Protein AF-0000000083277668 (afdb_homodimer)

Secondary structure (DSSP, 8-state):
-----------------------EEEEEEE-TTS-SEEEEEEEEEEEEESTT--EEEEEEEE--SS-TTTSPEEEEE-STTTB-HHHIIIIISSSEEE------SSPPPEEE-TT-GGGT-EEEEE--STTSTT-EESSGGGG-EEHHHHHHHHHHHHHHHHHH-GGGTTS-EEEEEETTHHHHHHHHHHHSSS-EEEEES---BGGGGGGGHHHHHHHTTSS-HHHHHHHHHHHTT--SS--TT-HHHHHHHHHHHHHHTT--TT-TTS-------SS-S-TT---TT------------S-S---TTSTTHHHHHHHHHHT-HHHHHHTTPPTTS-SS--SB---TTEE----B-HHHHHHHHHTT-EEEEEEETT-SSS-HHHHHHHHHHT-PPEEEEEEEEEETTEEEEEEEEETTSEEEEEETT--SSGGGSHHHHHHHHHHHHTT---/-----------------------EEEEEEE-TTS-SEEEEEEEEEEEEESTT--EEEEEEEE--SS-TTTSPEEEEE-STTTB-HHHIIIIISSSEEE------SSPPPEEE-TT-GGGT-EEEEE--STTSTT-EESSGGGG-EEHHHHHHHHHHHHHHHHHH-GGGTTS-EEEEEETTHHHHHHHHHHHSSS-EEEEES---BGGGGGGGHHHHHHHTTSS-HHHHHHHHHHHTT--SS--TT-HHHHHHHHHHHHHHTT--TT-TTS-------SS---TT---TT------------S-S---TTSTTHHHHHHHHHHT-HHHHHHTTPPTTS-SS--SB---TTEE----B-HHHHHHHHHTT-EEEEEEETT-SSS-HHHHHHHHHHT-PPEEEEEEEEEETTEEEEEEEEETTSEEEEEETT--SSGGGSHHHHHHHHHHHHTT---

Foldseek 3Di:
DDDPPPPPPPPPPPPPPPVPVPKDKDWFQDFPQEPGGDPWTKMWTWDFDDPSSQKTKIKIKTAAPPDSLAFAEEEEQEDQVQFFLVCCCAQFAHFKHFDQDPDDPDATHIDTDPLHLSNRYIYMRIRDDAPHFLIHGNDPVSRFEALVRRLRRVLVRVVSVCVVVVSNVPYAYEYEYEEACLLRRLVNVVVPPGHAYEYELYDFAAPLLLLCLLVLCVVVVLDDPVLSVQLCVQQVSDLQQGDPVSVSNVVSNVVVCVSCVQAPQQFRVFGRWAFPDPDDDDPPPPPPPPRPPRVNPPPPPPGNCTDSRHPCNRQVSVQSNSQDPVNCVSSVRDPPRDDRGHRGDNCPSYDHPRRGNLVSVLVLLVVLHAYEYEYACRHSSRHVVNVVVSVVVSVFAWPADWDFDDDPNHGQWIWTAGPSNYIYTYGYSAGSSNSSVSNSVSVVSNQVSVVHDD/DDDPPPPPPPPPPPPPPPVPVPKDKDWFQDFPQEPGGDPWTKMWTWDFDDPSSQKTKIKIKTAAPPDSLAFAEEEEQEDQNQFFLVCCCAQFAHFKHFDQDPDDPDATHIDTDPLHLSNRYIYMRIRDDAPHFLIHGNDPVSRQEALVRRLRRSLVRVVSVCVVVVSNVPYAYEYEYEEACLLRRLVNVVVPPGHAYEYELYDFAAPLLLLCLLVLCVVVVLDDPVLSVQLCVQQVSDLQQGDPVSVSNVVSSVVVCVSCVQAPQQFRVFGRWAFPDPDDDPDPCPPPPPNPPRVNPPPPPNGNQTDSRHPCNRQVSVQSNSQDPVNCVSSVRDPPRDDRGHRGDRCPSYDHPRRGNLVSVLVLLVVLHAYEYEYACRHSSRHVVNVVVSVVVSVFAWPADWDFDDDPNHGQWIWTAGPSNYIYTYGYSAGSSNSSVSNSVSVVSNQVSVVHDD

Sequence (908 aa):
MPTPVFCLYILLVSVFQIISAAASHWTVEFLPGFPGRLPFELETGYVGVGDLEEVQLFYYFVKSEGNPKTDPLLFWLTGGPGCSALTALAFEVGPINFKIKEYDGSLPEVILNPYSWTKKSSILFVDLPVGTGFSYGTTPQSIKTGDFSQVHHSVQFLKKWLIRHPEFLSNPFYVGGDSYSGIVIPVIAQEILEGGYILGNPVTVGTTYQNFAIPFAHRMTLIPDELFESLTSSCKGEYVNIDPSNVDCLRHYNTYQKCISKIHKANILLPKCSFHSPKRQEDAIFDGRSLYNTPKVLLDPEPSIPSLDCPAYKFLLSSYWANNDQVRKALHIRKGSIGEWTRCSDGQNYNYDIENAFPYHVNLSSKGYRSLIYSGDHDMVVSHLDTQAWIKSLNYSIVEDWRPWFIADQVAGYTRSYANNMTFATIKGGGHTAEYTLKECSVIFSRWIARESLMPTPVFCLYILLVSVFQIISAAASHWTVEFLPGFPGRLPFELETGYVGVGDLEEVQLFYYFVKSEGNPKTDPLLFWLTGGPGCSALTALAFEVGPINFKIKEYDGSLPEVILNPYSWTKKSSILFVDLPVGTGFSYGTTPQSIKTGDFSQVHHSVQFLKKWLIRHPEFLSNPFYVGGDSYSGIVIPVIAQEILEGGYILGNPVTVGTTYQNFAIPFAHRMTLIPDELFESLTSSCKGEYVNIDPSNVDCLRHYNTYQKCISKIHKANILLPKCSFHSPKRQEDAIFDGRSLYNTPKVLLDPEPSIPSLDCPAYKFLLSSYWANNDQVRKALHIRKGSIGEWTRCSDGQNYNYDIENAFPYHVNLSSKGYRSLIYSGDHDMVVSHLDTQAWIKSLNYSIVEDWRPWFIADQVAGYTRSYANNMTFATIKGGGHTAEYTLKECSVIFSRWIARESL

Radius of gyration: 33.74 Å; Cα contacts (8 Å, |Δi|>4): 1820; chains: 2; bounding box: 62×159×128 Å

Organism: Cucumis melo var. makuwa (NCBI:txid1194695)

pLDDT: mean 88.48, std 20.05, range [25.38, 98.88]

Solvent-accessible surface area (backbone atoms only — not comparable to full-atom values): 48002 Å² total; per-residue (Å²): 133,84,78,78,78,79,75,76,76,77,74,74,73,72,72,72,68,72,71,67,77,64,68,49,71,42,79,38,54,51,50,77,43,34,88,60,68,55,95,59,55,36,34,27,33,40,40,60,24,67,98,78,39,37,28,37,34,25,36,44,34,35,51,20,69,56,50,54,71,65,29,33,38,34,42,39,36,38,26,54,66,20,18,13,23,62,51,35,36,37,54,33,45,26,55,32,30,67,61,89,64,81,84,76,85,61,76,48,39,44,40,76,33,94,40,21,46,32,57,62,15,19,38,40,29,36,14,42,40,59,59,4,40,81,10,25,42,78,43,84,73,45,41,57,45,29,41,62,51,39,35,51,41,49,53,47,41,51,52,56,51,39,70,75,40,58,76,54,70,8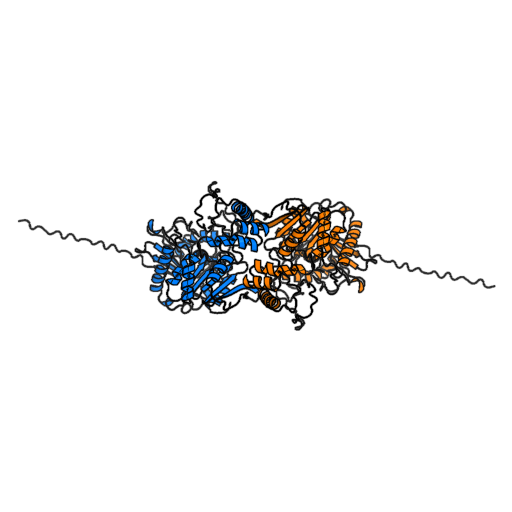0,22,50,34,33,41,31,30,23,28,45,28,31,41,39,47,43,55,41,50,68,72,46,89,76,49,30,39,37,32,30,19,42,37,39,43,58,66,62,38,52,36,36,32,57,62,46,32,43,42,70,61,57,44,55,72,67,57,50,50,49,35,43,70,54,34,64,68,45,71,75,79,61,59,85,82,42,57,65,25,50,52,45,49,52,54,50,48,62,40,49,66,52,54,21,43,48,28,60,89,46,79,50,71,65,52,51,58,84,72,88,86,67,85,72,64,74,58,89,66,71,75,81,73,64,72,64,66,77,66,75,67,83,52,14,84,45,52,85,86,27,85,66,31,60,57,54,44,49,42,58,37,62,59,30,68,66,38,32,56,51,58,62,53,64,83,84,62,64,79,83,54,48,62,54,46,88,50,86,49,51,42,85,74,64,58,57,27,56,68,40,50,54,52,40,34,76,72,54,33,39,33,43,39,33,19,8,67,35,12,44,56,43,22,41,65,37,51,50,50,58,56,56,68,67,67,60,55,74,72,37,71,79,34,59,25,65,56,95,81,24,65,46,26,36,34,36,29,32,69,38,46,35,34,40,33,39,32,62,84,14,17,32,63,29,37,65,42,33,60,63,45,28,51,52,47,53,28,50,76,70,74,38,80,102,132,85,77,79,79,78,76,77,75,77,73,74,72,73,70,72,69,72,68,66,77,64,68,49,72,44,77,36,54,52,48,77,42,36,87,61,69,56,95,59,55,35,32,27,34,41,41,60,23,66,98,79,39,37,28,37,35,25,36,44,34,34,51,20,71,57,51,54,72,65,30,32,38,33,42,38,36,38,25,52,64,19,18,12,24,62,51,36,36,35,57,31,44,27,54,33,31,66,61,91,63,83,84,78,83,61,75,48,39,43,40,76,34,94,38,20,48,33,58,63,16,19,38,40,28,35,14,42,39,59,58,4,42,80,9,26,42,78,42,85,73,46,39,58,44,28,40,63,51,39,34,52,41,48,55,48,41,51,53,56,50,39,69,75,39,60,78,54,70,81,22,50,35,33,42,31,32,24,29,46,28,30,40,38,47,44,55,40,51,69,72,45,89,76,49,31,39,37,32,30,20,42,37,40,45,59,66,63,39,52,35,37,34,57,62,49,32,43,42,69,60,57,42,55,72,66,55,50,51,50,34,44,69,54,35,65,67,43,69,75,78,58,60,86,82,42,57,66,25,50,52,44,48,51,55,49,47,62,40,48,66,52,52,21,43,48,28,60,88,46,78,48,72,65,50,51,57,86,70,86,85,68,82,71,59,75,60,88,66,75,71,78,73,63,74,65,62,75,64,76,68,85,46,19,83,47,53,84,86,29,84,65,32,60,58,54,45,49,41,58,37,63,58,30,67,66,38,32,56,52,57,63,54,64,84,82,63,64,78,84,56,48,62,53,46,86,49,83,49,51,41,85,74,64,55,58,27,56,68,40,50,52,52,39,33,75,71,54,33,38,32,43,39,34,19,8,67,35,13,46,56,42,22,42,65,36,50,51,49,58,56,58,68,68,67,60,54,74,72,37,70,80,34,58,28,65,56,94,80,24,67,44,26,35,32,36,29,32,70,38,46,36,35,39,34,40,31,63,85,14,18,32,63,30,38,64,42,34,61,64,46,27,51,51,46,52,27,50,77,70,73,38,79,102

Structure (mmCIF, N/CA/C/O backbone):
data_AF-0000000083277668-model_v1
#
loop_
_entity.id
_entity.type
_entity.pdbx_description
1 polymer 'Serine carboxypeptidase-like 13'
#
loop_
_atom_site.group_PDB
_atom_site.id
_atom_site.type_symbol
_atom_site.label_atom_id
_atom_site.label_alt_id
_atom_site.label_comp_id
_atom_site.label_asym_id
_atom_site.label_entity_id
_atom_site.label_seq_id
_atom_site.pdbx_PDB_ins_code
_atom_site.Cartn_x
_atom_site.Cartn_y
_atom_site.Cartn_z
_atom_site.occupancy
_atom_site.B_iso_or_equiv
_atom_site.auth_seq_id
_atom_site.auth_comp_id
_atom_site.auth_asym_id
_atom_site.auth_atom_id
_atom_site.pdbx_PDB_model_num
ATOM 1 N N . MET A 1 1 ? 13.109 81.562 63.125 1 30.92 1 MET A N 1
ATOM 2 C CA . MET A 1 1 ? 12.055 81 62.312 1 30.92 1 MET A CA 1
ATOM 3 C C . MET A 1 1 ? 12.641 80.25 61.094 1 30.92 1 MET A C 1
ATOM 5 O O . MET A 1 1 ? 13.234 80.875 60.219 1 30.92 1 MET A O 1
ATOM 9 N N . PRO A 1 2 ? 13.203 79.062 61.281 1 35.94 2 PRO A N 1
ATOM 10 C CA . PRO A 1 2 ? 14 78.25 60.312 1 35.94 2 PRO A CA 1
ATOM 11 C C . PRO A 1 2 ? 13.211 77.875 59.062 1 35.94 2 PRO A C 1
ATOM 13 O O . PRO A 1 2 ? 11.992 77.75 59.125 1 35.94 2 PRO A O 1
ATOM 16 N N . THR A 1 3 ? 13.586 78.5 57.938 1 38.28 3 THR A N 1
ATOM 17 C CA . THR A 1 3 ? 13.031 78.312 56.594 1 38.28 3 THR A CA 1
ATOM 18 C C . THR A 1 3 ? 13.023 76.875 56.188 1 38.28 3 THR A C 1
ATOM 20 O O . THR A 1 3 ? 14.055 76.188 56.219 1 38.28 3 THR A O 1
ATOM 23 N N . PRO A 1 4 ? 11.867 76.188 56.312 1 37.75 4 PRO A N 1
ATOM 24 C CA . PRO A 1 4 ? 11.727 74.75 55.969 1 37.75 4 PRO A CA 1
ATOM 25 C C . PRO A 1 4 ? 12.062 74.438 54.5 1 37.75 4 PRO A C 1
ATOM 27 O O . PRO A 1 4 ? 11.562 75.125 53.594 1 37.75 4 PRO A O 1
ATOM 30 N N . VAL A 1 5 ? 13.344 74.25 54.156 1 38.53 5 VAL A N 1
ATOM 31 C CA . VAL A 1 5 ? 13.75 73.812 52.812 1 38.53 5 VAL A CA 1
ATOM 32 C C . VAL A 1 5 ? 12.898 72.688 52.312 1 38.53 5 VAL A C 1
ATOM 34 O O . VAL A 1 5 ? 12.781 71.625 53 1 38.53 5 VAL A O 1
ATOM 37 N N . PHE A 1 6 ? 11.859 72.938 51.5 1 34.31 6 PHE A N 1
ATOM 38 C CA . PHE A 1 6 ? 11.008 72.062 50.719 1 34.31 6 PHE A CA 1
ATOM 39 C C . PHE A 1 6 ? 11.844 71.062 49.875 1 34.31 6 PHE A C 1
ATOM 41 O O . PHE A 1 6 ? 12.602 71.5 49 1 34.31 6 PHE A O 1
ATOM 48 N N . CYS A 1 7 ? 12.352 69.938 50.438 1 31.94 7 CYS A N 1
ATOM 49 C CA . CYS A 1 7 ? 13.008 68.875 49.719 1 31.94 7 CYS A CA 1
ATOM 50 C C . CYS A 1 7 ? 12.117 68.375 48.594 1 31.94 7 CYS A C 1
ATOM 52 O O . CYS A 1 7 ? 11.023 67.875 48.844 1 31.94 7 CYS A O 1
ATOM 54 N N . LEU A 1 8 ? 12.164 68.938 47.406 1 31.5 8 LEU A N 1
ATOM 55 C CA . LEU A 1 8 ? 11.594 68.438 46.188 1 31.5 8 LEU A CA 1
ATOM 56 C C . LEU A 1 8 ? 11.938 67 46 1 31.5 8 LEU A C 1
ATOM 58 O O . LEU A 1 8 ? 13.109 66.625 45.844 1 31.5 8 LEU A O 1
ATOM 62 N N . TYR A 1 9 ? 11.203 66.062 46.625 1 30.3 9 TYR A N 1
ATOM 63 C CA . TYR A 1 9 ? 11.258 64.625 46.312 1 30.3 9 TYR A CA 1
ATOM 64 C C . TYR A 1 9 ? 11.133 64.438 44.812 1 30.3 9 TYR A C 1
ATOM 66 O O . TYR A 1 9 ? 10.109 64.75 44.188 1 30.3 9 TYR A O 1
ATOM 74 N N . ILE A 1 10 ? 12.211 64.5 44.031 1 31.78 10 ILE A N 1
ATOM 75 C CA . ILE A 1 10 ? 12.289 64.062 42.625 1 31.78 10 ILE A CA 1
ATOM 76 C C . ILE A 1 10 ? 11.719 62.625 42.531 1 31.78 10 ILE A C 1
ATOM 78 O O . ILE A 1 10 ? 12.258 61.688 43.125 1 31.78 10 ILE A O 1
ATOM 82 N N . LEU A 1 11 ? 10.398 62.5 42.531 1 31.8 11 LEU A N 1
ATOM 83 C CA . LEU A 1 11 ? 9.758 61.25 42.125 1 31.8 11 LEU A CA 1
ATOM 84 C C . LEU A 1 11 ? 10.375 60.75 40.812 1 31.8 11 LEU A C 1
ATOM 86 O O . LEU A 1 11 ? 10.242 61.375 39.781 1 31.8 11 LEU A O 1
ATOM 90 N N . LEU A 1 12 ? 11.562 60.188 40.875 1 31.86 12 LEU A N 1
ATOM 91 C CA . LEU A 1 12 ? 12.07 59.406 39.75 1 31.86 12 LEU A CA 1
ATOM 92 C C . LEU A 1 12 ? 11.016 58.438 39.25 1 31.86 12 LEU A C 1
ATOM 94 O O . LEU A 1 12 ? 10.648 57.5 39.938 1 31.86 12 LEU A O 1
ATOM 98 N N . VAL A 1 13 ? 10 58.875 38.5 1 34.06 13 VAL A N 1
ATOM 99 C CA . VAL A 1 13 ? 9.172 58 37.688 1 34.06 13 VAL A CA 1
ATOM 100 C C . VAL A 1 13 ? 10.047 57.031 36.938 1 34.06 13 VAL A C 1
ATOM 102 O O . VAL A 1 13 ? 10.852 57.406 36.062 1 34.06 13 VAL A O 1
ATOM 105 N N . SER A 1 14 ? 10.555 56.031 37.562 1 31.98 14 SER A N 1
ATOM 106 C CA . SER A 1 14 ? 11.07 54.906 36.812 1 31.98 14 SER A CA 1
ATOM 107 C C . SER A 1 14 ? 10.141 54.531 35.656 1 31.98 14 SER A C 1
ATOM 109 O O . SER A 1 14 ? 9 54.094 35.906 1 31.98 14 SER A O 1
ATOM 111 N N . VAL A 1 15 ? 10.148 55.25 34.594 1 35.31 15 VAL A N 1
ATOM 112 C CA . VAL A 1 15 ? 9.586 54.75 33.375 1 35.31 15 VAL A CA 1
ATOM 113 C C . VAL A 1 15 ? 9.938 53.25 33.188 1 35.31 15 VAL A C 1
ATOM 115 O O . VAL A 1 15 ? 11.109 52.906 33.031 1 35.31 15 VAL A O 1
ATOM 118 N N . PHE A 1 16 ? 9.25 52.469 33.906 1 34.5 16 PHE A N 1
ATOM 119 C CA . PHE A 1 16 ? 9.234 51.062 33.438 1 34.5 16 PHE A CA 1
ATOM 120 C C . PHE A 1 16 ? 9.141 51.031 31.922 1 34.5 16 PHE A C 1
ATOM 122 O O . PHE A 1 16 ? 8.133 51.438 31.344 1 34.5 16 PHE A O 1
ATOM 129 N N . GLN A 1 17 ? 10.195 51.281 31.266 1 31.67 17 GLN A N 1
ATOM 130 C CA . GLN A 1 17 ? 10.25 50.875 29.859 1 31.67 17 GLN A CA 1
ATOM 131 C C . GLN A 1 17 ? 9.594 49.5 29.672 1 31.67 17 GLN A C 1
ATOM 133 O O . GLN A 1 17 ? 10.109 48.5 30.125 1 31.67 17 GLN A O 1
ATOM 138 N N . ILE A 1 18 ? 8.336 49.469 29.766 1 36.62 18 ILE A N 1
ATOM 139 C CA . ILE A 1 18 ? 7.73 48.312 29.125 1 36.62 18 ILE A CA 1
ATOM 140 C C . ILE A 1 18 ? 8.453 48 27.812 1 36.62 18 ILE A C 1
ATOM 142 O O . ILE A 1 18 ? 8.367 48.781 26.859 1 36.62 18 ILE A O 1
ATOM 146 N N . ILE A 1 19 ? 9.695 47.594 27.859 1 36.78 19 ILE A N 1
ATOM 147 C CA . ILE A 1 19 ? 10.258 46.969 26.672 1 36.78 19 ILE A CA 1
ATOM 148 C C . ILE A 1 19 ? 9.18 46.125 25.969 1 36.78 19 ILE A C 1
ATOM 150 O O . ILE A 1 19 ? 8.797 45.062 26.469 1 36.78 19 ILE A O 1
ATOM 154 N N . SER A 1 20 ? 8.156 46.781 25.531 1 40.09 20 SER A N 1
ATOM 155 C CA . SER A 1 20 ? 7.387 46.031 24.531 1 40.09 20 SER A CA 1
ATOM 156 C C . SER A 1 20 ? 8.289 45.156 23.656 1 40.09 20 SER A C 1
ATOM 158 O O . SER A 1 20 ? 9.164 45.656 22.953 1 40.09 20 SER A O 1
ATOM 160 N N . ALA A 1 21 ? 8.742 44.094 24.109 1 48.69 21 ALA A N 1
ATOM 161 C CA . ALA A 1 21 ? 9.438 43.156 23.234 1 48.69 21 ALA A CA 1
ATOM 162 C C . ALA A 1 21 ? 8.867 43.156 21.828 1 48.69 21 ALA A C 1
ATOM 164 O O . ALA A 1 21 ? 7.809 42.594 21.578 1 48.69 21 ALA A O 1
ATOM 165 N N . ALA A 1 22 ? 9.031 44.219 21.109 1 52.28 22 ALA A N 1
ATOM 166 C CA . ALA A 1 22 ? 8.688 44.406 19.703 1 52.28 22 ALA A CA 1
ATOM 167 C C . ALA A 1 22 ? 8.93 43.125 18.891 1 52.28 22 ALA A C 1
ATOM 169 O O . ALA A 1 22 ? 9.859 42.375 19.172 1 52.28 22 ALA A O 1
ATOM 170 N N . ALA A 1 23 ? 7.902 42.688 18.125 1 66.75 23 ALA A N 1
ATOM 171 C CA . ALA A 1 23 ? 8.031 41.688 17.062 1 66.75 23 ALA A CA 1
ATOM 172 C C . ALA A 1 23 ? 9.352 41.844 16.312 1 66.75 23 ALA A C 1
ATOM 174 O O . ALA A 1 23 ? 9.727 42.969 15.953 1 66.75 23 ALA A O 1
ATOM 175 N N . SER A 1 24 ? 10.352 40.906 16.562 1 80.81 24 SER A N 1
ATOM 176 C CA . SER A 1 24 ? 11.625 40.875 15.844 1 80.81 24 SER A CA 1
ATOM 177 C C . SER A 1 24 ? 11.641 39.781 14.781 1 80.81 24 SER A C 1
ATOM 179 O O . SER A 1 24 ? 11.031 38.719 14.969 1 80.81 24 SER A O 1
ATOM 181 N N . HIS A 1 25 ? 11.844 40.125 13.609 1 89.69 25 HIS A N 1
ATOM 182 C CA . HIS A 1 25 ? 12.039 39.125 12.562 1 89.69 25 HIS A CA 1
ATOM 183 C C . HIS A 1 25 ? 13.414 39.25 11.93 1 89.69 25 HIS A C 1
ATOM 185 O O . HIS A 1 25 ? 14.031 40.312 11.977 1 89.69 25 HIS A O 1
ATOM 191 N N . TRP A 1 26 ? 13.906 38.125 11.57 1 92.81 26 TRP A N 1
ATOM 192 C CA . TRP A 1 26 ? 15.242 38.031 11 1 92.81 26 TRP A CA 1
ATOM 193 C C . TRP A 1 26 ? 15.234 37.219 9.703 1 92.81 26 TRP A C 1
ATOM 195 O O . TRP A 1 26 ? 14.523 36.219 9.602 1 92.81 26 TRP A O 1
ATOM 205 N N . THR A 1 27 ? 16.016 37.688 8.789 1 96.25 27 THR A N 1
ATOM 206 C CA . THR A 1 27 ? 16.281 36.875 7.598 1 96.25 27 THR A CA 1
ATOM 207 C C . THR A 1 27 ? 17.344 35.812 7.883 1 96.25 27 THR A C 1
ATOM 209 O O . THR A 1 27 ? 18.391 36.125 8.461 1 96.25 27 THR A O 1
ATOM 212 N N . VAL A 1 28 ? 17.047 34.656 7.539 1 97.81 28 VAL A N 1
ATOM 213 C CA . VAL A 1 28 ? 17.984 33.531 7.711 1 97.81 28 VAL A CA 1
ATOM 214 C C . VAL A 1 28 ? 18.594 33.156 6.363 1 97.81 28 VAL A C 1
ATOM 216 O O . VAL A 1 28 ? 17.922 32.531 5.531 1 97.81 28 VAL A O 1
ATOM 219 N N . GLU A 1 29 ? 19.844 33.406 6.184 1 97.25 29 GLU A N 1
ATOM 220 C CA . GLU A 1 29 ? 20.5 33.156 4.902 1 97.25 29 GLU A CA 1
ATOM 221 C C . GLU A 1 29 ? 21.219 31.812 4.906 1 97.25 29 GLU A C 1
ATOM 223 O O . GLU A 1 29 ? 21.375 31.188 3.857 1 97.25 29 GLU A O 1
ATOM 228 N N . PHE A 1 30 ? 21.672 31.469 6.129 1 97.25 30 PHE A N 1
ATOM 229 C CA . PHE A 1 30 ? 22.422 30.219 6.293 1 97.25 30 PHE A CA 1
ATOM 230 C C . PHE A 1 30 ? 21.797 29.359 7.387 1 97.25 30 PHE A C 1
ATOM 232 O O . PHE A 1 30 ? 21.484 29.844 8.477 1 97.25 30 PHE A O 1
ATOM 239 N N . LEU A 1 31 ? 21.562 28.156 7.031 1 97.12 31 LEU A N 1
ATOM 240 C CA . LEU A 1 31 ? 21.016 27.188 7.98 1 97.12 31 LEU A CA 1
ATOM 241 C C . LEU A 1 31 ? 22.047 26.109 8.281 1 97.12 31 LEU A C 1
ATOM 243 O O . LEU A 1 31 ? 22.516 25.422 7.375 1 97.12 31 LEU A O 1
ATOM 247 N N . PRO A 1 32 ? 22.438 25.984 9.555 1 97.94 32 PRO A N 1
ATOM 248 C CA . PRO A 1 32 ? 23.359 24.906 9.875 1 97.94 32 PRO A CA 1
ATOM 249 C C . PRO A 1 32 ? 22.891 23.547 9.367 1 97.94 32 PRO A C 1
ATOM 251 O O . PRO A 1 32 ? 21.703 23.219 9.492 1 97.94 32 PRO A O 1
ATOM 254 N N . GLY A 1 33 ? 23.781 22.766 8.805 1 97.56 33 GLY A N 1
ATOM 255 C CA . GLY A 1 33 ? 23.438 21.5 8.195 1 97.56 33 GLY A CA 1
ATOM 256 C C . GLY A 1 33 ? 23.234 21.578 6.695 1 97.56 33 GLY A C 1
ATOM 257 O O . GLY A 1 33 ? 23.234 20.562 6.004 1 97.56 33 GLY A O 1
ATOM 258 N N . PHE A 1 34 ? 22.969 22.734 6.191 1 97.81 34 PHE A N 1
ATOM 259 C CA . PHE A 1 34 ? 22.844 22.969 4.758 1 97.81 34 PHE A CA 1
ATOM 260 C C . PHE A 1 34 ? 24.094 23.625 4.203 1 97.81 34 PHE A C 1
ATOM 262 O O . PHE A 1 34 ? 24.594 24.609 4.766 1 97.81 34 PHE A O 1
ATOM 269 N N . PRO A 1 35 ? 24.562 23.109 3.094 1 95.69 35 PRO A N 1
ATOM 270 C CA . PRO A 1 35 ? 25.781 23.719 2.539 1 95.69 35 PRO A CA 1
ATOM 271 C C . PRO A 1 35 ? 25.484 25.047 1.829 1 95.69 35 PRO A C 1
ATOM 273 O O . PRO A 1 35 ? 24.703 25.078 0.877 1 95.69 35 PRO A O 1
ATOM 276 N N . GLY A 1 36 ? 26.078 26.125 2.326 1 96.19 36 GLY A N 1
ATOM 277 C CA . GLY A 1 36 ? 26.016 27.406 1.636 1 96.19 36 GLY A CA 1
ATOM 278 C C . GLY A 1 36 ? 24.75 28.188 1.936 1 96.19 36 GLY A C 1
ATOM 279 O O . GLY A 1 36 ? 24.141 28.016 2.99 1 96.19 36 GLY A O 1
ATOM 280 N N . ARG A 1 37 ? 24.484 29.156 1.046 1 97.5 37 ARG A N 1
ATOM 281 C CA . ARG A 1 37 ? 23.328 30.031 1.185 1 97.5 37 ARG A CA 1
ATOM 282 C C . ARG A 1 37 ? 22.047 29.328 0.781 1 97.5 37 ARG A C 1
ATOM 284 O O . ARG A 1 37 ? 22.031 28.562 -0.189 1 97.5 37 ARG A O 1
ATOM 291 N N . LEU A 1 38 ? 20.969 29.562 1.512 1 98 38 LEU A N 1
ATOM 292 C CA . LEU A 1 38 ? 19.688 28.984 1.157 1 98 38 LEU A CA 1
ATOM 293 C C . LEU A 1 38 ? 19.203 29.5 -0.198 1 98 38 LEU A C 1
ATOM 295 O O . LEU A 1 38 ? 19.359 30.688 -0.502 1 98 38 LEU A O 1
ATOM 299 N N . PRO A 1 39 ? 18.656 28.641 -0.999 1 97.56 39 PRO A N 1
ATOM 300 C CA . PRO A 1 39 ? 18.156 29.062 -2.309 1 97.56 39 PRO A CA 1
ATOM 301 C C . PRO A 1 39 ? 16.75 29.656 -2.244 1 97.56 39 PRO A C 1
ATOM 303 O O . PRO A 1 39 ? 16.094 29.812 -3.279 1 97.56 39 PRO A O 1
ATOM 306 N N . PHE A 1 40 ? 16.219 29.859 -1.097 1 97.81 40 PHE A N 1
ATOM 307 C CA . PHE A 1 40 ? 14.93 30.5 -0.843 1 97.81 40 PHE A CA 1
ATOM 308 C C . PHE A 1 40 ? 15.031 31.484 0.308 1 97.81 40 PHE A C 1
ATOM 310 O O . PHE A 1 40 ? 16.031 31.516 1.03 1 97.81 40 PHE A O 1
ATOM 317 N N . GLU A 1 41 ? 14.008 32.344 0.418 1 98 41 GLU A N 1
ATOM 318 C CA . GLU A 1 41 ? 14.016 33.344 1.471 1 98 41 GLU A CA 1
ATOM 319 C C . GLU A 1 41 ? 13.297 32.875 2.721 1 98 41 GLU A C 1
ATOM 321 O O . GLU A 1 41 ? 12.102 32.562 2.674 1 98 41 GLU A O 1
ATOM 326 N N . LEU A 1 42 ? 14.062 32.781 3.777 1 98.56 42 LEU A N 1
ATOM 327 C CA . LEU A 1 42 ? 13.539 32.312 5.062 1 98.56 42 LEU A CA 1
ATOM 328 C C . LEU A 1 42 ? 13.617 33.438 6.105 1 98.56 42 LEU A C 1
ATOM 330 O O . LEU A 1 42 ? 14.672 34.062 6.277 1 98.56 42 LEU A O 1
ATOM 334 N N . GLU A 1 43 ? 12.508 33.688 6.664 1 98.56 43 GLU A N 1
ATOM 335 C CA . GLU A 1 43 ? 12.406 34.625 7.789 1 98.56 43 GLU A CA 1
ATOM 336 C C . GLU A 1 43 ? 11.922 33.906 9.047 1 98.56 43 GLU A C 1
ATOM 338 O O . GLU A 1 43 ? 11.047 33.031 8.984 1 98.56 43 GLU A O 1
ATOM 343 N N . THR A 1 44 ? 12.578 34.188 10.164 1 98.69 44 THR A N 1
ATOM 344 C CA . THR A 1 44 ? 12.078 33.719 11.453 1 98.69 44 THR A CA 1
ATOM 345 C C . THR A 1 44 ? 11.766 34.906 12.367 1 98.69 44 THR A C 1
ATOM 347 O O . THR A 1 44 ? 12.203 36.031 12.102 1 98.69 44 THR A O 1
ATOM 350 N N . GLY A 1 45 ? 10.961 34.594 13.367 1 98.19 45 GLY A N 1
ATOM 351 C CA . GLY A 1 45 ? 10.648 35.656 14.297 1 98.19 45 GLY A CA 1
ATOM 352 C C . GLY A 1 45 ? 9.719 35.219 15.414 1 98.19 45 GLY A C 1
ATOM 353 O O . GLY A 1 45 ? 9.336 34.062 15.484 1 98.19 45 GLY A O 1
ATOM 354 N N . TYR A 1 46 ? 9.547 36.125 16.344 1 98.12 46 TYR A N 1
ATOM 355 C CA . TYR A 1 46 ? 8.578 35.969 17.422 1 98.12 46 TYR A CA 1
ATOM 356 C C . TYR A 1 46 ? 7.488 37.031 17.328 1 98.12 46 TYR A C 1
ATOM 358 O O . TYR A 1 46 ? 7.766 38.188 17 1 98.12 46 TYR A O 1
ATOM 366 N N . VAL A 1 47 ? 6.312 36.656 17.562 1 98 47 VAL A N 1
ATOM 367 C CA . VAL A 1 47 ? 5.184 37.562 17.688 1 98 47 VAL A CA 1
ATOM 368 C C . VAL A 1 47 ? 4.492 37.344 19.031 1 98 47 VAL A C 1
ATOM 370 O O . VAL A 1 47 ? 4.09 36.219 19.344 1 98 47 VAL A O 1
ATOM 373 N N . GLY A 1 48 ? 4.375 38.406 19.797 1 97.38 48 GLY A N 1
ATOM 374 C CA . GLY A 1 48 ? 3.67 38.312 21.062 1 97.38 48 GLY A CA 1
ATOM 375 C C . GLY A 1 48 ? 2.162 38.344 20.922 1 97.38 48 GLY A C 1
ATOM 376 O O . GLY A 1 48 ? 1.628 39.188 20.172 1 97.38 48 GLY A O 1
ATOM 377 N N . VAL A 1 49 ? 1.527 37.438 21.562 1 97.12 49 VAL A N 1
ATOM 378 C CA . VAL A 1 49 ? 0.068 37.406 21.531 1 97.12 49 VAL A CA 1
ATOM 379 C C . VAL A 1 49 ? -0.472 37.25 22.953 1 97.12 49 VAL A C 1
ATOM 381 O O . VAL A 1 49 ? 0.291 37.031 23.891 1 97.12 49 VAL A O 1
ATOM 384 N N . GLY A 1 50 ? -1.757 37.406 23.109 1 94.38 50 GLY A N 1
ATOM 385 C CA . GLY A 1 50 ? -2.369 37.5 24.438 1 94.38 50 GLY A CA 1
ATOM 386 C C . GLY A 1 50 ? -2.562 38.938 24.875 1 94.38 50 GLY A C 1
ATOM 387 O O . GLY A 1 50 ? -2.043 39.875 24.25 1 94.38 50 GLY A O 1
ATOM 388 N N . ASP A 1 51 ? -3.285 39.125 25.953 1 91.06 51 ASP A N 1
ATOM 389 C CA . ASP A 1 51 ? -3.625 40.469 26.406 1 91.06 51 ASP A CA 1
ATOM 390 C C . ASP A 1 51 ? -2.369 41.25 26.766 1 91.06 51 ASP A C 1
ATOM 392 O O . ASP A 1 51 ? -2.287 42.469 26.5 1 91.06 51 ASP A O 1
ATOM 396 N N . LEU A 1 52 ? -1.419 40.594 27.297 1 92.81 52 LEU A N 1
ATOM 397 C CA . LEU A 1 52 ? -0.186 41.25 27.719 1 92.81 52 LEU A CA 1
ATOM 398 C C . LEU A 1 52 ? 1.009 40.719 26.938 1 92.81 52 LEU A C 1
ATOM 400 O O . LEU A 1 52 ? 2.154 40.844 27.359 1 92.81 52 LEU A O 1
ATOM 404 N N . GLU A 1 53 ? 0.687 40 25.828 1 94.94 53 GLU A N 1
ATOM 405 C CA . GLU A 1 53 ? 1.717 39.375 25 1 94.94 53 GLU A CA 1
ATOM 406 C C . GLU A 1 53 ? 2.529 38.375 25.812 1 94.94 53 GLU A C 1
ATOM 408 O O . GLU A 1 53 ? 3.754 38.312 25.672 1 94.94 53 GLU A O 1
ATOM 413 N N . GLU A 1 54 ? 1.814 37.688 26.719 1 95.25 54 GLU A N 1
ATOM 414 C CA . GLU A 1 54 ? 2.447 36.719 27.594 1 95.25 54 GLU A CA 1
ATOM 415 C C . GLU A 1 54 ? 2.803 35.438 26.844 1 95.25 54 GLU A C 1
ATOM 417 O O . GLU A 1 54 ? 3.467 34.562 27.391 1 95.25 54 GLU A O 1
ATOM 422 N N . VAL A 1 55 ? 2.303 35.312 25.703 1 96.88 55 VAL A N 1
ATOM 423 C CA . VAL A 1 55 ? 2.645 34.219 24.828 1 96.88 55 VAL A CA 1
ATOM 424 C C . VAL A 1 55 ? 3.494 34.719 23.672 1 96.88 55 VAL A C 1
ATOM 426 O O . VAL A 1 55 ? 3.125 35.688 22.984 1 96.88 55 VAL A O 1
ATOM 429 N N . GLN A 1 56 ? 4.656 34.156 23.484 1 97.56 56 GLN A N 1
ATOM 430 C CA . GLN A 1 56 ? 5.559 34.469 22.375 1 97.56 56 GLN A CA 1
ATOM 431 C C . GLN A 1 56 ? 5.582 33.344 21.344 1 97.56 56 GLN A C 1
ATOM 433 O O . GLN A 1 56 ? 6.168 32.281 21.594 1 97.56 56 GLN A O 1
ATOM 438 N N . LEU A 1 57 ? 4.965 33.562 20.203 1 98.06 57 LEU A N 1
ATOM 439 C CA . LEU A 1 57 ? 4.867 32.562 19.156 1 98.06 57 LEU A CA 1
ATOM 440 C C . LEU A 1 57 ? 6.035 32.656 18.188 1 98.06 57 LEU A C 1
ATOM 442 O O . LEU A 1 57 ? 6.305 33.75 17.656 1 98.06 57 LEU A O 1
ATOM 446 N N . PHE A 1 58 ? 6.734 31.578 18 1 98.31 58 PHE A N 1
ATOM 447 C CA . PHE A 1 58 ? 7.812 31.5 17.016 1 98.31 58 PHE A CA 1
ATOM 448 C C . PHE A 1 58 ? 7.277 31.078 15.656 1 98.31 58 PHE A C 1
ATOM 450 O O . PHE A 1 58 ? 6.367 30.25 15.578 1 98.31 58 PHE A O 1
ATOM 457 N N . TYR A 1 59 ? 7.848 31.672 14.586 1 98.62 59 TYR A N 1
ATOM 458 C CA . TYR A 1 59 ? 7.363 31.312 13.258 1 98.62 59 TYR A CA 1
ATOM 459 C C . TYR A 1 59 ? 8.516 31.203 12.266 1 98.62 59 TYR A C 1
ATOM 461 O O . TYR A 1 59 ? 9.602 31.734 12.516 1 98.62 59 TYR A O 1
ATOM 469 N N . TYR A 1 60 ? 8.312 30.359 11.273 1 98.69 60 TYR A N 1
ATOM 470 C CA . TYR A 1 60 ? 9.07 30.359 10.031 1 98.69 60 TYR A CA 1
ATOM 471 C C . TYR A 1 60 ? 8.25 30.938 8.883 1 98.69 60 TYR A C 1
ATOM 473 O O . TYR A 1 60 ? 7.074 30.594 8.727 1 98.69 60 TYR A O 1
ATOM 481 N N . PHE A 1 61 ? 8.82 31.859 8.164 1 98.81 61 PHE A N 1
ATOM 482 C CA . PHE A 1 61 ? 8.18 32.375 6.965 1 98.81 61 PHE A CA 1
ATOM 483 C C . PHE A 1 61 ? 9.055 32.156 5.738 1 98.81 61 PHE A C 1
ATOM 485 O O . PHE A 1 61 ? 10.219 32.562 5.723 1 98.81 61 PHE A O 1
ATOM 492 N N . VAL A 1 62 ? 8.453 31.469 4.785 1 98.88 62 VAL A N 1
ATOM 493 C CA . VAL A 1 62 ? 9.156 31.219 3.533 1 98.88 62 VAL A CA 1
ATOM 494 C C . VAL A 1 62 ? 8.414 31.891 2.377 1 98.88 62 VAL A C 1
ATOM 496 O O . VAL A 1 62 ? 7.234 31.625 2.154 1 98.88 62 VAL A O 1
ATOM 499 N N . LYS A 1 63 ? 9.125 32.75 1.648 1 98.44 63 LYS A N 1
ATOM 500 C CA . LYS A 1 63 ? 8.539 33.406 0.486 1 98.44 63 LYS A CA 1
ATOM 501 C C . LYS A 1 63 ? 8.391 32.438 -0.679 1 98.44 63 LYS A C 1
ATOM 503 O O . LYS A 1 63 ? 9.195 31.516 -0.837 1 98.44 63 LYS A O 1
ATOM 508 N N . SER A 1 64 ? 7.352 32.719 -1.451 1 98.62 64 SER A N 1
ATOM 509 C CA . SER A 1 64 ? 7.145 31.938 -2.66 1 98.62 64 SER A CA 1
ATOM 510 C C . SER A 1 64 ? 8.375 31.969 -3.561 1 98.62 64 SER A C 1
ATOM 512 O O . SER A 1 64 ? 9.008 33.031 -3.721 1 98.62 64 SER A O 1
ATOM 514 N N . GLU A 1 65 ? 8.656 30.797 -4.098 1 97.31 65 GLU A N 1
ATOM 515 C CA . GLU A 1 65 ? 9.734 30.719 -5.086 1 97.31 65 GLU A CA 1
ATOM 516 C C . GLU A 1 65 ? 9.266 31.219 -6.449 1 97.31 65 GLU A C 1
ATOM 518 O O . GLU A 1 65 ? 10.078 31.422 -7.348 1 97.31 65 GLU A O 1
ATOM 523 N N . GLY A 1 66 ? 7.984 31.359 -6.566 1 96.69 66 GLY A N 1
ATOM 524 C CA . GLY A 1 66 ? 7.422 32 -7.742 1 96.69 66 GLY A CA 1
ATOM 525 C C . GLY A 1 66 ? 7.395 33.531 -7.641 1 96.69 66 GLY A C 1
ATOM 526 O O . GLY A 1 66 ? 8.438 34.156 -7.52 1 96.69 66 GLY A O 1
ATOM 527 N N . ASN A 1 67 ? 6.207 34.094 -7.57 1 97.25 67 ASN A N 1
ATOM 528 C CA . ASN A 1 67 ? 6.051 35.531 -7.398 1 97.25 67 ASN A CA 1
ATOM 529 C C . ASN A 1 67 ? 5.414 35.875 -6.051 1 97.25 67 ASN A C 1
ATOM 531 O O . ASN A 1 67 ? 4.191 35.938 -5.938 1 97.25 67 ASN A O 1
ATOM 535 N N . PRO A 1 68 ? 6.195 36.219 -5.086 1 97.06 68 PRO A N 1
ATOM 536 C CA . PRO A 1 68 ? 5.676 36.438 -3.734 1 97.06 68 PRO A CA 1
ATOM 537 C C . PRO A 1 68 ? 4.684 37.594 -3.674 1 97.06 68 PRO A C 1
ATOM 539 O O . PRO A 1 68 ? 3.908 37.688 -2.719 1 97.06 68 PRO A O 1
ATOM 542 N N . LYS A 1 69 ? 4.664 38.438 -4.668 1 96.94 69 LYS A N 1
ATOM 543 C CA . LYS A 1 69 ? 3.77 39.594 -4.672 1 96.94 69 LYS A CA 1
ATOM 544 C C . LYS A 1 69 ? 2.342 39.188 -5.02 1 96.94 69 LYS A C 1
ATOM 546 O O . LYS A 1 69 ? 1.383 39.844 -4.613 1 96.94 69 LYS A O 1
ATOM 551 N N . THR A 1 70 ? 2.285 38.094 -5.766 1 97.06 70 THR A N 1
ATOM 552 C CA . THR A 1 70 ? 0.955 37.75 -6.254 1 97.06 70 THR A CA 1
ATOM 553 C C . THR A 1 70 ? 0.557 36.344 -5.789 1 97.06 70 THR A C 1
ATOM 555 O O . THR A 1 70 ? -0.631 36.031 -5.707 1 97.06 70 THR A O 1
ATOM 558 N N . ASP A 1 71 ? 1.57 35.5 -5.48 1 98 71 ASP A N 1
ATOM 559 C CA . ASP A 1 71 ? 1.265 34.156 -5.027 1 98 71 ASP A CA 1
ATOM 560 C C . ASP A 1 71 ? 0.521 34.188 -3.695 1 98 71 ASP A C 1
ATOM 562 O O . ASP A 1 71 ? 0.688 35.094 -2.9 1 98 71 ASP A O 1
ATOM 566 N N . PRO A 1 72 ? -0.25 33.156 -3.492 1 97.44 72 PRO A N 1
ATOM 567 C CA . PRO A 1 72 ? -1.02 33.125 -2.248 1 97.44 72 PRO A CA 1
ATOM 568 C C . PRO A 1 72 ? -0.132 33.094 -1.006 1 97.44 72 PRO A C 1
ATOM 570 O O . PRO A 1 72 ? 1.006 32.625 -1.068 1 97.44 72 PRO A O 1
ATOM 573 N N . LEU A 1 73 ? -0.647 33.625 0.057 1 97.88 73 LEU A N 1
ATOM 574 C CA . LEU A 1 73 ? -0.097 33.469 1.397 1 97.88 73 LEU A CA 1
ATOM 575 C C . LEU A 1 73 ? -0.816 32.344 2.145 1 97.88 73 LEU A C 1
ATOM 577 O O . LEU A 1 73 ? -2.035 32.406 2.32 1 97.88 73 LEU A O 1
ATOM 581 N N . LEU A 1 74 ? -0.123 31.344 2.49 1 98.06 74 LEU A N 1
ATOM 582 C CA . LEU A 1 74 ? -0.673 30.188 3.197 1 98.06 74 LEU A CA 1
ATOM 583 C C . LEU A 1 74 ? -0.234 30.188 4.66 1 98.06 74 LEU A C 1
ATOM 585 O O . LEU A 1 74 ? 0.963 30.203 4.949 1 98.06 74 LEU A O 1
ATOM 589 N N . PHE A 1 75 ? -1.166 30.297 5.531 1 97.81 75 PHE A N 1
ATOM 590 C CA . PHE A 1 75 ? -0.95 30.125 6.965 1 97.81 75 PHE A CA 1
ATOM 591 C C . PHE A 1 75 ? -1.139 28.656 7.363 1 97.81 75 PHE A C 1
ATOM 593 O O . PHE A 1 75 ? -2.26 28.156 7.363 1 97.81 75 PHE A O 1
ATOM 600 N N . TRP A 1 76 ? -0.04 27.969 7.734 1 97.94 76 TRP A N 1
ATOM 601 C CA . TRP A 1 76 ? -0.085 26.531 7.938 1 97.94 76 TRP A CA 1
ATOM 602 C C . TRP A 1 76 ? 0.029 26.188 9.422 1 97.94 76 TRP A C 1
ATOM 604 O O . TRP A 1 76 ? 0.968 26.625 10.094 1 97.94 76 TRP A O 1
ATOM 614 N N . LEU A 1 77 ? -0.892 25.406 9.875 1 96.31 77 LEU A N 1
ATOM 615 C CA . LEU A 1 77 ? -0.873 24.891 11.242 1 96.31 77 LEU A CA 1
ATOM 616 C C . LEU A 1 77 ? -0.695 23.375 11.25 1 96.31 77 LEU A C 1
ATOM 618 O O . LEU A 1 77 ? -1.54 22.641 10.727 1 96.31 77 LEU A O 1
ATOM 622 N N . THR A 1 78 ? 0.362 22.953 11.891 1 92.88 78 THR A N 1
ATOM 623 C CA . THR A 1 78 ? 0.671 21.531 11.984 1 92.88 78 THR A CA 1
ATOM 624 C C . THR A 1 78 ? -0.257 20.844 12.984 1 92.88 78 THR A C 1
ATOM 626 O O . THR A 1 78 ? -0.582 21.406 14.031 1 92.88 78 THR A O 1
ATOM 629 N N . GLY A 1 79 ? -0.578 19.672 12.672 1 90.5 79 GLY A N 1
ATOM 630 C CA . GLY A 1 79 ? -1.447 18.922 13.555 1 90.5 79 GLY A CA 1
ATOM 631 C C . GLY A 1 79 ? -0.797 18.578 14.883 1 90.5 79 GLY A C 1
ATOM 632 O O . GLY A 1 79 ? 0.272 19.094 15.211 1 90.5 79 GLY A O 1
ATOM 633 N N . GLY A 1 80 ? -1.49 17.812 15.602 1 86.19 80 GLY A N 1
ATOM 634 C CA . GLY A 1 80 ? -1.121 17.406 16.953 1 86.19 80 GLY A CA 1
ATOM 635 C C . GLY A 1 80 ? -2.316 17.234 17.875 1 86.19 80 GLY A C 1
ATOM 636 O O . GLY A 1 80 ? -3.008 16.219 17.797 1 86.19 80 GLY A O 1
ATOM 637 N N . PRO A 1 81 ? -2.68 18.047 18.609 1 87.38 81 PRO A N 1
ATOM 638 C CA . PRO A 1 81 ? -2.123 19.406 18.625 1 87.38 81 PRO A CA 1
ATOM 639 C C . PRO A 1 81 ? -0.758 19.484 19.312 1 87.38 81 PRO A C 1
ATOM 641 O O . PRO A 1 81 ? -0.373 18.547 20.031 1 87.38 81 PRO A O 1
ATOM 644 N N . GLY A 1 82 ? -0.064 20.5 18.922 1 90.62 82 GLY A N 1
ATOM 645 C CA . GLY A 1 82 ? 1.161 20.812 19.625 1 90.62 82 GLY A CA 1
ATOM 646 C C . GLY A 1 8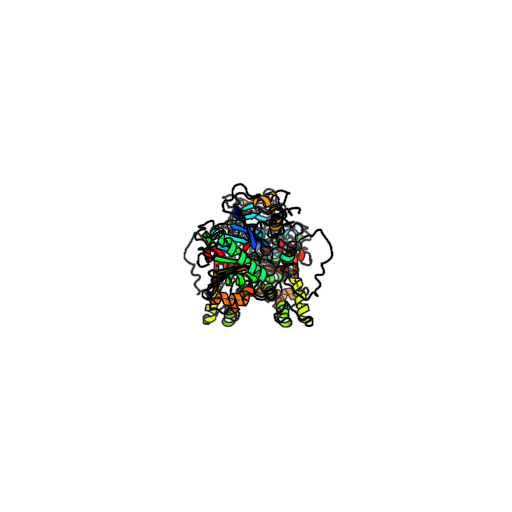2 ? 2.404 20.266 18.969 1 90.62 82 GLY A C 1
ATOM 647 O O . GLY A 1 82 ? 3.432 20.062 19.625 1 90.62 82 GLY A O 1
ATOM 648 N N . CYS A 1 83 ? 2.236 19.891 17.719 1 94.56 83 CYS A N 1
ATOM 649 C CA . CYS A 1 83 ? 3.455 19.547 17 1 94.56 83 CYS A CA 1
ATOM 650 C C . CYS A 1 83 ? 4.062 20.781 16.344 1 94.56 83 CYS A C 1
ATOM 652 O O . CYS A 1 83 ? 3.342 21.625 15.812 1 94.56 83 CYS A O 1
ATOM 654 N N . SER A 1 84 ? 5.332 20.812 16.375 1 97.12 84 SER A N 1
ATOM 655 C CA . SER A 1 84 ? 6.098 21.969 15.938 1 97.12 84 SER A CA 1
ATOM 656 C C . SER A 1 84 ? 5.91 22.234 14.445 1 97.12 84 SER A C 1
ATOM 658 O O . SER A 1 84 ? 5.797 21.297 13.656 1 97.12 84 SER A O 1
ATOM 660 N N . ALA A 1 85 ? 6.016 23.484 14.117 1 97.94 85 ALA A N 1
ATOM 661 C CA . ALA A 1 85 ? 5.996 23.938 12.727 1 97.94 85 ALA A CA 1
ATOM 662 C C . ALA A 1 85 ? 7.188 23.375 11.953 1 97.94 85 ALA A C 1
ATOM 664 O O . ALA A 1 85 ? 7.145 23.266 10.727 1 97.94 85 ALA A O 1
ATOM 665 N N . LEU A 1 86 ? 8.219 23.016 12.664 1 98.19 86 LEU A N 1
ATOM 666 C CA . LEU A 1 86 ? 9.367 22.391 12.008 1 98.19 86 LEU A CA 1
ATOM 667 C C . LEU A 1 86 ? 8.953 21.094 11.32 1 98.19 86 LEU A C 1
ATOM 669 O O . LEU A 1 86 ? 9.516 20.719 10.289 1 98.19 86 LEU A O 1
ATOM 673 N N . THR A 1 87 ? 7.945 20.438 11.852 1 97.44 87 THR A N 1
ATOM 674 C CA . THR A 1 87 ? 7.449 19.219 11.227 1 97.44 87 THR A CA 1
ATOM 675 C C . THR A 1 87 ? 6.922 19.5 9.828 1 97.44 87 THR A C 1
ATOM 677 O O . THR A 1 87 ? 7.234 18.766 8.883 1 97.44 87 THR A O 1
ATOM 680 N N . ALA A 1 88 ? 6.156 20.531 9.727 1 98.25 88 ALA A N 1
ATOM 681 C CA . ALA A 1 88 ? 5.613 20.891 8.422 1 98.25 88 ALA A CA 1
ATOM 682 C C . ALA A 1 88 ? 6.707 21.422 7.504 1 98.25 88 ALA A C 1
ATOM 684 O O . ALA A 1 88 ? 6.711 21.141 6.305 1 98.25 88 ALA A O 1
ATOM 685 N N . LEU A 1 89 ? 7.598 22.203 8.062 1 98.69 89 LEU A N 1
ATOM 686 C CA . LEU A 1 89 ? 8.68 22.812 7.301 1 98.69 89 LEU A CA 1
ATOM 687 C C . LEU A 1 89 ? 9.602 21.734 6.715 1 98.69 89 LEU A C 1
ATOM 689 O O . LEU A 1 89 ? 10.055 21.859 5.574 1 98.69 89 LEU A O 1
ATOM 693 N N . ALA A 1 90 ? 9.789 20.688 7.473 1 98.19 90 ALA A N 1
ATOM 694 C CA . ALA A 1 90 ? 10.828 19.719 7.105 1 98.19 90 ALA A CA 1
ATOM 695 C C . ALA A 1 90 ? 10.227 18.453 6.504 1 98.19 90 ALA A C 1
ATOM 697 O O . ALA A 1 90 ? 10.852 17.797 5.668 1 98.19 90 ALA A O 1
ATOM 698 N N . PHE A 1 91 ? 9.031 18.062 6.891 1 97.38 91 PHE A N 1
ATOM 699 C CA . PHE A 1 91 ? 8.586 16.719 6.535 1 97.38 91 PHE A CA 1
ATOM 700 C C . PHE A 1 91 ? 7.301 16.766 5.723 1 97.38 91 PHE A C 1
ATOM 702 O O . PHE A 1 91 ? 6.875 15.75 5.16 1 97.38 91 PHE A O 1
ATOM 709 N N . GLU A 1 92 ? 6.68 17.875 5.641 1 97.94 92 GLU A N 1
ATOM 710 C CA . GLU A 1 92 ? 5.379 17.953 4.984 1 97.94 92 GLU A CA 1
ATOM 711 C C . GLU A 1 92 ? 5.43 18.875 3.764 1 97.94 92 GLU A C 1
ATOM 713 O O . GLU A 1 92 ? 5.797 18.438 2.672 1 97.94 92 GLU A O 1
ATOM 718 N N . VAL A 1 93 ? 5.266 20.203 3.939 1 98.69 93 VAL A N 1
ATOM 719 C CA . VAL A 1 93 ? 4.984 21.031 2.773 1 98.69 93 VAL A CA 1
ATOM 720 C C . VAL A 1 93 ? 6.109 22.047 2.576 1 98.69 93 VAL A C 1
ATOM 722 O O . VAL A 1 93 ? 6.137 22.766 1.578 1 98.69 93 VAL A O 1
ATOM 725 N N . GLY A 1 94 ? 7.105 22.094 3.461 1 98.75 94 GLY A N 1
ATOM 726 C CA . GLY A 1 94 ? 8.172 23.078 3.416 1 98.75 94 GLY A CA 1
ATOM 727 C C . GLY A 1 94 ? 9.305 22.688 2.486 1 98.75 94 GLY A C 1
ATOM 728 O O . GLY A 1 94 ? 9.266 21.625 1.863 1 98.75 94 GLY A O 1
ATOM 729 N N . PRO A 1 95 ? 10.297 23.562 2.387 1 98.69 95 PRO A N 1
ATOM 730 C CA . PRO A 1 95 ? 11.305 23.406 1.334 1 98.69 95 PRO A CA 1
ATOM 731 C C . PRO A 1 95 ? 12.523 22.609 1.795 1 98.69 95 PRO A C 1
ATOM 733 O O . PRO A 1 95 ? 13.445 22.375 1.009 1 98.69 95 PRO A O 1
ATOM 736 N N . ILE A 1 96 ? 12.531 22.156 3.062 1 98.56 96 ILE A N 1
ATOM 737 C CA . ILE A 1 96 ? 13.719 21.438 3.512 1 98.56 96 ILE A CA 1
ATOM 738 C C . ILE A 1 96 ? 13.32 20.047 3.994 1 98.56 96 ILE A C 1
ATOM 740 O O . ILE A 1 96 ? 12.141 19.75 4.164 1 98.56 96 ILE A O 1
ATOM 744 N N . ASN A 1 97 ? 14.281 19.219 4.168 1 98.25 97 ASN A N 1
ATOM 745 C CA . ASN A 1 97 ? 14.219 17.875 4.75 1 98.25 97 ASN A CA 1
ATOM 746 C C . ASN A 1 97 ? 15.555 17.469 5.363 1 98.25 97 ASN A C 1
ATOM 748 O O . ASN A 1 97 ? 16.484 18.266 5.406 1 98.25 97 ASN A O 1
ATOM 752 N N . PHE A 1 98 ? 15.617 16.359 5.969 1 97.44 98 PHE A N 1
ATOM 753 C CA . PHE A 1 98 ? 16.875 15.844 6.508 1 97.44 98 PHE A CA 1
ATOM 754 C C . PHE A 1 98 ? 17.328 14.617 5.719 1 97.44 98 PHE A C 1
ATOM 756 O O . PHE A 1 98 ? 16.516 13.773 5.344 1 97.44 98 PHE A O 1
ATOM 763 N N . LYS A 1 99 ? 18.625 14.609 5.461 1 96.81 99 LYS A N 1
ATOM 764 C CA . LYS A 1 99 ? 19.188 13.398 4.879 1 96.81 99 LYS A CA 1
ATOM 765 C C . LYS A 1 99 ? 19.172 12.242 5.879 1 96.81 99 LYS A C 1
ATOM 767 O O . LYS A 1 99 ? 19.688 12.367 6.988 1 96.81 99 LYS A O 1
ATOM 772 N N . ILE A 1 100 ? 18.578 11.109 5.512 1 94.75 100 ILE A N 1
ATOM 773 C CA . ILE A 1 100 ? 18.469 9.977 6.418 1 94.75 100 ILE A CA 1
ATOM 774 C C . ILE A 1 100 ? 19.797 9.211 6.457 1 94.75 100 ILE A C 1
ATOM 776 O O . ILE A 1 100 ? 20.172 8.547 5.488 1 94.75 100 ILE A O 1
ATOM 780 N N . LYS A 1 101 ? 20.453 9.305 7.492 1 93.69 101 LYS A N 1
ATOM 781 C CA . LYS A 1 101 ? 21.688 8.578 7.805 1 93.69 101 LYS A CA 1
ATOM 782 C C . LYS A 1 101 ? 21.797 8.312 9.305 1 93.69 101 LYS A C 1
ATOM 784 O O . LYS A 1 101 ? 21.203 9.023 10.117 1 93.69 101 LYS A O 1
ATOM 789 N N . GLU A 1 102 ? 22.484 7.324 9.602 1 91.56 102 GLU A N 1
ATOM 790 C CA . GLU A 1 102 ? 22.703 7.031 11.016 1 91.56 102 GLU A CA 1
ATOM 791 C C . GLU A 1 102 ? 23.344 8.211 11.727 1 91.56 102 GLU A C 1
ATOM 793 O O . GLU A 1 102 ? 24.328 8.773 11.242 1 91.56 102 GLU A O 1
ATOM 798 N N . TYR A 1 103 ? 22.719 8.578 12.781 1 91.44 103 TYR A N 1
ATOM 799 C CA . TYR A 1 103 ? 23.266 9.703 13.539 1 91.44 103 TYR A CA 1
ATOM 800 C C . TYR A 1 103 ? 24.641 9.367 14.102 1 91.44 103 TYR A C 1
ATOM 802 O O . TYR A 1 103 ? 24.812 8.344 14.766 1 91.44 103 TYR A O 1
ATOM 810 N N . ASP A 1 104 ? 25.609 10.195 13.859 1 92.31 104 ASP A N 1
ATOM 811 C CA . ASP A 1 104 ? 26.984 9.945 14.281 1 92.31 104 ASP A CA 1
ATOM 812 C C . ASP A 1 104 ? 27.469 11.023 15.25 1 92.31 104 ASP A C 1
ATOM 814 O O . ASP A 1 104 ? 28.656 11.148 15.492 1 92.31 104 ASP A O 1
ATOM 818 N N . GLY A 1 105 ? 26.625 11.797 15.688 1 92.75 105 GLY A N 1
ATOM 819 C CA . GLY A 1 105 ? 27 12.859 16.609 1 92.75 105 GLY A CA 1
ATOM 820 C C . GLY A 1 105 ? 27.156 14.203 15.93 1 92.75 105 GLY A C 1
ATOM 821 O O . GLY A 1 105 ? 27.156 15.242 16.594 1 92.75 105 GLY A O 1
ATOM 822 N N . SER A 1 106 ? 27.203 14.141 14.625 1 94.44 106 SER A N 1
ATOM 823 C CA . SER A 1 106 ? 27.312 15.391 13.867 1 94.44 106 SER A CA 1
ATOM 824 C C . SER A 1 106 ? 25.953 15.992 13.578 1 94.44 106 SER A C 1
ATOM 826 O O . SER A 1 106 ? 24.922 15.328 13.758 1 94.44 106 SER A O 1
ATOM 828 N N . LEU A 1 107 ? 25.969 17.203 13.227 1 96.69 107 LEU A N 1
ATOM 829 C CA . LEU A 1 107 ? 24.734 17.906 12.883 1 96.69 107 LEU A CA 1
ATOM 830 C C . LEU A 1 107 ? 24.047 17.25 11.695 1 96.69 107 LEU A C 1
ATOM 832 O O . LEU A 1 107 ? 24.688 17 10.664 1 96.69 107 LEU A O 1
ATOM 836 N N . PRO A 1 108 ? 22.766 16.938 11.859 1 97.56 108 PRO A N 1
ATOM 837 C CA . PRO A 1 108 ? 22.047 16.328 10.742 1 97.56 108 PRO A CA 1
ATOM 838 C C . PRO A 1 108 ? 22.078 17.188 9.484 1 97.56 108 PRO A C 1
ATOM 840 O O . PRO A 1 108 ? 21.969 18.422 9.562 1 97.56 108 PRO A O 1
ATOM 843 N N . GLU A 1 109 ? 22.266 16.578 8.367 1 98 109 GLU A N 1
ATOM 844 C CA . GLU A 1 109 ? 22.344 17.266 7.078 1 98 109 GLU A CA 1
ATOM 845 C C . GLU A 1 109 ? 20.953 17.672 6.59 1 98 109 GLU A C 1
ATOM 847 O O . GLU A 1 109 ? 20.031 16.859 6.586 1 98 109 GLU A O 1
ATOM 852 N N . VAL A 1 110 ? 20.859 18.922 6.242 1 98.38 110 VAL A N 1
ATOM 853 C CA . VAL A 1 110 ? 19.625 19.469 5.691 1 98.38 110 VAL A CA 1
ATOM 854 C C . VAL A 1 110 ? 19.672 19.422 4.164 1 98.38 110 VAL A C 1
ATOM 856 O O . VAL A 1 110 ? 20.672 19.812 3.562 1 98.38 110 VAL A O 1
ATOM 859 N N . ILE A 1 111 ? 18.625 18.875 3.557 1 98.38 111 ILE A N 1
ATOM 860 C CA . ILE A 1 111 ? 18.531 18.812 2.102 1 98.38 111 ILE A CA 1
ATOM 861 C C . ILE A 1 111 ? 17.281 19.547 1.639 1 98.38 111 ILE A C 1
ATOM 863 O O . ILE A 1 111 ? 16.406 19.875 2.449 1 98.38 111 ILE A O 1
ATOM 867 N N . LEU A 1 112 ? 17.203 19.828 0.339 1 98.25 112 LEU A N 1
ATOM 868 C CA . LEU A 1 112 ? 16.047 20.531 -0.209 1 98.25 112 LEU A CA 1
ATOM 869 C C . LEU A 1 112 ? 14.914 19.562 -0.543 1 98.25 112 LEU A C 1
ATOM 871 O O . LEU A 1 112 ? 15.172 18.422 -0.906 1 98.25 112 LEU A O 1
ATOM 875 N N . ASN A 1 113 ? 13.75 19.969 -0.361 1 98.25 113 ASN A N 1
ATOM 876 C CA . ASN A 1 113 ? 12.539 19.281 -0.832 1 98.25 113 ASN A CA 1
ATOM 877 C C . ASN A 1 113 ? 12.07 19.844 -2.168 1 98.25 113 ASN A C 1
ATOM 879 O O . ASN A 1 113 ? 11.531 20.953 -2.223 1 98.25 113 ASN A O 1
ATOM 883 N N . PRO A 1 114 ? 12.219 19.125 -3.189 1 97.94 114 PRO A N 1
ATOM 884 C CA . PRO A 1 114 ? 11.828 19.656 -4.496 1 97.94 114 PRO A CA 1
ATOM 885 C C . PRO A 1 114 ? 10.312 19.75 -4.664 1 97.94 114 PRO A C 1
ATOM 887 O O . PRO A 1 114 ? 9.828 20.391 -5.605 1 97.94 114 PRO A O 1
ATOM 890 N N . TYR A 1 115 ? 9.57 19.203 -3.748 1 98.38 115 TYR A N 1
ATOM 891 C CA . TYR A 1 115 ? 8.109 19.172 -3.861 1 98.38 115 TYR A CA 1
ATOM 892 C C . TYR A 1 115 ? 7.469 20.109 -2.848 1 98.38 115 TYR A C 1
ATOM 894 O O . TYR A 1 115 ? 6.355 19.859 -2.379 1 98.38 115 TYR A O 1
ATOM 902 N N . SER A 1 116 ? 8.117 21.141 -2.508 1 98.62 116 SER A N 1
ATOM 903 C CA . SER A 1 116 ? 7.633 22.109 -1.53 1 98.62 116 SER A CA 1
ATOM 904 C C . SER A 1 116 ? 6.438 22.891 -2.07 1 98.62 116 SER A C 1
ATOM 906 O O . SER A 1 116 ? 6.375 23.203 -3.264 1 98.62 116 SER A O 1
ATOM 908 N N . TRP A 1 117 ? 5.551 23.219 -1.21 1 98.88 117 TRP A N 1
ATOM 909 C CA . TRP A 1 117 ? 4.41 24.047 -1.591 1 98.88 117 TRP A CA 1
ATOM 910 C C . TRP A 1 117 ? 4.824 25.516 -1.767 1 98.88 117 TRP A C 1
ATOM 912 O O . TRP A 1 117 ? 4.086 26.312 -2.348 1 98.88 117 TRP A O 1
ATOM 922 N N . THR A 1 118 ? 6.102 25.844 -1.412 1 98.69 118 THR A N 1
ATOM 923 C CA . THR A 1 118 ? 6.617 27.203 -1.577 1 98.69 118 THR A CA 1
ATOM 924 C C . THR A 1 118 ? 6.887 27.5 -3.049 1 98.69 118 THR A C 1
ATOM 926 O O . THR A 1 118 ? 7.152 28.641 -3.416 1 98.69 118 THR A O 1
ATOM 929 N N . LYS A 1 119 ? 6.77 26.516 -3.824 1 98 119 LYS A N 1
ATOM 930 C CA . LYS A 1 119 ? 6.871 26.734 -5.266 1 98 119 LYS A CA 1
ATOM 931 C C . LYS A 1 119 ? 5.703 27.562 -5.777 1 98 119 LYS A C 1
ATOM 933 O O . LYS A 1 119 ? 5.812 28.234 -6.809 1 98 119 LYS A O 1
ATOM 938 N N . LYS A 1 120 ? 4.602 27.562 -5.004 1 97.88 120 LYS A N 1
ATOM 939 C CA . LYS A 1 120 ? 3.393 28.219 -5.504 1 97.88 120 LYS A CA 1
ATOM 940 C C . LYS A 1 120 ? 2.777 29.125 -4.441 1 97.88 120 LYS A C 1
ATOM 942 O O . LYS A 1 120 ? 1.71 29.703 -4.652 1 97.88 120 LYS A O 1
ATOM 947 N N . SER A 1 121 ? 3.43 29.266 -3.357 1 98.62 121 SER A N 1
ATOM 948 C CA . SER A 1 121 ? 2.861 30.078 -2.285 1 98.62 121 SER A CA 1
ATOM 949 C C . SER A 1 121 ? 3.936 30.531 -1.306 1 98.62 121 SER A C 1
ATOM 951 O O . SER A 1 121 ? 4.996 29.922 -1.207 1 98.62 121 SER A O 1
ATOM 953 N N . SER A 1 122 ? 3.721 31.688 -0.723 1 98.81 122 SER A N 1
ATOM 954 C CA . SER A 1 122 ? 4.418 32 0.52 1 98.81 122 SER A CA 1
ATOM 955 C C . SER A 1 122 ? 3.754 31.328 1.714 1 98.81 122 SER A C 1
ATOM 957 O O . SER A 1 122 ? 2.525 31.266 1.793 1 98.81 122 SER A O 1
ATOM 959 N N . ILE A 1 123 ? 4.57 30.812 2.613 1 98.88 123 ILE A N 1
ATOM 960 C CA . ILE A 1 123 ? 3.959 30.016 3.678 1 98.88 123 ILE A CA 1
ATOM 961 C C . ILE A 1 123 ? 4.453 30.516 5.035 1 98.88 123 ILE A C 1
ATOM 963 O O . ILE A 1 123 ? 5.656 30.703 5.23 1 98.88 123 ILE A O 1
ATOM 967 N N . LEU A 1 124 ? 3.543 30.75 5.902 1 98.56 124 LEU A N 1
ATOM 968 C CA . LEU A 1 124 ? 3.783 31.031 7.312 1 98.56 124 LEU A CA 1
ATOM 969 C C . LEU A 1 124 ? 3.572 29.781 8.164 1 98.56 124 LEU A C 1
ATOM 971 O O . LEU A 1 124 ? 2.451 29.281 8.266 1 98.56 124 LEU A O 1
ATOM 975 N N . PHE A 1 125 ? 4.707 29.25 8.727 1 98.62 125 PHE A N 1
ATOM 976 C CA . PHE A 1 125 ? 4.656 28.141 9.672 1 98.62 125 PHE A CA 1
ATOM 977 C C . PHE A 1 125 ? 4.762 28.641 11.102 1 98.62 125 PHE A C 1
ATOM 979 O O . PHE A 1 125 ? 5.742 29.281 11.469 1 98.62 125 PHE A O 1
ATOM 986 N N . VAL A 1 126 ? 3.834 28.266 11.93 1 98.25 126 VAL A N 1
ATOM 987 C CA . VAL A 1 126 ? 3.85 28.844 13.273 1 98.25 126 VAL A CA 1
ATOM 988 C C . VAL A 1 126 ? 3.816 27.719 14.312 1 98.25 126 VAL A C 1
ATOM 990 O O . VAL A 1 126 ? 3.031 26.781 14.195 1 98.25 126 VAL A O 1
ATOM 993 N N . ASP A 1 127 ? 4.715 27.797 15.258 1 97.44 127 ASP A N 1
ATOM 994 C CA . ASP A 1 127 ? 4.66 26.922 16.422 1 97.44 127 ASP A CA 1
ATOM 995 C C . ASP A 1 127 ? 3.482 27.281 17.328 1 97.44 127 ASP A C 1
ATOM 997 O O . ASP A 1 127 ? 3.621 28.094 18.25 1 97.44 127 ASP A O 1
ATOM 1001 N N . LEU A 1 128 ? 2.445 26.703 17.062 1 95.06 128 LEU A N 1
ATOM 1002 C CA . LEU A 1 128 ? 1.187 26.906 17.781 1 95.06 128 LEU A CA 1
ATOM 1003 C C . LEU A 1 128 ? 0.645 25.578 18.297 1 95.06 128 LEU A C 1
ATOM 1005 O O . LEU A 1 128 ? 0.741 24.547 17.625 1 95.06 128 LEU A O 1
ATOM 1009 N N . PRO A 1 129 ? 0.045 25.531 19.562 1 95.12 129 PRO A N 1
ATOM 1010 C CA . PRO A 1 129 ? -0.157 26.609 20.547 1 95.12 129 PRO A CA 1
ATOM 1011 C C . PRO A 1 129 ? 1.086 26.875 21.391 1 95.12 129 PRO A C 1
ATOM 1013 O O . PRO A 1 129 ? 2.18 26.406 21.047 1 95.12 129 PRO A O 1
ATOM 1016 N N . VAL A 1 130 ? 0.959 27.734 22.375 1 95 130 VAL A N 1
ATOM 1017 C CA . VAL A 1 130 ? 2.057 28.016 23.297 1 95 130 VAL A CA 1
ATOM 1018 C C . VAL A 1 130 ? 2.641 26.703 23.812 1 95 130 VAL A C 1
ATOM 1020 O O . VAL A 1 130 ? 1.902 25.75 24.094 1 95 130 VAL A O 1
ATOM 1023 N N . GLY A 1 131 ? 3.943 26.672 23.891 1 93.12 131 GLY A N 1
ATOM 1024 C CA . GLY A 1 131 ? 4.621 25.469 24.359 1 93.12 131 GLY A CA 1
ATOM 1025 C C . GLY A 1 131 ? 5.043 24.547 23.234 1 93.12 131 GLY A C 1
ATOM 1026 O O . GLY A 1 131 ? 5.738 23.562 23.469 1 93.12 131 GLY A O 1
ATOM 1027 N N . THR A 1 132 ? 4.703 24.859 22.031 1 94.88 132 THR A N 1
ATOM 1028 C CA . THR A 1 132 ? 5.051 24.078 20.844 1 94.88 132 THR A CA 1
ATOM 1029 C C . THR A 1 132 ? 6.344 24.594 20.219 1 94.88 132 THR A C 1
ATOM 1031 O O . THR A 1 132 ? 6.5 25.797 20.016 1 94.88 132 THR A O 1
ATOM 1034 N N . GLY A 1 133 ? 7.234 23.625 19.906 1 96.56 133 GLY A N 1
ATOM 1035 C CA . GLY A 1 133 ? 8.477 24.031 19.266 1 96.56 133 GLY A CA 1
ATOM 1036 C C . GLY A 1 133 ? 9.242 25.078 20.062 1 96.56 133 GLY A C 1
ATOM 1037 O O . GLY A 1 133 ? 9.547 24.875 21.234 1 96.56 133 GLY A O 1
ATOM 1038 N N . PHE A 1 134 ? 9.422 26.25 19.406 1 97.81 134 PHE A N 1
ATOM 1039 C CA . PHE A 1 134 ? 10.219 27.297 20.031 1 97.81 134 PHE A CA 1
ATOM 1040 C C . PHE A 1 134 ? 9.32 28.391 20.625 1 97.81 134 PHE A C 1
ATOM 1042 O O . PHE A 1 134 ? 9.812 29.422 21.078 1 97.81 134 PHE A O 1
ATOM 1049 N N . SER A 1 135 ? 8.039 28.219 20.562 1 96.88 135 SER A N 1
ATOM 1050 C CA . SER A 1 135 ? 7.117 29.141 21.203 1 96.88 135 SER A CA 1
ATOM 1051 C C . SER A 1 135 ? 7.113 28.938 22.719 1 96.88 135 SER A C 1
ATOM 1053 O O . SER A 1 135 ? 7.32 27.828 23.203 1 96.88 135 SER A O 1
ATOM 1055 N N . TYR A 1 136 ? 6.836 30.031 23.453 1 96.12 136 TYR A N 1
ATOM 1056 C CA . TYR A 1 136 ? 6.898 29.906 24.906 1 96.12 136 TYR A CA 1
ATOM 1057 C C . TYR A 1 136 ? 5.992 30.938 25.578 1 96.12 136 TYR A C 1
ATOM 1059 O O . TYR A 1 136 ? 5.547 31.891 24.938 1 96.12 136 TYR A O 1
ATOM 1067 N N . GLY A 1 137 ? 5.664 30.641 26.797 1 95.12 137 GLY A N 1
ATOM 1068 C CA . GLY A 1 137 ? 4.957 31.578 27.641 1 95.12 137 GLY A CA 1
ATOM 1069 C C . GLY A 1 137 ? 5.867 32.312 28.609 1 95.12 137 GLY A C 1
ATOM 1070 O O . GLY A 1 137 ? 6.816 31.734 29.141 1 95.12 137 GLY A O 1
ATOM 1071 N N . THR A 1 138 ? 5.516 33.531 28.859 1 93.81 138 THR A N 1
ATOM 1072 C CA . THR A 1 138 ? 6.363 34.312 29.734 1 93.81 138 THR A CA 1
ATOM 1073 C C . THR A 1 138 ? 5.977 34.125 31.203 1 93.81 138 THR A C 1
ATOM 1075 O O . THR A 1 138 ? 6.707 34.531 32.094 1 93.81 138 THR A O 1
ATOM 1078 N N . THR A 1 139 ? 4.816 33.469 31.422 1 91 139 THR A N 1
ATOM 1079 C CA . THR A 1 139 ? 4.375 33.125 32.75 1 91 139 THR A CA 1
ATOM 1080 C C . THR A 1 139 ? 3.906 31.672 32.812 1 91 139 THR A C 1
ATOM 1082 O O . THR A 1 139 ? 3.539 31.109 31.781 1 91 139 THR A O 1
ATOM 1085 N N . PRO A 1 140 ? 3.902 31.109 34.031 1 87 140 PRO A N 1
ATOM 1086 C CA . PRO A 1 140 ? 3.426 29.734 34.156 1 87 140 PRO A CA 1
ATOM 1087 C C . PRO A 1 140 ? 1.967 29.578 33.719 1 87 140 PRO A C 1
ATOM 1089 O O . PRO A 1 140 ? 1.578 28.516 33.219 1 87 140 PRO A O 1
ATOM 1092 N N . GLN A 1 141 ? 1.189 30.562 33.906 1 87.12 141 GLN A N 1
ATOM 1093 C CA . GLN A 1 141 ? -0.231 30.5 33.562 1 87.12 141 GLN A CA 1
ATOM 1094 C C . GLN A 1 141 ? -0.451 30.578 32.062 1 87.12 141 GLN A C 1
ATOM 1096 O O . GLN A 1 141 ? -1.453 30.062 31.547 1 87.12 141 GLN A O 1
ATOM 1101 N N . SER A 1 142 ? 0.517 31.109 31.391 1 89.06 142 SER A N 1
ATOM 1102 C CA . SER A 1 142 ? 0.34 31.359 29.969 1 89.06 142 SER A CA 1
ATOM 1103 C C . SER A 1 142 ? 0.561 30.094 29.156 1 89.06 142 SER A C 1
ATOM 1105 O O . SER A 1 142 ? 0.302 30.062 27.953 1 89.06 142 SER A O 1
ATOM 1107 N N . ILE A 1 143 ? 0.884 29.047 29.875 1 87.69 143 ILE A N 1
ATOM 1108 C CA . ILE A 1 143 ? 1.178 27.812 29.141 1 87.69 143 ILE A CA 1
ATOM 1109 C C . ILE A 1 143 ? -0.098 26.984 28.984 1 87.69 143 ILE A C 1
ATOM 1111 O O . ILE A 1 143 ? -0.149 26.062 28.172 1 87.69 143 ILE A O 1
ATOM 1115 N N . LYS A 1 144 ? -1.075 27.234 29.828 1 89.19 144 LYS A N 1
ATOM 1116 C CA . LYS A 1 144 ? -2.365 26.578 29.656 1 89.19 144 LYS A CA 1
ATOM 1117 C C . LYS A 1 144 ? -3.078 27.078 28.406 1 89.19 144 LYS A C 1
ATOM 1119 O O . LYS A 1 144 ? -3.195 28.281 28.203 1 89.19 144 LYS A O 1
ATOM 1124 N N . THR A 1 145 ? -3.445 26.188 27.547 1 93 145 THR A N 1
ATOM 1125 C CA . THR A 1 145 ? -4.02 26.562 26.25 1 93 145 THR A CA 1
ATOM 1126 C C . THR A 1 145 ? -5.121 25.578 25.859 1 93 145 THR A C 1
ATOM 1128 O O . THR A 1 145 ? -5.539 24.75 26.656 1 93 145 THR A O 1
ATOM 1131 N N . GLY A 1 146 ? -5.754 25.766 24.734 1 95.56 146 GLY A N 1
ATOM 1132 C CA . GLY A 1 146 ? -6.832 24.969 24.188 1 95.56 146 GLY A CA 1
ATOM 1133 C C . GLY A 1 146 ? -7.223 25.375 22.781 1 95.56 146 GLY A C 1
ATOM 1134 O O . GLY A 1 146 ? -6.539 26.172 22.141 1 95.56 146 GLY A O 1
ATOM 1135 N N . ASP A 1 147 ? -8.297 24.766 22.344 1 96.12 147 ASP A N 1
ATOM 1136 C CA . ASP A 1 147 ? -8.711 25 20.953 1 96.12 147 ASP A CA 1
ATOM 1137 C C . ASP A 1 147 ? -9.055 26.469 20.734 1 96.12 147 ASP A C 1
ATOM 1139 O O . ASP A 1 147 ? -8.562 27.094 19.781 1 96.12 147 ASP A O 1
ATOM 1143 N N . PHE A 1 148 ? -9.852 27.031 21.578 1 96.62 148 PHE A N 1
ATOM 1144 C CA . PHE A 1 148 ? -10.266 28.422 21.375 1 96.62 148 PHE A CA 1
ATOM 1145 C C . PHE A 1 148 ? -9.094 29.375 21.578 1 96.62 148 PHE A C 1
ATOM 1147 O O . PHE A 1 148 ? -8.992 30.391 20.906 1 96.62 148 PHE A O 1
ATOM 1154 N N . SER A 1 149 ? -8.289 29.031 22.531 1 95.56 149 SER A N 1
ATOM 1155 C CA . SER A 1 149 ? -7.09 29.844 22.719 1 95.56 149 SER A CA 1
ATOM 1156 C C . SER A 1 149 ? -6.203 29.812 21.484 1 95.56 149 SER A C 1
ATOM 1158 O O . SER A 1 149 ? -5.664 30.844 21.078 1 95.56 149 SER A O 1
ATOM 1160 N N . GLN A 1 150 ? -6.012 28.656 20.984 1 95.69 150 GLN A N 1
ATOM 1161 C CA . GLN A 1 150 ? -5.23 28.516 19.766 1 95.69 150 GLN A CA 1
ATOM 1162 C C . GLN A 1 150 ? -5.824 29.344 18.625 1 95.69 150 GLN A C 1
ATOM 1164 O O . GLN A 1 150 ? -5.094 29.984 17.875 1 95.69 150 GLN A O 1
ATOM 1169 N N . VAL A 1 151 ? -7.145 29.312 18.469 1 97.12 151 VAL A N 1
ATOM 1170 C CA . VAL A 1 151 ? -7.832 30.109 17.453 1 97.12 151 VAL A CA 1
ATOM 1171 C C . VAL A 1 151 ? -7.562 31.594 17.688 1 97.12 151 VAL A C 1
ATOM 1173 O O . VAL A 1 151 ? -7.141 32.312 16.766 1 97.12 151 VAL A O 1
ATOM 1176 N N . HIS A 1 152 ? -7.73 32.031 18.891 1 96.81 152 HIS A N 1
ATOM 1177 C CA . HIS A 1 152 ? -7.555 33.438 19.234 1 96.81 152 HIS A CA 1
ATOM 1178 C C . HIS A 1 152 ? -6.121 33.875 18.984 1 96.81 152 HIS A C 1
ATOM 1180 O O . HIS A 1 152 ? -5.895 34.938 18.391 1 96.81 152 HIS A O 1
ATOM 1186 N N . HIS A 1 153 ? -5.234 33.094 19.438 1 97.19 153 HIS A N 1
ATOM 1187 C CA . HIS A 1 153 ? -3.826 33.438 19.266 1 97.19 153 HIS A CA 1
ATOM 1188 C C . HIS A 1 153 ? -3.426 33.438 17.797 1 97.19 153 HIS A C 1
ATOM 1190 O O . HIS A 1 153 ? -2.58 34.219 17.375 1 97.19 153 HIS A O 1
ATOM 1196 N N . SER A 1 154 ? -4.008 32.531 17.016 1 96.94 154 SER A N 1
ATOM 1197 C CA . SER A 1 154 ? -3.74 32.5 15.586 1 96.94 154 SER A CA 1
ATOM 1198 C C . SER A 1 154 ? -4.172 33.781 14.906 1 96.94 154 SER A C 1
ATOM 1200 O O . SER A 1 154 ? -3.426 34.375 14.102 1 96.94 154 SER A O 1
ATOM 1202 N N . VAL A 1 155 ? -5.316 34.219 15.219 1 96.56 155 VAL A N 1
ATOM 1203 C CA . VAL A 1 155 ? -5.867 35.438 14.602 1 96.56 155 VAL A CA 1
ATOM 1204 C C . VAL A 1 155 ? -5.043 36.656 15.016 1 96.56 155 VAL A C 1
ATOM 1206 O O . VAL A 1 155 ? -4.703 37.469 14.18 1 96.56 155 VAL A O 1
ATOM 1209 N N . GLN A 1 156 ? -4.676 36.719 16.297 1 97.12 156 GLN A N 1
ATOM 1210 C CA . GLN A 1 156 ? -3.83 37.812 16.766 1 97.12 156 GLN A CA 1
ATOM 1211 C C . GLN A 1 156 ? -2.479 37.781 16.062 1 97.12 156 GLN A C 1
ATOM 1213 O O . GLN A 1 156 ? -1.996 38.844 15.633 1 97.12 156 GLN A O 1
ATOM 1218 N N . PHE A 1 157 ? -1.933 36.688 16.031 1 97.44 157 PHE A N 1
ATOM 1219 C CA . PHE A 1 157 ? -0.642 36.531 15.367 1 97.44 157 PHE A CA 1
ATOM 1220 C C . PHE A 1 157 ? -0.702 37.062 13.938 1 97.44 157 PHE A C 1
ATOM 1222 O O . PHE A 1 157 ? 0.153 37.844 13.523 1 97.44 157 PHE A O 1
ATOM 1229 N N . LEU A 1 158 ? -1.696 36.562 13.195 1 96.31 158 LEU A N 1
ATOM 1230 C CA . LEU A 1 158 ? -1.823 36.906 11.789 1 96.31 158 LEU A CA 1
ATOM 1231 C C . LEU A 1 158 ? -1.976 38.406 11.617 1 96.31 158 LEU A C 1
ATOM 1233 O O . LEU A 1 158 ? -1.344 39.031 10.742 1 96.31 158 LEU A O 1
ATOM 1237 N N . LYS A 1 159 ? -2.781 39.031 12.422 1 95 159 LYS A N 1
ATOM 1238 C CA . LYS A 1 159 ? -2.988 40.469 12.352 1 95 159 LYS A CA 1
ATOM 1239 C C . LYS A 1 159 ? -1.687 41.219 12.602 1 95 159 LYS A C 1
ATOM 1241 O O . LYS A 1 159 ? -1.312 42.094 11.812 1 95 159 LYS A O 1
ATOM 1246 N N . LYS A 1 160 ? -1.026 40.844 13.641 1 97 160 LYS A N 1
ATOM 1247 C CA . LYS A 1 160 ? 0.212 41.5 14.008 1 97 160 LYS A CA 1
ATOM 1248 C C . LYS A 1 160 ? 1.297 41.281 12.961 1 97 160 LYS A C 1
ATOM 1250 O O . LYS A 1 160 ? 2.059 42.188 12.633 1 97 160 LYS A O 1
ATOM 1255 N N . TRP A 1 161 ? 1.354 40.062 12.469 1 97.44 161 TRP A N 1
ATOM 1256 C CA . TRP A 1 161 ? 2.346 39.781 11.438 1 97.44 161 TRP A CA 1
ATOM 1257 C C . TRP A 1 161 ? 2.078 40.562 10.164 1 97.44 161 TRP A C 1
ATOM 1259 O O . TRP A 1 161 ? 3.006 41.094 9.555 1 97.44 161 TRP A O 1
ATOM 1269 N N . LEU A 1 162 ? 0.822 40.688 9.766 1 95.81 162 LEU A N 1
ATOM 1270 C CA . LEU A 1 162 ? 0.458 41.406 8.539 1 95.81 162 LEU A CA 1
ATOM 1271 C C . LEU A 1 162 ? 0.713 42.906 8.688 1 95.81 162 LEU A C 1
ATOM 1273 O O . LEU A 1 162 ? 1.044 43.594 7.707 1 95.81 162 LEU A O 1
ATOM 1277 N N . ILE A 1 163 ? 0.57 43.406 9.898 1 96.06 163 ILE A N 1
ATOM 1278 C CA . ILE A 1 163 ? 0.882 44.812 10.148 1 96.06 163 ILE A CA 1
ATOM 1279 C C . ILE A 1 163 ? 2.354 45.062 9.844 1 96.06 163 ILE A C 1
ATOM 1281 O O . ILE A 1 163 ? 2.699 46.125 9.281 1 96.06 163 ILE A O 1
ATOM 1285 N N . ARG A 1 164 ? 3.127 44.094 10.109 1 96.06 164 ARG A N 1
ATOM 1286 C CA . ARG A 1 164 ? 4.562 44.25 9.906 1 96.06 164 ARG A CA 1
ATOM 1287 C C . ARG A 1 164 ? 4.965 43.812 8.5 1 96.06 164 ARG A C 1
ATOM 1289 O O . ARG A 1 164 ? 6.09 44.062 8.062 1 96.06 164 ARG A O 1
ATOM 1296 N N . HIS A 1 165 ? 4.102 43.188 7.816 1 97.06 165 HIS A N 1
ATOM 1297 C CA . HIS A 1 165 ? 4.312 42.719 6.449 1 97.06 165 HIS A CA 1
ATOM 1298 C C . HIS A 1 165 ? 3.164 43.125 5.539 1 97.06 165 HIS A C 1
ATOM 1300 O O . HIS A 1 165 ? 2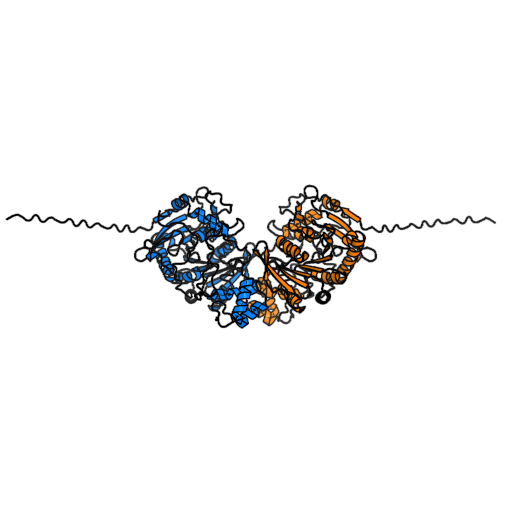.527 42.312 4.898 1 97.06 165 HIS A O 1
ATOM 1306 N N . PRO A 1 166 ? 2.967 44.438 5.375 1 96.19 166 PRO A N 1
ATOM 1307 C CA . PRO A 1 166 ? 1.802 44.938 4.637 1 96.19 166 PRO A CA 1
ATOM 1308 C C . PRO A 1 166 ? 1.836 44.531 3.16 1 96.19 166 PRO A C 1
ATOM 1310 O O . PRO A 1 166 ? 0.8 44.562 2.49 1 96.19 166 PRO A O 1
ATOM 1313 N N . GLU A 1 167 ? 2.998 44.188 2.619 1 96.25 167 GLU A N 1
ATOM 1314 C CA . GLU A 1 167 ? 3.131 43.812 1.22 1 96.25 167 GLU A CA 1
ATOM 1315 C C . GLU A 1 167 ? 2.338 42.531 0.928 1 96.25 167 GLU A C 1
ATOM 1317 O O . GLU A 1 167 ? 2.059 42.219 -0.232 1 96.25 167 GLU A O 1
ATOM 1322 N N . PHE A 1 168 ? 1.921 41.781 1.926 1 96.75 168 PHE A N 1
ATOM 1323 C CA . PHE A 1 168 ? 1.223 40.531 1.718 1 96.75 168 PHE A CA 1
ATOM 1324 C C . PHE A 1 168 ? -0.276 40.688 1.936 1 96.75 168 PHE A C 1
ATOM 1326 O O . PHE A 1 168 ? -1.037 39.719 1.817 1 96.75 168 PHE A O 1
ATOM 1333 N N . LEU A 1 169 ? -0.78 41.875 2.174 1 94.44 169 LEU A N 1
ATOM 1334 C CA . LEU A 1 169 ? -2.184 42.125 2.48 1 94.44 169 LEU A CA 1
ATOM 1335 C C . LEU A 1 169 ? -3.064 41.844 1.27 1 94.44 169 LEU A C 1
ATOM 1337 O O . LEU A 1 169 ? -4.223 41.438 1.419 1 94.44 169 LEU A O 1
ATOM 1341 N N . SER A 1 170 ? -2.508 42.031 0.097 1 94.12 170 SER A N 1
ATOM 1342 C CA . SER A 1 170 ? -3.311 41.906 -1.115 1 94.12 170 SER A CA 1
ATOM 1343 C C . SER A 1 170 ? -3.25 40.5 -1.675 1 94.12 170 SER A C 1
ATOM 1345 O O . SER A 1 170 ? -3.998 40.156 -2.594 1 94.12 170 SER A O 1
ATOM 1347 N N . ASN A 1 171 ? -2.326 39.625 -1.16 1 95.94 171 ASN A N 1
ATOM 1348 C CA . ASN A 1 171 ? -2.215 38.25 -1.641 1 95.94 171 ASN A CA 1
ATOM 1349 C C . ASN A 1 171 ? -3.455 37.438 -1.293 1 95.94 171 ASN A C 1
ATOM 1351 O O . ASN A 1 171 ? -4.035 37.594 -0.218 1 95.94 171 ASN A O 1
ATOM 1355 N N . PRO A 1 172 ? -3.914 36.562 -2.24 1 95.25 172 PRO A N 1
ATOM 1356 C CA . PRO A 1 172 ? -4.91 35.594 -1.779 1 95.25 172 PRO A CA 1
ATOM 1357 C C . PRO A 1 172 ? -4.469 34.844 -0.521 1 95.25 172 PRO A C 1
ATOM 1359 O O . PRO A 1 172 ? -3.293 34.5 -0.385 1 95.25 172 PRO A O 1
ATOM 1362 N N . PHE A 1 173 ? -5.363 34.656 0.353 1 96.31 173 PHE A N 1
ATOM 1363 C CA . PHE A 1 173 ? -4.996 34.125 1.654 1 96.31 173 PHE A CA 1
ATOM 1364 C C . PHE A 1 173 ? -5.68 32.781 1.89 1 96.31 173 PHE A C 1
ATOM 1366 O O . PHE A 1 173 ? -6.863 32.625 1.582 1 96.31 173 PHE A O 1
ATOM 1373 N N . TYR A 1 174 ? -4.957 31.828 2.344 1 97.25 174 TYR A N 1
ATOM 1374 C CA . TYR A 1 174 ? -5.469 30.5 2.721 1 97.25 174 TYR A CA 1
ATOM 1375 C C . TYR A 1 174 ? -4.945 30.094 4.09 1 97.25 174 TYR A C 1
ATOM 1377 O O . TYR A 1 174 ? -3.83 30.453 4.473 1 97.25 174 TYR A O 1
ATOM 1385 N N . VAL A 1 175 ? -5.719 29.391 4.832 1 97.69 175 VAL A N 1
ATOM 1386 C CA . VAL A 1 175 ? -5.285 28.719 6.051 1 97.69 175 VAL A CA 1
ATOM 1387 C C . VAL A 1 175 ? -5.32 27.203 5.855 1 97.69 175 VAL A C 1
ATOM 1389 O O . VAL A 1 175 ? -6.289 26.672 5.312 1 97.69 175 VAL A O 1
ATOM 1392 N N . GLY A 1 176 ? -4.27 26.531 6.215 1 97.56 176 GLY A N 1
ATOM 1393 C CA . GLY A 1 176 ? -4.203 25.094 5.996 1 97.56 176 GLY A CA 1
ATOM 1394 C C . GLY A 1 176 ? -3.582 24.344 7.16 1 97.56 176 GLY A C 1
ATOM 1395 O O . GLY A 1 176 ? -3.002 24.953 8.062 1 97.56 176 GLY A O 1
ATOM 1396 N N . GLY A 1 177 ? -3.711 23.094 7.16 1 98.12 177 GLY A N 1
ATOM 1397 C CA . GLY A 1 177 ? -3.164 22.203 8.164 1 98.12 177 GLY A CA 1
ATOM 1398 C C . GLY A 1 177 ? -3.645 20.766 8.008 1 98.12 177 GLY A C 1
ATOM 1399 O O . GLY A 1 177 ? -4.262 20.422 6.996 1 98.12 177 GLY A O 1
ATOM 1400 N N . ASP A 1 178 ? -3.262 19.953 8.961 1 97.5 178 ASP A N 1
ATOM 1401 C CA . ASP A 1 178 ? -3.615 18.531 8.867 1 97.5 178 ASP A CA 1
ATOM 1402 C C . ASP A 1 178 ? -4.008 17.984 10.234 1 97.5 178 ASP A C 1
ATOM 1404 O O . ASP A 1 178 ? -3.861 18.656 11.25 1 97.5 178 ASP A O 1
ATOM 1408 N N . SER A 1 179 ? -4.594 16.859 10.219 1 96.5 179 SER A N 1
ATOM 1409 C CA . SER A 1 179 ? -4.895 16.094 11.43 1 96.5 179 SER A CA 1
ATOM 1410 C C . SER A 1 179 ? -5.758 16.906 12.391 1 96.5 179 SER A C 1
ATOM 1412 O O . SER A 1 179 ? -6.801 17.438 12.008 1 96.5 179 SER A O 1
ATOM 1414 N N . TYR A 1 180 ? -5.336 17.141 13.57 1 95.62 180 TYR A N 1
ATOM 1415 C CA . TYR A 1 180 ? -6.16 17.781 14.594 1 95.62 180 TYR A CA 1
ATOM 1416 C C . TYR A 1 180 ? -6.422 19.25 14.242 1 95.62 180 TYR A C 1
ATOM 1418 O O . TYR A 1 180 ? -7.379 19.844 14.742 1 95.62 180 TYR A O 1
ATOM 1426 N N . SER A 1 181 ? -5.598 19.812 13.391 1 96.38 181 SER A N 1
ATOM 1427 C CA . SER A 1 181 ? -5.84 21.188 13 1 96.38 181 SER A CA 1
ATOM 1428 C C . SER A 1 181 ? -7.168 21.344 12.266 1 96.38 181 SER A C 1
ATOM 1430 O O . SER A 1 181 ? -7.656 22.453 12.062 1 96.38 181 SER A O 1
ATOM 1432 N N . GLY A 1 182 ? -7.754 20.219 11.898 1 97.62 182 GLY A N 1
ATOM 1433 C CA . GLY A 1 182 ? -9.094 20.219 11.328 1 97.62 182 GLY A CA 1
ATOM 1434 C C . GLY A 1 182 ? -10.141 20.766 12.281 1 97.62 182 GLY A C 1
ATOM 1435 O O . GLY A 1 182 ? -11.234 21.141 11.859 1 97.62 182 GLY A O 1
ATOM 1436 N N . ILE A 1 183 ? -9.836 20.797 13.523 1 97.31 183 ILE A N 1
ATOM 1437 C CA . ILE A 1 183 ? -10.742 21.328 14.531 1 97.31 183 ILE A CA 1
ATOM 1438 C C . ILE A 1 183 ? -10.664 22.859 14.555 1 97.31 183 ILE A C 1
ATOM 1440 O O . ILE A 1 183 ? -11.688 23.531 14.539 1 97.31 183 ILE A O 1
ATOM 1444 N N . VAL A 1 184 ? -9.5 23.438 14.469 1 97.25 184 VAL A N 1
ATOM 1445 C CA . VAL A 1 184 ? -9.336 24.859 14.758 1 97.25 184 VAL A CA 1
ATOM 1446 C C . VAL A 1 184 ? -9.352 25.656 13.453 1 97.25 184 VAL A C 1
ATOM 1448 O O . VAL A 1 184 ? -9.773 26.812 13.422 1 97.25 184 VAL A O 1
ATOM 1451 N N . ILE A 1 185 ? -8.922 25.078 12.359 1 97.44 185 ILE A N 1
ATOM 1452 C CA . ILE A 1 185 ? -8.703 25.812 11.117 1 97.44 185 ILE A CA 1
ATOM 1453 C C . ILE A 1 185 ? -10.039 26.328 10.586 1 97.44 185 ILE A C 1
ATOM 1455 O O . ILE A 1 185 ? -10.133 27.484 10.164 1 97.44 185 ILE A O 1
ATOM 1459 N N . PRO A 1 186 ? -11.117 25.547 10.594 1 97.5 186 PRO A N 1
ATOM 1460 C CA . PRO A 1 186 ? -12.375 26.125 10.133 1 97.5 186 PRO A CA 1
ATOM 1461 C C . PRO A 1 186 ? -12.812 27.328 10.969 1 97.5 186 PRO A C 1
ATOM 1463 O O . PRO A 1 186 ? -13.406 28.266 10.438 1 97.5 186 PRO A O 1
ATOM 1466 N N . VAL A 1 187 ? -12.5 27.297 12.211 1 97.19 187 VAL A N 1
ATOM 1467 C CA . VAL A 1 187 ? -12.836 28.422 13.102 1 97.19 187 VAL A CA 1
ATOM 1468 C C . VAL A 1 187 ? -11.984 29.641 12.742 1 97.19 187 VAL A C 1
ATOM 1470 O O . VAL A 1 187 ? -12.5 30.75 12.672 1 97.19 187 VAL A O 1
ATOM 1473 N N . ILE A 1 188 ? -10.734 29.391 12.508 1 97.31 188 ILE A N 1
ATOM 1474 C CA . ILE A 1 188 ? -9.828 30.469 12.117 1 97.31 188 ILE A CA 1
ATOM 1475 C C . ILE A 1 188 ? -10.266 31.062 10.781 1 97.31 188 ILE A C 1
ATOM 1477 O O . ILE A 1 188 ? -10.328 32.281 10.625 1 97.31 188 ILE A O 1
ATOM 1481 N N . ALA A 1 189 ? -10.555 30.172 9.844 1 96.31 189 ALA A N 1
ATOM 1482 C CA . ALA A 1 189 ? -10.977 30.625 8.516 1 96.31 189 ALA A CA 1
ATOM 1483 C C . ALA A 1 189 ? -12.211 31.516 8.609 1 96.31 189 ALA A C 1
ATOM 1485 O O . ALA A 1 189 ? -12.32 32.5 7.879 1 96.31 189 ALA A O 1
ATOM 1486 N N . GLN A 1 190 ? -13.094 31.203 9.453 1 93.5 190 GLN A N 1
ATOM 1487 C CA . GLN A 1 190 ? -14.312 31.984 9.633 1 93.5 190 GLN A CA 1
ATOM 1488 C C . GLN A 1 190 ? -14 33.375 10.148 1 93.5 190 GLN A C 1
ATOM 1490 O O . GLN A 1 190 ? -14.719 34.344 9.836 1 93.5 190 GLN A O 1
ATOM 1495 N N . GLU A 1 191 ? -12.961 33.469 10.891 1 91.19 191 GLU A N 1
ATOM 1496 C CA . GLU A 1 191 ? -12.617 34.75 11.508 1 91.19 191 GLU A CA 1
ATOM 1497 C C . GLU A 1 191 ? -11.844 35.656 10.539 1 91.19 191 GLU A C 1
ATOM 1499 O O . GLU A 1 191 ? -11.711 36.844 10.766 1 91.19 191 GLU A O 1
ATOM 1504 N N . ILE A 1 192 ? -11.359 35 9.531 1 82.31 192 ILE A N 1
ATOM 1505 C CA . ILE A 1 192 ? -10.562 35.781 8.594 1 82.31 192 ILE A CA 1
ATOM 1506 C C . ILE A 1 192 ? -11.367 36.031 7.32 1 82.31 192 ILE A C 1
ATOM 1508 O O . ILE A 1 192 ? -12.211 35.219 6.934 1 82.31 192 ILE A O 1
ATOM 1512 N N . LEU A 1 193 ? -11.695 37.219 6.844 1 62.16 193 LEU A N 1
ATOM 1513 C CA . LEU A 1 193 ? -12.664 37.688 5.859 1 62.16 193 LEU A CA 1
ATOM 1514 C C . LEU A 1 193 ? -12.516 36.906 4.547 1 62.16 193 LEU A C 1
ATOM 1516 O O . LEU A 1 193 ? -13.508 36.5 3.953 1 62.16 193 LEU A O 1
ATOM 1520 N N . GLU A 1 194 ? -11.438 37.031 3.68 1 71.81 194 GLU A N 1
ATOM 1521 C CA . GLU A 1 194 ? -11.414 36.594 2.291 1 71.81 194 GLU A CA 1
ATOM 1522 C C . GLU A 1 194 ? -10.328 35.531 2.064 1 71.81 194 GLU A C 1
ATOM 1524 O O . GLU A 1 194 ? -9.211 35.688 2.568 1 71.81 194 GLU A O 1
ATOM 1529 N N . GLY A 1 195 ? -10.789 34.188 1.955 1 81.81 195 GLY A N 1
ATOM 1530 C CA . GLY A 1 195 ? -9.812 33.188 1.536 1 81.81 195 GLY A CA 1
ATOM 1531 C C . GLY A 1 195 ? -10.359 31.797 1.496 1 81.81 195 GLY A C 1
ATOM 1532 O O . GLY A 1 195 ? -11.523 31.578 1.147 1 81.81 195 GLY A O 1
ATOM 1533 N N . GLY A 1 196 ? -9.609 30.891 1.491 1 94.75 196 GLY A N 1
ATOM 1534 C CA . GLY A 1 196 ? -9.953 29.469 1.488 1 94.75 196 GLY A CA 1
ATOM 1535 C C . GLY A 1 196 ? -9.188 28.672 2.521 1 94.75 196 GLY A C 1
ATOM 1536 O O . GLY A 1 196 ? -8.445 29.234 3.328 1 94.75 196 GLY A O 1
ATOM 1537 N N . TYR A 1 197 ? -9.484 27.422 2.617 1 97.88 197 TYR A N 1
ATOM 1538 C CA . TYR A 1 197 ? -8.781 26.594 3.598 1 97.88 197 TYR A CA 1
ATOM 1539 C C . TYR A 1 197 ? -8.461 25.219 3.033 1 97.88 197 TYR A C 1
ATOM 1541 O O . TYR A 1 197 ? -9.109 24.766 2.082 1 97.88 197 TYR A O 1
ATOM 1549 N N . ILE A 1 198 ? -7.426 24.625 3.549 1 98.44 198 ILE A N 1
ATOM 1550 C CA . ILE A 1 198 ? -6.875 23.359 3.105 1 98.44 198 ILE A CA 1
ATOM 1551 C C . ILE A 1 198 ? -6.691 22.422 4.305 1 98.44 198 ILE A C 1
ATOM 1553 O O . ILE A 1 198 ? -6.094 22.812 5.312 1 98.44 198 ILE A O 1
ATOM 1557 N N . LEU A 1 199 ? -7.203 21.203 4.184 1 98.75 199 LEU A N 1
ATOM 1558 C CA . LEU A 1 199 ? -7.098 20.281 5.312 1 98.75 199 LEU A CA 1
ATOM 1559 C C . LEU A 1 199 ? -6.688 18.891 4.844 1 98.75 199 LEU A C 1
ATOM 1561 O O . LEU A 1 199 ? -7.32 18.312 3.955 1 98.75 199 LEU A O 1
ATOM 1565 N N . GLY A 1 200 ? -5.625 18.328 5.441 1 98.69 200 GLY A N 1
ATOM 1566 C CA . GLY A 1 200 ? -5.219 16.953 5.227 1 98.69 200 GLY A CA 1
ATOM 1567 C C . GLY A 1 200 ? -5.645 16.016 6.348 1 98.69 200 GLY A C 1
ATOM 1568 O O . GLY A 1 200 ? -5.25 16.203 7.5 1 98.69 200 GLY A O 1
ATOM 1569 N N . ASN A 1 201 ? -6.395 15.016 6.008 1 98.31 201 ASN A N 1
ATOM 1570 C CA . ASN A 1 201 ? -6.891 14.047 6.98 1 98.31 201 ASN A CA 1
ATOM 1571 C C . ASN A 1 201 ? -7.375 14.734 8.258 1 98.31 201 ASN A C 1
ATOM 1573 O O . ASN A 1 201 ? -6.934 14.398 9.352 1 98.31 201 ASN A O 1
ATOM 1577 N N . PRO A 1 202 ? -8.32 15.602 8.148 1 98.31 202 PRO A N 1
ATOM 1578 C CA . PRO A 1 202 ? -8.688 16.469 9.266 1 98.31 202 PRO A CA 1
ATOM 1579 C C . PRO A 1 202 ? -9.578 15.766 10.289 1 98.31 202 PRO A C 1
ATOM 1581 O O . PRO A 1 202 ? -10.5 15.039 9.914 1 98.31 202 PRO A O 1
ATOM 1584 N N . VAL A 1 203 ? -9.273 15.977 11.531 1 97.81 203 VAL A N 1
ATOM 1585 C CA . VAL A 1 203 ? -10.266 15.711 12.57 1 97.81 203 VAL A CA 1
ATOM 1586 C C . VAL A 1 203 ? -11.383 16.75 12.5 1 97.81 203 VAL A C 1
ATOM 1588 O O . VAL A 1 203 ? -11.109 17.953 12.406 1 97.81 203 VAL A O 1
ATOM 1591 N N . THR A 1 204 ? -12.586 16.297 12.531 1 97.31 204 THR A N 1
ATOM 1592 C CA . THR A 1 204 ? -13.695 17.234 12.344 1 97.31 204 THR A CA 1
ATOM 1593 C C . THR A 1 204 ? -14.664 17.156 13.516 1 97.31 204 THR A C 1
ATOM 1595 O O . THR A 1 204 ? -15.125 18.188 14.016 1 97.31 204 THR A O 1
ATOM 1598 N N . VAL A 1 205 ? -15.016 15.93 13.906 1 91.5 205 VAL A N 1
ATOM 1599 C CA . VAL A 1 205 ? -15.992 15.773 14.984 1 91.5 205 VAL A CA 1
ATOM 1600 C C . VAL A 1 205 ? -15.367 14.992 16.141 1 91.5 205 VAL A C 1
ATOM 1602 O O . VAL A 1 205 ? -15.336 13.758 16.109 1 91.5 205 VAL A O 1
ATOM 1605 N N . GLY A 1 206 ? -14.969 15.68 17.094 1 81.75 206 GLY A N 1
ATOM 1606 C CA . GLY A 1 206 ? -14.406 15.094 18.297 1 81.75 206 GLY A CA 1
ATOM 1607 C C . GLY A 1 206 ? -13.844 13.703 18.078 1 81.75 206 GLY A C 1
ATOM 1608 O O . GLY A 1 206 ? -13.039 13.484 17.172 1 81.75 206 GLY A O 1
ATOM 1609 N N . THR A 1 207 ? -14.289 12.734 18.938 1 83.06 207 THR A N 1
ATOM 1610 C CA . THR A 1 207 ? -13.688 11.406 18.922 1 83.06 207 THR A CA 1
ATOM 1611 C C . THR A 1 207 ? -14.484 10.445 18.047 1 83.06 207 THR A C 1
ATOM 1613 O O . THR A 1 207 ? -14.062 9.312 17.812 1 83.06 207 THR A O 1
ATOM 1616 N N . THR A 1 208 ? -15.5 10.922 17.344 1 88.94 208 THR A N 1
ATOM 1617 C CA . THR A 1 208 ? -16.375 10.031 16.578 1 88.94 208 THR A CA 1
ATOM 1618 C C . THR A 1 208 ? -15.688 9.555 15.305 1 88.94 208 THR A C 1
ATOM 1620 O O . THR A 1 208 ? -16.109 8.57 14.695 1 88.94 208 THR A O 1
ATOM 1623 N N . TYR A 1 209 ? -14.641 10.297 14.891 1 93.25 209 TYR A N 1
ATOM 1624 C CA . TYR A 1 209 ? -13.898 9.844 13.727 1 93.25 209 TYR A CA 1
ATOM 1625 C C . TYR A 1 209 ? -13.32 8.453 13.953 1 93.25 209 TYR A C 1
ATOM 1627 O O . TYR A 1 209 ? -13.133 7.691 13.008 1 93.25 209 TYR A O 1
ATOM 1635 N N . GLN A 1 210 ? -13.141 8.047 15.188 1 94.56 210 GLN A N 1
ATOM 1636 C CA . GLN A 1 210 ? -12.547 6.762 15.547 1 94.56 210 GLN A CA 1
ATOM 1637 C C . GLN A 1 210 ? -13.484 5.605 15.219 1 94.56 210 GLN A C 1
ATOM 1639 O O . GLN A 1 210 ? -13.055 4.461 15.094 1 94.56 210 GLN A O 1
ATOM 1644 N N . ASN A 1 211 ? -14.797 5.926 15.141 1 96.81 211 ASN A N 1
ATOM 1645 C CA . ASN A 1 211 ? -15.773 4.895 14.797 1 96.81 211 ASN A CA 1
ATOM 1646 C C . ASN A 1 211 ? -15.539 4.355 13.391 1 96.81 211 ASN A C 1
ATOM 1648 O O . ASN A 1 211 ? -16.016 3.27 13.047 1 96.81 211 ASN A O 1
ATOM 1652 N N . PHE A 1 212 ? -14.797 5.09 12.602 1 97.56 212 PHE A N 1
ATOM 1653 C CA . PHE A 1 212 ? -14.602 4.703 11.203 1 97.56 212 PHE A CA 1
ATOM 1654 C C . PHE A 1 212 ? -13.383 3.805 11.062 1 97.56 212 PHE A C 1
ATOM 1656 O O . PHE A 1 212 ? -13.117 3.277 9.977 1 97.56 212 PHE A O 1
ATOM 1663 N N . ALA A 1 213 ? -12.602 3.584 12.141 1 97.81 213 ALA A N 1
ATOM 1664 C CA . ALA A 1 213 ? -11.422 2.715 12.102 1 97.81 213 ALA A CA 1
ATOM 1665 C C . ALA A 1 213 ? -11.82 1.275 11.781 1 97.81 213 ALA A C 1
ATOM 1667 O O . ALA A 1 213 ? -11.109 0.576 11.055 1 97.81 213 ALA A O 1
ATOM 1668 N N . ILE A 1 214 ? -12.961 0.828 12.336 1 98.44 214 ILE A N 1
ATOM 1669 C CA . ILE A 1 214 ? -13.367 -0.563 12.172 1 98.44 214 ILE A CA 1
ATOM 1670 C C . ILE A 1 214 ? -13.859 -0.787 10.742 1 98.44 214 ILE A C 1
ATOM 1672 O O . ILE A 1 214 ? -13.422 -1.729 10.07 1 98.44 214 ILE A O 1
ATOM 1676 N N . PRO A 1 215 ? -14.789 0.083 10.203 1 98.25 215 PRO A N 1
ATOM 1677 C CA . PRO A 1 215 ? -15.109 -0.074 8.781 1 98.25 215 PRO A CA 1
ATOM 1678 C C . PRO A 1 215 ? -13.867 -0.016 7.887 1 98.25 215 PRO A C 1
ATOM 1680 O O . PRO A 1 215 ? -13.773 -0.766 6.914 1 98.25 215 PRO A O 1
ATOM 1683 N N . PHE A 1 216 ? -12.961 0.847 8.188 1 98.62 216 PHE A N 1
ATOM 1684 C CA . PHE A 1 216 ? -11.719 0.935 7.43 1 98.62 216 PHE A CA 1
ATOM 1685 C C . PHE A 1 216 ? -10.938 -0.371 7.52 1 98.62 216 PHE A C 1
ATOM 1687 O O . PHE A 1 216 ? -10.445 -0.877 6.508 1 98.62 216 PHE A O 1
ATOM 1694 N N . ALA A 1 217 ? -10.781 -0.904 8.703 1 98.75 217 ALA A N 1
ATOM 1695 C CA . ALA A 1 217 ? -10.07 -2.16 8.914 1 98.75 217 ALA A CA 1
ATOM 1696 C C . ALA A 1 217 ? -10.695 -3.291 8.102 1 98.75 217 ALA A C 1
ATOM 1698 O O . ALA A 1 217 ? -9.984 -4.152 7.578 1 98.75 217 ALA A O 1
ATOM 1699 N N . HIS A 1 218 ? -12 -3.285 8.07 1 98.5 218 HIS A N 1
ATOM 1700 C CA . HIS A 1 218 ? -12.688 -4.285 7.258 1 98.5 218 HIS A CA 1
ATOM 1701 C C . HIS A 1 218 ? -12.359 -4.121 5.781 1 98.5 218 HIS A C 1
ATOM 1703 O O . HIS A 1 218 ? -12.062 -5.102 5.094 1 98.5 218 HIS A O 1
ATOM 1709 N N . ARG A 1 219 ? -12.414 -2.863 5.289 1 97.81 219 ARG A N 1
ATOM 1710 C CA . ARG A 1 219 ? -12.117 -2.586 3.887 1 97.81 219 ARG A CA 1
ATOM 1711 C C . ARG A 1 219 ? -10.711 -3.031 3.527 1 97.81 219 ARG A C 1
ATOM 1713 O O . ARG A 1 219 ? -10.477 -3.568 2.441 1 97.81 219 ARG A O 1
ATOM 1720 N N . MET A 1 220 ? -9.789 -2.883 4.469 1 97.81 220 MET A N 1
ATOM 1721 C CA . MET A 1 220 ? -8.383 -3.197 4.211 1 97.81 220 MET A CA 1
ATOM 1722 C C . MET A 1 220 ? -8.078 -4.648 4.566 1 97.81 220 MET A C 1
ATOM 1724 O O . MET A 1 220 ? -6.914 -5.062 4.559 1 97.81 220 MET A O 1
ATOM 1728 N N . THR A 1 221 ? -9.055 -5.422 4.965 1 96.56 221 THR A N 1
ATOM 1729 C CA . THR A 1 221 ? -8.977 -6.855 5.238 1 96.56 221 THR A CA 1
ATOM 1730 C C . THR A 1 221 ? -8.102 -7.129 6.457 1 96.56 221 THR A C 1
ATOM 1732 O O . THR A 1 221 ? -7.383 -8.133 6.5 1 96.56 221 THR A O 1
ATOM 1735 N N . LEU A 1 222 ? -8.055 -6.184 7.379 1 98.44 222 LEU A N 1
ATOM 1736 C CA . LEU A 1 222 ? -7.367 -6.402 8.648 1 98.44 222 LEU A CA 1
ATOM 1737 C C . LEU A 1 222 ? -8.211 -7.27 9.578 1 98.44 222 LEU A C 1
ATOM 1739 O O . LEU A 1 222 ? -7.68 -7.895 10.5 1 98.44 222 LEU A O 1
ATOM 1743 N N . ILE A 1 223 ? -9.508 -7.281 9.375 1 98.62 223 ILE A N 1
ATOM 1744 C CA . ILE A 1 223 ? -10.43 -8.148 10.102 1 98.62 223 ILE A CA 1
ATOM 1745 C C . ILE A 1 223 ? -11.312 -8.914 9.109 1 98.62 223 ILE A C 1
ATOM 1747 O O . ILE A 1 223 ? -11.562 -8.438 8 1 98.62 223 ILE A O 1
ATOM 1751 N N . PRO A 1 224 ? -11.727 -10.062 9.469 1 97.88 224 PRO A N 1
ATOM 1752 C CA . PRO A 1 224 ? -12.57 -10.852 8.57 1 97.88 224 PRO A CA 1
ATOM 1753 C C . PRO A 1 224 ? -14.008 -10.344 8.516 1 97.88 224 PRO A C 1
ATOM 1755 O O . PRO A 1 224 ? -14.445 -9.609 9.406 1 97.88 224 PRO A O 1
ATOM 1758 N N . ASP A 1 225 ? -14.766 -10.719 7.496 1 97 225 ASP A N 1
ATOM 1759 C CA . ASP A 1 225 ? -16.156 -10.297 7.301 1 97 225 ASP A CA 1
ATOM 1760 C C . ASP A 1 225 ? -17.016 -10.656 8.516 1 97 225 ASP A C 1
ATOM 1762 O O . ASP A 1 225 ? -17.844 -9.859 8.945 1 97 225 ASP A O 1
ATOM 1766 N N . GLU A 1 226 ? -16.75 -11.82 9.094 1 97.12 226 GLU A N 1
ATOM 1767 C CA . GLU A 1 226 ? -17.578 -12.305 10.203 1 97.12 226 GLU A CA 1
ATOM 1768 C C . GLU A 1 226 ? -17.422 -11.414 11.43 1 97.12 226 GLU A C 1
ATOM 1770 O O . GLU A 1 226 ? -18.406 -11.102 12.102 1 97.12 226 GLU A O 1
ATOM 1775 N N . LEU A 1 227 ? -16.188 -11.078 11.688 1 98.25 227 LEU A N 1
ATOM 1776 C CA . LEU A 1 227 ? -15.945 -10.203 12.828 1 98.25 227 LEU A CA 1
ATOM 1777 C C . LEU A 1 227 ? -16.562 -8.828 12.602 1 98.25 227 LEU A C 1
ATOM 1779 O O . LEU A 1 227 ? -17.156 -8.25 13.516 1 98.25 227 LEU A O 1
ATOM 1783 N N . PHE A 1 228 ? -16.438 -8.305 11.43 1 98.56 228 PHE A N 1
ATOM 1784 C CA . PHE A 1 228 ? -17.031 -7.012 11.109 1 98.56 228 PHE A CA 1
ATOM 1785 C C . PHE A 1 228 ? -18.547 -7.043 11.312 1 98.56 228 PHE A C 1
ATOM 1787 O O . PHE A 1 228 ? -19.125 -6.113 11.875 1 98.56 228 PHE A O 1
ATOM 1794 N N . GLU A 1 229 ? -19.172 -8.07 10.828 1 98.31 229 GLU A N 1
ATOM 1795 C CA . GLU A 1 229 ? -20.625 -8.234 10.984 1 98.31 229 GLU A CA 1
ATOM 1796 C C . GLU A 1 229 ? -21.016 -8.297 12.453 1 98.31 229 GLU A C 1
ATOM 1798 O O . GLU A 1 229 ? -21.984 -7.66 12.867 1 98.31 229 GLU A O 1
ATOM 1803 N N . SER A 1 230 ? -20.25 -9.039 13.195 1 98.5 230 SER A N 1
ATOM 1804 C CA . SER A 1 230 ? -20.516 -9.156 14.625 1 98.5 230 SER A CA 1
ATOM 1805 C C . SER A 1 230 ? -20.359 -7.812 15.328 1 98.5 230 SER A C 1
ATOM 1807 O O . SER A 1 230 ? -21.172 -7.461 16.188 1 98.5 230 SER A O 1
ATOM 1809 N N . LEU A 1 231 ? -19.312 -7.109 14.953 1 98.69 231 LEU A N 1
ATOM 1810 C CA . LEU A 1 231 ? -19.078 -5.781 15.516 1 98.69 231 LEU A CA 1
ATOM 1811 C C . LEU A 1 231 ? -20.219 -4.832 15.148 1 98.69 231 LEU A C 1
ATOM 1813 O O . LEU A 1 231 ? -20.734 -4.121 16.016 1 98.69 231 LEU A O 1
ATOM 1817 N N . THR A 1 232 ? -20.594 -4.852 13.914 1 98.25 232 THR A N 1
ATOM 1818 C CA . THR A 1 232 ? -21.656 -3.971 13.43 1 98.25 232 THR A CA 1
ATOM 1819 C C . THR A 1 232 ? -22.969 -4.262 14.141 1 98.25 232 THR A C 1
ATOM 1821 O O . THR A 1 232 ? -23.656 -3.338 14.578 1 98.25 232 THR A O 1
ATOM 1824 N N . SER A 1 233 ? -23.297 -5.52 14.312 1 98.38 233 SER A N 1
ATOM 1825 C CA . SER A 1 233 ? -24.562 -5.914 14.906 1 98.38 233 SER A CA 1
ATOM 1826 C C . SER A 1 233 ? -24.578 -5.66 16.406 1 98.38 233 SER A C 1
ATOM 1828 O O . SER A 1 233 ? -25.594 -5.234 16.969 1 98.38 233 SER A O 1
ATOM 1830 N N . SER A 1 234 ? -23.453 -5.902 17.047 1 98.38 234 SER A N 1
ATOM 1831 C CA . SER A 1 234 ? -23.422 -5.832 18.5 1 98.38 234 SER A CA 1
ATOM 1832 C C . SER A 1 234 ? -23.156 -4.406 18.984 1 98.38 234 SER A C 1
ATOM 1834 O O . SER A 1 234 ? -23.719 -3.969 19.984 1 98.38 234 SER A O 1
ATOM 1836 N N . CYS A 1 235 ? -22.312 -3.691 18.281 1 98 235 CYS A N 1
ATOM 1837 C CA . CYS A 1 235 ? -21.922 -2.367 18.734 1 98 235 CYS A CA 1
ATOM 1838 C C . CYS A 1 235 ? -22.719 -1.277 18.047 1 98 235 CYS A C 1
ATOM 1840 O O . CYS A 1 235 ? -22.703 -0.119 18.453 1 98 235 CYS A O 1
ATOM 1842 N N . LYS A 1 236 ? -23.359 -1.597 16.922 1 96.81 236 LYS A N 1
ATOM 1843 C CA . LYS A 1 236 ? -24.266 -0.722 16.188 1 96.81 236 LYS A CA 1
ATOM 1844 C C . LYS A 1 236 ? -23.562 0.543 15.719 1 96.81 236 LYS A C 1
ATOM 1846 O O . LYS A 1 236 ? -24.094 1.646 15.836 1 96.81 236 LYS A O 1
ATOM 1851 N N . GLY A 1 237 ? -22.344 0.422 15.383 1 95.06 237 GLY A N 1
ATOM 1852 C CA . GLY A 1 237 ? -21.625 1.519 14.766 1 95.06 237 GLY A CA 1
ATOM 1853 C C . GLY A 1 237 ? -20.938 2.426 15.766 1 95.06 237 GLY A C 1
ATOM 1854 O O . GLY A 1 237 ? -20.219 3.359 15.391 1 95.06 237 GLY A O 1
ATOM 1855 N N . GLU A 1 238 ? -21.156 2.221 17.047 1 95.62 238 GLU A N 1
ATOM 1856 C CA . GLU A 1 238 ? -20.5 2.996 18.094 1 95.62 238 GLU A CA 1
ATOM 1857 C C . GLU A 1 238 ? -19.375 2.203 18.75 1 95.62 238 GLU A C 1
ATOM 1859 O O . GLU A 1 238 ? -19.641 1.299 19.547 1 95.62 238 GLU A O 1
ATOM 1864 N N . TYR A 1 239 ? -18.188 2.551 18.484 1 96.12 239 TYR A N 1
ATOM 1865 C CA . TYR A 1 239 ? -17.047 1.763 18.922 1 96.12 239 TYR A CA 1
ATOM 1866 C C . TYR A 1 239 ? -16.172 2.553 19.891 1 96.12 239 TYR A C 1
ATOM 1868 O O . TYR A 1 239 ? -15.203 2.027 20.438 1 96.12 239 TYR A O 1
ATOM 1876 N N . VAL A 1 240 ? -16.516 3.838 20.094 1 92.75 240 VAL A N 1
ATOM 1877 C CA . VAL A 1 240 ? -15.711 4.715 20.953 1 92.75 240 VAL A CA 1
ATOM 1878 C C . VAL A 1 240 ? -16.234 4.668 22.375 1 92.75 240 VAL A C 1
ATOM 1880 O O . VAL A 1 240 ? -15.477 4.43 23.328 1 92.75 240 VAL A O 1
ATOM 1883 N N . ASN A 1 241 ? -17.531 4.855 22.516 1 91.75 241 ASN A N 1
ATOM 1884 C CA . ASN A 1 241 ? -18.188 4.785 23.812 1 91.75 241 ASN A CA 1
ATOM 1885 C C . ASN A 1 241 ? -19.062 3.537 23.938 1 91.75 241 ASN A C 1
ATOM 1887 O O . ASN A 1 241 ? -20.281 3.629 23.969 1 91.75 241 ASN A O 1
ATOM 1891 N N . ILE A 1 242 ? -18.359 2.498 24.141 1 94.5 242 ILE A N 1
ATOM 1892 C CA . ILE A 1 242 ? -19.078 1.232 24.234 1 94.5 242 ILE A CA 1
ATOM 1893 C C . ILE A 1 242 ? -19.672 1.088 25.625 1 94.5 242 ILE A C 1
ATOM 1895 O O . ILE A 1 242 ? -18.984 1.276 26.625 1 94.5 242 ILE A O 1
ATOM 1899 N N . ASP A 1 243 ? -20.953 0.789 25.719 1 95.38 243 ASP A N 1
ATOM 1900 C CA . ASP A 1 243 ? -21.625 0.483 26.984 1 95.38 243 ASP A CA 1
ATOM 1901 C C . ASP A 1 243 ? -20.953 -0.695 27.688 1 95.38 243 ASP A C 1
ATOM 1903 O O . ASP A 1 243 ? -20.891 -1.796 27.125 1 95.38 243 ASP A O 1
ATOM 1907 N N . PRO A 1 244 ? -20.469 -0.482 28.859 1 95.31 244 PRO A N 1
ATOM 1908 C CA . PRO A 1 244 ? -19.781 -1.558 29.562 1 95.31 244 PRO A CA 1
ATOM 1909 C C . PRO A 1 244 ? -20.672 -2.773 29.812 1 95.31 244 PRO A C 1
ATOM 1911 O O . PRO A 1 244 ? -20.172 -3.871 30.062 1 95.31 244 PRO A O 1
ATOM 1914 N N . SER A 1 245 ? -21.922 -2.566 29.75 1 97.06 245 SER A N 1
ATOM 1915 C CA . SER A 1 245 ? -22.844 -3.678 29.969 1 97.06 245 SER A CA 1
ATOM 1916 C C . SER A 1 245 ? -23.062 -4.48 28.688 1 97.06 245 SER A C 1
ATOM 1918 O O . SER A 1 245 ? -23.609 -5.586 28.719 1 97.06 245 SER A O 1
ATOM 1920 N N . ASN A 1 246 ? -22.672 -3.951 27.547 1 97.69 246 ASN A N 1
ATOM 1921 C CA . ASN A 1 246 ? -22.781 -4.656 26.281 1 97.69 246 ASN A CA 1
ATOM 1922 C C . ASN A 1 246 ? -21.641 -5.652 26.078 1 97.69 246 ASN A C 1
ATOM 1924 O O . ASN A 1 246 ? -20.719 -5.391 25.312 1 97.69 246 ASN A O 1
ATOM 1928 N N . VAL A 1 247 ? -21.75 -6.777 26.641 1 97.75 247 VAL A N 1
ATOM 1929 C CA . VAL A 1 247 ? -20.688 -7.777 26.719 1 97.75 247 VAL A CA 1
ATOM 1930 C C . VAL A 1 247 ? -20.328 -8.266 25.328 1 97.75 247 VAL A C 1
ATOM 1932 O O . VAL A 1 247 ? -19.156 -8.492 25.031 1 97.75 247 VAL A O 1
ATOM 1935 N N . ASP A 1 248 ? -21.312 -8.422 24.453 1 98 248 ASP A N 1
ATOM 1936 C CA . ASP A 1 248 ? -21.062 -8.906 23.109 1 98 248 ASP A CA 1
ATOM 1937 C C . ASP A 1 248 ? -20.188 -7.93 22.328 1 98 248 ASP A C 1
ATOM 1939 O O . ASP A 1 248 ? -19.203 -8.328 21.703 1 98 248 ASP A O 1
ATOM 1943 N N . CYS A 1 249 ? -20.562 -6.695 22.375 1 98.31 249 CYS A N 1
ATOM 1944 C CA . CYS A 1 249 ? -19.766 -5.676 21.703 1 98.31 249 CYS A CA 1
ATOM 1945 C C . CYS A 1 249 ? -18.359 -5.629 22.25 1 98.31 249 CYS A C 1
ATOM 1947 O O . CYS A 1 249 ? -17.391 -5.578 21.484 1 98.31 249 CYS A O 1
ATOM 1949 N N . LEU A 1 250 ? -18.203 -5.723 23.484 1 98.25 250 LEU A N 1
ATOM 1950 C CA . LEU A 1 250 ? -16.891 -5.652 24.125 1 98.25 250 LEU A CA 1
ATOM 1951 C C . LEU A 1 250 ? -16.031 -6.836 23.703 1 98.25 250 LEU A C 1
ATOM 1953 O O . LEU A 1 250 ? -14.828 -6.676 23.438 1 98.25 250 LEU A O 1
ATOM 1957 N N . ARG A 1 251 ? -16.609 -7.973 23.641 1 98.12 251 ARG A N 1
ATOM 1958 C CA . ARG A 1 251 ? -15.891 -9.172 23.234 1 98.12 251 ARG A CA 1
ATOM 1959 C C . ARG A 1 251 ? -15.375 -9.047 21.797 1 98.12 251 ARG A C 1
ATOM 1961 O O . ARG A 1 251 ? -14.203 -9.312 21.531 1 98.12 251 ARG A O 1
ATOM 1968 N N . HIS A 1 252 ? -16.297 -8.664 20.891 1 98.5 252 HIS A N 1
ATOM 1969 C CA . HIS A 1 252 ? -15.906 -8.5 19.5 1 98.5 252 HIS A CA 1
ATOM 1970 C C . HIS A 1 252 ? -14.891 -7.375 19.328 1 98.5 252 HIS A C 1
ATOM 1972 O O . HIS A 1 252 ? -13.977 -7.473 18.516 1 98.5 252 HIS A O 1
ATOM 1978 N N . TYR A 1 253 ? -15.07 -6.328 20.125 1 98.38 253 TYR A N 1
ATOM 1979 C CA . TYR A 1 253 ? -14.141 -5.207 20.078 1 98.38 253 TYR A CA 1
ATOM 1980 C C . TYR A 1 253 ? -12.75 -5.637 20.531 1 98.38 253 TYR A C 1
ATOM 1982 O O . TYR A 1 253 ? -11.742 -5.219 19.938 1 98.38 253 TYR A O 1
ATOM 1990 N N . ASN A 1 254 ? -12.688 -6.457 21.531 1 97.88 254 ASN A N 1
ATOM 1991 C CA . ASN A 1 254 ? -11.406 -6.977 21.984 1 97.88 254 ASN A CA 1
ATOM 1992 C C . ASN A 1 254 ? -10.719 -7.816 20.906 1 97.88 254 ASN A C 1
ATOM 1994 O O . ASN A 1 254 ? -9.5 -7.742 20.75 1 97.88 254 ASN A O 1
ATOM 1998 N N . THR A 1 255 ? -11.492 -8.625 20.219 1 98.12 255 THR A N 1
ATOM 1999 C CA . THR A 1 255 ? -10.953 -9.414 19.109 1 98.12 255 THR A CA 1
ATOM 2000 C C . THR A 1 255 ? -10.406 -8.508 18.016 1 98.12 255 THR A C 1
ATOM 2002 O O . THR A 1 255 ? -9.328 -8.758 17.469 1 98.12 255 THR A O 1
ATOM 2005 N N . TYR A 1 256 ? -11.188 -7.453 17.766 1 98.19 256 TYR A N 1
ATOM 2006 C CA . TYR A 1 256 ? -10.742 -6.441 16.812 1 98.19 256 TYR A CA 1
ATOM 2007 C C . TYR A 1 256 ? -9.406 -5.836 17.25 1 98.19 256 TYR A C 1
ATOM 2009 O O . TYR A 1 256 ? -8.484 -5.715 16.453 1 98.19 256 TYR A O 1
ATOM 2017 N N . GLN A 1 257 ? -9.273 -5.488 18.453 1 97.75 257 GLN A N 1
ATOM 2018 C CA . GLN A 1 257 ? -8.055 -4.871 18.984 1 97.75 257 GLN A CA 1
ATOM 2019 C C . GLN A 1 257 ? -6.855 -5.793 18.812 1 97.75 257 GLN A C 1
ATOM 2021 O O . GLN A 1 257 ? -5.75 -5.34 18.516 1 97.75 257 GLN A O 1
ATOM 2026 N N . LYS A 1 258 ? -7.059 -7.02 18.969 1 96.81 258 LYS A N 1
ATOM 2027 C CA . LYS A 1 258 ? -5.984 -7.992 18.781 1 96.81 258 LYS A CA 1
ATOM 2028 C C . LYS A 1 258 ? -5.523 -8.031 17.328 1 96.81 258 LYS A C 1
ATOM 2030 O O . LYS A 1 258 ? -4.328 -8.133 17.062 1 96.81 258 LYS A O 1
ATOM 2035 N N . CYS A 1 259 ? -6.469 -7.918 16.391 1 97.88 259 CYS A N 1
ATOM 2036 C CA . CYS A 1 259 ? -6.168 -7.965 14.969 1 97.88 259 CYS A CA 1
ATOM 2037 C C . CYS A 1 259 ? -5.301 -6.785 14.555 1 97.88 259 CYS A C 1
ATOM 2039 O O . CYS A 1 259 ? -4.453 -6.914 13.672 1 97.88 259 CYS A O 1
ATOM 2041 N N . ILE A 1 260 ? -5.449 -5.648 15.273 1 97.5 260 ILE A N 1
ATOM 2042 C CA . ILE A 1 260 ? -4.777 -4.449 14.781 1 97.5 260 ILE A CA 1
ATOM 2043 C C . ILE A 1 260 ? -3.666 -4.047 15.742 1 97.5 260 ILE A C 1
ATOM 2045 O O . ILE A 1 260 ? -3.104 -2.957 15.633 1 97.5 260 ILE A O 1
ATOM 2049 N N . SER A 1 261 ? -3.33 -4.828 16.734 1 92.31 261 SER A N 1
ATOM 2050 C CA . SER A 1 261 ? -2.461 -4.465 17.859 1 92.31 261 SER A CA 1
ATOM 2051 C C . SER A 1 261 ? -1.079 -4.043 17.359 1 92.31 261 SER A C 1
ATOM 2053 O O . SER A 1 261 ? -0.438 -3.178 17.953 1 92.31 261 SER A O 1
ATOM 2055 N N . LYS A 1 262 ? -0.57 -4.535 16.266 1 93.19 262 LYS A N 1
ATOM 2056 C CA . LYS A 1 262 ? 0.781 -4.207 15.812 1 93.19 262 LYS A CA 1
ATOM 2057 C C . LYS A 1 262 ? 0.758 -3.523 14.453 1 93.19 262 LYS A C 1
ATOM 2059 O O . LYS A 1 262 ? 1.776 -3.477 13.758 1 93.19 262 LYS A O 1
ATOM 2064 N N . ILE A 1 263 ? -0.413 -2.988 14.125 1 96.25 263 ILE A N 1
ATOM 2065 C CA . ILE A 1 263 ? -0.553 -2.229 12.883 1 96.25 263 ILE A CA 1
ATOM 2066 C C . ILE A 1 263 ? -0.104 -0.787 13.109 1 96.25 263 ILE A C 1
ATOM 2068 O O . ILE A 1 263 ? -0.431 -0.182 14.133 1 96.25 263 ILE A O 1
ATOM 2072 N N . HIS A 1 264 ? 0.725 -0.225 12.211 1 94.38 264 HIS A N 1
ATOM 2073 C CA . HIS A 1 264 ? 0.981 1.211 12.188 1 94.38 264 HIS A CA 1
ATOM 2074 C C . HIS A 1 264 ? -0.237 1.98 11.688 1 94.38 264 HIS A C 1
ATOM 2076 O O . HIS A 1 264 ? -0.388 2.197 10.484 1 94.38 264 HIS A O 1
ATOM 2082 N N . LYS A 1 265 ? -1.001 2.432 12.586 1 95.88 265 LYS A N 1
ATOM 2083 C CA . LYS A 1 265 ? -2.318 2.977 12.266 1 95.88 265 LYS A CA 1
ATOM 2084 C C . LYS A 1 265 ? -2.201 4.211 11.375 1 95.88 265 LYS A C 1
ATOM 2086 O O . LYS A 1 265 ? -3.09 4.484 10.562 1 95.88 265 LYS A O 1
ATOM 2091 N N . ALA A 1 266 ? -1.121 4.977 11.477 1 95.25 266 ALA A N 1
ATOM 2092 C CA . ALA A 1 266 ? -0.947 6.203 10.703 1 95.25 266 ALA A CA 1
ATOM 2093 C C . ALA A 1 266 ? -0.731 5.895 9.227 1 95.25 266 ALA A C 1
ATOM 2095 O O . ALA A 1 266 ? -0.95 6.754 8.367 1 95.25 266 ALA A O 1
ATOM 2096 N N . ASN A 1 267 ? -0.276 4.766 8.898 1 96.75 267 ASN A N 1
ATOM 2097 C CA . ASN A 1 267 ? -0.168 4.184 7.562 1 96.75 267 ASN A CA 1
ATOM 2098 C C . ASN A 1 267 ? -0.025 2.666 7.617 1 96.75 267 ASN A C 1
ATOM 2100 O O . ASN A 1 267 ? 1.063 2.15 7.879 1 96.75 267 ASN A O 1
ATOM 2104 N N . ILE A 1 268 ? -1.003 1.965 7.289 1 97.25 268 ILE A N 1
ATOM 2105 C CA . ILE A 1 268 ? -1.079 0.544 7.609 1 97.25 268 ILE A CA 1
ATOM 2106 C C . ILE A 1 268 ? -0.098 -0.236 6.738 1 97.25 268 ILE A C 1
ATOM 2108 O O . ILE A 1 268 ? 0.162 -1.415 6.988 1 97.25 268 ILE A O 1
ATOM 2112 N N . LEU A 1 269 ? 0.467 0.386 5.691 1 95.69 269 LEU A N 1
ATOM 2113 C CA . LEU A 1 269 ? 1.411 -0.285 4.805 1 95.69 269 LEU A CA 1
ATOM 2114 C C . LEU A 1 269 ? 2.82 -0.255 5.391 1 95.69 269 LEU A C 1
ATOM 2116 O O . LEU A 1 269 ? 3.693 -1.008 4.953 1 95.69 269 LEU A O 1
ATOM 2120 N N . LEU A 1 270 ? 3.084 0.64 6.352 1 93.31 270 LEU A N 1
ATOM 2121 C CA . LEU A 1 270 ? 4.43 0.862 6.875 1 93.31 270 LEU A CA 1
ATOM 2122 C C . LEU A 1 270 ? 4.648 0.07 8.156 1 93.31 270 LEU A C 1
ATOM 2124 O O . LEU A 1 270 ? 3.691 -0.295 8.844 1 93.31 270 LEU A O 1
ATOM 2128 N N . PRO A 1 271 ? 5.93 -0.223 8.484 1 90.38 271 PRO A N 1
ATOM 2129 C CA . PRO A 1 271 ? 6.215 -0.932 9.734 1 90.38 271 PRO A CA 1
ATOM 2130 C C . PRO A 1 271 ? 5.887 -0.101 10.969 1 90.38 271 PRO A C 1
ATOM 2132 O O . PRO A 1 271 ? 5.98 1.128 10.938 1 90.38 271 PRO A O 1
ATOM 2135 N N . LYS A 1 272 ? 5.496 -0.829 11.961 1 89.69 272 LYS A N 1
ATOM 2136 C CA . LYS A 1 272 ? 5.316 -0.195 13.266 1 89.69 272 LYS A CA 1
ATOM 2137 C C . LYS A 1 272 ? 6.648 -0.065 14 1 89.69 272 LYS A C 1
ATOM 2139 O O . LYS A 1 272 ? 7.254 -1.069 14.375 1 89.69 272 LYS A O 1
ATOM 2144 N N . CYS A 1 273 ? 7.141 1.135 14.109 1 82.5 273 CYS A N 1
ATOM 2145 C CA . CYS A 1 273 ? 8.445 1.389 14.711 1 82.5 273 CYS A CA 1
ATOM 2146 C C . CYS A 1 273 ? 8.406 1.158 16.219 1 82.5 273 CYS A C 1
ATOM 2148 O O . CYS A 1 273 ? 7.395 1.436 16.859 1 82.5 273 CYS A O 1
ATOM 2150 N N . SER A 1 274 ? 9.367 0.247 16.797 1 65.44 274 SER A N 1
ATOM 2151 C CA . SER A 1 274 ? 9.516 0.053 18.234 1 65.44 274 SER A CA 1
ATOM 2152 C C . SER A 1 274 ? 10.25 1.228 18.875 1 65.44 274 SER A C 1
ATOM 2154 O O . SER A 1 274 ? 11.125 1.831 18.25 1 65.44 274 SER A O 1
ATOM 2156 N N . PHE A 1 275 ? 9.617 1.822 19.828 1 50.5 275 PHE A N 1
ATOM 2157 C CA . PHE A 1 275 ? 10.312 2.889 20.531 1 50.5 275 PHE A CA 1
ATOM 2158 C C . PHE A 1 275 ? 10.812 2.4 21.891 1 50.5 275 PHE A C 1
ATOM 2160 O O . PHE A 1 275 ? 10.078 1.741 22.625 1 50.5 275 PHE A O 1
ATOM 2167 N N . HIS A 1 276 ? 12.086 1.762 22.094 1 41.91 276 HIS A N 1
ATOM 2168 C CA . HIS A 1 276 ? 12.664 1.398 23.375 1 41.91 276 HIS A CA 1
ATOM 2169 C C . HIS A 1 276 ? 12.773 2.613 24.297 1 41.91 276 HIS A C 1
ATOM 2171 O O . HIS A 1 276 ? 13.352 3.633 23.906 1 41.91 276 HIS A O 1
ATOM 2177 N N . SER A 1 277 ? 11.891 2.982 25.031 1 37.41 277 SER A N 1
ATOM 2178 C CA . SER A 1 277 ? 12.172 3.949 26.078 1 37.41 277 SER A CA 1
ATOM 2179 C C . SER A 1 277 ? 13.242 3.426 27.047 1 37.41 277 SER A C 1
ATOM 2181 O O . SER A 1 277 ? 13.172 2.279 27.484 1 37.41 277 SER A O 1
ATOM 2183 N N . PRO A 1 278 ? 14.5 3.926 27.156 1 30.88 278 PRO A N 1
ATOM 2184 C CA . PRO A 1 278 ? 15.242 3.492 28.344 1 30.88 278 PRO A CA 1
ATOM 2185 C C . PRO A 1 278 ? 14.367 3.434 29.609 1 30.88 278 PRO A C 1
ATOM 2187 O O . PRO A 1 278 ? 14.758 2.828 30.609 1 30.88 278 PRO A O 1
ATOM 2190 N N . LYS A 1 279 ? 14 4.688 30.125 1 33.91 279 LYS A N 1
ATOM 2191 C CA . LYS A 1 279 ? 13.414 4.676 31.453 1 33.91 279 LYS A CA 1
ATOM 2192 C C . LYS A 1 279 ? 12.367 3.574 31.594 1 33.91 279 LYS A C 1
ATOM 2194 O O . LYS A 1 279 ? 11.867 3.061 30.578 1 33.91 279 LYS A O 1
ATOM 2199 N N . ARG A 1 280 ? 11.516 3.766 32.844 1 31.47 280 ARG A N 1
ATOM 2200 C CA . ARG A 1 280 ? 10.727 2.926 33.75 1 31.47 280 ARG A CA 1
ATOM 2201 C C . ARG A 1 280 ? 9.711 2.096 32.969 1 31.47 280 ARG A C 1
ATOM 2203 O O . ARG A 1 280 ? 9.305 2.469 31.859 1 31.47 280 ARG A O 1
ATOM 2210 N N . GLN A 1 281 ? 9.391 0.796 33.562 1 28.36 281 GLN A N 1
ATOM 2211 C CA . GLN A 1 281 ? 8.57 -0.41 33.562 1 28.36 281 GLN A CA 1
ATOM 2212 C C . GLN A 1 281 ? 7.164 -0.117 33.062 1 28.36 281 GLN A C 1
ATOM 2214 O O . GLN A 1 281 ? 6.582 -0.924 32.312 1 28.36 281 GLN A O 1
ATOM 2219 N N . GLU A 1 282 ? 6.387 0.501 34.094 1 27.19 282 GLU A N 1
ATOM 2220 C CA . GLU A 1 282 ? 5.059 0.116 34.562 1 27.19 282 GLU A CA 1
ATOM 2221 C C . GLU A 1 282 ? 3.988 0.419 33.531 1 27.19 282 GLU A C 1
ATOM 2223 O O . GLU A 1 282 ? 2.889 -0.135 33.594 1 27.19 282 GLU A O 1
ATOM 2228 N N . ASP A 1 283 ? 3.846 1.681 33.062 1 25.62 283 ASP A N 1
ATOM 2229 C CA . ASP A 1 283 ? 2.434 1.932 32.781 1 25.62 283 ASP A CA 1
ATOM 2230 C C . ASP A 1 283 ? 1.988 1.239 31.5 1 25.62 283 ASP A C 1
ATOM 2232 O O . ASP A 1 283 ? 2.107 1.806 30.422 1 25.62 283 ASP A O 1
ATOM 2236 N N . ALA A 1 284 ? 2.426 0.023 31.297 1 29.73 284 ALA A N 1
ATOM 2237 C CA . ALA A 1 284 ? 1.74 -0.897 30.391 1 29.73 284 ALA A CA 1
ATOM 2238 C C . ALA A 1 284 ? 0.23 -0.677 30.422 1 29.73 284 ALA A C 1
ATOM 2240 O O . ALA A 1 284 ? -0.513 -1.306 29.656 1 29.73 284 ALA A O 1
ATOM 2241 N N . ILE A 1 285 ? -0.21 -0.554 31.781 1 26.44 285 ILE A N 1
ATOM 2242 C CA . ILE A 1 285 ? -1.627 -0.732 32.062 1 26.44 285 ILE A CA 1
ATOM 2243 C C . ILE A 1 285 ? -2.436 0.394 31.438 1 26.44 285 ILE A C 1
ATOM 2245 O O . ILE A 1 285 ? -2.492 1.506 31.969 1 26.44 285 ILE A O 1
ATOM 2249 N N . PHE A 1 286 ? -2.111 0.892 30.406 1 27.14 286 PHE A N 1
ATOM 2250 C CA . PHE A 1 286 ? -3.346 1.555 30 1 27.14 286 PHE A CA 1
ATOM 2251 C C . PHE A 1 286 ? -4.555 0.67 30.281 1 27.14 286 PHE A C 1
ATOM 2253 O O . PHE A 1 286 ? -4.727 -0.373 29.656 1 27.14 286 PHE A O 1
ATOM 2260 N N . ASP A 1 287 ? -4.891 0.542 31.516 1 27.61 287 ASP A N 1
ATOM 2261 C CA . ASP A 1 287 ? -6.145 0.042 32.062 1 27.61 287 ASP A CA 1
ATOM 2262 C C . ASP A 1 287 ? -7.336 0.488 31.219 1 27.61 287 ASP A C 1
ATOM 2264 O O . ASP A 1 287 ? -7.359 1.612 30.719 1 27.61 287 ASP A O 1
ATOM 2268 N N . GLY A 1 288 ? -8.078 -0.348 30.609 1 28.44 288 GLY A N 1
ATOM 2269 C CA . GLY A 1 288 ? -9.445 -0.344 30.109 1 28.44 288 GLY A CA 1
ATOM 2270 C C . GLY A 1 288 ? -10.32 0.695 30.781 1 28.44 288 GLY A C 1
ATOM 2271 O O . GLY A 1 288 ? -11.5 0.833 30.453 1 28.44 288 GLY A O 1
ATOM 2272 N N . ARG A 1 289 ? -10.039 1.062 32.125 1 28.02 289 ARG A N 1
ATOM 2273 C CA . ARG A 1 289 ? -11.07 1.786 32.875 1 28.02 289 ARG A CA 1
ATOM 2274 C C . ARG A 1 289 ? -11.039 3.273 32.531 1 28.02 289 ARG A C 1
ATOM 2276 O O . ARG A 1 289 ? -11.758 4.066 33.156 1 28.02 289 ARG A O 1
ATOM 2283 N N . SER A 1 290 ? -9.875 3.857 32.344 1 28.69 290 SER A N 1
ATOM 2284 C CA . SER A 1 290 ? -10.227 5.273 32.375 1 28.69 290 SER A CA 1
ATOM 2285 C C . SER A 1 290 ? -11.172 5.629 31.219 1 28.69 290 SER A C 1
ATOM 2287 O O . SER A 1 290 ? -10.883 5.332 30.062 1 28.69 290 SER A O 1
ATOM 2289 N N . LEU A 1 291 ? -12.383 5.816 31.484 1 29.17 291 LEU A N 1
ATOM 2290 C CA . LEU A 1 291 ? -13.57 6.258 30.75 1 29.17 291 LEU A CA 1
ATOM 2291 C C . LEU A 1 291 ? -13.234 7.402 29.812 1 29.17 291 LEU A C 1
ATOM 2293 O O . LEU A 1 291 ? -13.969 7.652 28.844 1 29.17 291 LEU A O 1
ATOM 2297 N N . TYR A 1 292 ? -12.586 8.5 30.406 1 29.44 292 TYR A N 1
ATOM 2298 C CA . TYR A 1 292 ? -12.586 9.68 29.547 1 29.44 292 TYR A CA 1
ATOM 2299 C C . TYR A 1 292 ? -11.586 9.516 28.406 1 29.44 292 TYR A C 1
ATOM 2301 O O . TYR A 1 292 ? -10.383 9.352 28.641 1 29.44 292 TYR A O 1
ATOM 2309 N N . ASN A 1 293 ? -11.914 8.805 27.344 1 33.41 293 ASN A N 1
ATOM 2310 C CA . ASN A 1 293 ? -11.391 8.57 26 1 33.41 293 ASN A CA 1
ATOM 2311 C C . ASN A 1 293 ? -10.781 9.836 25.422 1 33.41 293 ASN A C 1
ATOM 2313 O O . ASN A 1 293 ? -11.469 10.617 24.75 1 33.41 293 ASN A O 1
ATOM 2317 N N . THR A 1 294 ? -10.094 10.594 26.219 1 32.69 294 THR A N 1
ATOM 2318 C CA . THR A 1 294 ? -9.43 11.664 25.469 1 32.69 294 THR A CA 1
ATOM 2319 C C . THR A 1 294 ? -8.703 11.102 24.25 1 32.69 294 THR A C 1
ATOM 2321 O O . THR A 1 294 ? -8.008 10.086 24.359 1 32.69 294 THR A O 1
ATOM 2324 N N . PRO A 1 295 ? -9.195 11.492 23.141 1 36.81 295 PRO A N 1
ATOM 2325 C CA . PRO A 1 295 ? -8.539 11.047 21.906 1 36.81 295 PRO A CA 1
ATOM 2326 C C . PRO A 1 295 ? -7.02 11.188 21.953 1 36.81 295 PRO A C 1
ATOM 2328 O O . PRO A 1 295 ? -6.5 12.305 22.016 1 36.81 295 PRO A O 1
ATOM 2331 N N . LYS A 1 296 ? -6.359 10.664 22.844 1 36.72 296 LYS A N 1
ATOM 2332 C CA . LYS A 1 296 ? -4.914 10.805 22.703 1 36.72 296 LYS A CA 1
ATOM 2333 C C . LYS A 1 296 ? -4.477 10.516 21.266 1 36.72 296 LYS A C 1
ATOM 2335 O O . LYS A 1 296 ? -4.625 9.391 20.781 1 36.72 296 LYS A O 1
ATOM 2340 N N . VAL A 1 297 ? -4.652 11.43 20.422 1 35.16 297 VAL A N 1
ATOM 2341 C CA . VAL A 1 297 ? -3.848 11.281 19.203 1 35.16 297 VAL A CA 1
ATOM 2342 C C . VAL A 1 297 ? -2.482 10.703 19.562 1 35.16 297 VAL A C 1
ATOM 2344 O O . VAL A 1 297 ? -1.775 11.234 20.422 1 35.16 297 VAL A O 1
ATOM 2347 N N . LEU A 1 298 ? -2.379 9.523 19.609 1 35.84 298 LEU A N 1
ATOM 2348 C CA . LEU A 1 298 ? -1.222 8.68 19.906 1 35.84 298 LEU A CA 1
ATOM 2349 C C . LEU A 1 298 ? 0.063 9.336 19.391 1 35.84 298 LEU A C 1
ATOM 2351 O O . LEU A 1 298 ? 0.387 9.25 18.219 1 35.84 298 LEU A O 1
ATOM 2355 N N . LEU A 1 299 ? 0.32 10.484 20.016 1 34.09 299 LEU A N 1
ATOM 2356 C CA . LEU A 1 299 ? 1.658 10.984 19.734 1 34.09 299 LEU A CA 1
ATOM 2357 C C . LEU A 1 299 ? 2.717 9.953 20.094 1 34.09 299 LEU A C 1
ATOM 2359 O O . LEU A 1 299 ? 2.617 9.289 21.125 1 34.09 299 LEU A O 1
ATOM 2363 N N . ASP A 1 300 ? 3.33 9.453 19.234 1 35.91 300 ASP A N 1
ATOM 2364 C CA . ASP A 1 300 ? 4.441 8.516 19.375 1 35.91 300 ASP A CA 1
ATOM 2365 C C . ASP A 1 300 ? 5.406 8.977 20.453 1 35.91 300 ASP A C 1
ATOM 2367 O O . ASP A 1 300 ? 5.871 10.117 20.438 1 35.91 300 ASP A O 1
ATOM 2371 N N . PRO A 1 301 ? 5.324 8.477 21.641 1 37.44 301 PRO A N 1
ATOM 2372 C CA . PRO A 1 301 ? 6.344 8.859 22.625 1 37.44 301 PRO A CA 1
ATOM 2373 C C . PRO A 1 301 ? 7.742 8.93 22.016 1 37.44 301 PRO A C 1
ATOM 2375 O O . PRO A 1 301 ? 7.988 8.367 20.953 1 37.44 301 PRO A O 1
ATOM 2378 N N . GLU A 1 302 ? 8.617 9.844 22.609 1 39.09 302 GLU A N 1
ATOM 2379 C CA . GLU A 1 302 ? 10.008 9.961 22.188 1 39.09 302 GLU A CA 1
ATOM 2380 C C . GLU A 1 302 ? 10.68 8.594 22.094 1 39.09 302 GLU A C 1
ATOM 2382 O O . GLU A 1 302 ? 10.703 7.844 23.062 1 39.09 302 GLU A O 1
ATOM 2387 N N . PRO A 1 303 ? 10.859 7.977 21.078 1 41.72 303 PRO A N 1
ATOM 2388 C CA . PRO A 1 303 ? 11.328 6.637 20.703 1 41.72 303 PRO A CA 1
ATOM 2389 C C . PRO A 1 303 ? 12.68 6.293 21.328 1 41.72 303 PRO A C 1
ATOM 2391 O O . PRO A 1 303 ? 13.461 7.188 21.641 1 41.72 303 PRO A O 1
ATOM 2394 N N . SER A 1 304 ? 12.758 5.145 22 1 54.09 304 SER A N 1
ATOM 2395 C CA . SER A 1 304 ? 13.945 4.355 21.672 1 54.09 304 SER A CA 1
ATOM 2396 C C . SER A 1 304 ? 14.414 4.629 20.234 1 54.09 304 SER A C 1
ATOM 2398 O O . SER A 1 304 ? 13.625 5.07 19.406 1 54.09 304 SER A O 1
ATOM 2400 N N . ILE A 1 305 ? 15.727 4.73 20.094 1 66.94 305 ILE A N 1
ATOM 2401 C CA . ILE A 1 305 ? 16.328 5.074 18.812 1 66.94 305 ILE A CA 1
ATOM 2402 C C . ILE A 1 305 ? 15.75 4.18 17.719 1 66.94 305 ILE A C 1
ATOM 2404 O O . ILE A 1 305 ? 15.961 2.965 17.719 1 66.94 305 ILE A O 1
ATOM 2408 N N . PRO A 1 306 ? 14.742 4.766 17.094 1 75.81 306 PRO A N 1
ATOM 2409 C CA . PRO A 1 306 ? 14.266 3.979 15.961 1 75.81 306 PRO A CA 1
ATOM 2410 C C . PRO A 1 306 ? 15.406 3.504 15.055 1 75.81 306 PRO A C 1
ATOM 2412 O O . PRO A 1 306 ? 16.469 4.137 15.008 1 75.81 306 PRO A O 1
ATOM 2415 N N . SER A 1 307 ? 15.141 2.314 14.508 1 80.06 307 SER A N 1
ATOM 2416 C CA . SER A 1 307 ? 16.109 1.838 13.523 1 80.06 307 SER A CA 1
ATOM 2417 C C . SER A 1 307 ? 16.109 2.721 12.281 1 80.06 307 SER A C 1
ATOM 2419 O O . SER A 1 307 ? 15.164 3.473 12.039 1 80.06 307 SER A O 1
ATOM 2421 N N . LEU A 1 308 ? 17.125 2.727 11.547 1 81.69 308 LEU A N 1
ATOM 2422 C CA . LEU A 1 308 ? 17.312 3.549 10.359 1 81.69 308 LEU A CA 1
ATOM 2423 C C . LEU A 1 308 ? 16.203 3.295 9.344 1 81.69 308 LEU A C 1
ATOM 2425 O O . LEU A 1 308 ? 15.805 4.207 8.617 1 81.69 308 LEU A O 1
ATOM 2429 N N . ASP A 1 309 ? 15.625 2.084 9.43 1 81.44 309 ASP A N 1
ATOM 2430 C CA . ASP A 1 309 ? 14.625 1.708 8.438 1 81.44 309 ASP A CA 1
ATOM 2431 C C . ASP A 1 309 ? 13.227 2.154 8.867 1 81.44 309 ASP A C 1
ATOM 2433 O O . ASP A 1 309 ? 12.273 2.07 8.086 1 81.44 309 ASP A O 1
ATOM 2437 N N . CYS A 1 310 ? 13.172 2.68 10.016 1 85.69 310 CYS A N 1
ATOM 2438 C CA . CYS A 1 310 ? 11.898 3.199 10.516 1 85.69 310 CYS A CA 1
ATOM 2439 C C . CYS A 1 310 ? 11.633 4.598 9.977 1 85.69 310 CYS A C 1
ATOM 2441 O O . CYS A 1 310 ? 12.484 5.48 10.078 1 85.69 310 CYS A O 1
ATOM 2443 N N . PRO A 1 311 ? 10.43 4.773 9.469 1 85.94 311 PRO A N 1
ATOM 2444 C CA . PRO A 1 311 ? 10.109 6.102 8.953 1 85.94 311 PRO A CA 1
ATOM 2445 C C . PRO A 1 311 ? 10.18 7.188 10.023 1 85.94 311 PRO A C 1
ATOM 2447 O O . PRO A 1 311 ? 10.375 8.367 9.703 1 85.94 311 PRO A O 1
ATOM 2450 N N . ALA A 1 312 ? 10.141 6.848 11.234 1 87 312 ALA A N 1
ATOM 2451 C CA . ALA A 1 312 ? 10.148 7.816 12.328 1 87 312 ALA A CA 1
ATOM 2452 C C . ALA A 1 312 ? 11.57 8.281 12.641 1 87 312 ALA A C 1
ATOM 2454 O O . ALA A 1 312 ? 11.766 9.203 13.43 1 87 312 ALA A O 1
ATOM 2455 N N . TYR A 1 313 ? 12.602 7.695 11.977 1 90.06 313 TYR A N 1
ATOM 2456 C CA . TYR A 1 313 ? 13.992 8.062 12.242 1 90.06 313 TYR A CA 1
ATOM 2457 C C . TYR A 1 313 ? 14.234 9.531 11.93 1 90.06 313 TYR A C 1
ATOM 2459 O O . TYR A 1 313 ? 15.016 10.195 12.617 1 90.06 313 TYR A O 1
ATOM 2467 N N . LYS A 1 314 ? 13.523 10.008 10.945 1 92.5 314 LYS A N 1
ATOM 2468 C CA . LYS A 1 314 ? 13.695 11.406 10.555 1 92.5 314 LYS A CA 1
ATOM 2469 C C . LYS A 1 314 ? 13.328 12.344 11.695 1 92.5 314 LYS A C 1
ATOM 2471 O O . LYS A 1 314 ? 13.891 13.438 11.82 1 92.5 314 LYS A O 1
ATOM 2476 N N . PHE A 1 315 ? 12.445 11.984 12.531 1 92.56 315 PHE A N 1
ATOM 2477 C CA . PHE A 1 315 ? 12.031 12.82 13.648 1 92.56 315 PHE A CA 1
ATOM 2478 C C . PHE A 1 315 ? 13.133 12.93 14.695 1 92.56 315 PHE A C 1
ATOM 2480 O O . PHE A 1 315 ? 13.289 13.969 15.336 1 92.56 315 PHE A O 1
ATOM 2487 N N . LEU A 1 316 ? 13.867 11.852 14.828 1 91.5 316 LEU A N 1
ATOM 2488 C CA . LEU A 1 316 ? 15.031 11.883 15.711 1 91.5 316 LEU A CA 1
ATOM 2489 C C . LEU A 1 316 ? 16.062 12.891 15.211 1 91.5 316 LEU A C 1
ATOM 2491 O O . LEU A 1 316 ? 16.625 13.656 16 1 91.5 316 LEU A O 1
ATOM 2495 N N . LEU A 1 317 ? 16.266 12.875 13.922 1 94.56 317 LEU A N 1
ATOM 2496 C CA . LEU A 1 317 ? 17.219 13.797 13.328 1 94.56 317 LEU A CA 1
ATOM 2497 C C . LEU A 1 317 ? 16.797 15.242 13.562 1 94.56 317 LEU A C 1
ATOM 2499 O O . LEU A 1 317 ? 17.641 16.094 13.859 1 94.56 317 LEU A O 1
ATOM 2503 N N . SER A 1 318 ? 15.531 15.477 13.461 1 96.06 318 SER A N 1
ATOM 2504 C CA . SER A 1 318 ? 15.047 16.828 13.688 1 96.06 318 SER A CA 1
ATOM 2505 C C . SER A 1 318 ? 15.258 17.266 15.133 1 96.06 318 SER A C 1
ATOM 2507 O O . SER A 1 318 ? 15.531 18.438 15.406 1 96.06 318 SER A O 1
ATOM 2509 N N . SER A 1 319 ? 15.125 16.312 16.031 1 95.38 319 SER A N 1
ATOM 2510 C CA . SER A 1 319 ? 15.352 16.625 17.438 1 95.38 319 SER A CA 1
ATOM 2511 C C . SER A 1 319 ? 16.797 17.016 17.688 1 95.38 319 SER A C 1
ATOM 2513 O O . SER A 1 319 ? 17.078 18 18.391 1 95.38 319 SER A O 1
ATOM 2515 N N . TYR A 1 320 ? 17.719 16.266 17.094 1 96.25 320 TYR A N 1
ATOM 2516 C CA . TYR A 1 320 ? 19.125 16.609 17.219 1 96.25 320 TYR A CA 1
ATOM 2517 C C . TYR A 1 320 ? 19.406 17.969 16.594 1 96.25 320 TYR A C 1
ATOM 2519 O O . TYR A 1 320 ? 20.156 18.781 17.172 1 96.25 320 TYR A O 1
ATOM 2527 N N . TRP A 1 321 ? 18.828 18.172 15.5 1 98 321 TRP A N 1
ATOM 2528 C CA . TRP A 1 321 ? 19.047 19.422 14.758 1 98 321 TRP A CA 1
ATOM 2529 C C . TRP A 1 321 ? 18.484 20.609 15.531 1 98 321 TRP A C 1
ATOM 2531 O O . TRP A 1 321 ? 19.188 21.609 15.742 1 98 321 TRP A O 1
ATOM 2541 N N . ALA A 1 322 ? 17.297 20.531 16.047 1 98.12 322 ALA A N 1
ATOM 2542 C CA . ALA A 1 322 ? 16.594 21.656 16.672 1 98.12 322 ALA A CA 1
ATOM 2543 C C . ALA A 1 322 ? 17.203 21.984 18.031 1 98.12 322 ALA A C 1
ATOM 2545 O O . ALA A 1 322 ? 17.047 23.094 18.547 1 98.12 322 ALA A O 1
ATOM 2546 N N . ASN A 1 323 ? 17.859 21.047 18.625 1 97.62 323 ASN A N 1
ATOM 2547 C CA . ASN A 1 323 ? 18.438 21.266 19.938 1 97.62 323 ASN A CA 1
ATOM 2548 C C . ASN A 1 323 ? 19.906 21.688 19.844 1 97.62 323 ASN A C 1
ATOM 2550 O O . ASN A 1 323 ? 20.547 21.938 20.859 1 97.62 323 ASN A O 1
ATOM 2554 N N . ASN A 1 324 ? 20.391 21.766 18.656 1 97.88 324 ASN A N 1
ATOM 2555 C CA . ASN A 1 324 ? 21.766 22.219 18.438 1 97.88 324 ASN A CA 1
ATOM 2556 C C . ASN A 1 324 ? 21.891 23.719 18.656 1 97.88 324 ASN A C 1
ATOM 2558 O O . ASN A 1 324 ? 21.094 24.5 18.141 1 97.88 324 ASN A O 1
ATOM 2562 N N . ASP A 1 325 ? 22.984 24.203 19.266 1 97.06 325 ASP A N 1
ATOM 2563 C CA . ASP A 1 325 ? 23.172 25.594 19.625 1 97.06 325 ASP A CA 1
ATOM 2564 C C . ASP A 1 325 ? 23.375 26.469 18.391 1 97.06 325 ASP A C 1
ATOM 2566 O O . ASP A 1 325 ? 22.875 27.594 18.328 1 97.06 325 ASP A O 1
ATOM 2570 N N . GLN A 1 326 ? 24.094 25.984 17.453 1 97.38 326 GLN A N 1
ATOM 2571 C CA . GLN A 1 326 ? 24.328 26.75 16.234 1 97.38 326 GLN A CA 1
ATOM 2572 C C . GLN A 1 326 ? 23.016 26.969 15.469 1 97.38 326 GLN A C 1
ATOM 2574 O O . GLN A 1 326 ? 22.828 28.031 14.867 1 97.38 326 GLN A O 1
ATOM 2579 N N . VAL A 1 327 ? 22.188 25.938 15.484 1 98.5 327 VAL A N 1
ATOM 2580 C CA . VAL A 1 327 ? 20.906 26.031 14.812 1 98.5 327 VAL A CA 1
ATOM 2581 C C . VAL A 1 327 ? 20.031 27.062 15.508 1 98.5 327 VAL A C 1
ATOM 2583 O O . VAL A 1 327 ? 19.453 27.938 14.852 1 98.5 327 VAL A O 1
ATOM 2586 N N . ARG A 1 328 ? 19.953 26.984 16.812 1 98.38 328 ARG A N 1
ATOM 2587 C CA . ARG A 1 328 ? 19.109 27.922 17.578 1 98.38 328 ARG A CA 1
ATOM 2588 C C . ARG A 1 328 ? 19.594 29.344 17.406 1 98.38 328 ARG A C 1
ATOM 2590 O O . ARG A 1 328 ? 18.781 30.281 17.328 1 98.38 328 ARG A O 1
ATOM 2597 N N . LYS A 1 329 ? 20.875 29.516 17.312 1 97.69 329 LYS A N 1
ATOM 2598 C CA . LYS A 1 329 ? 21.422 30.828 17.047 1 97.69 329 LYS A CA 1
ATOM 2599 C C . LYS A 1 329 ? 21.047 31.312 15.648 1 97.69 329 LYS A C 1
ATOM 2601 O O . LYS A 1 329 ? 20.625 32.469 15.469 1 97.69 329 LYS A O 1
ATOM 2606 N N . ALA A 1 330 ? 21.203 30.453 14.664 1 98 330 ALA A N 1
ATOM 2607 C CA . ALA A 1 330 ? 20.922 30.797 13.281 1 98 330 ALA A CA 1
ATOM 2608 C C . ALA A 1 330 ? 19.438 31.172 13.102 1 98 330 ALA A C 1
ATOM 2610 O O . ALA A 1 330 ? 19.109 32.031 12.305 1 98 330 ALA A O 1
ATOM 2611 N N . LEU A 1 331 ? 18.578 30.531 13.859 1 98.38 331 LEU A N 1
ATOM 2612 C CA . LEU A 1 331 ? 17.141 30.766 13.781 1 98.38 331 LEU A CA 1
ATOM 2613 C C . LEU A 1 331 ? 16.734 31.922 14.672 1 98.38 331 LEU A C 1
ATOM 2615 O O . LEU A 1 331 ? 15.562 32.344 14.664 1 98.38 331 LEU A O 1
ATOM 2619 N N . HIS A 1 332 ? 17.656 32.438 15.477 1 97.69 332 HIS A N 1
ATOM 2620 C CA . HIS A 1 332 ? 17.438 33.531 16.391 1 97.69 332 HIS A CA 1
ATOM 2621 C C . HIS A 1 332 ? 16.438 33.156 17.484 1 97.69 332 HIS A C 1
ATOM 2623 O O . HIS A 1 332 ? 15.539 33.938 17.797 1 97.69 332 HIS A O 1
ATOM 2629 N N . ILE A 1 333 ? 16.641 31.953 17.938 1 98.12 333 ILE A N 1
ATOM 2630 C CA . ILE A 1 333 ? 15.852 31.516 19.078 1 98.12 333 ILE A CA 1
ATOM 2631 C C . ILE A 1 333 ? 16.297 32.281 20.328 1 98.12 333 ILE A C 1
ATOM 2633 O O . ILE A 1 333 ? 17.5 32.438 20.578 1 98.12 333 ILE A O 1
ATOM 2637 N N . ARG A 1 334 ? 15.344 32.75 21.047 1 96 334 ARG A N 1
ATOM 2638 C CA . ARG A 1 334 ? 15.672 33.5 22.266 1 96 334 ARG A CA 1
ATOM 2639 C C . ARG A 1 334 ? 16.281 32.562 23.312 1 96 334 ARG A C 1
ATOM 2641 O O . ARG A 1 334 ? 15.656 31.578 23.703 1 96 334 ARG A O 1
ATOM 2648 N N . LYS A 1 335 ? 17.453 32.938 23.766 1 94.56 335 LYS A N 1
ATOM 2649 C CA . LYS A 1 335 ? 18.172 32.094 24.719 1 94.56 335 LYS A CA 1
ATOM 2650 C C . LYS A 1 335 ? 17.375 31.953 26.016 1 94.56 335 LYS A C 1
ATOM 2652 O O . LYS A 1 335 ? 16.828 32.938 26.531 1 94.56 335 LYS A O 1
ATOM 2657 N N . GLY A 1 336 ? 17.281 30.719 26.516 1 93.94 336 GLY A N 1
ATOM 2658 C CA . GLY A 1 336 ? 16.641 30.438 27.797 1 93.94 336 GLY A CA 1
ATOM 2659 C C . GLY A 1 336 ? 15.133 30.406 27.703 1 93.94 336 GLY A C 1
ATOM 2660 O O . GLY A 1 336 ? 14.453 30.172 28.703 1 93.94 336 GLY A O 1
ATOM 2661 N N . SER A 1 337 ? 14.609 30.625 26.531 1 94.25 337 SER A N 1
ATOM 2662 C CA . SER A 1 337 ? 13.164 30.656 26.375 1 94.25 337 SER A CA 1
ATOM 2663 C C . SER A 1 337 ? 12.555 29.266 26.531 1 94.25 337 SER A C 1
ATOM 2665 O O . SER A 1 337 ? 1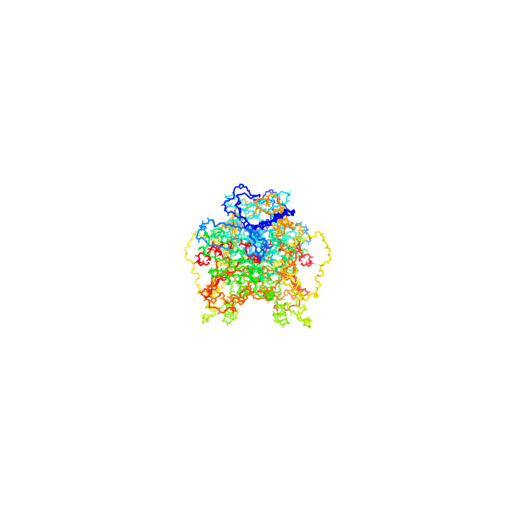1.484 29.109 27.109 1 94.25 337 SER A O 1
ATOM 2667 N N . ILE A 1 338 ? 13.25 28.297 25.984 1 94 338 ILE A N 1
ATOM 2668 C CA . ILE A 1 338 ? 12.766 26.922 26.109 1 94 338 ILE A CA 1
ATOM 2669 C C . ILE A 1 338 ? 13.922 26 26.5 1 94 338 ILE A C 1
ATOM 2671 O O . ILE A 1 338 ? 15.094 26.344 26.297 1 94 338 ILE A O 1
ATOM 2675 N N . GLY A 1 339 ? 13.523 24.875 27.125 1 94.19 339 GLY A N 1
ATOM 2676 C CA . GLY A 1 339 ? 14.508 23.828 27.391 1 94.19 339 GLY A CA 1
ATOM 2677 C C . GLY A 1 339 ? 14.789 22.969 26.172 1 94.19 339 GLY A C 1
ATOM 2678 O O . GLY A 1 339 ? 15.094 23.484 25.094 1 94.19 339 GLY A O 1
ATOM 2679 N N . GLU A 1 340 ? 14.594 21.719 26.391 1 94.81 340 GLU A N 1
ATOM 2680 C CA . GLU A 1 340 ? 14.789 20.797 25.281 1 94.81 340 GLU A CA 1
ATOM 2681 C C . GLU A 1 340 ? 13.633 20.875 24.281 1 94.81 340 GLU A C 1
ATOM 2683 O O . GLU A 1 340 ? 12.469 20.891 24.672 1 94.81 340 GLU A O 1
ATOM 2688 N N . TRP A 1 341 ? 14.039 21.016 23.062 1 96.12 341 TRP A N 1
ATOM 2689 C CA . TRP A 1 341 ? 13.039 21.016 22 1 96.12 341 TRP A CA 1
ATOM 2690 C C . TRP A 1 341 ? 12.461 19.609 21.812 1 96.12 341 TRP A C 1
ATOM 2692 O O . TRP A 1 341 ? 13.195 18.625 21.812 1 96.12 341 TRP A O 1
ATOM 2702 N N . THR A 1 342 ? 11.164 19.531 21.672 1 93.44 342 THR A N 1
ATOM 2703 C CA . THR A 1 342 ? 10.453 18.312 21.312 1 93.44 342 THR A CA 1
ATOM 2704 C C . THR A 1 342 ? 9.539 18.547 20.109 1 93.44 342 THR A C 1
ATOM 2706 O O . THR A 1 342 ? 9.023 19.656 19.922 1 93.44 342 THR A O 1
ATOM 2709 N N . ARG A 1 343 ? 9.43 17.562 19.328 1 93.75 343 ARG A N 1
ATOM 2710 C CA . ARG A 1 343 ? 8.656 17.734 18.094 1 93.75 343 ARG A CA 1
ATOM 2711 C C . ARG A 1 343 ? 7.184 18.016 18.422 1 93.75 343 ARG A C 1
ATOM 2713 O O . ARG A 1 343 ? 6.582 18.922 17.844 1 93.75 343 ARG A O 1
ATOM 2720 N N . CYS A 1 344 ? 6.645 17.188 19.297 1 91.69 344 CYS A N 1
ATOM 2721 C CA . CYS A 1 344 ? 5.25 17.344 19.703 1 91.69 344 CYS A CA 1
ATOM 2722 C C . CYS A 1 344 ? 5.125 17.391 21.219 1 91.69 344 CYS A C 1
ATOM 2724 O O . CYS A 1 344 ? 5.703 16.562 21.922 1 91.69 344 CYS A O 1
ATOM 2726 N N . SER A 1 345 ? 4.336 18.312 21.625 1 85.44 345 SER A N 1
ATOM 2727 C CA . SER A 1 345 ? 4.102 18.453 23.062 1 85.44 345 SER A CA 1
ATOM 2728 C C . SER A 1 345 ? 3.24 17.297 23.578 1 85.44 345 SER A C 1
ATOM 2730 O O . SER A 1 345 ? 2.553 16.625 22.812 1 85.44 345 SER A O 1
ATOM 2732 N N . ASP A 1 346 ? 3.275 17 24.828 1 71 346 ASP A N 1
ATOM 2733 C CA . ASP A 1 346 ? 2.557 15.875 25.422 1 71 346 ASP A CA 1
ATOM 2734 C C . ASP A 1 346 ? 1.085 16.219 25.641 1 71 346 ASP A C 1
ATOM 2736 O O . ASP A 1 346 ? 0.295 15.367 26.047 1 71 346 ASP A O 1
ATOM 2740 N N . GLY A 1 347 ? 0.665 17.297 25.391 1 73.25 347 GLY A N 1
ATOM 2741 C CA . GLY A 1 347 ? -0.74 17.672 25.422 1 73.25 347 GLY A CA 1
ATOM 2742 C C . GLY A 1 347 ? -1.261 17.906 26.828 1 73.25 347 GLY A C 1
ATOM 2743 O O . GLY A 1 347 ? -2.451 18.172 27.031 1 73.25 347 GLY A O 1
ATOM 2744 N N . GLN A 1 348 ? -0.47 17.812 27.844 1 73.62 348 GLN A N 1
ATOM 2745 C CA . GLN A 1 348 ? -0.916 17.875 29.234 1 73.62 348 GLN A CA 1
ATOM 2746 C C . GLN A 1 348 ? -1.583 19.219 29.516 1 73.62 348 GLN A C 1
ATOM 2748 O O . GLN A 1 348 ? -2.525 19.297 30.312 1 73.62 348 GLN A O 1
ATOM 2753 N N . ASN A 1 349 ? -1.275 20.203 28.906 1 81.81 349 ASN A N 1
ATOM 2754 C CA . ASN A 1 349 ? -1.783 21.547 29.172 1 81.81 349 ASN A CA 1
ATOM 2755 C C . ASN A 1 349 ? -2.744 22.016 28.094 1 81.81 349 ASN A C 1
ATOM 2757 O O . ASN A 1 349 ? -2.969 23.219 27.922 1 81.81 349 ASN A O 1
ATOM 2761 N N . TYR A 1 350 ? -3.297 21.094 27.438 1 91.69 350 TYR A N 1
ATOM 2762 C CA . TYR A 1 350 ? -4.152 21.453 26.328 1 91.69 350 TYR A CA 1
ATOM 2763 C C . TYR A 1 350 ? -5.602 21.062 26.594 1 91.69 350 TYR A C 1
ATOM 2765 O O . TYR A 1 350 ? -5.895 19.906 26.859 1 91.69 350 TYR A O 1
ATOM 2773 N N . ASN A 1 351 ? -6.5 22.016 26.562 1 93.81 351 ASN A N 1
ATOM 2774 C CA . ASN A 1 351 ? -7.934 21.781 26.719 1 93.81 351 ASN A CA 1
ATOM 2775 C C . ASN A 1 351 ? -8.617 21.609 25.359 1 93.81 351 ASN A C 1
ATOM 2777 O O . ASN A 1 351 ? -8.617 22.516 24.531 1 93.81 351 ASN A O 1
ATOM 2781 N N . TYR A 1 352 ? -9.195 20.484 25.125 1 93.44 352 TYR A N 1
ATOM 2782 C CA . TYR A 1 352 ? -9.914 20.188 23.891 1 93.44 352 TYR A CA 1
ATOM 2783 C C . TYR A 1 352 ? -11.336 20.75 23.938 1 93.44 352 TYR A C 1
ATOM 2785 O O . TYR A 1 352 ? -12.297 19.984 24.094 1 93.44 352 TYR A O 1
ATOM 2793 N N . ASP A 1 353 ? -11.508 22.016 23.703 1 95.69 353 ASP A N 1
ATOM 2794 C CA . ASP A 1 353 ? -12.75 22.688 24.062 1 95.69 353 ASP A CA 1
ATOM 2795 C C . ASP A 1 353 ? -13.586 23 22.812 1 95.69 353 ASP A C 1
ATOM 2797 O O . ASP A 1 353 ? -14.625 23.656 22.906 1 95.69 353 ASP A O 1
ATOM 2801 N N . ILE A 1 354 ? -13.234 22.609 21.625 1 96 354 ILE A N 1
ATOM 2802 C CA . ILE A 1 354 ? -14.094 22.547 20.453 1 96 354 ILE A CA 1
ATOM 2803 C C . ILE A 1 354 ? -14.445 21.094 20.125 1 96 354 ILE A C 1
ATOM 2805 O O . ILE A 1 354 ? -13.609 20.359 19.609 1 96 354 ILE A O 1
ATOM 2809 N N . GLU A 1 355 ? -15.586 20.75 20.359 1 93.94 355 GLU A N 1
ATOM 2810 C CA . GLU A 1 355 ? -16.016 19.344 20.25 1 93.94 355 GLU A CA 1
ATOM 2811 C C . GLU A 1 355 ? -16.312 18.984 18.797 1 93.94 355 GLU A C 1
ATOM 2813 O O . GLU A 1 355 ? -16.188 17.812 18.406 1 93.94 355 GLU A O 1
ATOM 2818 N N . ASN A 1 356 ? -16.781 19.969 18.047 1 96.56 356 ASN A N 1
ATOM 2819 C CA . ASN A 1 356 ? -17.281 19.703 16.703 1 96.56 356 ASN A CA 1
ATOM 2820 C C . ASN A 1 356 ? -17 20.875 15.766 1 96.56 356 ASN A C 1
ATOM 2822 O O . ASN A 1 356 ? -17.516 21.969 15.969 1 96.56 356 ASN A O 1
ATOM 2826 N N . ALA A 1 357 ? -16.25 20.609 14.75 1 97.81 357 ALA A N 1
ATOM 2827 C CA . ALA A 1 357 ? -15.898 21.656 13.789 1 97.81 357 ALA A CA 1
ATOM 2828 C C . ALA A 1 357 ? -16.891 21.688 12.633 1 97.81 357 ALA A C 1
ATOM 2830 O O . ALA A 1 357 ? -16.875 22.609 11.805 1 97.81 357 ALA A O 1
ATOM 2831 N N . PHE A 1 358 ? -17.844 20.734 12.531 1 98 358 PHE A N 1
ATOM 2832 C CA . PHE A 1 358 ? -18.75 20.562 11.398 1 98 358 PHE A CA 1
ATOM 2833 C C . PHE A 1 358 ? -19.578 21.828 11.172 1 98 358 PHE A C 1
ATOM 2835 O O . PHE A 1 358 ? -19.703 22.297 10.039 1 98 358 PHE A O 1
ATOM 2842 N N . PRO A 1 359 ? -20.109 22.484 12.227 1 97.94 359 PRO A N 1
ATOM 2843 C CA . PRO A 1 359 ? -20.891 23.688 11.992 1 97.94 359 PRO A CA 1
ATOM 2844 C C . PRO A 1 359 ? -20.094 24.797 11.312 1 97.94 359 PRO A C 1
ATOM 2846 O O . PRO A 1 359 ? -20.656 25.594 10.547 1 97.94 359 PRO A O 1
ATOM 2849 N N . TYR A 1 360 ? -18.844 24.875 11.562 1 97.5 360 TYR A N 1
ATOM 2850 C CA . TYR A 1 360 ? -18 25.875 10.93 1 97.5 360 TYR A CA 1
ATOM 2851 C C . TYR A 1 360 ? -17.812 25.578 9.445 1 97.5 360 TYR A C 1
ATOM 2853 O O . TYR A 1 360 ? -17.766 26.5 8.617 1 97.5 360 TYR A O 1
ATOM 2861 N N . HIS A 1 361 ? -17.688 24.312 9.062 1 97.88 361 HIS A N 1
ATOM 2862 C CA . HIS A 1 361 ? -17.672 23.938 7.652 1 97.88 361 HIS A CA 1
ATOM 2863 C C . HIS A 1 361 ? -18.969 24.328 6.957 1 97.88 361 HIS A C 1
ATOM 2865 O O . HIS A 1 361 ? -18.953 24.766 5.801 1 97.88 361 HIS A O 1
ATOM 2871 N N . VAL A 1 362 ? -20.094 24.125 7.676 1 98.06 362 VAL A N 1
ATOM 2872 C CA . VAL A 1 362 ? -21.391 24.516 7.129 1 98.06 362 VAL A CA 1
ATOM 2873 C C . VAL A 1 362 ? -21.391 26.016 6.824 1 98.06 362 VAL A C 1
ATOM 2875 O O . VAL A 1 362 ? -21.781 26.422 5.727 1 98.06 362 VAL A O 1
ATOM 2878 N N . ASN A 1 363 ? -20.938 26.781 7.762 1 96.81 363 ASN A N 1
ATOM 2879 C CA . ASN A 1 363 ? -20.922 28.234 7.602 1 96.81 363 ASN A CA 1
ATOM 2880 C C . ASN A 1 363 ? -20 28.656 6.469 1 96.81 363 ASN A C 1
ATOM 2882 O O . ASN A 1 363 ? -20.359 29.5 5.648 1 96.81 363 ASN A O 1
ATOM 2886 N N . LEU A 1 364 ? -18.828 28.141 6.449 1 97.06 364 LEU A N 1
ATOM 2887 C CA . LEU A 1 364 ? -17.844 28.484 5.418 1 97.06 364 LEU A CA 1
ATOM 2888 C C . LEU A 1 364 ? -18.375 28.094 4.031 1 97.06 364 LEU A C 1
ATOM 2890 O O . LEU A 1 364 ? -18.172 28.844 3.068 1 97.06 364 LEU A O 1
ATOM 2894 N N . SER A 1 365 ? -19.031 26.984 3.955 1 96.56 365 SER A N 1
ATOM 2895 C CA . SER A 1 365 ? -19.609 26.531 2.697 1 96.56 365 SER A CA 1
ATOM 2896 C C . SER A 1 365 ? -20.688 27.5 2.209 1 96.56 365 SER A C 1
ATOM 2898 O O . SER A 1 365 ? -20.75 27.828 1.021 1 96.56 365 SER A O 1
ATOM 2900 N N . SER A 1 366 ? -21.5 27.922 3.1 1 95.81 366 SER A N 1
ATOM 2901 C CA . SER A 1 366 ? -22.578 28.828 2.738 1 95.81 366 SER A CA 1
ATOM 2902 C C . SER A 1 366 ? -22.047 30.172 2.244 1 95.81 366 SER A C 1
ATOM 2904 O O . SER A 1 366 ? -22.688 30.844 1.444 1 95.81 366 SER A O 1
ATOM 2906 N N . LYS A 1 367 ? -20.875 30.531 2.678 1 94.12 367 LYS A N 1
ATOM 2907 C CA . LYS A 1 367 ? -20.266 31.797 2.303 1 94.12 367 LYS A CA 1
ATOM 2908 C C . LYS A 1 367 ? -19.406 31.641 1.046 1 94.12 367 LYS A C 1
ATOM 2910 O O . LYS A 1 367 ? -18.859 32.625 0.541 1 94.12 367 LYS A O 1
ATOM 2915 N N . GLY A 1 368 ? -19.219 30.453 0.617 1 92.62 368 GLY A N 1
ATOM 2916 C CA . GLY A 1 368 ? -18.547 30.219 -0.656 1 92.62 368 GLY A CA 1
ATOM 2917 C C . GLY A 1 368 ? -17.047 30.141 -0.537 1 92.62 368 GLY A C 1
ATOM 2918 O O . GLY A 1 368 ? -16.328 30.359 -1.516 1 92.62 368 GLY A O 1
ATOM 2919 N N . TYR A 1 369 ? -16.531 29.859 0.65 1 95.19 369 TYR A N 1
ATOM 2920 C CA . TYR A 1 369 ? -15.086 29.688 0.821 1 95.19 369 TYR A CA 1
ATOM 2921 C C . TYR A 1 369 ? -14.578 28.5 0.015 1 95.19 369 TYR A C 1
ATOM 2923 O O . TYR A 1 369 ? -15.156 27.406 0.064 1 95.19 369 TYR A O 1
ATOM 2931 N N . ARG A 1 370 ? -13.523 28.703 -0.69 1 95.94 370 ARG A N 1
ATOM 2932 C CA . ARG A 1 370 ? -12.891 27.609 -1.405 1 95.94 370 ARG A CA 1
ATOM 2933 C C . ARG A 1 370 ? -12.125 26.703 -0.446 1 95.94 370 ARG A C 1
ATOM 2935 O O . ARG A 1 370 ? -11.453 27.172 0.469 1 95.94 370 ARG A O 1
ATOM 2942 N N . SER A 1 371 ? -12.258 25.375 -0.681 1 97.88 371 SER A N 1
ATOM 2943 C CA . SER A 1 371 ? -11.562 24.469 0.238 1 97.88 371 SER A CA 1
ATOM 2944 C C . SER A 1 371 ? -11.031 23.25 -0.486 1 97.88 371 SER A C 1
ATOM 2946 O O . SER A 1 371 ? -11.633 22.781 -1.453 1 97.88 371 SER A O 1
ATOM 2948 N N . LEU A 1 372 ? -9.898 22.781 -0.115 1 98.62 372 LEU A N 1
ATOM 2949 C CA . LEU A 1 372 ? -9.273 21.516 -0.502 1 98.62 372 LEU A CA 1
ATOM 2950 C C . LEU A 1 372 ? -9.141 20.594 0.699 1 98.62 372 LEU A C 1
ATOM 2952 O O . LEU A 1 372 ? -8.43 20.906 1.657 1 98.62 372 LEU A O 1
ATOM 2956 N N . ILE A 1 373 ? -9.875 19.516 0.657 1 98.88 373 ILE A N 1
ATOM 2957 C CA . ILE A 1 373 ? -9.773 18.484 1.676 1 98.88 373 ILE A CA 1
ATOM 2958 C C . ILE A 1 373 ? -9.164 17.219 1.068 1 98.88 373 ILE A C 1
ATOM 2960 O O . ILE A 1 373 ? -9.594 16.766 0.003 1 98.88 373 ILE A O 1
ATOM 2964 N N . TYR A 1 374 ? -8.148 16.719 1.688 1 98.81 374 TYR A N 1
ATOM 2965 C CA . TYR A 1 374 ? -7.578 15.492 1.139 1 98.81 374 TYR A CA 1
ATOM 2966 C C . TYR A 1 374 ? -7.242 14.5 2.246 1 98.81 374 TYR A C 1
ATOM 2968 O O . TYR A 1 374 ? -7.102 14.883 3.41 1 98.81 374 TYR A O 1
ATOM 2976 N N . SER A 1 375 ? -7.227 13.234 1.93 1 98.81 375 SER A N 1
ATOM 2977 C CA . SER A 1 375 ? -6.938 12.156 2.869 1 98.81 375 SER A CA 1
ATOM 2978 C C . SER A 1 375 ? -6.059 11.086 2.229 1 98.81 375 SER A C 1
ATOM 2980 O O . SER A 1 375 ? -6.289 10.688 1.087 1 98.81 375 SER A O 1
ATOM 2982 N N . GLY A 1 376 ? -5.008 10.695 2.99 1 98.69 376 GLY A N 1
ATOM 2983 C CA . GLY A 1 376 ? -4.406 9.422 2.619 1 98.69 376 GLY A CA 1
ATOM 2984 C C . GLY A 1 376 ? -5.3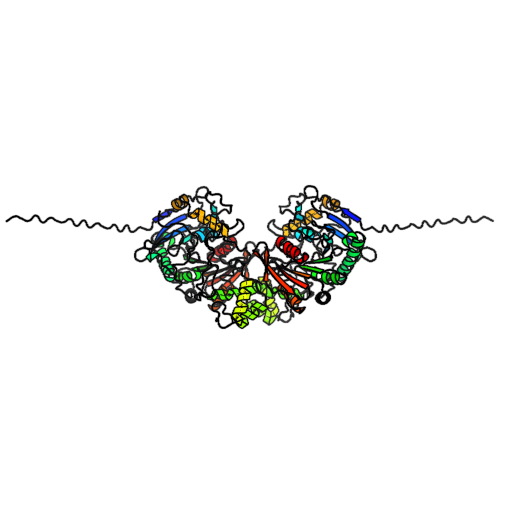63 8.25 2.746 1 98.69 376 GLY A C 1
ATOM 2985 O O . GLY A 1 376 ? -6.117 8.164 3.715 1 98.69 376 GLY A O 1
ATOM 2986 N N . ASP A 1 377 ? -5.348 7.352 1.811 1 98.38 377 ASP A N 1
ATOM 2987 C CA . ASP A 1 377 ? -6.375 6.312 1.782 1 98.38 377 ASP A CA 1
ATOM 2988 C C . ASP A 1 377 ? -5.926 5.078 2.561 1 98.38 377 ASP A C 1
ATOM 2990 O O . ASP A 1 377 ? -6.637 4.074 2.604 1 98.38 377 ASP A O 1
ATOM 2994 N N . HIS A 1 378 ? -4.758 5.086 3.188 1 98.44 378 HIS A N 1
ATOM 2995 C CA . HIS A 1 378 ? -4.312 4.004 4.059 1 98.44 378 HIS A CA 1
ATOM 2996 C C . HIS A 1 378 ? -4.09 4.5 5.484 1 98.44 378 HIS A C 1
ATOM 2998 O O . HIS A 1 378 ? -3.238 3.973 6.203 1 98.44 378 HIS A O 1
ATOM 3004 N N . ASP A 1 379 ? -4.84 5.496 5.887 1 98.25 379 ASP A N 1
ATOM 3005 C CA . ASP A 1 379 ? -4.855 6.078 7.227 1 98.25 379 ASP A CA 1
ATOM 3006 C C . ASP A 1 379 ? -5.938 5.438 8.086 1 98.25 379 ASP A C 1
ATOM 3008 O O . ASP A 1 379 ? -7.129 5.578 7.809 1 98.25 379 ASP A O 1
ATOM 3012 N N . MET A 1 380 ? -5.531 4.883 9.18 1 97.56 380 MET A N 1
ATOM 3013 C CA . MET A 1 380 ? -6.504 4.273 10.078 1 97.56 380 MET A CA 1
ATOM 3014 C C . MET A 1 380 ? -6.809 5.195 11.258 1 97.56 380 MET A C 1
ATOM 3016 O O . MET A 1 380 ? -7.715 4.922 12.047 1 97.56 380 MET A O 1
ATOM 3020 N N . VAL A 1 381 ? -6.117 6.273 11.398 1 96.5 381 VAL A N 1
ATOM 3021 C CA . VAL A 1 381 ? -6.289 7.203 12.508 1 96.5 381 VAL A CA 1
ATOM 3022 C C . VAL A 1 381 ? -7.504 8.094 12.25 1 96.5 381 VAL A C 1
ATOM 3024 O O . VAL A 1 381 ? -8.516 7.992 12.953 1 96.5 381 VAL A O 1
ATOM 3027 N N . VAL A 1 382 ? -7.438 8.883 11.273 1 97.88 382 VAL A N 1
ATOM 3028 C CA . VAL A 1 382 ? -8.562 9.641 10.742 1 97.88 382 VAL A CA 1
ATOM 3029 C C . VAL A 1 382 ? -8.812 9.234 9.289 1 97.88 382 VAL A C 1
ATOM 3031 O O . VAL A 1 382 ? -8.352 9.898 8.359 1 97.88 382 VAL A O 1
ATOM 3034 N N . SER A 1 383 ? -9.602 8.211 9.156 1 97.62 383 SER A N 1
ATOM 3035 C CA . SER A 1 383 ? -9.766 7.555 7.867 1 97.62 383 SER A CA 1
ATOM 3036 C C . SER A 1 383 ? -10.484 8.461 6.875 1 97.62 383 SER A C 1
ATOM 3038 O O . SER A 1 383 ? -11.273 9.32 7.27 1 97.62 383 SER A O 1
ATOM 3040 N N . HIS A 1 384 ? -10.188 8.258 5.609 1 98.31 384 HIS A N 1
ATOM 3041 C CA . HIS A 1 384 ? -10.891 8.977 4.551 1 98.31 384 HIS A CA 1
ATOM 3042 C C . HIS A 1 384 ? -12.391 8.703 4.594 1 98.31 384 HIS A C 1
ATOM 3044 O O . HIS A 1 384 ? -13.188 9.5 4.098 1 98.31 384 HIS A O 1
ATOM 3050 N N . LEU A 1 385 ? -12.797 7.566 5.23 1 98.19 385 LEU A N 1
ATOM 3051 C CA . LEU A 1 385 ? -14.211 7.254 5.379 1 98.19 385 LEU A CA 1
ATOM 3052 C C . LEU A 1 385 ? -14.906 8.289 6.246 1 98.19 385 LEU A C 1
ATOM 3054 O O . LEU A 1 385 ? -16.031 8.711 5.945 1 98.19 385 LEU A O 1
ATOM 3058 N N . ASP A 1 386 ? -14.234 8.664 7.316 1 97.81 386 ASP A N 1
ATOM 3059 C CA . ASP A 1 386 ? -14.773 9.719 8.172 1 97.81 386 ASP A CA 1
ATOM 3060 C C . ASP A 1 386 ? -14.883 11.039 7.414 1 97.81 386 ASP A C 1
ATOM 3062 O O . ASP A 1 386 ? -15.906 11.719 7.492 1 97.81 386 ASP A O 1
ATOM 3066 N N . THR A 1 387 ? -13.828 11.398 6.703 1 98.38 387 THR A N 1
ATOM 3067 C CA . THR A 1 387 ? -13.797 12.641 5.938 1 98.38 387 THR A CA 1
ATOM 3068 C C . THR A 1 387 ? -14.93 12.672 4.914 1 98.38 387 THR A C 1
ATOM 3070 O O . THR A 1 387 ? -15.648 13.664 4.812 1 98.38 387 THR A O 1
ATOM 3073 N N . GLN A 1 388 ? -15.07 11.578 4.223 1 97.81 388 GLN A N 1
ATOM 3074 C CA . GLN A 1 388 ? -16.125 11.516 3.217 1 97.81 388 GLN A CA 1
ATOM 3075 C C . GLN A 1 388 ? -17.5 11.602 3.861 1 97.81 388 GLN A C 1
ATOM 3077 O O . GLN A 1 388 ? -18.438 12.172 3.283 1 97.81 388 GLN A O 1
ATOM 3082 N N . ALA A 1 389 ? -17.656 11.047 5.035 1 97.06 389 ALA A N 1
ATOM 3083 C CA . ALA A 1 389 ? -18.953 11.039 5.719 1 97.06 389 ALA A CA 1
ATOM 3084 C C . ALA A 1 389 ? -19.391 12.453 6.062 1 97.06 389 ALA A C 1
ATOM 3086 O O . ALA A 1 389 ? -20.547 12.828 5.812 1 97.06 389 ALA A O 1
ATOM 3087 N N . TRP A 1 390 ? -18.5 13.266 6.699 1 97.5 390 TRP A N 1
ATOM 3088 C CA . TRP A 1 390 ? -18.953 14.602 7.078 1 97.5 390 TRP A CA 1
ATOM 3089 C C . TRP A 1 390 ? -19.109 15.492 5.852 1 97.5 390 TRP A C 1
ATOM 3091 O O . TRP A 1 390 ? -19.969 16.375 5.816 1 97.5 390 TRP A O 1
ATOM 3101 N N . ILE A 1 391 ? -18.297 15.297 4.77 1 98.25 391 ILE A N 1
ATOM 3102 C CA . ILE A 1 391 ? -18.484 16.062 3.537 1 98.25 391 ILE A CA 1
ATOM 3103 C C . ILE A 1 391 ? -19.859 15.758 2.951 1 98.25 391 ILE A C 1
ATOM 3105 O O . ILE A 1 391 ? -20.562 16.672 2.529 1 98.25 391 ILE A O 1
ATOM 3109 N N . LYS A 1 392 ? -20.188 14.461 2.916 1 97.38 392 LYS A N 1
ATOM 3110 C CA . LYS A 1 392 ? -21.5 14.062 2.426 1 97.38 392 LYS A CA 1
ATOM 3111 C C . LYS A 1 392 ? -22.609 14.734 3.23 1 97.38 392 LYS A C 1
ATOM 3113 O O . LYS A 1 392 ? -23.641 15.133 2.672 1 97.38 392 LYS A O 1
ATOM 3118 N N . SER A 1 393 ? -22.406 14.891 4.496 1 97.25 393 SER A N 1
ATOM 3119 C CA . SER A 1 393 ? -23.422 15.461 5.387 1 97.25 393 SER A CA 1
ATOM 3120 C C . SER A 1 393 ? -23.641 16.938 5.094 1 97.25 393 SER A C 1
ATOM 3122 O O . SER A 1 393 ? -24.641 17.516 5.504 1 97.25 393 SER A O 1
ATOM 3124 N N . LEU A 1 394 ? -22.672 17.609 4.457 1 98.06 394 LEU A N 1
ATOM 3125 C CA . LEU A 1 394 ? -22.875 18.984 4.043 1 98.06 394 LEU A CA 1
ATOM 3126 C C . LEU A 1 394 ? -23.984 19.094 3.004 1 98.06 394 LEU A C 1
ATOM 3128 O O . LEU A 1 394 ? -24.609 20.141 2.857 1 98.06 394 LEU A O 1
ATOM 3132 N N . ASN A 1 395 ? -24.234 18.062 2.246 1 97.81 395 ASN A N 1
ATOM 3133 C CA . ASN A 1 395 ? -25.375 17.875 1.362 1 97.81 395 ASN A CA 1
ATOM 3134 C C . ASN A 1 395 ? -25.344 18.844 0.184 1 97.81 395 ASN A C 1
ATOM 3136 O O . ASN A 1 395 ? -26.344 19.453 -0.147 1 97.81 395 ASN A O 1
ATOM 3140 N N . TYR A 1 396 ? -24.188 19.047 -0.387 1 98.44 396 TYR A N 1
ATOM 3141 C CA . TYR A 1 396 ? -24.062 19.844 -1.606 1 98.44 396 TYR A CA 1
ATOM 3142 C C . TYR A 1 396 ? -24 18.938 -2.836 1 98.44 396 TYR A C 1
ATOM 3144 O O . TYR A 1 396 ? -23.547 17.797 -2.756 1 98.44 396 TYR A O 1
ATOM 3152 N N . SER A 1 397 ? -24.406 19.469 -3.93 1 98 397 SER A N 1
ATOM 3153 C CA . SER A 1 397 ? -24.391 18.719 -5.18 1 98 397 SER A CA 1
ATOM 3154 C C . SER A 1 397 ? -22.969 18.5 -5.672 1 98 397 SER A C 1
ATOM 3156 O O . SER A 1 397 ? -22.094 19.328 -5.438 1 98 397 SER A O 1
ATOM 3158 N N . ILE A 1 398 ? -22.812 17.375 -6.309 1 97.56 398 ILE A N 1
ATOM 3159 C CA . ILE A 1 398 ? -21.531 17.031 -6.93 1 97.56 398 ILE A CA 1
ATOM 3160 C C . ILE A 1 398 ? -21.391 17.781 -8.258 1 97.56 398 ILE A C 1
ATOM 3162 O O . ILE A 1 398 ? -22.297 17.766 -9.086 1 97.56 398 ILE A O 1
ATOM 3166 N N . VAL A 1 399 ? -20.297 18.484 -8.453 1 96.88 399 VAL A N 1
ATOM 3167 C CA . VAL A 1 399 ? -20.078 19.234 -9.688 1 96.88 399 VAL A CA 1
ATOM 3168 C C . VAL A 1 399 ? -19.094 18.469 -10.578 1 96.88 399 VAL A C 1
ATOM 3170 O O . VAL A 1 399 ? -19.188 18.531 -11.805 1 96.88 399 VAL A O 1
ATOM 3173 N N . GLU A 1 400 ? -18.203 17.797 -10.055 1 96.69 400 GLU A N 1
ATOM 3174 C CA . GLU A 1 400 ? -17.328 16.844 -10.727 1 96.69 400 GLU A CA 1
ATOM 3175 C C . GLU A 1 400 ? -17.391 15.469 -10.062 1 96.69 400 GLU A C 1
ATOM 3177 O O . GLU A 1 400 ? -17.094 15.336 -8.875 1 96.69 400 GLU A O 1
ATOM 3182 N N . ASP A 1 401 ? -17.719 14.484 -10.852 1 96.88 401 ASP A N 1
ATOM 3183 C CA . ASP A 1 401 ? -17.891 13.133 -10.32 1 96.88 401 ASP A CA 1
ATOM 3184 C C . ASP A 1 401 ? -16.547 12.531 -9.898 1 96.88 401 ASP A C 1
ATOM 3186 O O . ASP A 1 401 ? -15.492 13.016 -10.305 1 96.88 401 ASP A O 1
ATOM 3190 N N . TRP A 1 402 ? -16.719 11.539 -9.078 1 98.12 402 TRP A N 1
ATOM 3191 C CA . TRP A 1 402 ? -15.57 10.766 -8.617 1 98.12 402 TRP A CA 1
ATOM 3192 C C . TRP A 1 402 ? -14.758 10.258 -9.805 1 98.12 402 TRP A C 1
ATOM 3194 O O . TRP A 1 402 ? -15.297 9.602 -10.703 1 98.12 402 TRP A O 1
ATOM 3204 N N . ARG A 1 403 ? -13.5 10.547 -9.852 1 97.62 403 ARG A N 1
ATOM 3205 C CA . ARG A 1 403 ? -12.602 10.117 -10.922 1 97.62 403 ARG A CA 1
ATOM 3206 C C . ARG A 1 403 ? -11.156 10.062 -10.438 1 97.62 403 ARG A C 1
ATOM 3208 O O . ARG A 1 403 ? -10.805 10.711 -9.453 1 97.62 403 ARG A O 1
ATOM 3215 N N . PRO A 1 404 ? -10.328 9.305 -11.117 1 97.69 404 PRO A N 1
ATOM 3216 C CA . PRO A 1 404 ? -8.914 9.352 -10.766 1 97.69 404 PRO A CA 1
ATOM 3217 C C . PRO A 1 404 ? -8.25 10.672 -11.133 1 97.69 404 PRO A C 1
ATOM 3219 O O . PRO A 1 404 ? -8.68 11.344 -12.078 1 97.69 404 PRO A O 1
ATOM 3222 N N . TRP A 1 405 ? -7.324 11.133 -10.367 1 97.88 405 TRP A N 1
ATOM 3223 C CA . TRP A 1 405 ? -6.391 12.172 -10.781 1 97.88 405 TRP A CA 1
ATOM 3224 C C . TRP A 1 405 ? -4.992 11.594 -10.992 1 97.88 405 TRP A C 1
ATOM 3226 O O . TRP A 1 405 ? -4.676 10.516 -10.484 1 97.88 405 TRP A O 1
ATOM 3236 N N . PHE A 1 406 ? -4.133 12.281 -11.82 1 96.5 406 PHE A N 1
ATOM 3237 C CA . PHE A 1 406 ? -2.973 11.602 -12.391 1 96.5 406 PHE A CA 1
ATOM 3238 C C . PHE A 1 406 ? -1.703 12.414 -12.156 1 96.5 406 PHE A C 1
ATOM 3240 O O . PHE A 1 406 ? -1.751 13.641 -12.07 1 96.5 406 PHE A O 1
ATOM 3247 N N . ILE A 1 407 ? -0.643 11.781 -11.969 1 95.56 407 ILE A N 1
ATOM 3248 C CA . ILE A 1 407 ? 0.706 12.312 -12.133 1 95.56 407 ILE A CA 1
ATOM 3249 C C . ILE A 1 407 ? 1.438 11.539 -13.227 1 95.56 407 ILE A C 1
ATOM 3251 O O . ILE A 1 407 ? 1.701 10.344 -13.07 1 95.56 407 ILE A O 1
ATOM 3255 N N . ALA A 1 408 ? 1.81 12.18 -14.273 1 89.38 408 ALA A N 1
ATOM 3256 C CA . ALA A 1 408 ? 2.48 11.547 -15.406 1 89.38 408 ALA A CA 1
ATOM 3257 C C . ALA A 1 408 ? 1.75 10.281 -15.836 1 89.38 408 ALA A C 1
ATOM 3259 O O . ALA A 1 408 ? 2.357 9.211 -15.93 1 89.38 408 ALA A O 1
ATOM 3260 N N . ASP A 1 409 ? 0.459 10.242 -15.93 1 89.81 409 ASP A N 1
ATOM 3261 C CA . ASP A 1 409 ? -0.417 9.211 -16.484 1 89.81 409 ASP A CA 1
ATOM 3262 C C . ASP A 1 409 ? -0.56 8.039 -15.508 1 89.81 409 ASP A C 1
ATOM 3264 O O . ASP A 1 409 ? -0.984 6.949 -15.891 1 89.81 409 ASP A O 1
ATOM 3268 N N . GLN A 1 410 ? -0.083 8.203 -14.305 1 93.19 410 GLN A N 1
ATOM 3269 C CA . GLN A 1 410 ? -0.299 7.223 -13.25 1 93.19 410 GLN A CA 1
ATOM 3270 C C . GLN A 1 410 ? -1.396 7.676 -12.289 1 93.19 410 GLN A C 1
ATOM 3272 O O . GLN A 1 410 ? -1.437 8.844 -11.891 1 93.19 410 GLN A O 1
ATOM 3277 N N . VAL A 1 411 ? -2.316 6.824 -11.945 1 96.5 411 VAL A N 1
ATOM 3278 C CA . VAL A 1 411 ? -3.342 7.16 -10.961 1 96.5 411 VAL A CA 1
ATOM 3279 C C . VAL A 1 411 ? -2.686 7.477 -9.617 1 96.5 411 VAL A C 1
ATOM 3281 O O . VAL A 1 411 ? -1.986 6.637 -9.055 1 96.5 411 VAL A O 1
ATOM 3284 N N . ALA A 1 412 ? -2.877 8.664 -9.109 1 97.56 412 ALA A N 1
ATOM 3285 C CA . ALA A 1 412 ? -2.275 9.102 -7.848 1 97.56 412 ALA A CA 1
ATOM 3286 C C . ALA A 1 412 ? -3.314 9.148 -6.73 1 97.56 412 ALA A C 1
ATOM 3288 O O . ALA A 1 412 ? -2.967 9.305 -5.559 1 97.56 412 ALA A O 1
ATOM 3289 N N . GLY A 1 413 ? -4.562 9.016 -7.039 1 98.12 413 GLY A N 1
ATOM 3290 C CA . GLY A 1 413 ? -5.707 9.031 -6.141 1 98.12 413 GLY A CA 1
ATOM 3291 C C . GLY A 1 413 ? -7.016 9.32 -6.852 1 98.12 413 GLY A C 1
ATOM 3292 O O . GLY A 1 413 ? -7.129 9.125 -8.062 1 98.12 413 GLY A O 1
ATOM 3293 N N . TYR A 1 414 ? -7.984 9.695 -6.094 1 98.69 414 TYR A N 1
ATOM 3294 C CA . TYR A 1 414 ? -9.289 10.031 -6.652 1 98.69 414 TYR A CA 1
ATOM 3295 C C . TYR A 1 414 ? -9.789 11.367 -6.121 1 98.69 414 TYR A C 1
ATOM 3297 O O . TYR A 1 414 ? -9.312 11.852 -5.086 1 98.69 414 TYR A O 1
ATOM 3305 N N . THR A 1 415 ? -10.703 11.969 -6.863 1 98.62 415 THR A N 1
ATOM 3306 C CA . THR A 1 415 ? -11.156 13.305 -6.492 1 98.62 415 THR A CA 1
ATOM 3307 C C . THR A 1 415 ? -12.617 13.508 -6.875 1 98.62 415 THR A C 1
ATOM 3309 O O . THR A 1 415 ? -13.164 12.75 -7.684 1 98.62 415 THR A O 1
ATOM 3312 N N . ARG A 1 416 ? -13.18 14.398 -6.207 1 98.06 416 ARG A N 1
ATOM 3313 C CA . ARG A 1 416 ? -14.547 14.852 -6.426 1 98.06 416 ARG A CA 1
ATOM 3314 C C . ARG A 1 416 ? -14.727 16.281 -5.949 1 98.06 416 ARG A C 1
ATOM 3316 O O . ARG A 1 416 ? -14.117 16.703 -4.961 1 98.06 416 ARG A O 1
ATOM 3323 N N . SER A 1 417 ? -15.508 17.062 -6.68 1 98.06 417 SER A N 1
ATOM 3324 C CA . SER A 1 417 ? -15.766 18.438 -6.27 1 98.06 417 SER A CA 1
ATOM 3325 C C . SER A 1 417 ? -17.25 18.672 -6.039 1 98.06 417 SER A C 1
ATOM 3327 O O . SER A 1 417 ? -18.094 17.969 -6.598 1 98.06 417 SER A O 1
ATOM 3329 N N . TYR A 1 418 ? -17.562 19.672 -5.273 1 98.25 418 TYR A N 1
ATOM 3330 C CA . TYR A 1 418 ? -18.922 19.953 -4.816 1 98.25 418 TYR A CA 1
ATOM 3331 C C . TYR A 1 418 ? -19.297 21.406 -5.105 1 98.25 418 TYR A C 1
ATOM 3333 O O . TYR A 1 418 ? -18.422 22.25 -5.316 1 98.25 418 TYR A O 1
ATOM 3341 N N . ALA A 1 419 ? -20.516 21.703 -5.062 1 98.31 419 ALA A N 1
ATOM 3342 C CA . ALA A 1 419 ? -21.078 23 -5.449 1 98.31 419 ALA A CA 1
ATOM 3343 C C . ALA A 1 419 ? -20.734 24.078 -4.43 1 98.31 419 ALA A C 1
ATOM 3345 O O . ALA A 1 419 ? -20.891 25.266 -4.695 1 98.31 419 ALA A O 1
ATOM 3346 N N . ASN A 1 420 ? -20.266 23.75 -3.311 1 97.56 420 ASN A N 1
ATOM 3347 C CA . ASN A 1 420 ? -19.859 24.734 -2.311 1 97.56 420 ASN A CA 1
ATOM 3348 C C . ASN A 1 420 ? -18.391 25.109 -2.457 1 97.56 420 ASN A C 1
ATOM 3350 O O . ASN A 1 420 ? -17.75 25.531 -1.49 1 97.56 420 ASN A O 1
ATOM 3354 N N . ASN A 1 421 ? -17.797 24.812 -3.59 1 96.81 421 ASN A N 1
ATOM 3355 C CA . ASN A 1 421 ? -16.422 25.141 -3.916 1 96.81 421 ASN A CA 1
ATOM 3356 C C . ASN A 1 421 ? -15.43 24.297 -3.125 1 96.81 421 ASN A C 1
ATOM 3358 O O . ASN A 1 421 ? -14.312 24.719 -2.848 1 96.81 421 ASN A O 1
ATOM 3362 N N . MET A 1 422 ? -15.859 23.109 -2.707 1 98.25 422 MET A N 1
ATOM 3363 C CA . MET A 1 422 ? -14.992 22.156 -2.012 1 98.25 422 MET A CA 1
ATOM 3364 C C . MET A 1 422 ? -14.508 21.078 -2.961 1 98.25 422 MET A C 1
ATOM 3366 O O . MET A 1 422 ? -15.281 20.562 -3.771 1 98.25 422 MET A O 1
ATOM 3370 N N . THR A 1 423 ? -13.266 20.797 -2.914 1 98.62 423 THR A N 1
ATOM 3371 C CA . THR A 1 423 ? -12.648 19.672 -3.604 1 98.62 423 THR A CA 1
ATOM 3372 C C . THR A 1 423 ? -12.125 18.656 -2.602 1 98.62 423 THR A C 1
ATOM 3374 O O . THR A 1 423 ? -11.469 19.016 -1.625 1 98.62 423 THR A O 1
ATOM 3377 N N . PHE A 1 424 ? -12.516 17.422 -2.766 1 98.69 424 PHE A N 1
ATOM 3378 C CA . PHE A 1 424 ? -11.977 16.312 -1.984 1 98.69 424 PHE A CA 1
ATOM 3379 C C . PHE A 1 424 ? -11.062 15.438 -2.838 1 98.69 424 PHE A C 1
ATOM 3381 O O . PHE A 1 424 ? -11.344 15.203 -4.016 1 98.69 424 PHE A O 1
ATOM 3388 N N . ALA A 1 425 ? -9.977 14.992 -2.271 1 98.81 425 ALA A N 1
ATOM 3389 C CA . ALA A 1 425 ? -9.078 14.086 -2.986 1 98.81 425 ALA A CA 1
ATOM 3390 C C . ALA A 1 425 ? -8.484 13.047 -2.045 1 98.81 425 ALA A C 1
ATOM 3392 O O . ALA A 1 425 ? -8.234 13.328 -0.872 1 98.81 425 ALA A O 1
ATOM 3393 N N . THR A 1 426 ? -8.336 11.867 -2.521 1 98.75 426 THR A N 1
ATOM 3394 C CA . THR A 1 426 ? -7.535 10.875 -1.817 1 98.75 426 THR A CA 1
ATOM 3395 C C . THR A 1 426 ? -6.125 10.805 -2.395 1 98.75 426 THR A C 1
ATOM 3397 O O . THR A 1 426 ? -5.902 11.172 -3.551 1 98.75 426 THR A O 1
ATOM 3400 N N . ILE A 1 427 ? -5.242 10.469 -1.569 1 98.56 427 ILE A N 1
ATOM 3401 C CA . ILE A 1 427 ? -3.869 10.188 -1.97 1 98.56 427 ILE A CA 1
ATOM 3402 C C . ILE A 1 427 ? -3.607 8.688 -1.875 1 98.56 427 ILE A C 1
ATOM 3404 O O . ILE A 1 427 ? -3.605 8.117 -0.78 1 98.56 427 ILE A O 1
ATOM 3408 N N . LYS A 1 428 ? -3.367 8.039 -3.004 1 97.62 428 LYS A N 1
ATOM 3409 C CA . LYS A 1 428 ? -3.166 6.594 -3.064 1 97.62 428 LYS A CA 1
ATOM 3410 C C . LYS A 1 428 ? -1.917 6.18 -2.289 1 97.62 428 LYS A C 1
ATOM 3412 O O . LYS A 1 428 ? -0.828 6.703 -2.531 1 97.62 428 LYS A O 1
ATOM 3417 N N . GLY A 1 429 ? -2.096 5.27 -1.354 1 96.81 429 GLY A N 1
ATOM 3418 C CA . GLY A 1 429 ? -0.987 4.793 -0.542 1 96.81 429 GLY A CA 1
ATOM 3419 C C . GLY A 1 429 ? -0.617 5.746 0.578 1 96.81 429 GLY A C 1
ATOM 3420 O O . GLY A 1 429 ? 0.295 5.469 1.36 1 96.81 429 GLY A O 1
ATOM 3421 N N . GLY A 1 430 ? -1.313 6.848 0.687 1 97.88 430 GLY A N 1
ATOM 3422 C CA . GLY A 1 430 ? -1.001 7.855 1.689 1 97.88 430 GLY A CA 1
ATOM 3423 C C . GLY A 1 430 ? -1.501 7.492 3.074 1 97.88 430 GLY A C 1
ATOM 3424 O O . GLY A 1 430 ? -2.477 6.754 3.213 1 97.88 430 GLY A O 1
ATOM 3425 N N . GLY A 1 431 ? -0.875 8.047 4.109 1 97.5 431 GLY A N 1
ATOM 3426 C CA . GLY A 1 431 ? -1.244 7.805 5.496 1 97.5 431 GLY A CA 1
ATOM 3427 C C . GLY A 1 431 ? -1.931 8.992 6.145 1 97.5 431 GLY A C 1
ATOM 3428 O O . GLY A 1 431 ? -2.637 9.75 5.473 1 97.5 431 GLY A O 1
ATOM 3429 N N . HIS A 1 432 ? -1.785 9.055 7.469 1 97.38 432 HIS A N 1
ATOM 3430 C CA . HIS A 1 432 ? -2.445 10.07 8.281 1 97.38 432 HIS A CA 1
ATOM 3431 C C . HIS A 1 432 ? -1.939 11.469 7.941 1 97.38 432 HIS A C 1
ATOM 3433 O O . HIS A 1 432 ? -2.727 12.414 7.855 1 97.38 432 HIS A O 1
ATOM 3439 N N . THR A 1 433 ? -0.609 11.547 7.879 1 97.38 433 THR A N 1
ATOM 3440 C CA . THR A 1 433 ? -0.016 12.75 7.309 1 97.38 433 THR A CA 1
ATOM 3441 C C . THR A 1 433 ? 0.279 12.555 5.824 1 97.38 433 THR A C 1
ATOM 3443 O O . THR A 1 433 ? 1.411 12.25 5.445 1 97.38 433 THR A O 1
ATOM 3446 N N . ALA A 1 434 ? -0.775 12.781 5.09 1 98.19 434 ALA A N 1
ATOM 3447 C CA . ALA A 1 434 ? -0.692 12.516 3.656 1 98.19 434 ALA A CA 1
ATOM 3448 C C . ALA A 1 434 ? 0.462 13.289 3.021 1 98.19 434 ALA A C 1
ATOM 3450 O O . ALA A 1 434 ? 1.033 12.852 2.021 1 98.19 434 ALA A O 1
ATOM 3451 N N . GLU A 1 435 ? 0.881 14.398 3.65 1 98.06 435 GLU A N 1
ATOM 3452 C CA . GLU A 1 435 ? 1.922 15.289 3.152 1 98.06 435 GLU A CA 1
ATOM 3453 C C . GLU A 1 435 ? 3.277 14.586 3.107 1 98.06 435 GLU A C 1
ATOM 3455 O O . GLU A 1 435 ? 4.211 15.07 2.465 1 98.06 435 GLU A O 1
ATOM 3460 N N . TYR A 1 436 ? 3.379 13.445 3.805 1 96.81 436 TYR A N 1
ATOM 3461 C CA . TYR A 1 436 ? 4.613 12.672 3.699 1 96.81 436 TYR A CA 1
ATOM 3462 C C . TYR A 1 436 ? 4.766 12.07 2.305 1 96.81 436 TYR A C 1
ATOM 3464 O O . TYR A 1 436 ? 5.852 11.633 1.929 1 96.81 436 TYR A O 1
ATOM 3472 N N . THR A 1 437 ? 3.639 11.961 1.595 1 97.31 437 THR A N 1
ATOM 3473 C CA . THR A 1 437 ? 3.705 11.703 0.16 1 97.31 437 THR A CA 1
ATOM 3474 C C . THR A 1 437 ? 3.941 12.992 -0.611 1 97.31 437 THR A C 1
ATOM 3476 O O . THR A 1 437 ? 3.035 13.508 -1.271 1 97.31 437 THR A O 1
ATOM 3479 N N . LEU A 1 438 ? 5.141 13.453 -0.632 1 97.88 438 LEU A N 1
ATOM 3480 C CA . LEU A 1 438 ? 5.543 14.82 -0.96 1 97.88 438 LEU A CA 1
ATOM 3481 C C . LEU A 1 438 ? 5.113 15.188 -2.377 1 97.88 438 LEU A C 1
ATOM 3483 O O . LEU A 1 438 ? 4.469 16.219 -2.586 1 97.88 438 LEU A O 1
ATOM 3487 N N . LYS A 1 439 ? 5.406 14.328 -3.334 1 97.88 439 LYS A N 1
ATOM 3488 C CA . LYS A 1 439 ? 5.125 14.625 -4.734 1 97.88 439 LYS A CA 1
ATOM 3489 C C . LYS A 1 439 ? 3.621 14.75 -4.98 1 97.88 439 LYS A C 1
ATOM 3491 O O . LYS A 1 439 ? 3.16 15.75 -5.535 1 97.88 439 LYS A O 1
ATOM 3496 N N . GLU A 1 440 ? 2.9 13.773 -4.547 1 98.25 440 GLU A N 1
ATOM 3497 C CA . GLU A 1 440 ? 1.459 13.734 -4.77 1 98.25 440 GLU A CA 1
ATOM 3498 C C . GLU A 1 440 ? 0.775 14.945 -4.141 1 98.25 440 GLU A C 1
ATOM 3500 O O . GLU A 1 440 ? -0.039 15.609 -4.789 1 98.25 440 GLU A O 1
ATOM 3505 N N . CYS A 1 441 ? 1.151 15.281 -2.928 1 98.62 441 CYS A N 1
ATOM 3506 C CA . CYS A 1 441 ? 0.505 16.391 -2.24 1 98.62 441 CYS A CA 1
ATOM 3507 C C . CYS A 1 441 ? 0.921 17.734 -2.852 1 98.62 441 CYS A C 1
ATOM 3509 O O . CYS A 1 441 ? 0.128 18.672 -2.896 1 98.62 441 CYS A O 1
ATOM 3511 N N . SER A 1 442 ? 2.162 17.781 -3.336 1 98.62 442 SER A N 1
ATOM 3512 C CA . SER A 1 442 ? 2.605 18.984 -4.031 1 98.62 442 SER A CA 1
ATOM 3513 C C . SER A 1 442 ? 1.793 19.219 -5.297 1 98.62 442 SER A C 1
ATOM 3515 O O . SER A 1 442 ? 1.387 20.344 -5.578 1 98.62 442 SER A O 1
ATOM 3517 N N . VAL A 1 443 ? 1.533 18.172 -6.023 1 98.38 443 VAL A N 1
ATOM 3518 C CA . VAL A 1 443 ? 0.82 18.281 -7.293 1 98.38 443 VAL A CA 1
ATOM 3519 C C . VAL A 1 443 ? -0.634 18.672 -7.039 1 98.38 443 VAL A C 1
ATOM 3521 O O . VAL A 1 443 ? -1.176 19.547 -7.715 1 98.38 443 VAL A O 1
ATOM 3524 N N . ILE A 1 444 ? -1.26 18.047 -6.055 1 98.25 444 ILE A N 1
ATOM 3525 C CA . ILE A 1 444 ? -2.641 18.391 -5.723 1 98.25 444 ILE A CA 1
ATOM 3526 C C . ILE A 1 444 ? -2.734 19.859 -5.324 1 98.25 444 ILE A C 1
ATOM 3528 O O . ILE A 1 444 ? -3.621 20.578 -5.793 1 98.25 444 ILE A O 1
ATOM 3532 N N . PHE A 1 445 ? -1.836 20.312 -4.547 1 98.56 445 PHE A N 1
ATOM 3533 C CA . PHE A 1 445 ? -1.854 21.703 -4.094 1 98.56 445 PHE A CA 1
ATOM 3534 C C . PHE A 1 445 ? -1.632 22.656 -5.262 1 98.56 445 PHE A C 1
ATOM 3536 O O . PHE A 1 445 ? -2.377 23.625 -5.43 1 98.56 445 PHE A O 1
ATOM 3543 N N . SER A 1 446 ? -0.611 22.312 -6.008 1 98.06 446 SER A N 1
ATOM 3544 C CA . SER A 1 446 ? -0.235 23.203 -7.113 1 98.06 446 SER A CA 1
ATOM 3545 C C . SER A 1 446 ? -1.387 23.375 -8.094 1 98.06 446 SER A C 1
ATOM 3547 O O . SER A 1 446 ? -1.688 24.484 -8.516 1 98.06 446 SER A O 1
ATOM 3549 N N . ARG A 1 447 ? -2.033 22.297 -8.438 1 98.06 447 ARG A N 1
ATOM 3550 C CA . ARG A 1 447 ? -3.143 22.375 -9.383 1 98.06 447 ARG A CA 1
ATOM 3551 C C . ARG A 1 447 ? -4.352 23.062 -8.758 1 98.06 447 ARG A C 1
ATOM 3553 O O . ARG A 1 447 ? -4.961 23.938 -9.375 1 98.06 447 ARG A O 1
ATOM 3560 N N . TRP A 1 448 ? -4.645 22.719 -7.543 1 98.06 448 TRP A N 1
ATOM 3561 C CA . TRP A 1 448 ? -5.824 23.266 -6.887 1 98.06 448 TRP A CA 1
ATOM 3562 C C . TRP A 1 448 ? -5.684 24.766 -6.684 1 98.06 448 TRP A C 1
ATOM 3564 O O . TRP A 1 448 ? -6.609 25.531 -6.977 1 98.06 448 TRP A O 1
ATOM 3574 N N . ILE A 1 449 ? -4.484 25.172 -6.203 1 97.31 449 ILE A N 1
ATOM 3575 C CA . ILE A 1 449 ? -4.289 26.578 -5.875 1 97.31 449 ILE A CA 1
ATOM 3576 C C . ILE A 1 449 ? -4.32 27.422 -7.148 1 97.31 449 ILE A C 1
ATOM 3578 O O . ILE A 1 449 ? -4.707 28.578 -7.125 1 97.31 449 ILE A O 1
ATOM 3582 N N . ALA A 1 450 ? -3.943 26.844 -8.281 1 95.62 450 ALA A N 1
ATOM 3583 C CA . ALA A 1 450 ? -3.949 27.516 -9.578 1 95.62 450 ALA A CA 1
ATOM 3584 C C . ALA A 1 450 ? -5.32 27.406 -10.242 1 95.62 450 ALA A C 1
ATOM 3586 O O . ALA A 1 450 ? -5.5 27.844 -11.383 1 95.62 450 ALA A O 1
ATOM 3587 N N . ARG A 1 451 ? -6.297 26.781 -9.641 1 94.75 451 ARG A N 1
ATOM 3588 C CA . ARG A 1 451 ? -7.656 26.609 -10.141 1 94.75 451 ARG A CA 1
ATOM 3589 C C . ARG A 1 451 ? -7.68 25.734 -11.391 1 94.75 451 ARG A C 1
ATOM 3591 O O . ARG A 1 451 ? -8.438 26 -12.32 1 94.75 451 ARG A O 1
ATOM 3598 N N . GLU A 1 452 ? -6.766 24.797 -11.266 1 93.44 452 GLU A N 1
ATOM 3599 C CA . GLU A 1 452 ? -6.738 23.781 -12.312 1 93.44 452 GLU A CA 1
ATOM 3600 C C . GLU A 1 452 ? -7.422 22.5 -11.852 1 93.44 452 GLU A C 1
ATOM 3602 O O . GLU A 1 452 ? -7.504 22.219 -10.648 1 93.44 452 GLU A O 1
ATOM 3607 N N . SER A 1 453 ? -7.949 21.875 -12.859 1 89.62 453 SER A N 1
ATOM 3608 C CA . SER A 1 453 ? -8.492 20.562 -12.539 1 89.62 453 SER A CA 1
ATOM 3609 C C . SER A 1 453 ? -7.414 19.625 -12.008 1 89.62 453 SER A C 1
ATOM 3611 O O . SER A 1 453 ? -6.285 19.625 -12.508 1 89.62 453 SER A O 1
ATOM 3613 N N . LEU A 1 454 ? -7.82 18.969 -11.016 1 90.75 454 LEU A N 1
ATOM 3614 C CA . LEU A 1 454 ? -6.844 17.984 -10.555 1 90.75 454 LEU A CA 1
ATOM 3615 C C . LEU A 1 454 ? -6.578 16.938 -11.625 1 90.75 454 LEU A C 1
ATOM 3617 O O . LEU A 1 454 ? -7.504 16.5 -12.312 1 90.75 454 LEU A O 1
ATOM 3621 N N . MET B 1 1 ? 19.406 -78.5 -66.25 1 31.61 1 MET B N 1
ATOM 3622 C CA . MET B 1 1 ? 18.422 -77.812 -65.438 1 31.61 1 MET B CA 1
ATOM 3623 C C . MET B 1 1 ? 19.094 -76.812 -64.5 1 31.61 1 MET B C 1
ATOM 3625 O O . MET B 1 1 ? 19.953 -77.188 -63.719 1 31.61 1 MET B O 1
ATOM 3629 N N . PRO B 1 2 ? 19.297 -75.562 -64.938 1 35.91 2 PRO B N 1
ATOM 3630 C CA . PRO B 1 2 ? 20.062 -74.5 -64.312 1 35.91 2 PRO B CA 1
ATOM 3631 C C . PRO B 1 2 ? 19.516 -74.125 -62.906 1 35.91 2 PRO B C 1
ATOM 3633 O O . PRO B 1 2 ? 18.312 -74.188 -62.688 1 35.91 2 PRO B O 1
ATOM 3636 N N . THR B 1 3 ? 20.188 -74.5 -61.875 1 39.56 3 THR B N 1
ATOM 3637 C CA . THR B 1 3 ? 19.922 -74.312 -60.469 1 39.56 3 THR B CA 1
ATOM 3638 C C . THR B 1 3 ? 19.766 -72.812 -60.156 1 39.56 3 THR B C 1
ATOM 3640 O O . THR B 1 3 ? 20.656 -72 -60.406 1 39.56 3 THR B O 1
ATOM 3643 N N . PRO B 1 4 ? 18.516 -72.25 -60.219 1 38.22 4 PRO B N 1
ATOM 3644 C CA . PRO B 1 4 ? 18.328 -70.812 -59.969 1 38.22 4 PRO B CA 1
ATOM 3645 C C . PRO B 1 4 ? 18.875 -70.375 -58.625 1 38.22 4 PRO B C 1
ATOM 3647 O O . PRO B 1 4 ? 18.844 -71.125 -57.656 1 38.22 4 PRO B O 1
ATOM 3650 N N . VAL B 1 5 ? 19.984 -69.625 -58.562 1 38.97 5 VAL B N 1
ATOM 3651 C CA . VAL B 1 5 ? 20.641 -68.938 -57.469 1 38.97 5 VAL B CA 1
ATOM 3652 C C . VAL B 1 5 ? 19.625 -68 -56.781 1 38.97 5 VAL B C 1
ATOM 3654 O O . VAL B 1 5 ? 19.016 -67.125 -57.406 1 38.97 5 VAL B O 1
ATOM 3657 N N . PHE B 1 6 ? 18.891 -68.5 -55.75 1 34.72 6 PHE B N 1
ATOM 3658 C CA . PHE B 1 6 ? 18.031 -67.812 -54.844 1 34.72 6 PHE B CA 1
ATOM 3659 C C . PHE B 1 6 ? 18.766 -66.625 -54.219 1 34.72 6 PHE B C 1
ATOM 3661 O O . PHE B 1 6 ? 19.766 -66.812 -53.531 1 34.72 6 PHE B O 1
ATOM 3668 N N . CYS B 1 7 ? 18.828 -65.438 -54.906 1 32.22 7 CYS B N 1
ATOM 3669 C CA . CYS B 1 7 ? 19.328 -64.188 -54.375 1 32.22 7 CYS B CA 1
ATOM 3670 C C . CYS B 1 7 ? 18.625 -63.844 -53.062 1 32.22 7 CYS B C 1
ATOM 3672 O O . CYS B 1 7 ? 17.406 -63.656 -53.031 1 32.22 7 CYS B O 1
ATOM 3674 N N . LEU B 1 8 ? 19.109 -64.312 -51.938 1 31.69 8 LEU B N 1
ATOM 3675 C CA . LEU B 1 8 ? 18.734 -63.906 -50.594 1 31.69 8 LEU B CA 1
ATOM 3676 C C . LEU B 1 8 ? 18.734 -62.375 -50.469 1 31.69 8 LEU B C 1
ATOM 3678 O O . LEU B 1 8 ? 19.781 -61.75 -50.625 1 31.69 8 LEU B O 1
ATOM 3682 N N . TYR B 1 9 ? 17.672 -61.719 -51 1 30.7 9 TYR B N 1
ATOM 3683 C CA . TYR B 1 9 ? 17.469 -60.281 -50.688 1 30.7 9 TYR B CA 1
ATOM 3684 C C . TYR B 1 9 ? 17.641 -60.031 -49.188 1 30.7 9 TYR B C 1
ATOM 3686 O O . TYR B 1 9 ? 16.906 -60.594 -48.375 1 30.7 9 TYR B O 1
ATOM 3694 N N . ILE B 1 10 ? 18.828 -59.75 -48.688 1 32.16 10 ILE B N 1
ATOM 3695 C CA . ILE B 1 10 ? 19.125 -59.188 -47.375 1 32.16 10 ILE B CA 1
ATOM 3696 C C . ILE B 1 10 ? 18.219 -57.969 -47.125 1 32.16 10 ILE B C 1
ATOM 3698 O O . ILE B 1 10 ? 18.297 -56.969 -47.812 1 32.16 10 ILE B O 1
ATOM 3702 N N . LEU B 1 11 ? 16.938 -58.219 -46.844 1 32 11 LEU B N 1
ATOM 3703 C CA . LEU B 1 11 ? 16.109 -57.156 -46.25 1 32 11 LEU B CA 1
ATOM 3704 C C . LEU B 1 11 ? 16.859 -56.438 -45.156 1 32 11 LEU B C 1
ATOM 3706 O O . LEU B 1 11 ? 17.172 -57.031 -44.125 1 32 11 LEU B O 1
ATOM 3710 N N . LEU B 1 12 ? 17.734 -55.531 -45.469 1 32.03 12 LEU B N 1
ATOM 3711 C CA . LEU B 1 12 ? 18.25 -54.562 -44.531 1 32.03 12 LEU B CA 1
ATOM 3712 C C . LEU B 1 12 ? 17.125 -53.938 -43.719 1 32.03 12 LEU B C 1
ATOM 3714 O O . LEU B 1 12 ? 16.297 -53.188 -44.25 1 32.03 12 LEU B O 1
ATOM 3718 N N . VAL B 1 13 ? 16.5 -54.688 -42.812 1 34.41 13 VAL B N 1
ATOM 3719 C CA . VAL B 1 13 ? 15.695 -54.062 -41.75 1 34.41 13 VAL B CA 1
ATOM 3720 C C . VAL B 1 13 ? 16.422 -52.844 -41.188 1 34.41 13 VAL B C 1
ATOM 3722 O O . VAL B 1 13 ? 17.484 -52.969 -40.562 1 34.41 13 VAL B O 1
ATOM 3725 N N . SER B 1 14 ? 16.453 -51.781 -41.906 1 32.09 14 SER B N 1
ATOM 3726 C CA . SER B 1 14 ? 16.812 -50.5 -41.25 1 32.09 14 SER B CA 1
ATOM 3727 C C . SER B 1 14 ? 16.125 -50.406 -39.875 1 32.09 14 SER B C 1
ATOM 3729 O O . SER B 1 14 ? 14.898 -50.344 -39.812 1 32.09 14 SER B O 1
ATOM 3731 N N . VAL B 1 15 ? 16.625 -51.031 -38.906 1 35.28 15 VAL B N 1
ATOM 3732 C CA . VAL B 1 15 ? 16.281 -50.688 -37.531 1 35.28 15 VAL B CA 1
ATOM 3733 C C . VAL B 1 15 ? 16.203 -49.156 -37.406 1 35.28 15 VAL B C 1
ATOM 3735 O O . VAL B 1 15 ? 17.203 -48.469 -37.531 1 35.28 15 VAL B O 1
ATOM 3738 N N . PHE B 1 16 ? 15.148 -48.625 -37.875 1 34.78 16 PHE B N 1
ATOM 3739 C CA . PHE B 1 16 ? 14.844 -47.312 -37.375 1 34.78 16 PHE B CA 1
ATOM 3740 C C . PHE B 1 16 ? 15.164 -47.219 -35.875 1 34.78 16 PHE B C 1
ATOM 3742 O O . PHE B 1 16 ? 14.531 -47.906 -35.062 1 34.78 16 PHE B O 1
ATOM 3749 N N . GLN B 1 17 ? 16.391 -47.125 -35.562 1 31.78 17 GLN B N 1
ATOM 3750 C CA . GLN B 1 17 ? 16.703 -46.625 -34.219 1 31.78 17 GLN B CA 1
ATOM 3751 C C . GLN B 1 17 ? 15.727 -45.531 -33.781 1 31.78 17 GLN B C 1
ATOM 3753 O O . GLN B 1 17 ? 15.758 -44.406 -34.344 1 31.78 17 GLN B O 1
ATOM 3758 N N . ILE B 1 18 ? 14.539 -45.875 -33.594 1 36.22 18 ILE B N 1
ATOM 3759 C CA . ILE B 1 18 ? 13.812 -44.938 -32.75 1 36.22 18 ILE B CA 1
ATOM 3760 C C . ILE B 1 18 ? 14.734 -44.375 -31.672 1 36.22 18 ILE B C 1
ATOM 3762 O O . ILE B 1 18 ? 15.125 -45.125 -30.75 1 36.22 18 ILE B O 1
ATOM 3766 N N . ILE B 1 19 ? 15.734 -43.625 -32.031 1 36.66 19 ILE B N 1
ATOM 3767 C CA . ILE B 1 19 ? 16.375 -42.812 -31.016 1 36.66 19 ILE B CA 1
ATOM 3768 C C . ILE B 1 19 ? 15.328 -42.312 -30.016 1 36.66 19 ILE B C 1
ATOM 3770 O O . ILE B 1 19 ? 14.523 -41.438 -30.344 1 36.66 19 ILE B O 1
ATOM 3774 N N . SER B 1 20 ? 14.703 -43.219 -29.344 1 40.44 20 SER B N 1
ATOM 3775 C CA . SER B 1 20 ? 14.047 -42.719 -28.141 1 40.44 20 SER B CA 1
ATOM 3776 C C . SER B 1 20 ? 14.828 -41.562 -27.531 1 40.44 20 SER B C 1
ATOM 3778 O O . SER B 1 20 ? 15.984 -41.719 -27.125 1 40.44 20 SER B O 1
ATOM 3780 N N . ALA B 1 21 ? 14.766 -40.406 -28.031 1 49.16 21 ALA B N 1
ATOM 3781 C CA . ALA B 1 21 ? 15.344 -39.25 -27.359 1 49.16 21 ALA B CA 1
ATOM 3782 C C . ALA B 1 21 ? 15.227 -39.375 -25.844 1 49.16 21 ALA B C 1
ATOM 3784 O O . ALA B 1 21 ? 14.156 -39.156 -25.281 1 49.16 21 ALA B O 1
ATOM 3785 N N . ALA B 1 22 ? 15.914 -40.281 -25.25 1 52.62 22 ALA B N 1
ATOM 3786 C CA . ALA B 1 22 ? 16.062 -40.5 -23.828 1 52.62 22 ALA B CA 1
ATOM 3787 C C . ALA B 1 22 ? 16.125 -39.188 -23.062 1 52.62 22 ALA B C 1
ATOM 3789 O O . ALA B 1 22 ? 16.641 -38.188 -23.578 1 52.62 22 ALA B O 1
ATOM 3790 N N . ALA B 1 23 ? 15.266 -39.031 -22 1 66.62 23 ALA B N 1
ATOM 3791 C CA . ALA B 1 23 ? 15.391 -38 -20.984 1 66.62 23 ALA B CA 1
ATOM 3792 C C . ALA B 1 23 ? 16.859 -37.719 -20.656 1 66.62 23 ALA B C 1
ATOM 3794 O O . ALA B 1 23 ? 17.656 -38.625 -20.484 1 66.62 23 ALA B O 1
ATOM 3795 N N . SER B 1 24 ? 17.391 -36.5 -21.141 1 80.94 24 SER B N 1
ATOM 3796 C CA . SER B 1 24 ? 18.75 -36.031 -20.828 1 80.94 24 SER B CA 1
ATOM 3797 C C . SER B 1 24 ? 18.719 -34.938 -19.766 1 80.94 24 SER B C 1
ATOM 3799 O O . SER B 1 24 ? 17.781 -34.156 -19.719 1 80.94 24 SER B O 1
ATOM 3801 N N . HIS B 1 25 ? 19.359 -35.156 -18.703 1 89.69 25 HIS B N 1
ATOM 3802 C CA . HIS B 1 25 ? 19.516 -34.125 -17.703 1 89.69 25 HIS B CA 1
ATOM 3803 C C . HIS B 1 25 ? 20.984 -33.781 -17.5 1 89.69 25 HIS B C 1
ATOM 3805 O O . HIS B 1 25 ? 21.859 -34.594 -17.781 1 89.69 25 HIS B O 1
ATOM 3811 N N . TRP B 1 26 ? 21.188 -32.531 -17.25 1 92.81 26 TRP B N 1
ATOM 3812 C CA . TRP B 1 26 ? 22.531 -32 -17.078 1 92.81 26 TRP B CA 1
ATOM 3813 C C . TRP B 1 26 ? 22.641 -31.172 -15.805 1 92.81 26 TRP B C 1
ATOM 3815 O O . TRP B 1 26 ? 21.719 -30.438 -15.453 1 92.81 26 TRP B O 1
ATOM 3825 N N . THR B 1 27 ? 23.75 -31.312 -15.164 1 96.25 27 THR B N 1
ATOM 3826 C CA . THR B 1 27 ? 24.078 -30.406 -14.062 1 96.25 27 THR B CA 1
ATOM 3827 C C . THR B 1 27 ? 24.625 -29.078 -14.586 1 96.25 27 THR B C 1
ATOM 3829 O O . THR B 1 27 ? 25.5 -29.078 -15.461 1 96.25 27 THR B O 1
ATOM 3832 N N . VAL B 1 28 ? 24.078 -28.047 -14.125 1 97.81 28 VAL B N 1
ATOM 3833 C CA . VAL B 1 28 ? 24.547 -26.719 -14.508 1 97.81 28 VAL B CA 1
ATOM 3834 C C . VAL B 1 28 ? 25.359 -26.109 -13.375 1 97.81 28 VAL B C 1
ATOM 3836 O O . VAL B 1 28 ? 24.797 -25.688 -12.359 1 97.81 28 VAL B O 1
ATOM 3839 N N . GLU B 1 29 ? 26.625 -25.938 -13.586 1 97.25 29 GLU B N 1
ATOM 3840 C CA . GLU B 1 29 ? 27.5 -25.438 -12.531 1 97.25 29 GLU B CA 1
ATOM 3841 C C . GLU B 1 29 ? 27.734 -23.938 -12.68 1 97.25 29 GLU B C 1
ATOM 3843 O O . GLU B 1 29 ? 27.984 -23.234 -11.688 1 97.25 29 GLU B O 1
ATOM 3848 N N . PHE B 1 30 ? 27.688 -23.516 -13.961 1 97.19 30 PHE B N 1
ATOM 3849 C CA . PHE B 1 30 ? 27.922 -22.109 -14.273 1 97.19 30 PHE B CA 1
ATOM 3850 C C . PHE B 1 30 ? 26.781 -21.547 -15.102 1 97.19 30 PHE B C 1
ATOM 3852 O O . PHE B 1 30 ? 26.328 -22.156 -16.062 1 97.19 30 PHE B O 1
ATOM 3859 N N . LEU B 1 31 ? 26.297 -20.469 -14.641 1 97.12 31 LEU B N 1
ATOM 3860 C CA . LEU B 1 31 ? 25.234 -19.75 -15.352 1 97.12 31 LEU B CA 1
ATOM 3861 C C . LEU B 1 31 ? 25.734 -18.422 -15.883 1 97.12 31 LEU B C 1
ATOM 3863 O O . LEU B 1 31 ? 26.203 -17.578 -15.117 1 97.12 31 LEU B O 1
ATOM 3867 N N . PRO B 1 32 ? 25.688 -18.25 -17.203 1 97.88 32 PRO B N 1
ATOM 3868 C CA . PRO B 1 32 ? 26.094 -16.938 -17.719 1 97.88 32 PRO B CA 1
ATOM 3869 C C . PRO B 1 32 ? 25.375 -15.781 -17.031 1 97.88 32 PRO B C 1
ATOM 3871 O O . PRO B 1 32 ? 24.156 -15.852 -16.812 1 97.88 32 PRO B O 1
ATOM 3874 N N . GLY B 1 33 ? 26.109 -14.75 -16.719 1 97.56 33 GLY B N 1
ATOM 3875 C CA . GLY B 1 33 ? 25.562 -13.617 -15.977 1 97.56 33 GLY B CA 1
ATOM 3876 C C . GLY B 1 33 ? 25.844 -13.695 -14.492 1 97.56 33 GLY B C 1
ATOM 3877 O O . GLY B 1 33 ? 25.703 -12.695 -13.773 1 97.56 33 GLY B O 1
ATOM 3878 N N . PHE B 1 34 ? 26.094 -14.844 -13.984 1 97.81 34 PHE B N 1
ATOM 3879 C CA . PHE B 1 34 ? 26.469 -15.039 -12.586 1 97.81 34 PHE B CA 1
ATOM 3880 C C . PHE B 1 34 ? 27.969 -15.242 -12.445 1 97.81 34 PHE B C 1
ATOM 3882 O O . PHE B 1 34 ? 28.562 -16.047 -13.172 1 97.81 34 PHE B O 1
ATOM 3889 N N . PRO B 1 35 ? 28.547 -14.539 -11.492 1 95.75 35 PRO B N 1
ATOM 3890 C CA . PRO B 1 35 ? 30 -14.719 -11.344 1 95.75 35 PRO B CA 1
ATOM 3891 C C . PRO B 1 35 ? 30.359 -16.031 -10.641 1 95.75 35 PRO B C 1
ATOM 3893 O O . PRO B 1 35 ? 29.938 -16.25 -9.5 1 95.75 35 PRO B O 1
ATOM 3896 N N . GLY B 1 36 ? 31.078 -16.891 -11.336 1 96.12 36 GLY B N 1
ATOM 3897 C CA . GLY B 1 36 ? 31.625 -18.078 -10.719 1 96.12 36 GLY B CA 1
ATOM 3898 C C . GLY B 1 36 ? 30.641 -19.234 -10.68 1 96.12 36 GLY B C 1
ATOM 3899 O O . GLY B 1 36 ? 29.734 -19.312 -11.508 1 96.12 36 GLY B O 1
ATOM 3900 N N . ARG B 1 37 ? 30.969 -20.203 -9.789 1 97.44 37 ARG B N 1
ATOM 3901 C CA . ARG B 1 37 ? 30.156 -21.406 -9.641 1 97.44 37 ARG B CA 1
ATOM 3902 C C . ARG B 1 37 ? 28.891 -21.125 -8.852 1 97.44 37 ARG B C 1
ATOM 3904 O O . ARG B 1 37 ? 28.906 -20.359 -7.875 1 97.44 37 ARG B O 1
ATOM 3911 N N .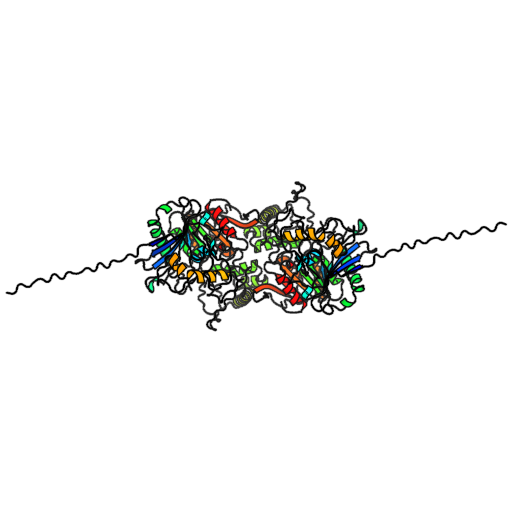 LEU B 1 38 ? 27.781 -21.719 -9.258 1 98 38 LEU B N 1
ATOM 3912 C CA . LEU B 1 38 ? 26.531 -21.562 -8.523 1 98 38 LEU B CA 1
ATOM 3913 C C . LEU B 1 38 ? 26.656 -22.141 -7.113 1 98 38 LEU B C 1
ATOM 3915 O O . LEU B 1 38 ? 27.25 -23.203 -6.922 1 98 38 LEU B O 1
ATOM 3919 N N . PRO B 1 39 ? 26.125 -21.453 -6.145 1 97.56 39 PRO B N 1
ATOM 3920 C CA . PRO B 1 39 ? 26.188 -21.953 -4.773 1 97.56 39 PRO B CA 1
ATOM 3921 C C . PRO B 1 39 ? 25.078 -22.953 -4.453 1 97.56 39 PRO B C 1
ATOM 3923 O O . PRO B 1 39 ? 24.844 -23.266 -3.285 1 97.56 39 PRO B O 1
ATOM 3926 N N . PHE B 1 40 ? 24.328 -23.391 -5.406 1 97.88 40 PHE B N 1
ATOM 3927 C CA . PHE B 1 40 ? 23.281 -24.406 -5.309 1 97.88 40 PHE B CA 1
ATOM 3928 C C . PHE B 1 40 ? 23.344 -25.359 -6.484 1 97.88 40 PHE B C 1
ATOM 3930 O O . PHE B 1 40 ? 24.062 -25.109 -7.461 1 97.88 40 PHE B O 1
ATOM 3937 N N . GLU B 1 41 ? 22.656 -26.5 -6.332 1 98 41 GLU B N 1
ATOM 3938 C CA . GLU B 1 41 ? 22.688 -27.5 -7.391 1 98 41 GLU B CA 1
ATOM 3939 C C . GLU B 1 41 ? 21.516 -27.312 -8.359 1 98 41 GLU B C 1
ATOM 3941 O O . GLU B 1 41 ? 20.359 -27.391 -7.953 1 98 41 GLU B O 1
ATOM 3946 N N . LEU B 1 42 ? 21.875 -27.047 -9.578 1 98.56 42 LEU B N 1
ATOM 3947 C CA . LEU B 1 42 ? 20.891 -26.844 -10.633 1 98.56 42 LEU B CA 1
ATOM 3948 C C . LEU B 1 42 ? 21.016 -27.922 -11.711 1 98.56 42 LEU B C 1
ATOM 3950 O O . LEU B 1 42 ? 22.109 -28.188 -12.203 1 98.56 42 LEU B O 1
ATOM 3954 N N . GLU B 1 43 ? 19.938 -28.531 -11.945 1 98.56 43 GLU B N 1
ATOM 3955 C CA . GLU B 1 43 ? 19.812 -29.5 -13.039 1 98.56 43 GLU B CA 1
ATOM 3956 C C . GLU B 1 43 ? 18.797 -29.016 -14.07 1 98.56 43 GLU B C 1
ATOM 3958 O O . GLU B 1 43 ? 17.75 -28.484 -13.711 1 98.56 43 GLU B O 1
ATOM 3963 N N . THR B 1 44 ? 19.156 -29.141 -15.336 1 98.69 44 THR B N 1
ATOM 3964 C CA . THR B 1 44 ? 18.188 -28.922 -16.406 1 98.69 44 THR B CA 1
ATOM 3965 C C . THR B 1 44 ? 18.016 -30.188 -17.25 1 98.69 44 THR B C 1
ATOM 3967 O O . THR B 1 44 ? 18.828 -31.094 -17.172 1 98.69 44 THR B O 1
ATOM 3970 N N . GLY B 1 45 ? 16.906 -30.188 -17.938 1 98.19 45 GLY B N 1
ATOM 3971 C CA . GLY B 1 45 ? 16.672 -31.344 -18.797 1 98.19 45 GLY B CA 1
ATOM 3972 C C . GLY B 1 45 ? 15.375 -31.281 -19.578 1 98.19 45 GLY B C 1
ATOM 3973 O O . GLY B 1 45 ? 14.641 -30.297 -19.469 1 98.19 45 GLY B O 1
ATOM 3974 N N . TYR B 1 46 ? 15.234 -32.219 -20.453 1 98.12 46 TYR B N 1
ATOM 3975 C CA . TYR B 1 46 ? 14 -32.438 -21.203 1 98.12 46 TYR B CA 1
ATOM 3976 C C . TYR B 1 46 ? 13.375 -33.781 -20.859 1 98.12 46 TYR B C 1
ATOM 3978 O O . TYR B 1 46 ? 14.078 -34.781 -20.672 1 98.12 46 TYR B O 1
ATOM 3986 N N . VAL B 1 47 ? 12.125 -33.812 -20.719 1 98.06 47 VAL B N 1
ATOM 3987 C CA . VAL B 1 47 ? 11.352 -35.031 -20.562 1 98.06 47 VAL B CA 1
ATOM 3988 C C . VAL B 1 47 ? 10.266 -35.094 -21.641 1 98.06 47 VAL B C 1
ATOM 3990 O O . VAL B 1 47 ? 9.461 -34.156 -21.781 1 98.06 47 VAL B O 1
ATOM 3993 N N . GLY B 1 48 ? 10.273 -36.156 -22.391 1 97.31 48 GLY B N 1
ATOM 3994 C CA . GLY B 1 48 ? 9.25 -36.375 -23.391 1 97.31 48 GLY B CA 1
ATOM 3995 C C . GLY B 1 48 ? 7.938 -36.875 -22.828 1 97.31 48 GLY B C 1
ATOM 3996 O O . GLY B 1 48 ? 7.93 -37.781 -22 1 97.31 48 GLY B O 1
ATOM 3997 N N . VAL B 1 49 ? 6.883 -36.219 -23.203 1 97.12 49 VAL B N 1
ATOM 3998 C CA . VAL B 1 49 ? 5.562 -36.656 -22.766 1 97.12 49 VAL B CA 1
ATOM 3999 C C . VAL B 1 49 ? 4.617 -36.75 -23.953 1 97.12 49 VAL B C 1
ATOM 4001 O O . VAL B 1 49 ? 4.961 -36.344 -25.062 1 97.12 49 VAL B O 1
ATOM 4004 N N . GLY B 1 50 ? 3.451 -37.281 -23.75 1 94.31 50 GLY B N 1
ATOM 4005 C CA . GLY B 1 50 ? 2.557 -37.656 -24.844 1 94.31 50 GLY B CA 1
ATOM 4006 C C . GLY B 1 50 ? 2.707 -39.094 -25.281 1 94.31 50 GLY B C 1
ATOM 4007 O O . GLY B 1 50 ? 3.652 -39.781 -24.875 1 94.31 50 GLY B O 1
ATOM 4008 N N . ASP B 1 51 ? 1.796 -39.562 -26.109 1 91 51 ASP B N 1
ATOM 4009 C CA . ASP B 1 51 ? 1.783 -40.969 -26.5 1 91 51 ASP B CA 1
ATOM 4010 C C . ASP B 1 51 ? 3.064 -41.312 -27.25 1 91 51 ASP B C 1
ATOM 4012 O O . ASP B 1 51 ? 3.59 -42.438 -27.078 1 91 51 ASP B O 1
ATOM 4016 N N . LEU B 1 52 ? 3.553 -40.406 -28 1 92.75 52 LEU B N 1
ATOM 4017 C CA . LEU B 1 52 ? 4.75 -40.688 -28.797 1 92.75 52 LEU B CA 1
ATOM 4018 C C . LEU B 1 52 ? 5.895 -39.75 -28.359 1 92.75 52 LEU B C 1
ATOM 4020 O O . LEU B 1 52 ? 6.852 -39.562 -29.109 1 92.75 52 LEU B O 1
ATOM 4024 N N . GLU B 1 53 ? 5.695 -39.125 -27.172 1 94.94 53 GLU B N 1
ATOM 4025 C CA . GLU B 1 53 ? 6.672 -38.188 -26.656 1 94.94 53 GLU B CA 1
ATOM 4026 C C . GLU B 1 53 ? 6.863 -37 -27.609 1 94.94 53 GLU B C 1
ATOM 4028 O O . GLU B 1 53 ? 7.988 -36.531 -27.812 1 94.94 53 GLU B O 1
ATOM 4033 N N . GLU B 1 54 ? 5.742 -36.625 -28.234 1 95.31 54 GLU B N 1
ATOM 4034 C CA . GLU B 1 54 ? 5.758 -35.531 -29.219 1 95.31 54 GLU B CA 1
ATOM 4035 C C . GLU B 1 54 ? 5.891 -34.188 -28.547 1 95.31 54 GLU B C 1
ATOM 4037 O O . GLU B 1 54 ? 6.059 -33.156 -29.219 1 95.31 54 GLU B O 1
ATOM 4042 N N . VAL B 1 55 ? 5.727 -34.188 -27.297 1 96.88 55 VAL B N 1
ATOM 4043 C CA . VAL B 1 55 ? 5.941 -32.969 -26.5 1 96.88 55 VAL B CA 1
ATOM 4044 C C . VAL B 1 55 ? 7.199 -33.125 -25.656 1 96.88 55 VAL B C 1
ATOM 4046 O O . VAL B 1 55 ? 7.359 -34.125 -24.938 1 96.88 55 VAL B O 1
ATOM 4049 N N . GLN B 1 56 ? 8.125 -32.219 -25.781 1 97.62 56 GLN B N 1
ATOM 4050 C CA . GLN B 1 56 ? 9.359 -32.156 -25.016 1 97.62 56 GLN B CA 1
ATOM 4051 C C . GLN B 1 56 ? 9.328 -31.047 -23.984 1 97.62 56 GLN B C 1
ATOM 4053 O O . GLN B 1 56 ? 9.453 -29.875 -24.328 1 97.62 56 GLN B O 1
ATOM 4058 N N . LEU B 1 57 ? 9.172 -31.406 -22.719 1 98.12 57 LEU B N 1
ATOM 4059 C CA . LEU B 1 57 ? 9.062 -30.438 -21.641 1 98.12 57 LEU B CA 1
ATOM 4060 C C . LEU B 1 57 ? 10.438 -30.125 -21.047 1 98.12 57 LEU B C 1
ATOM 4062 O O . LEU B 1 57 ? 11.172 -31.031 -20.672 1 98.12 57 LEU B O 1
ATOM 4066 N N . PHE B 1 58 ? 10.789 -28.875 -21.016 1 98.31 58 PHE B N 1
ATOM 4067 C CA . PHE B 1 58 ? 12.023 -28.406 -20.391 1 98.31 58 PHE B CA 1
ATOM 4068 C C . PHE B 1 58 ? 11.797 -28.109 -18.922 1 98.31 58 PHE B C 1
ATOM 4070 O O . PHE B 1 58 ? 10.742 -27.609 -18.531 1 98.31 58 PHE B O 1
ATOM 4077 N N . TYR B 1 59 ? 12.812 -28.453 -18.078 1 98.62 59 TYR B N 1
ATOM 4078 C CA . TYR B 1 59 ? 12.641 -28.188 -16.656 1 98.62 59 TYR B CA 1
ATOM 4079 C C . TYR B 1 59 ? 13.938 -27.688 -16.031 1 98.62 59 TYR B C 1
ATOM 4081 O O . TYR B 1 59 ? 15.016 -27.859 -16.609 1 98.62 59 TYR B O 1
ATOM 4089 N N . TYR B 1 60 ? 13.773 -26.891 -14.984 1 98.69 60 TYR B N 1
ATOM 4090 C CA . TYR B 1 60 ? 14.82 -26.594 -14.008 1 98.69 60 TYR B CA 1
ATOM 4091 C C . TYR B 1 60 ? 14.586 -27.344 -12.703 1 98.69 60 TYR B C 1
ATOM 4093 O O . TYR B 1 60 ? 13.453 -27.391 -12.203 1 98.69 60 TYR B O 1
ATOM 4101 N N . PHE B 1 61 ? 15.594 -28.016 -12.227 1 98.81 61 PHE B N 1
ATOM 4102 C CA . PHE B 1 61 ? 15.523 -28.656 -10.914 1 98.81 61 PHE B CA 1
ATOM 4103 C C . PHE B 1 61 ? 16.594 -28.109 -9.984 1 98.81 61 PHE B C 1
ATOM 4105 O O . PHE B 1 61 ? 17.781 -28.125 -10.32 1 98.81 61 PHE B O 1
ATOM 4112 N N . VAL B 1 62 ? 16.109 -27.609 -8.867 1 98.88 62 VAL B N 1
ATOM 4113 C CA . VAL B 1 62 ? 17.031 -27.094 -7.859 1 98.88 62 VAL B CA 1
ATOM 4114 C C . VAL B 1 62 ? 16.906 -27.906 -6.574 1 98.88 62 VAL B C 1
ATOM 4116 O O . VAL B 1 62 ? 15.812 -28.016 -6.008 1 98.88 62 VAL B O 1
ATOM 4119 N N . LYS B 1 63 ? 18.031 -28.453 -6.113 1 98.44 63 LYS B N 1
ATOM 4120 C CA . LYS B 1 63 ? 18.031 -29.203 -4.859 1 98.44 63 LYS B CA 1
ATOM 4121 C C . LYS B 1 63 ? 17.922 -28.266 -3.658 1 98.44 63 LYS B C 1
ATOM 4123 O O . LYS B 1 63 ? 18.422 -27.141 -3.699 1 98.44 63 LYS B O 1
ATOM 4128 N N . SER B 1 64 ? 17.297 -28.844 -2.643 1 98.62 64 SER B N 1
ATOM 4129 C CA . SER B 1 64 ? 17.219 -28.094 -1.388 1 98.62 64 SER B CA 1
ATOM 4130 C C . SER B 1 64 ? 18.594 -27.703 -0.884 1 98.62 64 SER B C 1
ATOM 4132 O O . SER B 1 64 ? 19.547 -28.484 -0.963 1 98.62 64 SER B O 1
ATOM 4134 N N . GLU B 1 65 ? 18.641 -26.469 -0.4 1 97.31 65 GLU B N 1
ATOM 4135 C CA . GLU B 1 65 ? 19.875 -26.016 0.234 1 97.31 65 GLU B CA 1
ATOM 4136 C C . GLU B 1 65 ? 20.016 -26.562 1.65 1 97.31 65 GLU B C 1
ATOM 4138 O O . GLU B 1 65 ? 21.078 -26.469 2.268 1 97.31 65 GLU B O 1
ATOM 4143 N N . GLY B 1 66 ? 18.938 -27.109 2.121 1 96.62 66 GLY B N 1
ATOM 4144 C CA . GLY B 1 66 ? 18.969 -27.844 3.379 1 96.62 66 GLY B CA 1
ATOM 4145 C C . GLY B 1 66 ? 19.391 -29.281 3.217 1 96.62 66 GLY B C 1
ATOM 4146 O O . GLY B 1 66 ? 20.5 -29.562 2.77 1 96.62 66 GLY B O 1
ATOM 4147 N N . ASN B 1 67 ? 18.469 -30.203 3.465 1 97.19 67 ASN B N 1
ATOM 4148 C CA . ASN B 1 67 ? 18.734 -31.625 3.275 1 97.19 67 ASN B CA 1
ATOM 4149 C C . ASN B 1 67 ? 17.875 -32.219 2.154 1 97.19 67 ASN B C 1
ATOM 4151 O O . ASN B 1 67 ? 16.75 -32.656 2.396 1 97.19 67 ASN B O 1
ATOM 4155 N N . PRO B 1 68 ? 18.406 -32.344 0.989 1 97.06 68 PRO B N 1
ATOM 4156 C CA . PRO B 1 68 ? 17.609 -32.781 -0.164 1 97.06 68 PRO B CA 1
ATOM 4157 C C . PRO B 1 68 ? 17.062 -34.188 0.008 1 97.06 68 PRO B C 1
ATOM 4159 O O . PRO B 1 68 ? 16.109 -34.562 -0.684 1 97.06 68 PRO B O 1
ATOM 4162 N N . LYS B 1 69 ? 17.594 -34.969 0.927 1 96.94 69 LYS B N 1
ATOM 4163 C CA . LYS B 1 69 ? 17.141 -36.344 1.132 1 96.94 69 LYS B CA 1
ATOM 4164 C C . LYS B 1 69 ? 15.828 -36.375 1.9 1 96.94 69 LYS B C 1
ATOM 4166 O O . LYS B 1 69 ? 15.055 -37.312 1.765 1 96.94 69 LYS B O 1
ATOM 4171 N N . THR B 1 70 ? 15.656 -35.312 2.688 1 97.06 70 THR B N 1
ATOM 4172 C CA . THR B 1 70 ? 14.492 -35.375 3.557 1 97.06 70 THR B CA 1
ATOM 4173 C C . THR B 1 70 ? 13.555 -34.188 3.291 1 97.06 70 THR B C 1
ATOM 4175 O O . THR B 1 70 ? 12.359 -34.25 3.58 1 97.06 70 THR B O 1
ATOM 4178 N N . ASP B 1 71 ? 14.125 -33.094 2.742 1 98 71 ASP B N 1
ATOM 4179 C CA . ASP B 1 71 ? 13.297 -31.938 2.463 1 98 71 ASP B CA 1
ATOM 4180 C C . ASP B 1 71 ? 12.242 -32.25 1.402 1 98 71 ASP B C 1
ATOM 4182 O O . ASP B 1 71 ? 12.453 -33.125 0.549 1 98 71 ASP B O 1
ATOM 4186 N N . PRO B 1 72 ? 11.164 -31.547 1.476 1 97.44 72 PRO B N 1
ATOM 4187 C CA . PRO B 1 72 ? 10.094 -31.812 0.508 1 97.44 72 PRO B CA 1
ATOM 4188 C C . PRO B 1 72 ? 10.531 -31.547 -0.934 1 97.44 72 PRO B C 1
ATOM 4190 O O . PRO B 1 72 ? 11.43 -30.75 -1.18 1 97.44 72 PRO B O 1
ATOM 4193 N N . LEU B 1 73 ? 9.93 -32.281 -1.832 1 97.88 73 LEU B N 1
ATOM 4194 C CA . LEU B 1 73 ? 9.984 -32 -3.266 1 97.88 73 LEU B CA 1
ATOM 4195 C C . LEU B 1 73 ? 8.766 -31.203 -3.717 1 97.88 73 LEU B C 1
ATOM 4197 O O . LEU B 1 73 ? 7.629 -31.641 -3.533 1 97.88 73 LEU B O 1
ATOM 4201 N N . LEU B 1 74 ? 8.984 -30.062 -4.195 1 98.12 74 LEU B N 1
ATOM 4202 C CA . LEU B 1 74 ? 7.918 -29.172 -4.66 1 98.12 74 LEU B CA 1
ATOM 4203 C C . LEU B 1 74 ? 7.895 -29.109 -6.184 1 98.12 74 LEU B C 1
ATOM 4205 O O . LEU B 1 74 ? 8.898 -28.766 -6.809 1 98.12 74 LEU B O 1
ATOM 4209 N N . PHE B 1 75 ? 6.832 -29.531 -6.762 1 97.81 75 PHE B N 1
ATOM 4210 C CA . PHE B 1 75 ? 6.559 -29.359 -8.188 1 97.81 75 PHE B CA 1
ATOM 4211 C C . PHE B 1 75 ? 5.812 -28.062 -8.445 1 97.81 75 PHE B C 1
ATOM 4213 O O . PHE B 1 75 ? 4.641 -27.922 -8.094 1 97.81 75 PHE B O 1
ATOM 4220 N N . TRP B 1 76 ? 6.488 -27.078 -9.078 1 97.94 76 TRP B N 1
ATOM 4221 C CA . TRP B 1 76 ? 5.938 -25.734 -9.188 1 97.94 76 TRP B CA 1
ATOM 4222 C C . TRP B 1 76 ? 5.508 -25.438 -10.617 1 97.94 76 TRP B C 1
ATOM 4224 O O . TRP B 1 76 ? 6.297 -25.594 -11.555 1 97.94 76 TRP B O 1
ATOM 4234 N N . LEU B 1 77 ? 4.293 -25.016 -10.758 1 96.38 77 LEU B N 1
ATOM 4235 C CA . LEU B 1 77 ? 3.754 -24.594 -12.047 1 96.38 77 LEU B CA 1
ATOM 4236 C C . LEU B 1 77 ? 3.438 -23.094 -12.031 1 96.38 77 LEU B C 1
ATOM 4238 O O . LEU B 1 77 ? 2.596 -22.641 -11.258 1 96.38 77 LEU B O 1
ATOM 4242 N N . THR B 1 78 ? 4.078 -22.406 -12.922 1 93.06 78 THR B N 1
ATOM 4243 C CA . THR B 1 78 ? 3.885 -20.953 -13.039 1 93.06 78 THR B CA 1
ATOM 4244 C C . THR B 1 78 ? 2.541 -20.641 -13.688 1 93.06 78 THR B C 1
ATOM 4246 O O . THR B 1 78 ? 2.123 -21.328 -14.625 1 93.06 78 THR B O 1
ATOM 4249 N N . GLY B 1 79 ? 1.981 -19.625 -13.242 1 90.56 79 GLY B N 1
ATOM 4250 C CA . GLY B 1 79 ? 0.7 -19.219 -13.805 1 90.56 79 GLY B CA 1
ATOM 4251 C C . GLY B 1 79 ? 0.793 -18.766 -15.242 1 90.56 79 GLY B C 1
ATOM 4252 O O . GLY B 1 79 ? 1.822 -18.953 -15.898 1 90.56 79 GLY B O 1
ATOM 4253 N N . GLY B 1 80 ? -0.273 -18.266 -15.688 1 86.25 80 GLY B N 1
ATOM 4254 C CA . GLY B 1 80 ? -0.45 -17.828 -17.062 1 86.25 80 GLY B CA 1
ATOM 4255 C C . GLY B 1 80 ? -1.854 -18.062 -17.578 1 86.25 80 GLY B C 1
ATOM 4256 O O . GLY B 1 80 ? -2.777 -17.312 -17.266 1 86.25 80 GLY B O 1
ATOM 4257 N N . PRO B 1 81 ? -2.145 -19.016 -18.234 1 87.62 81 PRO B N 1
ATOM 4258 C CA . PRO B 1 81 ? -1.221 -20.125 -18.469 1 87.62 81 PRO B CA 1
ATOM 4259 C C . PRO B 1 81 ? -0.157 -19.797 -19.516 1 87.62 81 PRO B C 1
ATOM 4261 O O . PRO B 1 81 ? -0.303 -18.844 -20.266 1 87.62 81 PRO B O 1
ATOM 4264 N N . GLY B 1 82 ? 0.897 -20.531 -19.391 1 90.69 82 GLY B N 1
ATOM 4265 C CA . GLY B 1 82 ? 1.905 -20.484 -20.438 1 90.69 82 GLY B CA 1
ATOM 4266 C C . GLY B 1 82 ? 3.049 -19.547 -20.141 1 90.69 82 GLY B C 1
ATOM 4267 O O . GLY B 1 82 ? 3.73 -19.062 -21.047 1 90.69 82 GLY B O 1
ATOM 4268 N N . CYS B 1 83 ? 3.139 -19.188 -18.875 1 94.62 83 CYS B N 1
ATOM 4269 C CA . CYS B 1 83 ? 4.344 -18.438 -18.516 1 94.62 83 CYS B CA 1
ATOM 4270 C C . CYS B 1 83 ? 5.469 -19.391 -18.125 1 94.62 83 CYS B C 1
ATOM 4272 O O . CYS B 1 83 ? 5.238 -20.406 -17.469 1 94.62 83 CYS B O 1
ATOM 4274 N N . SER B 1 84 ? 6.617 -19.016 -18.531 1 97.19 84 SER B N 1
ATOM 4275 C CA . SER B 1 84 ? 7.801 -19.859 -18.391 1 97.19 84 SER B CA 1
ATOM 4276 C C . SER B 1 84 ? 8.141 -20.094 -16.922 1 97.19 84 SER B C 1
ATOM 4278 O O . SER B 1 84 ? 7.977 -19.203 -16.094 1 97.19 84 SER B O 1
ATOM 4280 N N . ALA B 1 85 ? 8.727 -21.25 -16.719 1 98 85 ALA B N 1
ATOM 4281 C CA . ALA B 1 85 ? 9.25 -21.609 -15.398 1 98 85 ALA B CA 1
ATOM 4282 C C . ALA B 1 85 ? 10.375 -20.672 -14.977 1 98 85 ALA B C 1
ATOM 4284 O O . ALA B 1 85 ? 10.656 -20.516 -13.781 1 98 85 ALA B O 1
ATOM 4285 N N . LEU B 1 86 ? 10.992 -20.031 -15.93 1 98.25 86 LEU B N 1
ATOM 4286 C CA . LEU B 1 86 ? 12.016 -19.047 -15.609 1 98.25 86 LEU B CA 1
ATOM 4287 C C . LEU B 1 86 ? 11.438 -17.906 -14.766 1 98.25 86 LEU B C 1
ATOM 4289 O O . LEU B 1 86 ? 12.125 -17.344 -13.922 1 98.25 86 LEU B O 1
ATOM 4293 N N . THR B 1 87 ? 10.164 -17.641 -14.953 1 97.44 87 THR B N 1
ATOM 4294 C CA . THR B 1 87 ? 9.508 -16.609 -14.156 1 97.44 87 THR B CA 1
ATOM 4295 C C . THR B 1 87 ? 9.523 -16.984 -12.672 1 97.44 87 THR B C 1
ATOM 4297 O O . THR B 1 87 ? 9.852 -16.141 -11.828 1 97.44 87 THR B O 1
ATOM 4300 N N . ALA B 1 88 ? 9.188 -18.188 -12.406 1 98.25 88 ALA B N 1
ATOM 4301 C CA . ALA B 1 88 ? 9.18 -18.656 -11.016 1 98.25 88 ALA B CA 1
ATOM 4302 C C . ALA B 1 88 ? 10.609 -18.766 -10.477 1 98.25 88 ALA B C 1
ATOM 4304 O O . ALA B 1 88 ? 10.867 -18.438 -9.32 1 98.25 88 ALA B O 1
ATOM 4305 N N . LEU B 1 89 ? 11.492 -19.25 -11.312 1 98.69 89 LEU B N 1
ATOM 4306 C CA . LEU B 1 89 ? 12.891 -19.438 -10.922 1 98.69 89 LEU B CA 1
ATOM 4307 C C . LEU B 1 89 ? 13.547 -18.109 -10.578 1 98.69 89 LEU B C 1
ATOM 4309 O O . LEU B 1 89 ? 14.328 -18.031 -9.625 1 98.69 89 LEU B O 1
ATOM 4313 N N . ALA B 1 90 ? 13.164 -17.078 -11.305 1 98.19 90 ALA B N 1
ATOM 4314 C CA . ALA B 1 90 ? 13.914 -15.828 -11.211 1 98.19 90 ALA B CA 1
ATOM 4315 C C . ALA B 1 90 ? 13.148 -14.789 -10.398 1 98.19 90 ALA B C 1
ATOM 4317 O O . ALA B 1 90 ? 13.75 -13.93 -9.75 1 98.19 90 ALA B O 1
ATOM 4318 N N . PHE B 1 91 ? 11.82 -14.805 -10.398 1 97.38 91 PHE B N 1
ATOM 4319 C CA . PHE B 1 91 ? 11.102 -13.656 -9.867 1 97.38 91 PHE B CA 1
ATOM 4320 C C . PHE B 1 91 ? 10.18 -14.07 -8.727 1 97.38 91 PHE B C 1
ATOM 4322 O O . PHE B 1 91 ? 9.633 -13.219 -8.023 1 97.38 91 PHE B O 1
ATOM 4329 N N . GLU B 1 92 ? 10 -15.328 -8.523 1 97.94 92 GLU B N 1
ATOM 4330 C CA . GLU B 1 92 ? 9.039 -15.781 -7.523 1 97.94 92 GLU B CA 1
ATOM 4331 C C . GLU B 1 92 ? 9.719 -16.578 -6.414 1 97.94 92 GLU B C 1
ATOM 4333 O O . GLU B 1 92 ? 10.234 -15.992 -5.453 1 97.94 92 GLU B O 1
ATOM 4338 N N . VAL B 1 93 ? 9.938 -17.891 -6.602 1 98.62 93 VAL B N 1
ATOM 4339 C CA . VAL B 1 93 ? 10.281 -18.703 -5.445 1 98.62 93 VAL B CA 1
ATOM 4340 C C . VAL B 1 93 ? 11.68 -19.297 -5.625 1 98.62 93 VAL B C 1
ATOM 4342 O O . VAL B 1 93 ? 12.219 -19.938 -4.711 1 98.62 93 VAL B O 1
ATOM 4345 N N . GLY B 1 94 ? 12.336 -19.078 -6.766 1 98.75 94 GLY B N 1
ATOM 4346 C CA . GLY B 1 94 ? 13.625 -19.688 -7.074 1 98.75 94 GLY B CA 1
ATOM 4347 C C . GLY B 1 94 ? 14.797 -18.906 -6.492 1 98.75 94 GLY B C 1
ATOM 4348 O O . GLY B 1 94 ? 14.609 -17.875 -5.844 1 98.75 94 GLY B O 1
ATOM 4349 N N . PRO B 1 95 ? 15.992 -19.406 -6.727 1 98.69 95 PRO B N 1
ATOM 4350 C CA . PRO B 1 95 ? 17.156 -18.906 -6.004 1 98.69 95 PRO B CA 1
ATOM 4351 C C . PRO B 1 95 ? 17.891 -17.797 -6.762 1 98.69 95 PRO B C 1
ATOM 4353 O O . PRO B 1 95 ? 18.875 -17.25 -6.262 1 98.69 95 PRO B O 1
ATOM 4356 N N . ILE B 1 96 ? 17.391 -17.422 -7.957 1 98.62 96 ILE B N 1
ATOM 4357 C CA . ILE B 1 96 ? 18.109 -16.375 -8.695 1 98.62 96 ILE B CA 1
ATOM 4358 C C . ILE B 1 96 ? 17.172 -15.203 -8.977 1 98.62 96 ILE B C 1
ATOM 4360 O O . ILE B 1 96 ? 15.953 -15.312 -8.797 1 98.62 96 ILE B O 1
ATOM 4364 N N . ASN B 1 97 ? 17.734 -14.141 -9.375 1 98.25 97 ASN B N 1
ATOM 4365 C CA . ASN B 1 97 ? 17.078 -12.922 -9.844 1 98.25 97 ASN B CA 1
ATOM 4366 C C . ASN B 1 97 ? 17.984 -12.141 -10.789 1 98.25 97 ASN B C 1
ATOM 4368 O O . ASN B 1 97 ? 19.078 -12.594 -11.133 1 98.25 97 ASN B O 1
ATOM 4372 N N . PHE B 1 98 ? 17.516 -11.094 -11.336 1 97.38 98 PHE B N 1
ATOM 4373 C CA . PHE B 1 98 ? 18.328 -10.234 -12.188 1 97.38 98 PHE B CA 1
ATOM 4374 C C . PHE B 1 98 ? 18.594 -8.891 -11.508 1 97.38 98 PHE B C 1
ATOM 4376 O O . PHE B 1 98 ? 17.703 -8.328 -10.875 1 97.38 98 PHE B O 1
ATOM 4383 N N . LYS B 1 99 ? 19.828 -8.469 -11.617 1 96.81 99 LYS B N 1
ATOM 4384 C CA . LYS B 1 99 ? 20.141 -7.109 -11.172 1 96.81 99 LYS B CA 1
ATOM 4385 C C . LYS B 1 99 ? 19.469 -6.07 -12.07 1 96.81 99 LYS B C 1
ATOM 4387 O O . LYS B 1 99 ? 19.656 -6.078 -13.281 1 96.81 99 LYS B O 1
ATOM 4392 N N . ILE B 1 100 ? 18.688 -5.164 -11.484 1 94.75 100 ILE B N 1
ATOM 4393 C CA . ILE B 1 100 ? 17.969 -4.16 -12.266 1 94.75 100 ILE B CA 1
ATOM 4394 C C . ILE B 1 100 ? 18.922 -3.031 -12.648 1 94.75 100 ILE B C 1
ATOM 4396 O O . ILE B 1 100 ? 19.328 -2.236 -11.797 1 94.75 100 ILE B O 1
ATOM 4400 N N . LYS B 1 101 ? 19.25 -2.963 -13.836 1 93.62 101 LYS B N 1
ATOM 4401 C CA . LYS B 1 101 ? 20.047 -1.903 -14.453 1 93.62 101 LYS B CA 1
ATOM 4402 C C . LYS B 1 101 ? 19.625 -1.687 -15.906 1 93.62 101 LYS B C 1
ATOM 4404 O O . LYS B 1 101 ? 19.094 -2.59 -16.547 1 93.62 101 LYS B O 1
ATOM 4409 N N . GLU B 1 102 ? 19.859 -0.557 -16.344 1 91.56 102 GLU B N 1
ATOM 4410 C CA . GLU B 1 102 ? 19.547 -0.276 -17.75 1 91.56 102 GLU B CA 1
ATOM 4411 C C . GLU B 1 102 ? 20.297 -1.226 -18.688 1 91.56 102 GLU B C 1
ATOM 4413 O O . GLU B 1 102 ? 21.5 -1.43 -18.531 1 91.56 102 GLU B O 1
ATOM 4418 N N . TYR B 1 103 ? 19.547 -1.824 -19.516 1 91.25 103 TYR B N 1
ATOM 4419 C CA . TYR B 1 103 ? 20.172 -2.758 -20.453 1 91.25 103 TYR B CA 1
ATOM 4420 C C . TYR B 1 103 ? 21.141 -2.037 -21.375 1 91.25 103 TYR B C 1
ATOM 4422 O O . TYR B 1 103 ? 20.781 -1.046 -22.016 1 91.25 103 TYR B O 1
ATOM 4430 N N . ASP B 1 104 ? 22.344 -2.506 -21.453 1 92.31 104 ASP B N 1
ATOM 4431 C CA . ASP B 1 104 ? 23.375 -1.856 -22.25 1 92.31 104 ASP B CA 1
ATOM 4432 C C . ASP B 1 104 ? 23.875 -2.775 -23.359 1 92.31 104 ASP B C 1
ATOM 4434 O O . ASP B 1 104 ? 24.938 -2.529 -23.953 1 92.31 104 ASP B O 1
ATOM 4438 N N . GLY B 1 105 ? 23.234 -3.783 -23.578 1 92.56 105 GLY B N 1
ATOM 4439 C CA . GLY B 1 105 ? 23.656 -4.715 -24.609 1 92.56 105 GLY B CA 1
ATOM 4440 C C . GLY B 1 105 ? 24.406 -5.914 -24.062 1 92.56 105 GLY B C 1
ATOM 4441 O O . GLY B 1 105 ? 24.547 -6.93 -24.75 1 92.56 105 GLY B O 1
ATOM 4442 N N . SER B 1 106 ? 24.812 -5.766 -22.828 1 94.31 106 SER B N 1
ATOM 4443 C CA . SER B 1 106 ? 25.531 -6.875 -22.203 1 94.31 106 SER B CA 1
ATOM 4444 C C . SER B 1 106 ? 24.562 -7.867 -21.562 1 94.31 106 SER B C 1
ATOM 4446 O O . SER B 1 106 ? 23.375 -7.57 -21.406 1 94.31 106 SER B O 1
ATOM 4448 N N . LEU B 1 107 ? 25.078 -8.992 -21.297 1 96.62 107 LEU B N 1
ATOM 4449 C CA . LEU B 1 107 ? 24.281 -10.023 -20.641 1 96.62 107 LEU B CA 1
ATOM 4450 C C . LEU B 1 107 ? 23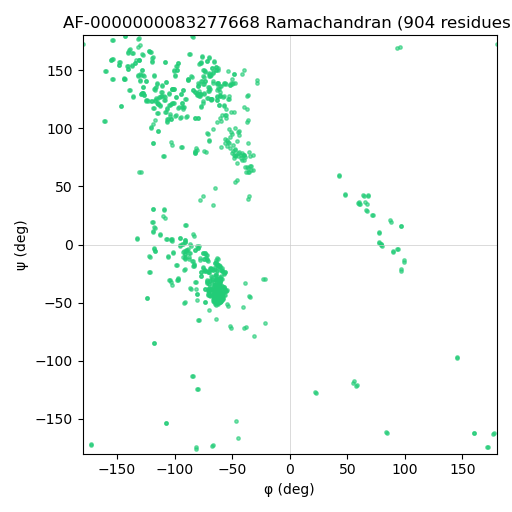.781 -9.562 -19.281 1 96.62 107 LEU B C 1
ATOM 4452 O O . LEU B 1 107 ? 24.578 -9.086 -18.453 1 96.62 107 LEU B O 1
ATOM 4456 N N . PRO B 1 108 ? 22.484 -9.68 -19.062 1 97.5 108 PRO B N 1
ATOM 4457 C CA . PRO B 1 108 ? 21.969 -9.281 -17.75 1 97.5 108 PRO B CA 1
ATOM 4458 C C . PRO B 1 108 ? 22.625 -10.031 -16.609 1 97.5 108 PRO B C 1
ATOM 4460 O O . PRO B 1 108 ? 22.875 -11.234 -16.703 1 97.5 108 PRO B O 1
ATOM 4463 N N . GLU B 1 109 ? 22.906 -9.328 -15.555 1 98 109 GLU B N 1
ATOM 4464 C CA . GLU B 1 109 ? 23.562 -9.906 -14.383 1 98 109 GLU B CA 1
ATOM 4465 C C . GLU B 1 109 ? 22.578 -10.703 -13.531 1 98 109 GLU B C 1
ATOM 4467 O O . GLU B 1 109 ? 21.484 -10.219 -13.227 1 98 109 GLU B O 1
ATOM 4472 N N . VAL B 1 110 ? 23 -11.898 -13.234 1 98.38 110 VAL B N 1
ATOM 4473 C CA . VAL B 1 110 ? 22.203 -12.773 -12.375 1 98.38 110 VAL B CA 1
ATOM 4474 C C . VAL B 1 110 ? 22.672 -12.648 -10.93 1 98.38 110 VAL B C 1
ATOM 4476 O O . VAL B 1 110 ? 23.875 -12.688 -10.664 1 98.38 110 VAL B O 1
ATOM 4479 N N . ILE B 1 111 ? 21.734 -12.43 -10.016 1 98.38 111 ILE B N 1
ATOM 4480 C CA . ILE B 1 111 ? 22.047 -12.344 -8.594 1 98.38 111 ILE B CA 1
ATOM 4481 C C . ILE B 1 111 ? 21.266 -13.406 -7.82 1 98.38 111 ILE B C 1
ATOM 4483 O O . ILE B 1 111 ? 20.344 -14.016 -8.359 1 98.38 111 ILE B O 1
ATOM 4487 N N . LEU B 1 112 ? 21.672 -13.641 -6.574 1 98.25 112 LEU B N 1
ATOM 4488 C CA . LEU B 1 112 ? 21 -14.648 -5.75 1 98.25 112 LEU B CA 1
ATOM 4489 C C . LEU B 1 112 ? 19.781 -14.062 -5.059 1 98.25 112 LEU B C 1
ATOM 4491 O O . LEU B 1 112 ? 19.75 -12.875 -4.727 1 98.25 112 LEU B O 1
ATOM 4495 N N . ASN B 1 113 ? 18.781 -14.805 -4.918 1 98.25 113 ASN B N 1
ATOM 4496 C CA . ASN B 1 113 ? 17.625 -14.516 -4.09 1 98.25 113 ASN B CA 1
ATOM 4497 C C . ASN B 1 113 ? 17.75 -15.133 -2.703 1 98.25 113 ASN B C 1
ATOM 4499 O O . ASN B 1 113 ? 17.625 -16.359 -2.551 1 98.25 113 ASN B O 1
ATOM 4503 N N . PRO B 1 114 ? 17.938 -14.336 -1.728 1 97.94 114 PRO B N 1
ATOM 4504 C CA . PRO B 1 114 ? 18.125 -14.906 -0.39 1 97.94 114 PRO B CA 1
ATOM 4505 C C . PRO B 1 114 ? 16.844 -15.469 0.198 1 97.94 114 PRO B C 1
ATOM 4507 O O . PRO B 1 114 ? 16.875 -16.172 1.208 1 97.94 114 PRO B O 1
ATOM 4510 N N . TYR B 1 115 ? 15.742 -15.219 -0.442 1 98.38 115 TYR B N 1
ATOM 4511 C CA . TYR B 1 115 ? 14.445 -15.641 0.086 1 98.38 115 TYR B CA 1
ATOM 4512 C C . TYR B 1 115 ? 13.867 -16.781 -0.738 1 98.38 115 TYR B C 1
ATOM 4514 O O . TYR B 1 115 ? 12.641 -16.922 -0.849 1 98.38 115 TYR B O 1
ATOM 4522 N N . SER B 1 116 ? 14.68 -17.562 -1.304 1 98.62 116 SER B N 1
ATOM 4523 C CA . SER B 1 116 ? 14.266 -18.688 -2.145 1 98.62 116 SER B CA 1
ATOM 4524 C C . SER B 1 116 ? 13.586 -19.766 -1.321 1 98.62 116 SER B C 1
ATOM 4526 O O . SER B 1 116 ? 13.969 -20.031 -0.179 1 98.62 116 SER B O 1
ATOM 4528 N N . TRP B 1 117 ? 12.633 -20.406 -1.901 1 98.88 117 TRP B N 1
ATOM 4529 C CA . TRP B 1 117 ? 11.969 -21.531 -1.248 1 98.88 117 TRP B CA 1
ATOM 4530 C C . TRP B 1 117 ? 12.852 -22.766 -1.271 1 98.88 117 TRP B C 1
ATOM 4532 O O . TRP B 1 117 ? 12.602 -23.734 -0.543 1 98.88 117 TRP B O 1
ATOM 4542 N N . THR B 1 118 ? 14.008 -22.703 -1.994 1 98.69 118 THR B N 1
ATOM 4543 C CA . THR B 1 118 ? 14.945 -23.828 -2.051 1 98.69 118 THR B CA 1
ATOM 4544 C C . THR B 1 118 ? 15.711 -23.953 -0.737 1 98.69 118 THR B C 1
ATOM 4546 O O . THR B 1 118 ? 16.406 -24.938 -0.521 1 98.69 118 THR B O 1
ATOM 4549 N N . LYS B 1 119 ? 15.516 -23.016 0.081 1 98 119 LYS B N 1
ATOM 4550 C CA . LYS B 1 119 ? 16.094 -23.125 1.419 1 98 119 LYS B CA 1
ATOM 4551 C C . LYS B 1 119 ? 15.445 -24.266 2.209 1 98 119 LYS B C 1
ATOM 4553 O O . LYS B 1 119 ? 16.047 -24.812 3.129 1 98 119 LYS B O 1
ATOM 4558 N N . LYS B 1 120 ? 14.227 -24.641 1.793 1 97.88 120 LYS B N 1
ATOM 4559 C CA . LYS B 1 120 ? 13.484 -25.609 2.588 1 97.88 120 LYS B CA 1
ATOM 4560 C C . LYS B 1 120 ? 12.906 -26.719 1.708 1 97.88 120 LYS B C 1
ATOM 4562 O O . LYS B 1 120 ? 12.195 -27.594 2.195 1 97.88 120 LYS B O 1
ATOM 4567 N N . SER B 1 121 ? 13.227 -26.703 0.469 1 98.62 121 SER B N 1
ATOM 4568 C CA . SER B 1 121 ? 12.656 -27.703 -0.429 1 98.62 121 SER B CA 1
ATOM 4569 C C . SER B 1 121 ? 13.492 -27.844 -1.698 1 98.62 121 SER B C 1
ATOM 4571 O O . SER B 1 121 ? 14.227 -26.938 -2.068 1 98.62 121 SER B O 1
ATOM 4573 N N . SER B 1 122 ? 13.492 -29.031 -2.25 1 98.81 122 SER B N 1
ATOM 4574 C CA . SER B 1 122 ? 13.867 -29.188 -3.652 1 98.81 122 SER B CA 1
ATOM 4575 C C . SER B 1 122 ? 12.711 -28.797 -4.574 1 98.81 122 SER B C 1
ATOM 4577 O O . SER B 1 122 ? 11.555 -29.125 -4.297 1 98.81 122 SER B O 1
ATOM 4579 N N . ILE B 1 123 ? 13.016 -28.094 -5.641 1 98.88 123 ILE B N 1
ATOM 4580 C CA . ILE B 1 123 ? 11.906 -27.578 -6.445 1 98.88 123 ILE B CA 1
ATOM 4581 C C . ILE B 1 123 ? 12.125 -27.969 -7.91 1 98.88 123 ILE B C 1
ATOM 4583 O O . ILE B 1 123 ? 13.211 -27.781 -8.453 1 98.88 123 ILE B O 1
ATOM 4587 N N . LEU B 1 124 ? 11.117 -28.516 -8.492 1 98.56 124 LEU B N 1
ATOM 4588 C CA . LEU B 1 124 ? 11.023 -28.781 -9.922 1 98.56 124 LEU B CA 1
ATOM 4589 C C . LEU B 1 124 ? 10.195 -27.703 -10.625 1 98.56 124 LEU B C 1
ATOM 4591 O O . LEU B 1 124 ? 8.992 -27.578 -10.383 1 98.56 124 LEU B O 1
ATOM 4595 N N . PHE B 1 125 ? 10.891 -26.875 -11.453 1 98.62 125 PHE B N 1
ATOM 4596 C CA . PHE B 1 125 ? 10.227 -25.875 -12.289 1 98.62 125 PHE B CA 1
ATOM 4597 C C . PHE B 1 125 ? 10.062 -26.391 -13.711 1 98.62 125 PHE B C 1
ATOM 4599 O O . PHE B 1 125 ? 11.055 -26.719 -14.375 1 98.62 125 PHE B O 1
ATOM 4606 N N . VAL B 1 126 ? 8.875 -26.359 -14.227 1 98.25 126 VAL B N 1
ATOM 4607 C CA . VAL B 1 126 ? 8.68 -26.953 -15.547 1 98.25 126 VAL B CA 1
ATOM 4608 C C . VAL B 1 126 ? 8 -25.953 -16.469 1 98.25 126 VAL B C 1
ATOM 4610 O O . VAL B 1 126 ? 7.027 -25.297 -16.078 1 98.25 126 VAL B O 1
ATOM 4613 N N . ASP B 1 127 ? 8.562 -25.781 -17.641 1 97.5 127 ASP B N 1
ATOM 4614 C CA . ASP B 1 127 ? 7.902 -25.031 -18.688 1 97.5 127 ASP B CA 1
ATOM 4615 C C . ASP B 1 127 ? 6.691 -25.781 -19.234 1 97.5 127 ASP B C 1
ATOM 4617 O O . ASP B 1 127 ? 6.809 -26.562 -20.172 1 97.5 127 ASP B O 1
ATOM 4621 N N . LEU B 1 128 ? 5.641 -25.547 -18.656 1 95.06 128 LEU B N 1
ATOM 4622 C CA . LEU B 1 128 ? 4.359 -26.156 -18.984 1 95.06 128 LEU B CA 1
ATOM 4623 C C . LEU B 1 128 ? 3.303 -25.094 -19.266 1 95.06 128 LEU B C 1
ATOM 4625 O O . LEU B 1 128 ? 3.262 -24.062 -18.594 1 95.06 128 LEU B O 1
ATOM 4629 N N . PRO B 1 129 ? 2.387 -25.312 -20.297 1 95.19 129 PRO B N 1
ATOM 4630 C CA . PRO B 1 129 ? 2.256 -26.422 -21.234 1 95.19 129 PRO B CA 1
ATOM 4631 C C . PRO B 1 129 ? 3.221 -26.328 -22.422 1 95.19 129 PRO B C 1
ATOM 4633 O O . PRO B 1 129 ? 4.164 -25.531 -22.391 1 95.19 129 PRO B O 1
ATOM 4636 N N . VAL B 1 130 ? 3.102 -27.25 -23.359 1 94.94 130 VAL B N 1
ATOM 4637 C CA . VAL B 1 130 ? 3.914 -27.203 -24.562 1 94.94 130 VAL B CA 1
ATOM 4638 C C . VAL B 1 130 ? 3.887 -25.797 -25.156 1 94.94 130 VAL B C 1
ATOM 4640 O O . VAL B 1 130 ? 2.84 -25.156 -25.188 1 94.94 130 VAL B O 1
ATOM 4643 N N . GLY B 1 131 ? 5.039 -25.375 -25.609 1 93.12 131 GLY B N 1
ATOM 4644 C CA . GLY B 1 131 ? 5.145 -24.047 -26.203 1 93.12 131 GLY B CA 1
ATOM 4645 C C . GLY B 1 131 ? 5.555 -22.984 -25.203 1 93.12 131 GLY B C 1
ATOM 4646 O O . GLY B 1 131 ? 5.809 -21.828 -25.562 1 93.12 131 GLY B O 1
ATOM 4647 N N . THR B 1 132 ? 5.688 -23.328 -23.953 1 94.88 132 THR B N 1
ATOM 4648 C CA . THR B 1 132 ? 6.098 -22.422 -22.891 1 94.88 132 THR B CA 1
ATOM 4649 C C . THR B 1 132 ? 7.609 -22.469 -22.672 1 94.88 132 THR B C 1
ATOM 4651 O O . THR B 1 132 ? 8.188 -23.562 -22.578 1 94.88 132 THR B O 1
ATOM 4654 N N . GLY B 1 133 ? 8.195 -21.266 -22.594 1 96.56 133 GLY B N 1
ATOM 4655 C CA . GLY B 1 133 ? 9.633 -21.234 -22.359 1 96.56 133 GLY B CA 1
ATOM 4656 C C . GLY B 1 133 ? 10.43 -22.016 -23.375 1 96.56 133 GLY B C 1
ATOM 4657 O O . GLY B 1 133 ? 10.297 -21.781 -24.594 1 96.56 133 GLY B O 1
ATOM 4658 N N . PHE B 1 134 ? 11.141 -23.062 -22.875 1 97.88 134 PHE B N 1
ATOM 4659 C CA . PHE B 1 134 ? 12.008 -23.828 -23.75 1 97.88 134 PHE B CA 1
ATOM 4660 C C . PHE B 1 134 ? 11.367 -25.156 -24.109 1 97.88 134 PHE B C 1
ATOM 4662 O O . PHE B 1 134 ? 12 -26.016 -24.75 1 97.88 134 PHE B O 1
ATOM 4669 N N . SER B 1 135 ? 10.164 -25.391 -23.672 1 96.88 135 SER B N 1
ATOM 4670 C CA . SER B 1 135 ? 9.438 -26.594 -24.078 1 96.88 135 SER B CA 1
ATOM 4671 C C . SER B 1 135 ? 8.93 -26.469 -25.516 1 96.88 135 SER B C 1
ATOM 4673 O O . SER B 1 135 ? 8.625 -25.375 -25.984 1 96.88 135 SER B O 1
ATOM 4675 N N . TYR B 1 136 ? 8.82 -27.609 -26.188 1 96.19 136 TYR B N 1
ATOM 4676 C CA . TYR B 1 136 ? 8.422 -27.547 -27.594 1 96.19 136 TYR B CA 1
ATOM 4677 C C . TYR B 1 136 ? 7.727 -28.828 -28.016 1 96.19 136 TYR B C 1
ATOM 4679 O O . TYR B 1 136 ? 7.805 -29.844 -27.328 1 96.19 136 TYR B O 1
ATOM 4687 N N . GLY B 1 137 ? 6.996 -28.719 -29.078 1 95.19 137 GLY B N 1
ATOM 4688 C CA . GLY B 1 137 ? 6.398 -29.859 -29.734 1 95.19 137 GLY B CA 1
ATOM 4689 C C . GLY B 1 137 ? 7.176 -30.328 -30.953 1 95.19 137 GLY B C 1
ATOM 4690 O O . GLY B 1 137 ? 7.703 -29.5 -31.703 1 95.19 137 GLY B O 1
ATOM 4691 N N . THR B 1 138 ? 7.176 -31.594 -31.156 1 93.88 138 THR B N 1
ATOM 4692 C CA . THR B 1 138 ? 7.938 -32.125 -32.281 1 93.88 138 THR B CA 1
ATOM 4693 C C . THR B 1 138 ? 7.102 -32.125 -33.562 1 93.88 138 THR B C 1
ATOM 4695 O O . THR B 1 138 ? 7.633 -32.312 -34.656 1 93.88 138 THR B O 1
ATOM 4698 N N . THR B 1 139 ? 5.785 -31.906 -33.406 1 91.12 139 THR B N 1
ATOM 4699 C CA . THR B 1 139 ? 4.887 -31.766 -34.531 1 91.12 139 THR B CA 1
ATOM 4700 C C . THR B 1 139 ? 3.996 -30.531 -34.375 1 91.12 139 THR B C 1
ATOM 4702 O O . THR B 1 139 ? 3.777 -30.062 -33.281 1 91.12 139 THR B O 1
ATOM 4705 N N . PRO B 1 140 ? 3.463 -30.062 -35.5 1 87.12 140 PRO B N 1
ATOM 4706 C CA . PRO B 1 140 ? 2.562 -28.906 -35.406 1 87.12 140 PRO B CA 1
ATOM 4707 C C . PRO B 1 140 ? 1.317 -29.188 -34.594 1 87.12 140 PRO B C 1
ATOM 4709 O O . PRO B 1 140 ? 0.784 -28.281 -33.938 1 87.12 140 PRO B O 1
ATOM 4712 N N . GLN B 1 141 ? 0.868 -30.375 -34.594 1 87.31 141 GLN B N 1
ATOM 4713 C CA . GLN B 1 141 ? -0.341 -30.75 -33.844 1 87.31 141 GLN B CA 1
ATOM 4714 C C . GLN B 1 141 ? -0.081 -30.812 -32.344 1 87.31 141 GLN B C 1
ATOM 4716 O O . GLN B 1 141 ? -0.999 -30.641 -31.547 1 87.31 141 GLN B O 1
ATOM 4721 N N . SER B 1 142 ? 1.157 -31 -32.031 1 89.19 142 SER B N 1
ATOM 4722 C CA . SER B 1 142 ? 1.488 -31.219 -30.625 1 89.19 142 SER B CA 1
ATOM 4723 C C . SER B 1 142 ? 1.524 -29.906 -29.844 1 89.19 142 SER B C 1
ATOM 4725 O O . SER B 1 142 ? 1.636 -29.906 -28.625 1 89.19 142 SER B O 1
ATOM 4727 N N . ILE B 1 143 ? 1.275 -28.844 -30.562 1 87.81 143 ILE B N 1
ATOM 4728 C CA . ILE B 1 143 ? 1.365 -27.562 -29.891 1 87.81 143 ILE B CA 1
ATOM 4729 C C . ILE B 1 143 ? -0.003 -27.172 -29.328 1 87.81 143 ILE B C 1
ATOM 4731 O O . ILE B 1 143 ? -0.109 -26.266 -28.5 1 87.81 143 ILE B O 1
ATOM 4735 N N . LYS B 1 144 ? -1.057 -27.75 -29.875 1 89.19 144 LYS B N 1
ATOM 4736 C CA . LYS B 1 144 ? -2.383 -27.516 -29.312 1 89.19 144 LYS B CA 1
ATOM 4737 C C . LYS B 1 144 ? -2.51 -28.156 -27.938 1 89.19 144 LYS B C 1
ATOM 4739 O O . LYS B 1 144 ? -2.178 -29.344 -27.75 1 89.19 144 LYS B O 1
ATOM 4744 N N . THR B 1 145 ? -2.869 -27.406 -26.953 1 93 145 THR B N 1
ATOM 4745 C CA . THR B 1 145 ? -2.9 -27.875 -25.578 1 93 145 THR B CA 1
ATOM 4746 C C . THR B 1 145 ? -4.086 -27.266 -24.828 1 93 145 THR B C 1
ATOM 4748 O O . THR B 1 145 ? -4.961 -26.641 -25.438 1 93 145 THR B O 1
ATOM 4751 N N . GLY B 1 146 ? -4.277 -27.594 -23.578 1 95.62 146 GLY B N 1
ATOM 4752 C CA . GLY B 1 146 ? -5.344 -27.141 -22.703 1 95.62 146 GLY B CA 1
ATOM 4753 C C . GLY B 1 146 ? -5.164 -27.578 -21.266 1 95.62 146 GLY B C 1
ATOM 4754 O O . GLY B 1 146 ? -4.109 -28.109 -20.891 1 95.62 146 GLY B O 1
ATOM 4755 N N . ASP B 1 147 ? -6.191 -27.328 -20.516 1 96.19 147 ASP B N 1
ATOM 4756 C CA . ASP B 1 147 ? -6.094 -27.609 -19.078 1 96.19 147 ASP B CA 1
ATOM 4757 C C . ASP B 1 147 ? -5.883 -29.109 -18.844 1 96.19 147 ASP B C 1
ATOM 4759 O O . ASP B 1 147 ? -4.969 -29.5 -18.109 1 96.19 147 ASP B O 1
ATOM 4763 N N . PHE B 1 148 ? -6.676 -29.922 -19.438 1 96.62 148 PHE B N 1
ATOM 4764 C CA . PHE B 1 148 ? -6.566 -31.359 -19.203 1 96.62 148 PHE B CA 1
ATOM 4765 C C . PHE B 1 148 ? -5.266 -31.906 -19.766 1 96.62 148 PHE B C 1
ATOM 4767 O O . PHE B 1 148 ? -4.656 -32.812 -19.188 1 96.62 148 PHE B O 1
ATOM 4774 N N . SER B 1 149 ? -4.914 -31.375 -20.906 1 95.56 149 SER B N 1
ATOM 4775 C CA . SER B 1 149 ? -3.627 -31.781 -21.469 1 95.56 149 SER B CA 1
ATOM 4776 C C . SER B 1 149 ? -2.479 -31.422 -20.531 1 95.56 149 SER B C 1
ATOM 4778 O O . SER B 1 149 ? -1.552 -32.219 -20.344 1 95.56 149 SER B O 1
ATOM 4780 N N . GLN B 1 150 ? -2.52 -30.234 -20.062 1 95.75 150 GLN B N 1
ATOM 4781 C CA . GLN B 1 150 ? -1.504 -29.797 -19.109 1 95.75 150 GLN B CA 1
ATOM 4782 C C . GLN B 1 150 ? -1.455 -30.719 -17.891 1 95.75 150 GLN B C 1
ATOM 4784 O O . GLN B 1 150 ? -0.373 -31.062 -17.422 1 95.75 150 GLN B O 1
ATOM 4789 N N . VAL B 1 151 ? -2.617 -31.109 -17.359 1 97.12 151 VAL B N 1
ATOM 4790 C CA . VAL B 1 151 ? -2.697 -32.031 -16.219 1 97.12 151 VAL B CA 1
ATOM 4791 C C . VAL B 1 151 ? -2.055 -33.344 -16.594 1 97.12 151 VAL B C 1
ATOM 4793 O O . VAL B 1 151 ? -1.182 -33.844 -15.875 1 97.12 151 VAL B O 1
ATOM 4796 N N . HIS B 1 152 ? -2.418 -33.875 -17.719 1 96.81 152 HIS B N 1
ATOM 4797 C CA . HIS B 1 152 ? -1.919 -35.156 -18.172 1 96.81 152 HIS B CA 1
ATOM 4798 C C . HIS B 1 152 ? -0.408 -35.125 -18.359 1 96.81 152 HIS B C 1
ATOM 4800 O O . HIS B 1 152 ? 0.301 -36.031 -17.906 1 96.81 152 HIS B O 1
ATOM 4806 N N . HIS B 1 153 ? 0.02 -34.125 -19.016 1 97.19 153 HIS B N 1
ATOM 4807 C CA . HIS B 1 153 ? 1.449 -34 -19.281 1 97.19 153 HIS B CA 1
ATOM 4808 C C . HIS B 1 153 ? 2.232 -33.781 -17.984 1 97.19 153 HIS B C 1
ATOM 4810 O O . HIS B 1 153 ? 3.369 -34.25 -17.859 1 97.19 153 HIS B O 1
ATOM 4816 N N . SER B 1 154 ? 1.654 -33.125 -17.031 1 96.94 154 SER B N 1
ATOM 4817 C CA . SER B 1 154 ? 2.299 -32.906 -15.742 1 96.94 154 SER B CA 1
ATOM 4818 C C . SER B 1 154 ? 2.51 -34.25 -15.023 1 96.94 154 SER B C 1
ATOM 4820 O O . SER B 1 154 ? 3.594 -34.5 -14.5 1 96.94 154 SER B O 1
ATOM 4822 N N . VAL B 1 155 ? 1.517 -35.031 -15.008 1 96.56 155 VAL B N 1
ATOM 4823 C CA . VAL B 1 155 ? 1.572 -36.312 -14.312 1 96.56 155 VAL B CA 1
ATOM 4824 C C . VAL B 1 155 ? 2.58 -37.219 -15.008 1 96.56 155 VAL B C 1
ATOM 4826 O O . VAL B 1 155 ? 3.395 -37.875 -14.344 1 96.56 155 VAL B O 1
ATOM 4829 N N . GLN B 1 156 ? 2.562 -37.219 -16.344 1 97.12 156 GLN B N 1
ATOM 4830 C CA . GLN B 1 156 ? 3.529 -38.031 -17.094 1 97.12 156 GLN B CA 1
ATOM 4831 C C . GLN B 1 156 ? 4.957 -37.562 -16.812 1 97.12 156 GLN B C 1
ATOM 4833 O O . GLN B 1 156 ? 5.848 -38.375 -16.578 1 97.12 156 GLN B O 1
ATOM 4838 N N . PHE B 1 157 ? 5.105 -36.344 -16.891 1 97.5 157 PHE B N 1
ATOM 4839 C CA . PHE B 1 157 ? 6.418 -35.75 -16.625 1 97.5 157 PHE B CA 1
ATOM 4840 C C . PHE B 1 157 ? 6.938 -36.188 -15.258 1 97.5 157 PHE B C 1
ATOM 4842 O O . PHE B 1 157 ? 8.078 -36.656 -15.141 1 97.5 157 PHE B O 1
ATOM 4849 N N . LEU B 1 158 ? 6.109 -36.031 -14.234 1 96.38 158 LEU B N 1
ATOM 4850 C CA . LEU B 1 158 ? 6.512 -36.344 -12.867 1 96.38 158 LEU B CA 1
ATOM 4851 C C . LEU B 1 158 ? 6.895 -37.812 -12.734 1 96.38 158 LEU B C 1
ATOM 4853 O O . LEU B 1 158 ? 7.91 -38.125 -12.109 1 96.38 158 LEU B O 1
ATOM 4857 N N . LYS B 1 159 ? 6.121 -38.656 -13.297 1 95 159 LYS B N 1
ATOM 4858 C CA . LYS B 1 159 ? 6.406 -40.094 -13.242 1 95 159 LYS B CA 1
ATOM 4859 C C . LYS B 1 159 ? 7.75 -40.406 -13.883 1 95 159 LYS B C 1
ATOM 4861 O O . LYS B 1 159 ? 8.594 -41.062 -13.289 1 95 159 LYS B O 1
ATOM 4866 N N . LYS B 1 160 ? 7.922 -39.875 -15.055 1 97 160 LYS B N 1
ATOM 4867 C CA . LYS B 1 160 ? 9.148 -40.156 -15.789 1 97 160 LYS B CA 1
ATOM 4868 C C . LYS B 1 160 ? 10.359 -39.531 -15.094 1 97 160 LYS B C 1
ATOM 4870 O O . LYS B 1 160 ? 11.43 -40.156 -15.039 1 97 160 LYS B O 1
ATOM 4875 N N . TRP B 1 161 ? 10.18 -38.375 -14.578 1 97.44 161 TRP B N 1
ATOM 4876 C CA . TRP B 1 161 ? 11.281 -37.719 -13.875 1 97.44 161 TRP B CA 1
ATOM 4877 C C . TRP B 1 161 ? 11.656 -38.5 -12.617 1 97.44 161 TRP B C 1
ATOM 4879 O O . TRP B 1 161 ? 12.836 -38.688 -12.328 1 97.44 161 TRP B O 1
ATOM 4889 N N . LEU B 1 162 ? 10.68 -39 -11.867 1 95.81 162 LEU B N 1
ATOM 4890 C CA . LEU B 1 162 ? 10.922 -39.719 -10.633 1 95.81 162 LEU B CA 1
ATOM 4891 C C . LEU B 1 162 ? 11.578 -41.062 -10.914 1 95.81 162 LEU B C 1
ATOM 4893 O O . LEU B 1 162 ? 12.375 -41.562 -10.109 1 95.81 162 LEU B O 1
ATOM 4897 N N . ILE B 1 163 ? 11.266 -41.625 -12.062 1 96 163 ILE B N 1
ATOM 4898 C CA . ILE B 1 163 ? 11.914 -42.875 -12.461 1 96 163 ILE B CA 1
ATOM 4899 C C . ILE B 1 163 ? 13.414 -42.656 -12.602 1 96 163 ILE B C 1
ATOM 4901 O O . ILE B 1 163 ? 14.219 -43.5 -12.219 1 96 163 ILE B O 1
ATOM 4905 N N . ARG B 1 164 ? 13.727 -41.5 -13.031 1 96.06 164 ARG B N 1
ATOM 4906 C CA . ARG B 1 164 ? 15.133 -41.188 -13.258 1 96.06 164 ARG B CA 1
ATOM 4907 C C . ARG B 1 164 ? 15.766 -40.594 -12.016 1 96.06 164 ARG B C 1
ATOM 4909 O O . ARG B 1 164 ? 16.984 -40.438 -11.938 1 96.06 164 ARG B O 1
ATOM 4916 N N . HIS B 1 165 ? 14.984 -40.219 -11.07 1 97.06 165 HIS B N 1
ATOM 4917 C CA . HIS B 1 165 ? 15.422 -39.656 -9.805 1 97.06 165 HIS B CA 1
ATOM 4918 C C . HIS B 1 165 ? 14.781 -40.375 -8.625 1 97.06 165 HIS B C 1
ATOM 4920 O O . HIS B 1 165 ? 14.125 -39.75 -7.789 1 97.06 165 HIS B O 1
ATOM 4926 N N . PRO B 1 166 ? 15.047 -41.656 -8.477 1 96.12 166 PRO B N 1
ATOM 4927 C CA . PRO B 1 166 ? 14.367 -42.438 -7.461 1 96.12 166 PRO B CA 1
ATOM 4928 C C . PRO B 1 166 ? 14.703 -42 -6.039 1 96.12 166 PRO B C 1
ATOM 4930 O O . PRO B 1 166 ? 13.969 -42.312 -5.098 1 96.12 166 PRO B O 1
ATOM 4933 N N . GLU B 1 167 ? 15.805 -41.281 -5.832 1 96.25 167 GLU B N 1
ATOM 4934 C CA . GLU B 1 167 ? 16.203 -40.812 -4.516 1 96.25 167 GLU B CA 1
ATOM 4935 C C . GLU B 1 167 ? 15.172 -39.812 -3.945 1 96.25 167 GLU B C 1
ATOM 4937 O O . GLU B 1 167 ? 15.156 -39.562 -2.74 1 96.25 167 GLU B O 1
ATOM 4942 N N . PHE B 1 168 ? 14.281 -39.312 -4.746 1 96.69 168 PHE B N 1
ATOM 4943 C CA . PHE B 1 168 ? 13.312 -38.312 -4.285 1 96.69 168 PHE B CA 1
ATOM 4944 C C . PHE B 1 168 ? 11.945 -38.938 -4.07 1 96.69 168 PHE B C 1
ATOM 4946 O O . PHE B 1 168 ? 10.992 -38.25 -3.689 1 96.69 168 PHE B O 1
ATOM 4953 N N . LEU B 1 169 ? 11.789 -40.25 -4.211 1 94.38 169 LEU B N 1
ATOM 4954 C CA . LEU B 1 169 ? 10.508 -40.938 -4.109 1 94.38 169 LEU B CA 1
ATOM 4955 C C . LEU B 1 169 ? 9.977 -40.875 -2.682 1 94.38 169 LEU B C 1
ATOM 4957 O O . LEU B 1 169 ? 8.758 -40.875 -2.469 1 94.38 169 LEU B O 1
ATOM 4961 N N . SER B 1 170 ? 10.883 -40.844 -1.73 1 94.06 170 SER B N 1
ATOM 4962 C CA . SER B 1 170 ? 10.469 -40.906 -0.333 1 94.06 170 SER B CA 1
ATOM 4963 C C . SER B 1 170 ? 10.242 -39.531 0.252 1 94.06 170 SER B C 1
ATOM 4965 O O . SER B 1 170 ? 9.727 -39.406 1.366 1 94.06 170 SER B O 1
ATOM 4967 N N . ASN B 1 171 ? 10.656 -38.438 -0.477 1 95.94 171 ASN B N 1
ATOM 4968 C CA . ASN B 1 171 ? 10.469 -37.062 0.015 1 95.94 171 ASN B CA 1
ATOM 4969 C C . ASN B 1 171 ? 8.984 -36.688 0.079 1 95.94 171 ASN B C 1
ATOM 4971 O O . ASN B 1 171 ? 8.211 -37.094 -0.792 1 95.94 171 ASN B O 1
ATOM 4975 N N . PRO B 1 172 ? 8.562 -35.969 1.164 1 95.31 172 PRO B N 1
ATOM 4976 C CA . PRO B 1 172 ? 7.227 -35.375 1.058 1 95.31 172 PRO B CA 1
ATOM 4977 C C . PRO B 1 172 ? 7.027 -34.594 -0.235 1 95.31 172 PRO B C 1
ATOM 4979 O O . PRO B 1 172 ? 7.941 -33.906 -0.689 1 95.31 172 PRO B O 1
ATOM 4982 N N . PHE B 1 173 ? 5.914 -34.75 -0.807 1 96.31 173 PHE B N 1
ATOM 4983 C CA . PHE B 1 173 ? 5.695 -34.188 -2.131 1 96.31 173 PHE B CA 1
ATOM 4984 C C . PHE B 1 173 ? 4.59 -33.156 -2.092 1 96.31 173 PHE B C 1
ATOM 4986 O O . PHE B 1 173 ? 3.559 -33.344 -1.443 1 96.31 173 PHE B O 1
ATOM 4993 N N . TYR B 1 174 ? 4.809 -32.031 -2.686 1 97.25 174 TYR B N 1
ATOM 4994 C CA . TYR B 1 174 ? 3.828 -30.953 -2.834 1 97.25 174 TYR B CA 1
ATOM 4995 C C . TYR B 1 174 ? 3.773 -30.453 -4.273 1 97.25 174 TYR B C 1
ATOM 4997 O O . TYR B 1 174 ? 4.789 -30.469 -4.977 1 97.25 174 TYR B O 1
ATOM 5005 N N . VAL B 1 175 ? 2.639 -30.078 -4.734 1 97.69 175 VAL B N 1
ATOM 5006 C CA . VAL B 1 175 ? 2.469 -29.359 -5.996 1 97.69 175 VAL B CA 1
ATOM 5007 C C . VAL B 1 175 ? 2.018 -27.922 -5.723 1 97.69 175 VAL B C 1
ATOM 5009 O O . VAL B 1 175 ? 1.125 -27.703 -4.906 1 97.69 175 VAL B O 1
ATOM 5012 N N . GLY B 1 176 ? 2.648 -26.969 -6.328 1 97.62 176 GLY B N 1
ATOM 5013 C CA . GLY B 1 176 ? 2.324 -25.578 -6.07 1 97.62 176 GLY B CA 1
ATOM 5014 C C . GLY B 1 176 ? 2.311 -24.734 -7.324 1 97.62 176 GLY B C 1
ATOM 5015 O O . GLY B 1 176 ? 2.76 -25.172 -8.383 1 97.62 176 GLY B O 1
ATOM 5016 N N . GLY B 1 177 ? 1.812 -23.578 -7.227 1 98.12 177 GLY B N 1
ATOM 5017 C CA . GLY B 1 177 ? 1.737 -22.609 -8.305 1 98.12 177 GLY B CA 1
ATOM 5018 C C . GLY B 1 177 ? 0.899 -21.391 -7.945 1 98.12 177 GLY B C 1
ATOM 5019 O O . GLY B 1 177 ? 0.518 -21.219 -6.789 1 98.12 177 GLY B O 1
ATOM 5020 N N . ASP B 1 178 ? 0.713 -20.547 -8.93 1 97.5 178 ASP B N 1
ATOM 5021 C CA . ASP B 1 178 ? -0.021 -19.297 -8.672 1 97.5 178 ASP B CA 1
ATOM 5022 C C . ASP B 1 178 ? -0.947 -18.969 -9.836 1 97.5 178 ASP B C 1
ATOM 5024 O O . ASP B 1 178 ? -0.896 -19.609 -10.883 1 97.5 178 ASP B O 1
ATOM 5028 N N . SER B 1 179 ? -1.829 -18.094 -9.602 1 96.5 179 SER B N 1
ATOM 5029 C CA . SER B 1 179 ? -2.686 -17.516 -10.633 1 96.5 179 SER B CA 1
ATOM 5030 C C . SER B 1 179 ? -3.494 -18.594 -11.344 1 96.5 179 SER B C 1
ATOM 5032 O O . SER B 1 179 ? -4.164 -19.406 -10.703 1 96.5 179 SER B O 1
ATOM 5034 N N . TYR B 1 180 ? -3.377 -18.75 -12.602 1 95.75 180 TYR B N 1
ATOM 5035 C CA . TYR B 1 180 ? -4.219 -19.656 -13.375 1 95.75 180 TYR B CA 1
ATOM 5036 C C . TYR B 1 180 ? -3.898 -21.109 -13.039 1 95.75 180 TYR B C 1
ATOM 5038 O O . TYR B 1 180 ? -4.719 -22 -13.266 1 95.75 180 TYR B O 1
ATOM 5046 N N . SER B 1 181 ? -2.725 -21.359 -12.492 1 96.44 181 SER B N 1
ATOM 5047 C CA . SER B 1 181 ? -2.396 -22.719 -12.109 1 96.44 181 SER B CA 1
ATOM 5048 C C . SER B 1 181 ? -3.342 -23.234 -11.031 1 96.44 181 SER B C 1
ATOM 5050 O O . SER B 1 181 ? -3.379 -24.438 -10.758 1 96.44 181 SER B O 1
ATOM 5052 N N . GLY B 1 182 ? -4.109 -22.328 -10.453 1 97.62 182 GLY B N 1
ATOM 5053 C CA . GLY B 1 182 ? -5.148 -22.734 -9.523 1 97.62 182 GLY B CA 1
ATOM 5054 C C . GLY B 1 182 ? -6.207 -23.625 -10.156 1 97.62 182 GLY B C 1
ATOM 5055 O O . GLY B 1 182 ? -6.953 -24.312 -9.445 1 97.62 182 GLY B O 1
ATOM 5056 N N . ILE B 1 183 ? -6.281 -23.625 -11.438 1 97.38 183 ILE B N 1
ATOM 5057 C CA . ILE B 1 183 ? -7.23 -24.469 -12.164 1 97.38 183 ILE B CA 1
ATOM 5058 C C . ILE B 1 183 ? -6.684 -25.891 -12.273 1 97.38 183 ILE B C 1
ATOM 5060 O O . ILE B 1 183 ? -7.395 -26.844 -11.992 1 97.38 183 ILE B O 1
ATOM 5064 N N . VAL B 1 184 ? -5.43 -26.078 -12.562 1 97.31 184 VAL B N 1
ATOM 5065 C CA . VAL B 1 184 ? -4.922 -27.391 -12.953 1 97.31 184 VAL B CA 1
ATOM 5066 C C . VAL B 1 184 ? -4.305 -28.078 -11.742 1 97.31 184 VAL B C 1
ATOM 5068 O O . VAL B 1 184 ? -4.316 -29.312 -11.648 1 97.31 184 VAL B O 1
ATOM 5071 N N . ILE B 1 185 ? -3.779 -27.344 -10.797 1 97.44 185 ILE B N 1
ATOM 5072 C CA . ILE B 1 185 ? -2.994 -27.922 -9.703 1 97.44 185 ILE B CA 1
ATOM 5073 C C . ILE B 1 185 ? -3.883 -28.812 -8.836 1 97.44 185 ILE B C 1
ATOM 5075 O O . ILE B 1 185 ? -3.49 -29.922 -8.469 1 97.44 185 ILE B O 1
ATOM 5079 N N . PRO B 1 186 ? -5.113 -28.391 -8.5 1 97.44 186 PRO B N 1
ATOM 5080 C CA . PRO B 1 186 ? -5.938 -29.312 -7.719 1 97.44 186 PRO B CA 1
ATOM 5081 C C . PRO B 1 186 ? -6.203 -30.625 -8.453 1 97.44 186 PRO B C 1
ATOM 5083 O O . PRO B 1 186 ? -6.293 -31.688 -7.82 1 97.44 186 PRO B O 1
ATOM 5086 N N . VAL B 1 187 ? -6.273 -30.578 -9.734 1 97.19 187 VAL B N 1
ATOM 5087 C CA . VAL B 1 187 ? -6.488 -31.781 -10.539 1 97.19 187 VAL B CA 1
ATOM 5088 C C . VAL B 1 187 ? -5.238 -32.656 -10.508 1 97.19 187 VAL B C 1
ATOM 5090 O O . VAL B 1 187 ? -5.332 -33.875 -10.344 1 97.19 187 VAL B O 1
ATOM 5093 N N . ILE B 1 188 ? -4.105 -32.031 -10.625 1 97.31 188 ILE B N 1
ATOM 5094 C CA . ILE B 1 188 ? -2.834 -32.75 -10.57 1 97.31 188 ILE B CA 1
ATOM 5095 C C . ILE B 1 188 ? -2.666 -33.375 -9.188 1 97.31 188 ILE B C 1
ATOM 5097 O O . ILE B 1 188 ? -2.297 -34.562 -9.086 1 97.31 188 ILE B O 1
ATOM 5101 N N . ALA B 1 189 ? -2.928 -32.594 -8.172 1 96.25 189 ALA B N 1
ATOM 5102 C CA . ALA B 1 189 ? -2.793 -33.062 -6.801 1 96.25 189 ALA B CA 1
ATOM 5103 C C . ALA B 1 189 ? -3.654 -34.312 -6.574 1 96.25 189 ALA B C 1
ATOM 5105 O O . ALA B 1 189 ? -3.234 -35.25 -5.902 1 96.25 189 ALA B O 1
ATOM 5106 N N . GLN B 1 190 ? -4.805 -34.312 -7.121 1 93.56 190 GLN B N 1
ATOM 5107 C CA . GLN B 1 190 ? -5.723 -35.469 -6.977 1 93.56 190 GLN B CA 1
ATOM 5108 C C . GLN B 1 190 ? -5.152 -36.719 -7.629 1 93.56 190 GLN B C 1
ATOM 5110 O O . GLN B 1 190 ? -5.406 -37.812 -7.168 1 93.56 190 GLN B O 1
ATOM 5115 N N . GLU B 1 191 ? -4.395 -36.531 -8.641 1 91.19 191 GLU B N 1
ATOM 5116 C CA . GLU B 1 191 ? -3.865 -37.656 -9.391 1 91.19 191 GLU B CA 1
ATOM 5117 C C . GLU B 1 191 ? -2.607 -38.219 -8.734 1 91.19 191 GLU B C 1
ATOM 5119 O O . GLU B 1 191 ? -2.178 -39.312 -9.055 1 91.19 191 GLU B O 1
ATOM 5124 N N . ILE B 1 192 ? -2.076 -37.375 -7.879 1 82.56 192 ILE B N 1
ATOM 5125 C CA . ILE B 1 192 ? -0.838 -37.844 -7.25 1 82.56 192 ILE B CA 1
ATOM 5126 C C . ILE B 1 192 ? -1.117 -38.281 -5.812 1 82.56 192 ILE B C 1
ATOM 5128 O O . ILE B 1 192 ? -2.02 -37.75 -5.16 1 82.56 192 ILE B O 1
ATOM 5132 N N . LEU B 1 193 ? -0.922 -39.469 -5.324 1 62.34 193 LEU B N 1
ATOM 5133 C CA . LEU B 1 193 ? -1.36 -40.156 -4.121 1 62.34 193 LEU B CA 1
ATOM 5134 C C . LEU B 1 193 ? -1.087 -39.312 -2.877 1 62.34 193 LEU B C 1
ATOM 5136 O O . LEU B 1 193 ? -1.955 -39.188 -2.012 1 62.34 193 LEU B O 1
ATOM 5140 N N . GLU B 1 194 ? 0.178 -39.094 -2.355 1 72.25 194 GLU B N 1
ATOM 5141 C CA . GLU B 1 194 ? 0.456 -38.562 -1.018 1 72.25 194 GLU B CA 1
ATOM 5142 C C . GLU B 1 194 ? 1.184 -37.219 -1.08 1 72.25 194 GLU B C 1
ATOM 5144 O O . GLU B 1 194 ? 2.068 -37.031 -1.917 1 72.25 194 GLU B O 1
ATOM 5149 N N . GLY B 1 195 ? 0.396 -36.094 -0.742 1 81.94 195 GLY B N 1
ATOM 5150 C CA . GLY B 1 195 ? 1.095 -34.812 -0.589 1 81.94 195 GLY B CA 1
ATOM 5151 C C . GLY B 1 195 ? 0.163 -33.656 -0.32 1 81.94 195 GLY B C 1
ATOM 5152 O O . GLY B 1 195 ? -0.853 -33.812 0.36 1 81.94 195 GLY B O 1
ATOM 5153 N N . GLY B 1 196 ? 0.555 -32.562 -0.477 1 94.75 196 GLY B N 1
ATOM 5154 C CA . GLY B 1 196 ? -0.199 -31.328 -0.308 1 94.75 196 GLY B CA 1
ATOM 5155 C C . GLY B 1 196 ? -0.056 -30.375 -1.479 1 94.75 196 GLY B C 1
ATOM 5156 O O . GLY B 1 196 ? 0.554 -30.719 -2.494 1 94.75 196 GLY B O 1
ATOM 5157 N N . TYR B 1 197 ? -0.746 -29.266 -1.427 1 97.88 197 TYR B N 1
ATOM 5158 C CA . TYR B 1 197 ? -0.646 -28.328 -2.531 1 97.88 197 TYR B CA 1
ATOM 5159 C C . TYR B 1 197 ? -0.63 -26.891 -2.018 1 97.88 197 TYR B C 1
ATOM 5161 O O . TYR B 1 197 ? -1.073 -26.625 -0.899 1 97.88 197 TYR B O 1
ATOM 5169 N N . ILE B 1 198 ? -0.027 -26.031 -2.777 1 98.5 198 ILE B N 1
ATOM 5170 C CA . ILE B 1 198 ? 0.198 -24.625 -2.451 1 98.5 198 ILE B CA 1
ATOM 5171 C C . ILE B 1 198 ? -0.271 -23.75 -3.607 1 98.5 198 ILE B C 1
ATOM 5173 O O . ILE B 1 198 ? 0.099 -23.984 -4.762 1 98.5 198 ILE B O 1
ATOM 5177 N N . LEU B 1 199 ? -1.084 -22.734 -3.287 1 98.75 199 LEU B N 1
ATOM 5178 C CA . LEU B 1 199 ? -1.603 -21.891 -4.352 1 98.75 199 LEU B CA 1
ATOM 5179 C C . LEU B 1 199 ? -1.53 -20.422 -3.957 1 98.75 199 LEU B C 1
ATOM 5181 O O . LEU B 1 199 ? -2.021 -20.031 -2.893 1 98.75 199 LEU B O 1
ATOM 5185 N N . GLY B 1 200 ? -0.923 -19.578 -4.809 1 98.69 200 GLY B N 1
ATOM 5186 C CA . GLY B 1 200 ? -0.923 -18.141 -4.652 1 98.69 200 GLY B CA 1
ATOM 5187 C C . GLY B 1 200 ? -1.925 -17.438 -5.555 1 98.69 200 GLY B C 1
ATOM 5188 O O . GLY B 1 200 ? -1.842 -17.547 -6.781 1 98.69 200 GLY B O 1
ATOM 5189 N N . ASN B 1 201 ? -2.82 -16.703 -4.969 1 98.31 201 ASN B N 1
ATOM 5190 C CA . ASN B 1 201 ? -3.854 -15.992 -5.711 1 98.31 201 ASN B CA 1
ATOM 5191 C C . ASN B 1 201 ? -4.441 -16.859 -6.82 1 98.31 201 ASN B C 1
ATOM 5193 O O . ASN B 1 201 ? -4.469 -16.453 -7.984 1 98.31 201 ASN B O 1
ATOM 5197 N N . PRO B 1 202 ? -5 -17.969 -6.488 1 98.31 202 PRO B N 1
ATOM 5198 C CA . PRO B 1 202 ? -5.383 -18.969 -7.496 1 98.31 202 PRO B CA 1
ATOM 5199 C C . PRO B 1 202 ? -6.703 -18.625 -8.188 1 98.31 202 PRO B C 1
ATOM 5201 O O . PRO B 1 202 ? -7.656 -18.203 -7.531 1 98.31 202 PRO B O 1
ATOM 5204 N N . VAL B 1 203 ? -6.711 -18.797 -9.477 1 97.81 203 VAL B N 1
ATOM 5205 C CA . VAL B 1 203 ? -7.992 -18.891 -10.172 1 97.81 203 VAL B CA 1
ATOM 5206 C C . VAL B 1 203 ? -8.656 -20.234 -9.828 1 97.81 203 VAL B C 1
ATOM 5208 O O . VAL B 1 203 ? -8.008 -21.281 -9.875 1 97.81 203 VAL B O 1
ATOM 5211 N N . THR B 1 204 ? -9.891 -20.188 -9.484 1 97.31 204 THR B N 1
ATOM 5212 C CA . THR B 1 204 ? -10.547 -21.406 -9.039 1 97.31 204 THR B CA 1
ATOM 5213 C C . THR B 1 204 ? -11.789 -21.703 -9.875 1 97.31 204 THR B C 1
ATOM 5215 O O . THR B 1 204 ? -12.023 -22.844 -10.273 1 97.31 204 THR B O 1
ATOM 5218 N N . VAL B 1 205 ? -12.602 -20.656 -10.086 1 91.38 205 VAL B N 1
ATOM 5219 C CA . VAL B 1 205 ? -13.844 -20.859 -10.828 1 91.38 205 VAL B CA 1
ATOM 5220 C C . VAL B 1 205 ? -13.852 -19.969 -12.07 1 91.38 205 VAL B C 1
ATOM 5222 O O . VAL B 1 205 ? -14.156 -18.781 -11.984 1 91.38 205 VAL B O 1
ATOM 5225 N N . GLY B 1 206 ? -13.57 -20.531 -13.133 1 81.56 206 GLY B N 1
ATOM 5226 C CA . GLY B 1 206 ? -13.586 -19.859 -14.422 1 81.56 206 GLY B CA 1
ATOM 5227 C C . GLY B 1 206 ? -13.461 -18.359 -14.312 1 81.56 206 GLY B C 1
ATOM 5228 O O . GLY B 1 206 ? -12.555 -17.844 -13.656 1 81.56 206 GLY B O 1
ATOM 5229 N N . THR B 1 207 ? -14.414 -17.625 -14.953 1 83.06 207 THR B N 1
ATOM 5230 C CA . THR B 1 207 ? -14.281 -16.172 -15.062 1 83.06 207 THR B CA 1
ATOM 5231 C C . THR B 1 207 ? -15.047 -15.477 -13.938 1 83.06 207 THR B C 1
ATOM 5233 O O . THR B 1 207 ? -14.953 -14.258 -13.781 1 83.06 207 THR B O 1
ATOM 5236 N N . THR B 1 208 ? -15.609 -16.219 -12.984 1 88.94 208 THR B N 1
ATOM 5237 C CA . THR B 1 208 ? -16.453 -15.617 -11.961 1 88.94 208 THR B CA 1
ATOM 5238 C C . THR B 1 208 ? -15.617 -14.883 -10.922 1 88.94 208 THR B C 1
ATOM 5240 O O . THR B 1 208 ? -16.125 -14.062 -10.164 1 88.94 208 THR B O 1
ATOM 5243 N N . TYR B 1 209 ? -14.32 -15.25 -10.867 1 93.25 209 TYR B N 1
ATOM 5244 C CA . TYR B 1 209 ? -13.445 -14.531 -9.945 1 93.25 209 TYR B CA 1
ATOM 5245 C C . TYR B 1 209 ? -13.43 -13.039 -10.266 1 93.25 209 TYR B C 1
ATOM 5247 O O . TYR B 1 209 ? -13.219 -12.211 -9.375 1 93.25 209 TYR B O 1
ATOM 5255 N N . GLN B 1 210 ? -13.758 -12.656 -11.477 1 94.5 210 GLN B N 1
ATOM 5256 C CA . GLN B 1 210 ? -13.727 -11.266 -11.93 1 94.5 210 GLN B CA 1
ATOM 5257 C C . GLN B 1 210 ? -14.844 -10.453 -11.289 1 94.5 210 GLN B C 1
ATOM 5259 O O . GLN B 1 210 ? -14.773 -9.227 -11.242 1 94.5 210 GLN B O 1
ATOM 5264 N N . ASN B 1 211 ? -15.914 -11.164 -10.852 1 96.75 211 ASN B N 1
ATOM 5265 C CA . ASN B 1 211 ? -17.016 -10.469 -10.188 1 96.75 211 ASN B CA 1
ATOM 5266 C C . ASN B 1 211 ? -16.562 -9.82 -8.883 1 96.75 211 ASN B C 1
ATOM 5268 O O . ASN B 1 211 ? -17.25 -8.922 -8.375 1 96.75 211 ASN B O 1
ATOM 5272 N N . PHE B 1 212 ? -15.438 -10.25 -8.383 1 97.56 212 PHE B N 1
ATOM 5273 C CA . PHE B 1 212 ? -14.984 -9.75 -7.086 1 97.56 212 PHE B CA 1
ATOM 5274 C C . PHE B 1 212 ? -14.117 -8.508 -7.254 1 97.56 212 PHE B C 1
ATOM 5276 O O . PHE B 1 212 ? -13.734 -7.875 -6.27 1 97.56 212 PHE B O 1
ATOM 5283 N N . ALA B 1 213 ? -13.797 -8.102 -8.516 1 97.81 213 ALA B N 1
ATOM 5284 C CA . ALA B 1 213 ? -12.992 -6.91 -8.766 1 97.81 213 ALA B CA 1
ATOM 5285 C C . ALA B 1 213 ? -13.711 -5.652 -8.281 1 97.81 213 ALA B C 1
ATOM 5287 O O . ALA B 1 213 ? -13.078 -4.73 -7.758 1 97.81 213 ALA B O 1
ATOM 5288 N N . ILE B 1 214 ? -15.047 -5.621 -8.453 1 98.44 214 ILE B N 1
ATOM 5289 C CA . ILE B 1 214 ? -15.797 -4.418 -8.109 1 98.44 214 ILE B CA 1
ATOM 5290 C C . ILE B 1 214 ? -15.898 -4.289 -6.59 1 98.44 214 ILE B C 1
ATOM 5292 O O . ILE B 1 214 ? -15.609 -3.229 -6.031 1 98.44 214 ILE B O 1
ATOM 5296 N N . PRO B 1 215 ? -16.312 -5.383 -5.848 1 98.25 215 PRO B N 1
ATOM 5297 C CA . PRO B 1 215 ? -16.234 -5.262 -4.387 1 98.25 215 PRO B CA 1
ATOM 5298 C C . PRO B 1 215 ? -14.844 -4.887 -3.896 1 98.25 215 PRO B C 1
ATOM 5300 O O . PRO B 1 215 ? -14.711 -4.098 -2.957 1 98.25 215 PRO B O 1
ATOM 5303 N N . PHE B 1 216 ? -13.844 -5.438 -4.477 1 98.56 216 PHE B N 1
ATOM 5304 C CA . PHE B 1 216 ? -12.469 -5.094 -4.117 1 98.56 216 PHE B CA 1
ATOM 5305 C C . PHE B 1 216 ? -12.203 -3.615 -4.363 1 98.56 216 PHE B C 1
ATOM 5307 O O . PHE B 1 216 ? -11.625 -2.934 -3.514 1 98.56 216 PHE B O 1
ATOM 5314 N N . ALA B 1 217 ? -12.578 -3.115 -5.52 1 98.75 217 ALA B N 1
ATOM 5315 C CA . ALA B 1 217 ? -12.383 -1.71 -5.875 1 98.75 217 ALA B CA 1
ATOM 5316 C C . ALA B 1 217 ? -13.07 -0.794 -4.859 1 98.75 217 ALA B C 1
ATOM 5318 O O . ALA B 1 217 ? -12.539 0.269 -4.523 1 98.75 217 ALA B O 1
ATOM 5319 N N . HIS B 1 218 ? -14.234 -1.208 -4.445 1 98.5 218 HIS B N 1
ATOM 5320 C CA . HIS B 1 218 ? -14.938 -0.441 -3.428 1 98.5 218 HIS B CA 1
ATOM 5321 C C . HIS B 1 218 ? -14.164 -0.42 -2.115 1 98.5 218 HIS B C 1
ATOM 5323 O O . HIS B 1 218 ? -14.008 0.635 -1.496 1 98.5 218 HIS B O 1
ATOM 5329 N N . ARG B 1 219 ? -13.68 -1.612 -1.694 1 97.81 219 ARG B N 1
ATOM 5330 C CA . ARG B 1 219 ? -12.914 -1.716 -0.453 1 97.81 219 ARG B CA 1
ATOM 5331 C C . ARG B 1 219 ? -11.68 -0.828 -0.495 1 97.81 219 ARG B C 1
ATOM 5333 O O . ARG B 1 219 ? -11.328 -0.199 0.504 1 97.81 219 ARG B O 1
ATOM 5340 N N . MET B 1 220 ? -11.07 -0.72 -1.673 1 97.81 220 MET B N 1
ATOM 5341 C CA . MET B 1 220 ? -9.82 0.03 -1.815 1 97.81 220 MET B CA 1
ATOM 5342 C C . MET B 1 220 ? -10.102 1.485 -2.174 1 97.81 220 MET B C 1
ATOM 5344 O O . MET B 1 220 ? -9.18 2.242 -2.479 1 97.81 220 MET B O 1
ATOM 5348 N N . THR B 1 221 ? -11.344 1.891 -2.236 1 96.62 221 THR B N 1
ATOM 5349 C CA . THR B 1 221 ? -11.805 3.258 -2.453 1 96.62 221 THR B CA 1
ATOM 5350 C C . THR B 1 221 ? -11.438 3.734 -3.857 1 96.62 221 THR B C 1
ATOM 5352 O O . THR B 1 221 ? -11.109 4.906 -4.055 1 96.62 221 THR B O 1
ATOM 5355 N N . LEU B 1 222 ? -11.375 2.801 -4.797 1 98.44 222 LEU B N 1
ATOM 5356 C CA . LEU B 1 222 ? -11.188 3.162 -6.199 1 98.44 222 LEU B CA 1
ATOM 5357 C C . LEU B 1 222 ? -12.492 3.678 -6.801 1 98.44 222 LEU B C 1
ATOM 5359 O O . LEU B 1 222 ? -12.477 4.391 -7.809 1 98.44 222 LEU B O 1
ATOM 5363 N N . ILE B 1 223 ? -13.617 3.299 -6.234 1 98.62 223 ILE B N 1
ATOM 5364 C CA . ILE B 1 223 ? -14.93 3.799 -6.617 1 98.62 223 ILE B CA 1
ATOM 5365 C C . ILE B 1 223 ? -15.68 4.293 -5.379 1 98.62 223 ILE B C 1
ATOM 5367 O O . ILE B 1 223 ? -15.422 3.822 -4.27 1 98.62 223 ILE B O 1
ATOM 5371 N N . PRO B 1 224 ? -16.516 5.234 -5.551 1 97.94 224 PRO B N 1
ATOM 5372 C CA . PRO B 1 224 ? -17.266 5.758 -4.406 1 97.94 224 PRO B CA 1
ATOM 5373 C C . PRO B 1 224 ? -18.406 4.832 -3.967 1 97.94 224 PRO B C 1
ATOM 5375 O O . PRO B 1 224 ? -18.812 3.959 -4.73 1 97.94 224 PRO B O 1
ATOM 5378 N N . ASP B 1 225 ? -18.891 4.996 -2.752 1 97.06 225 ASP B N 1
ATOM 5379 C CA . ASP B 1 225 ? -19.969 4.18 -2.184 1 97.06 225 ASP B CA 1
ATOM 5380 C C . ASP B 1 225 ? -21.203 4.191 -3.078 1 97.06 225 ASP B C 1
ATOM 5382 O O . ASP B 1 225 ? -21.828 3.152 -3.287 1 97.06 225 ASP B O 1
ATOM 5386 N N . GLU B 1 226 ? -21.5 5.348 -3.654 1 97.19 226 GLU B N 1
ATOM 5387 C CA . GLU B 1 226 ? -22.719 5.496 -4.449 1 97.19 226 GLU B CA 1
ATOM 5388 C C . GLU B 1 226 ? -22.656 4.641 -5.711 1 97.19 226 GLU B C 1
ATOM 5390 O O . GLU B 1 226 ? -23.641 4.004 -6.086 1 97.19 226 GLU B O 1
ATOM 5395 N N . LEU B 1 227 ? -21.5 4.691 -6.336 1 98.25 227 LEU B N 1
ATOM 5396 C CA . LEU B 1 227 ? -21.344 3.881 -7.539 1 98.25 227 LEU B CA 1
ATOM 5397 C C . LEU B 1 227 ? -21.406 2.395 -7.203 1 98.25 227 LEU B C 1
ATOM 5399 O O . LEU B 1 227 ? -22.031 1.615 -7.938 1 98.25 227 LEU B O 1
ATOM 5403 N N . PHE B 1 228 ? -20.797 1.986 -6.152 1 98.56 228 PHE B N 1
ATOM 5404 C CA . PHE B 1 228 ? -20.844 0.59 -5.734 1 98.56 228 PHE B CA 1
ATOM 5405 C C . PHE B 1 228 ? -22.281 0.139 -5.484 1 98.56 228 PHE B C 1
ATOM 5407 O O . PHE B 1 228 ? -22.672 -0.953 -5.898 1 98.56 228 PHE B O 1
ATOM 5414 N N . GLU B 1 229 ? -23.016 0.951 -4.793 1 98.31 229 GLU B N 1
ATOM 5415 C CA . GLU B 1 229 ? -24.422 0.647 -4.516 1 98.31 229 GLU B CA 1
ATOM 5416 C C . GLU B 1 229 ? -25.219 0.51 -5.805 1 98.31 229 GLU B C 1
ATOM 5418 O O . GLU B 1 229 ? -26.016 -0.417 -5.949 1 98.31 229 GLU B O 1
ATOM 5423 N N . SER B 1 230 ? -24.969 1.414 -6.699 1 98.5 230 SER B N 1
ATOM 5424 C CA . SER B 1 230 ? -25.672 1.374 -7.984 1 98.5 230 SER B CA 1
ATOM 5425 C C . SER B 1 230 ? -25.312 0.113 -8.766 1 98.5 230 SER B C 1
ATOM 5427 O O . SER B 1 230 ? -26.172 -0.518 -9.367 1 98.5 230 SER B O 1
ATOM 5429 N N . LEU B 1 231 ? -24.031 -0.209 -8.742 1 98.69 231 LEU B N 1
ATOM 5430 C CA . LEU B 1 231 ? -23.578 -1.422 -9.414 1 98.69 231 LEU B CA 1
ATOM 5431 C C . LEU B 1 231 ? -24.203 -2.66 -8.781 1 98.69 231 LEU B C 1
ATOM 5433 O O . LEU B 1 231 ? -24.703 -3.539 -9.492 1 98.69 231 LEU B O 1
ATOM 5437 N N . THR B 1 232 ? -24.188 -2.703 -7.492 1 98.25 232 THR B N 1
ATOM 5438 C CA . THR B 1 232 ? -24.719 -3.848 -6.766 1 98.25 232 THR B CA 1
ATOM 5439 C C . THR B 1 232 ? -26.219 -4.02 -7.055 1 98.25 232 THR B C 1
ATOM 5441 O O . THR B 1 232 ? -26.672 -5.129 -7.312 1 98.25 232 THR B O 1
ATOM 5444 N N . SER B 1 233 ? -26.938 -2.932 -7.07 1 98.31 233 SER B N 1
ATOM 5445 C CA . SER B 1 233 ? -28.391 -2.982 -7.254 1 98.31 233 SER B CA 1
ATOM 5446 C C . SER B 1 233 ? -28.75 -3.299 -8.703 1 98.31 233 SER B C 1
ATOM 5448 O O . SER B 1 233 ? -29.703 -4.047 -8.961 1 98.31 233 SER B O 1
ATOM 5450 N N . SER B 1 234 ? -28 -2.754 -9.617 1 98.31 234 SER B N 1
ATOM 5451 C CA . SER B 1 234 ? -28.359 -2.881 -11.023 1 98.31 234 SER B CA 1
ATOM 5452 C C . SER B 1 234 ? -27.812 -4.176 -11.617 1 98.31 234 SER B C 1
ATOM 5454 O O . SER B 1 234 ? -28.484 -4.812 -12.438 1 98.31 234 SER B O 1
ATOM 5456 N N . CYS B 1 235 ? -26.625 -4.559 -11.219 1 97.94 235 CYS B N 1
ATOM 5457 C CA . CYS B 1 235 ? -25.984 -5.711 -11.836 1 97.94 235 CYS B CA 1
ATOM 5458 C C . CYS B 1 235 ? -26.172 -6.961 -10.984 1 97.94 235 CYS B C 1
ATOM 5460 O O . CYS B 1 235 ? -25.906 -8.07 -11.445 1 97.94 235 CYS B O 1
ATOM 5462 N N . LYS B 1 236 ? -26.531 -6.805 -9.734 1 96.75 236 LYS B N 1
ATOM 5463 C CA . LYS B 1 236 ? -26.859 -7.879 -8.805 1 96.75 236 LYS B CA 1
ATOM 5464 C C . LYS B 1 236 ? -25.688 -8.836 -8.625 1 96.75 236 LYS B C 1
ATOM 5466 O O . LYS B 1 236 ? -25.859 -10.055 -8.633 1 96.75 236 LYS B O 1
ATOM 5471 N N . GLY B 1 237 ? -24.531 -8.328 -8.648 1 94.94 237 GLY B N 1
ATOM 5472 C CA . GLY B 1 237 ? -23.344 -9.109 -8.32 1 94.94 237 GLY B CA 1
ATOM 5473 C C . GLY B 1 237 ? -22.734 -9.805 -9.523 1 94.94 237 GLY B C 1
ATOM 5474 O O . GLY B 1 237 ? -21.688 -10.445 -9.406 1 94.94 237 GLY B O 1
ATOM 5475 N N . GLU B 1 238 ? -23.375 -9.734 -10.664 1 95.56 238 GLU B N 1
ATOM 5476 C CA . GLU B 1 238 ? -22.844 -10.32 -11.891 1 95.56 238 GLU B CA 1
ATOM 5477 C C . GLU B 1 238 ? -22.266 -9.25 -12.805 1 95.56 238 GLU B C 1
ATOM 5479 O O . GLU B 1 238 ? -23.016 -8.508 -13.461 1 95.56 238 GLU B O 1
ATOM 5484 N N . TYR B 1 239 ? -21 -9.195 -12.914 1 96.12 239 TYR B N 1
ATOM 5485 C CA . TYR B 1 239 ? -20.344 -8.109 -13.625 1 96.12 239 TYR B CA 1
ATOM 5486 C C . TYR B 1 239 ? -19.594 -8.633 -14.844 1 96.12 239 TYR B C 1
ATOM 5488 O O . TYR B 1 239 ? -19.031 -7.852 -15.609 1 96.12 239 TYR B O 1
ATOM 5496 N N . VAL B 1 240 ? -19.547 -9.961 -15 1 92.62 240 VAL B N 1
ATOM 5497 C CA . VAL B 1 240 ? -18.797 -10.578 -16.078 1 92.62 240 VAL B CA 1
ATOM 5498 C C . VAL B 1 240 ? -19.688 -10.773 -17.297 1 92.62 240 VAL B C 1
ATOM 5500 O O . VAL B 1 240 ? -19.359 -10.344 -18.406 1 92.62 240 VAL B O 1
ATOM 5503 N N . ASN B 1 241 ? -20.844 -11.352 -17.062 1 91.62 241 ASN B N 1
ATOM 5504 C CA . ASN B 1 241 ? -21.828 -11.555 -18.109 1 91.62 241 ASN B CA 1
ATOM 5505 C C . ASN B 1 241 ? -23.047 -10.648 -17.922 1 91.62 241 ASN B C 1
ATOM 5507 O O . ASN B 1 241 ? -24.141 -11.125 -17.594 1 91.62 241 ASN B O 1
ATOM 5511 N N . ILE B 1 242 ? -22.797 -9.461 -18.266 1 94.56 242 ILE B N 1
ATOM 5512 C CA . ILE B 1 242 ? -23.875 -8.492 -18.094 1 94.56 242 ILE B CA 1
ATOM 5513 C C . ILE B 1 242 ? -24.875 -8.609 -19.25 1 94.56 242 ILE B C 1
ATOM 5515 O O . ILE B 1 242 ? -24.469 -8.617 -20.422 1 94.56 242 ILE B O 1
ATOM 5519 N N . ASP B 1 243 ? -26.141 -8.742 -18.969 1 95.31 243 ASP B N 1
ATOM 5520 C CA . ASP B 1 243 ? -27.203 -8.719 -19.969 1 95.31 243 ASP B CA 1
ATOM 5521 C C . ASP B 1 243 ? -27.172 -7.422 -20.766 1 95.31 243 ASP B C 1
ATOM 5523 O O . ASP B 1 243 ? -27.281 -6.332 -20.203 1 95.31 243 ASP B O 1
ATOM 5527 N N . PRO B 1 244 ? -26.984 -7.527 -22.047 1 95.38 244 PRO B N 1
ATOM 5528 C CA . PRO B 1 244 ? -26.906 -6.324 -22.875 1 95.38 244 PRO B CA 1
ATOM 5529 C C . PRO B 1 244 ? -28.172 -5.461 -22.781 1 95.38 244 PRO B C 1
ATOM 5531 O O . PRO B 1 244 ? -28.125 -4.273 -23.125 1 95.38 244 PRO B O 1
ATOM 5534 N N . SER B 1 245 ? -29.219 -6.043 -22.359 1 97.06 245 SER B N 1
ATOM 5535 C CA . SER B 1 245 ? -30.469 -5.285 -22.25 1 97.06 245 SER B CA 1
ATOM 5536 C C . SER B 1 245 ? -30.547 -4.535 -20.938 1 97.06 245 SER B C 1
ATOM 5538 O O . SER B 1 245 ? -31.391 -3.658 -20.75 1 97.06 245 SER B O 1
ATOM 5540 N N . ASN B 1 246 ? -29.688 -4.867 -19.984 1 97.69 246 ASN B N 1
ATOM 5541 C CA . ASN B 1 246 ? -29.656 -4.176 -18.703 1 97.69 246 ASN B CA 1
ATOM 5542 C C . ASN B 1 246 ? -28.875 -2.865 -18.797 1 97.69 246 ASN B C 1
ATOM 5544 O O . ASN B 1 246 ? -27.734 -2.785 -18.344 1 97.69 246 ASN B O 1
ATOM 5548 N N . VAL B 1 247 ? -29.484 -1.858 -19.234 1 97.75 247 VAL B N 1
ATOM 5549 C CA . VAL B 1 247 ? -28.875 -0.582 -19.578 1 97.75 247 VAL B CA 1
ATOM 5550 C C . VAL B 1 247 ? -28.297 0.063 -18.328 1 97.75 247 VAL B C 1
ATOM 5552 O O . VAL B 1 247 ? -27.219 0.669 -18.359 1 97.75 247 VAL B O 1
ATOM 5555 N N . ASP B 1 248 ? -28.984 -0.065 -17.203 1 98 248 ASP B N 1
ATOM 5556 C CA . ASP B 1 248 ? -28.531 0.539 -15.961 1 98 248 ASP B CA 1
ATOM 5557 C C . ASP B 1 248 ? -27.203 -0.078 -15.516 1 98 248 ASP B C 1
ATOM 5559 O O . ASP B 1 248 ? -26.25 0.642 -15.188 1 98 248 ASP B O 1
ATOM 5563 N N . CYS B 1 249 ? -27.172 -1.367 -15.516 1 98.31 249 CYS B N 1
ATOM 5564 C CA . CYS B 1 249 ? -25.953 -2.053 -15.133 1 98.31 249 CYS B CA 1
ATOM 5565 C C . CYS B 1 249 ? -24.797 -1.677 -16.062 1 98.31 249 CYS B C 1
ATOM 5567 O O . CYS B 1 249 ? -23.688 -1.389 -15.617 1 98.31 249 CYS B O 1
ATOM 5569 N N . LEU B 1 250 ? -25.062 -1.595 -17.297 1 98.25 250 LEU B N 1
ATOM 5570 C CA . LEU B 1 250 ? -24.031 -1.279 -18.281 1 98.25 250 LEU B CA 1
ATOM 5571 C C . LEU B 1 250 ? -23.5 0.135 -18.078 1 98.25 250 LEU B C 1
ATOM 5573 O O . LEU B 1 250 ? -22.297 0.369 -18.172 1 98.25 250 LEU B O 1
ATOM 5577 N N . ARG B 1 251 ? -24.359 1.027 -17.797 1 98.19 251 ARG B N 1
ATOM 5578 C CA . ARG B 1 251 ? -23.969 2.412 -17.562 1 98.19 251 ARG B CA 1
ATOM 5579 C C . ARG B 1 251 ? -23.047 2.521 -16.344 1 98.19 251 ARG B C 1
ATOM 5581 O O . ARG B 1 251 ? -22 3.154 -16.406 1 98.19 251 ARG B O 1
ATOM 5588 N N . HIS B 1 252 ? -23.5 1.924 -15.234 1 98.56 252 HIS B N 1
ATOM 5589 C CA . HIS B 1 252 ? -22.703 1.958 -14.016 1 98.56 252 HIS B CA 1
ATOM 5590 C C . HIS B 1 252 ? -21.375 1.213 -14.203 1 98.56 252 HIS B C 1
ATOM 5592 O O . HIS B 1 252 ? -20.344 1.635 -13.68 1 98.56 252 HIS B O 1
ATOM 5598 N N . TYR B 1 253 ? -21.438 0.122 -14.953 1 98.38 253 TYR B N 1
ATOM 5599 C CA . TYR B 1 253 ? -20.234 -0.647 -15.227 1 98.38 253 TYR B CA 1
ATOM 5600 C C . TYR B 1 253 ? -19.234 0.172 -16.047 1 98.38 253 TYR B C 1
ATOM 5602 O O . TYR B 1 253 ? -18.031 0.116 -15.797 1 98.38 253 TYR B O 1
ATOM 5610 N N . ASN B 1 254 ? -19.719 0.923 -16.969 1 97.88 254 ASN B N 1
ATOM 5611 C CA . ASN B 1 254 ? -18.859 1.797 -17.766 1 97.88 254 ASN B CA 1
ATOM 5612 C C . ASN B 1 254 ? -18.188 2.857 -16.891 1 97.88 254 ASN B C 1
ATOM 5614 O O . ASN B 1 254 ? -17.016 3.182 -17.094 1 97.88 254 ASN B O 1
ATOM 5618 N N . THR B 1 255 ? -18.953 3.424 -15.969 1 98.12 255 THR B N 1
ATOM 5619 C CA . THR B 1 255 ? -18.391 4.395 -15.031 1 98.12 255 THR B CA 1
ATOM 5620 C C . THR B 1 255 ? -17.281 3.756 -14.188 1 98.12 255 THR B C 1
ATOM 5622 O O . THR B 1 255 ? -16.234 4.359 -13.961 1 98.12 255 THR B O 1
ATOM 5625 N N . TYR B 1 256 ? -17.594 2.523 -13.766 1 98.25 256 TYR B N 1
ATOM 5626 C CA . TYR B 1 256 ? -16.594 1.75 -13.039 1 98.25 256 TYR B CA 1
ATOM 5627 C C . TYR B 1 256 ? -15.328 1.574 -13.867 1 98.25 256 TYR B C 1
ATOM 5629 O O . TYR B 1 256 ? -14.219 1.787 -13.375 1 98.25 256 TYR B O 1
ATOM 5637 N N . GLN B 1 257 ? -15.445 1.227 -15.078 1 97.81 257 GLN B N 1
ATOM 5638 C CA . GLN B 1 257 ? -14.305 0.997 -15.953 1 97.81 257 GLN B CA 1
ATOM 5639 C C . GLN B 1 257 ? -13.461 2.26 -16.109 1 97.81 257 GLN B C 1
ATOM 5641 O O . GLN B 1 257 ? -12.234 2.189 -16.141 1 97.81 257 GLN B O 1
ATOM 5646 N N . LYS B 1 258 ? -14.078 3.352 -16.141 1 96.94 258 LYS B N 1
ATOM 5647 C CA . LYS B 1 258 ? -13.359 4.617 -16.219 1 96.94 258 LYS B CA 1
ATOM 5648 C C . LYS B 1 258 ? -12.539 4.871 -14.961 1 96.94 258 LYS B C 1
ATOM 5650 O O . LYS B 1 258 ? -11.406 5.359 -15.039 1 96.94 258 LYS B O 1
ATOM 5655 N N . CYS B 1 259 ? -13.094 4.52 -13.805 1 97.88 259 CYS B N 1
ATOM 5656 C CA . CYS B 1 259 ? -12.43 4.73 -12.523 1 97.88 259 CYS B CA 1
ATOM 5657 C C . CYS B 1 259 ? -11.156 3.902 -12.43 1 97.88 259 CYS B C 1
ATOM 5659 O O . CYS B 1 259 ? -10.172 4.336 -11.828 1 97.88 259 CYS B O 1
ATOM 5661 N N . ILE B 1 260 ? -11.141 2.738 -13.125 1 97.5 260 ILE B N 1
ATOM 5662 C CA . ILE B 1 260 ? -10.008 1.837 -12.898 1 97.5 260 ILE B CA 1
ATOM 5663 C C . ILE B 1 260 ? -9.156 1.761 -14.164 1 97.5 260 ILE B C 1
ATOM 5665 O O . ILE B 1 260 ? -8.266 0.911 -14.266 1 97.5 260 ILE B O 1
ATOM 5669 N N . SER B 1 261 ? -9.375 2.562 -15.172 1 92.38 261 SER B N 1
ATOM 5670 C CA . SER B 1 261 ? -8.789 2.438 -16.5 1 92.38 261 SER B CA 1
ATOM 5671 C C . SER B 1 261 ? -7.266 2.5 -16.438 1 92.38 261 SER B C 1
ATOM 5673 O O . SER B 1 261 ? -6.582 1.853 -17.234 1 92.38 261 SER B O 1
ATOM 5675 N N . LYS B 1 262 ? -6.645 3.168 -15.523 1 93.12 262 LYS B N 1
ATOM 5676 C CA . LYS B 1 262 ? -5.191 3.305 -15.5 1 93.12 262 LYS B CA 1
ATOM 5677 C C . LYS B 1 262 ? -4.605 2.715 -14.219 1 93.12 262 LYS B C 1
ATOM 5679 O O . LYS B 1 262 ? -3.467 3.018 -13.859 1 93.12 262 LYS B O 1
ATOM 5684 N N . ILE B 1 263 ? -5.402 1.857 -13.594 1 96.25 263 ILE B N 1
ATOM 5685 C CA . ILE B 1 263 ? -4.934 1.153 -12.406 1 96.25 263 ILE B CA 1
ATOM 5686 C C . ILE B 1 263 ? -4.137 -0.083 -12.82 1 96.25 263 ILE B C 1
ATOM 5688 O O . ILE B 1 263 ? -4.535 -0.807 -13.734 1 96.25 263 ILE B O 1
ATOM 5692 N N . HIS B 1 264 ? -2.955 -0.313 -12.219 1 94.38 264 HIS B N 1
ATOM 5693 C CA . HIS B 1 264 ? -2.266 -1.594 -12.344 1 94.38 264 HIS B CA 1
ATOM 5694 C C . HIS B 1 264 ? -2.984 -2.682 -11.547 1 94.38 264 HIS B C 1
ATOM 5696 O O . HIS B 1 264 ? -2.711 -2.877 -10.367 1 94.38 264 HIS B O 1
ATOM 5702 N N . LYS B 1 265 ? -3.785 -3.398 -12.211 1 95.94 265 LYS B N 1
ATOM 5703 C CA . LYS B 1 265 ? -4.715 -4.312 -11.555 1 95.94 265 LYS B CA 1
ATOM 5704 C C . LYS B 1 265 ? -3.967 -5.406 -10.797 1 95.94 265 LYS B C 1
ATOM 5706 O O . LYS B 1 265 ? -4.449 -5.902 -9.773 1 95.94 265 LYS B O 1
ATOM 5711 N N . ALA B 1 266 ? -2.781 -5.793 -11.234 1 95.19 266 ALA B N 1
ATOM 5712 C CA . ALA B 1 266 ? -2.018 -6.867 -10.602 1 95.19 266 ALA B CA 1
ATOM 5713 C C . ALA B 1 266 ? -1.492 -6.43 -9.242 1 95.19 266 ALA B C 1
ATOM 5715 O O . ALA B 1 266 ? -1.167 -7.27 -8.398 1 95.19 266 ALA B O 1
ATOM 5716 N N . ASN B 1 267 ? -1.348 -5.199 -9.008 1 96.75 267 ASN B N 1
ATOM 5717 C CA . ASN B 1 267 ? -1.042 -4.555 -7.734 1 96.75 267 ASN B CA 1
ATOM 5718 C C . ASN B 1 267 ? -1.404 -3.07 -7.754 1 96.75 267 ASN B C 1
ATOM 5720 O O . ASN B 1 267 ? -0.657 -2.252 -8.297 1 96.75 267 ASN B O 1
ATOM 5724 N N . ILE B 1 268 ? -2.41 -2.697 -7.121 1 97.25 268 ILE B N 1
ATOM 5725 C CA . ILE B 1 268 ? -3.018 -1.39 -7.34 1 97.25 268 ILE B CA 1
ATOM 5726 C C . ILE B 1 268 ? -2.127 -0.301 -6.746 1 97.25 268 ILE B C 1
ATOM 5728 O O . ILE B 1 268 ? -2.336 0.887 -7.004 1 97.25 268 ILE B O 1
ATOM 5732 N N . LEU B 1 269 ? -1.117 -0.664 -5.941 1 95.62 269 LEU B N 1
ATOM 5733 C CA . LEU B 1 269 ? -0.218 0.31 -5.332 1 95.62 269 LEU B CA 1
ATOM 5734 C C . LEU B 1 269 ? 0.898 0.697 -6.297 1 95.62 269 LEU B C 1
ATOM 5736 O O . LEU B 1 269 ? 1.576 1.707 -6.094 1 95.62 269 LEU B O 1
ATOM 5740 N N . LEU B 1 270 ? 1.137 -0.12 -7.336 1 93.25 270 LEU B N 1
ATOM 5741 C CA . LEU B 1 270 ? 2.271 0.067 -8.234 1 93.25 270 LEU B CA 1
ATOM 5742 C C . LEU B 1 270 ? 1.852 0.826 -9.492 1 93.25 270 LEU B C 1
ATOM 5744 O O . LEU B 1 270 ? 0.673 0.831 -9.852 1 93.25 270 LEU B O 1
ATOM 5748 N N . PRO B 1 271 ? 2.822 1.496 -10.148 1 90.44 271 PRO B N 1
ATOM 5749 C CA . PRO B 1 271 ? 2.494 2.199 -11.391 1 90.44 271 PRO B CA 1
ATOM 5750 C C . PRO B 1 271 ? 2.107 1.248 -12.523 1 90.44 271 PRO B C 1
ATOM 5752 O O . PRO B 1 271 ? 2.586 0.112 -12.57 1 90.44 271 PRO B O 1
ATOM 5755 N N . LYS B 1 272 ? 1.238 1.77 -13.328 1 89.81 272 LYS B N 1
ATOM 5756 C CA . LYS B 1 272 ? 0.905 1.048 -14.555 1 89.81 272 LYS B CA 1
ATOM 5757 C C . LYS B 1 272 ? 1.939 1.309 -15.648 1 89.81 272 LYS B C 1
ATOM 5759 O O . LYS B 1 272 ? 2.061 2.432 -16.141 1 89.81 272 LYS B O 1
ATOM 5764 N N . CYS B 1 273 ? 2.729 0.326 -15.945 1 82.69 273 CYS B N 1
ATOM 5765 C CA . CYS B 1 273 ? 3.814 0.471 -16.906 1 82.69 273 CYS B CA 1
ATOM 5766 C C . CYS B 1 273 ? 3.271 0.585 -18.328 1 82.69 273 CYS B C 1
ATOM 5768 O O . CYS B 1 273 ? 2.26 -0.033 -18.672 1 82.69 273 CYS B O 1
ATOM 5770 N N . SER B 1 274 ? 3.684 1.71 -19.125 1 65.56 274 SER B N 1
ATOM 5771 C CA . SER B 1 274 ? 3.344 1.861 -20.531 1 65.56 274 SER B CA 1
ATOM 5772 C C . SER B 1 274 ? 4.184 0.936 -21.406 1 65.56 274 SER B C 1
ATOM 5774 O O . SER B 1 274 ? 5.355 0.686 -21.109 1 65.56 274 SER B O 1
ATOM 5776 N N . PHE B 1 275 ? 3.545 0.098 -22.141 1 50.97 275 PHE B N 1
ATOM 5777 C CA . PHE B 1 275 ? 4.305 -0.735 -23.062 1 50.97 275 PHE B CA 1
ATOM 5778 C C . PHE B 1 275 ? 4.195 -0.204 -24.484 1 50.97 275 PHE B C 1
ATOM 5780 O O . PHE B 1 275 ? 3.102 0.14 -24.938 1 50.97 275 PHE B O 1
ATOM 5787 N N . HIS B 1 276 ? 5.039 0.811 -24.984 1 41.88 276 HIS B N 1
ATOM 5788 C CA . HIS B 1 276 ? 5.055 1.24 -26.375 1 41.88 276 HIS B CA 1
ATOM 5789 C C . HIS B 1 276 ? 5.281 0.06 -27.312 1 41.88 276 HIS B C 1
ATOM 5791 O O . HIS B 1 276 ? 6.25 -0.686 -27.156 1 41.88 276 HIS B O 1
ATOM 5797 N N . SER B 1 277 ? 4.398 -0.664 -27.703 1 37.5 277 SER B N 1
ATOM 5798 C CA . SER B 1 277 ? 4.668 -1.563 -28.828 1 37.5 277 SER B CA 1
ATOM 5799 C C . SER B 1 277 ? 5.168 -0.796 -30.047 1 37.5 277 SER B C 1
ATOM 5801 O O . SER B 1 277 ? 4.59 0.227 -30.422 1 37.5 277 SER B O 1
ATOM 5803 N N . PRO B 1 278 ? 6.434 -0.873 -30.562 1 31.45 278 PRO B N 1
ATOM 5804 C CA . PRO B 1 278 ? 6.629 -0.286 -31.891 1 31.45 278 PRO B CA 1
ATOM 5805 C C . PRO B 1 278 ? 5.445 -0.536 -32.812 1 31.45 278 PRO B C 1
ATOM 5807 O O . PRO B 1 278 ? 5.32 0.126 -33.875 1 31.45 278 PRO B O 1
ATOM 5810 N N . LYS B 1 279 ? 5.266 -1.879 -33.281 1 33.47 279 LYS B N 1
ATOM 5811 C CA . LYS B 1 279 ? 4.336 -2.08 -34.375 1 33.47 279 LYS B CA 1
ATOM 5812 C C . LYS B 1 279 ? 3.023 -1.346 -34.156 1 33.47 279 LYS B C 1
ATOM 5814 O O . LYS B 1 279 ? 2.758 -0.889 -33.031 1 33.47 279 LYS B O 1
ATOM 5819 N N . ARG B 1 280 ? 1.859 -2.078 -34.875 1 31.45 280 ARG B N 1
ATOM 5820 C CA . ARG B 1 280 ? 0.604 -1.64 -35.469 1 31.45 280 ARG B CA 1
ATOM 5821 C C . ARG B 1 280 ? -0.301 -0.984 -34.438 1 31.45 280 ARG B C 1
ATOM 5823 O O . ARG B 1 280 ? -0.299 -1.376 -33.25 1 31.45 280 ARG B O 1
ATOM 5830 N N . GLN B 1 281 ? -0.837 0.317 -34.75 1 29.36 281 GLN B N 1
ATOM 5831 C CA . GLN B 1 281 ? -1.905 1.264 -34.438 1 29.36 281 GLN B CA 1
ATOM 5832 C C . GLN B 1 281 ? -3.107 0.558 -33.812 1 29.36 281 GLN B C 1
ATOM 5834 O O . GLN B 1 281 ? -3.832 1.145 -33 1 29.36 281 GLN B O 1
ATOM 5839 N N . GLU B 1 282 ? -3.762 -0.313 -34.781 1 27.48 282 GLU B N 1
ATOM 5840 C CA . GLU B 1 282 ? -5.211 -0.385 -34.938 1 27.48 282 GLU B CA 1
ATOM 5841 C C . GLU B 1 282 ? -5.871 -0.926 -33.656 1 27.48 282 GLU B C 1
ATOM 5843 O O . GLU B 1 282 ? -7.023 -0.602 -33.375 1 27.48 282 GLU B O 1
ATOM 5848 N N . ASP B 1 283 ? -5.59 -2.207 -33.25 1 25.38 283 ASP B N 1
ATOM 5849 C CA . ASP B 1 283 ? -6.754 -2.854 -32.656 1 25.38 283 ASP B CA 1
ATOM 5850 C C . ASP B 1 283 ? -6.98 -2.357 -31.219 1 25.38 283 ASP B C 1
ATOM 5852 O O . ASP B 1 283 ? -6.461 -2.938 -30.266 1 25.38 283 ASP B O 1
ATOM 5856 N N . ALA B 1 284 ? -6.758 -1.097 -30.984 1 30.02 284 ALA B N 1
ATOM 5857 C CA . ALA B 1 284 ? -7.352 -0.485 -29.797 1 30.02 284 ALA B CA 1
ATOM 5858 C C . ALA B 1 284 ? -8.766 -0.999 -29.562 1 30.02 284 ALA B C 1
ATOM 5860 O O . ALA B 1 284 ? -9.461 -0.53 -28.656 1 30.02 284 ALA B O 1
ATOM 5861 N N . ILE B 1 285 ? -9.422 -1.284 -30.75 1 25.91 285 ILE B N 1
ATOM 5862 C CA . ILE B 1 285 ? -10.867 -1.491 -30.625 1 25.91 285 ILE B CA 1
ATOM 5863 C C . ILE B 1 285 ? -11.133 -2.732 -29.781 1 25.91 285 ILE B C 1
ATOM 5865 O O . ILE B 1 285 ? -10.891 -3.859 -30.234 1 25.91 285 ILE B O 1
ATOM 5869 N N . PHE B 1 286 ? -10.555 -2.91 -28.688 1 27.3 286 PHE B N 1
ATOM 5870 C CA . PHE B 1 286 ? -11.414 -3.811 -27.938 1 27.3 286 PHE B CA 1
ATOM 5871 C C . PHE B 1 286 ? -12.891 -3.48 -28.172 1 27.3 286 PHE B C 1
ATOM 5873 O O . PHE B 1 286 ? -13.383 -2.457 -27.688 1 27.3 286 PHE B O 1
ATOM 5880 N N . ASP B 1 287 ? -13.289 -3.6 -29.375 1 26.36 287 ASP B N 1
ATOM 5881 C CA . ASP B 1 287 ? -14.719 -3.611 -29.672 1 26.36 287 ASP B CA 1
ATOM 5882 C C . ASP B 1 287 ? -15.484 -4.402 -28.609 1 26.36 287 ASP B C 1
ATOM 5884 O O . ASP B 1 287 ? -14.992 -5.406 -28.094 1 26.36 287 ASP B O 1
ATOM 5888 N N . GLY B 1 288 ? -16.391 -3.842 -27.875 1 27.52 288 GLY B N 1
ATOM 5889 C CA . GLY B 1 288 ? -17.516 -4.336 -27.078 1 27.52 288 GLY B CA 1
ATOM 5890 C C . GLY B 1 288 ? -18 -5.703 -27.531 1 27.52 288 GLY B C 1
ATOM 5891 O O . GLY B 1 288 ? -18.906 -6.27 -26.922 1 27.52 288 GLY B O 1
ATOM 5892 N N . ARG B 1 289 ? -17.875 -6.102 -28.875 1 28.45 289 ARG B N 1
ATOM 5893 C CA . ARG B 1 289 ? -18.75 -7.16 -29.344 1 28.45 289 ARG B CA 1
ATOM 5894 C C . ARG B 1 289 ? -18.234 -8.531 -28.938 1 28.45 289 ARG B C 1
ATOM 5896 O O . ARG B 1 289 ? -18.875 -9.555 -29.188 1 28.45 289 ARG B O 1
ATOM 5903 N N . SER B 1 290 ? -16.906 -8.82 -29.156 1 29.69 290 SER B N 1
ATOM 5904 C CA . SER B 1 290 ? -16.875 -10.273 -29.047 1 29.69 290 SER B CA 1
ATOM 5905 C C . SER B 1 290 ? -17.188 -10.727 -27.625 1 29.69 290 SER B C 1
ATOM 5907 O O . SER B 1 290 ? -16.531 -10.281 -26.672 1 29.69 290 SER B O 1
ATOM 5909 N N . LEU B 1 291 ? -18.344 -11.125 -27.328 1 28.64 291 LEU B N 1
ATOM 5910 C CA . LEU B 1 291 ? -19.031 -11.773 -26.234 1 28.64 291 LEU B CA 1
ATOM 5911 C C . LEU B 1 291 ? -18.141 -12.797 -25.547 1 28.64 291 LEU B C 1
ATOM 5913 O O . LEU B 1 291 ? -18.484 -13.328 -24.5 1 28.64 291 LEU B O 1
ATOM 5917 N N . TYR B 1 292 ? -17.422 -13.609 -26.422 1 29.41 292 TYR B N 1
ATOM 5918 C CA . TYR B 1 292 ? -16.812 -14.711 -25.688 1 29.41 292 TYR B CA 1
ATOM 5919 C C . TYR B 1 292 ? -15.641 -14.219 -24.844 1 29.41 292 TYR B C 1
ATOM 5921 O O . TYR B 1 292 ? -14.672 -13.688 -25.375 1 29.41 292 TYR B O 1
ATOM 5929 N N . ASN B 1 293 ? -15.883 -13.617 -23.656 1 33.53 293 ASN B N 1
ATOM 5930 C CA . ASN B 1 293 ? -15.117 -13.203 -22.484 1 33.53 293 ASN B CA 1
ATOM 5931 C C . ASN B 1 293 ? -13.992 -14.18 -22.172 1 33.53 293 ASN B C 1
ATOM 5933 O O . ASN B 1 293 ? -14.18 -15.133 -21.406 1 33.53 293 ASN B O 1
ATOM 5937 N N . THR B 1 294 ? -13.312 -14.633 -23.203 1 32.41 294 THR B N 1
ATOM 5938 C CA . THR B 1 294 ? -12.164 -15.422 -22.766 1 32.41 294 THR B CA 1
ATOM 5939 C C . THR B 1 294 ? -11.344 -14.641 -21.734 1 32.41 294 THR B C 1
ATOM 5941 O O . THR B 1 294 ? -11.07 -13.453 -21.922 1 32.41 294 THR B O 1
ATOM 5944 N N . PRO B 1 295 ? -11.352 -15.172 -20.578 1 35.84 295 PRO B N 1
ATOM 5945 C CA . PRO B 1 295 ? -10.547 -14.57 -19.516 1 35.84 295 PRO B CA 1
ATOM 5946 C C . PRO B 1 295 ? -9.117 -14.25 -19.953 1 35.84 295 PRO B C 1
ATOM 5948 O O . PRO B 1 295 ? -8.328 -15.164 -20.219 1 35.84 295 PRO B O 1
ATOM 5951 N N . LYS B 1 296 ? -8.898 -13.531 -21 1 37.53 296 LYS B N 1
ATOM 5952 C CA . LYS B 1 296 ? -7.488 -13.234 -21.219 1 37.53 296 LYS B CA 1
ATOM 5953 C C . LYS B 1 296 ? -6.812 -12.75 -19.938 1 37.53 296 LYS B C 1
ATOM 5955 O O . LYS B 1 296 ? -7.172 -11.703 -19.391 1 37.53 296 LYS B O 1
ATOM 5960 N N . VAL B 1 297 ? -6.438 -13.609 -19.109 1 37.53 297 VAL B N 1
ATOM 5961 C CA . VAL B 1 297 ? -5.43 -13.188 -18.141 1 37.53 297 VAL B CA 1
ATOM 5962 C C . VAL B 1 297 ? -4.461 -12.203 -18.797 1 37.53 297 VAL B C 1
ATOM 5964 O O . VAL B 1 297 ? -3.812 -12.539 -19.797 1 37.53 297 VAL B O 1
ATOM 5967 N N . LEU B 1 298 ? -4.867 -11.047 -18.891 1 36.31 298 LEU B N 1
ATOM 5968 C CA . LEU B 1 298 ? -4.125 -9.922 -19.453 1 36.31 298 LEU B CA 1
ATOM 5969 C C . LEU B 1 298 ? -2.627 -10.078 -19.203 1 36.31 298 LEU B C 1
ATOM 5971 O O . LEU B 1 298 ? -2.145 -9.828 -18.109 1 36.31 298 LEU B O 1
ATOM 5975 N N . LEU B 1 299 ? -2.125 -11.133 -19.812 1 35.62 299 LEU B N 1
ATOM 5976 C CA . LEU B 1 299 ? -0.667 -11.148 -19.812 1 35.62 299 LEU B CA 1
ATOM 5977 C C . LEU B 1 299 ? -0.113 -9.867 -20.422 1 35.62 299 LEU B C 1
ATOM 5979 O O . LEU B 1 299 ? -0.666 -9.344 -21.391 1 35.62 299 LEU B O 1
ATOM 5983 N N . ASP B 1 300 ? 0.52 -9.156 -19.75 1 36.41 300 ASP B N 1
ATOM 5984 C CA . ASP B 1 300 ? 1.186 -7.926 -20.172 1 36.41 300 ASP B CA 1
ATOM 5985 C C . ASP B 1 300 ? 1.896 -8.117 -21.5 1 36.41 300 ASP B C 1
ATOM 5987 O O . ASP B 1 300 ? 2.713 -9.023 -21.656 1 36.41 300 ASP B O 1
ATOM 5991 N N . PRO B 1 301 ? 1.307 -7.797 -22.625 1 37.5 301 PRO B N 1
ATOM 5992 C CA . PRO B 1 301 ? 2.08 -7.898 -23.859 1 37.5 301 PRO B CA 1
ATOM 5993 C C . PRO B 1 301 ? 3.514 -7.391 -23.703 1 37.5 301 PRO B C 1
ATOM 5995 O O . PRO B 1 301 ? 3.805 -6.625 -22.781 1 37.5 301 PRO B O 1
ATOM 5998 N N . GLU B 1 302 ? 4.488 -8.062 -24.484 1 39.75 302 GLU B N 1
ATOM 5999 C CA . GLU B 1 302 ? 5.891 -7.656 -24.469 1 39.75 302 GLU B CA 1
ATOM 6000 C C . GLU B 1 302 ? 6.031 -6.156 -24.734 1 39.75 302 GLU B C 1
ATOM 6002 O O . GLU B 1 302 ? 5.59 -5.652 -25.766 1 39.75 302 GLU B O 1
ATOM 6007 N N . PRO B 1 303 ? 6.078 -5.289 -23.859 1 41.28 303 PRO B N 1
ATOM 6008 C CA . PRO B 1 303 ? 6.105 -3.826 -23.812 1 41.28 303 PRO B CA 1
ATOM 6009 C C . PRO B 1 303 ? 7.16 -3.223 -24.734 1 41.28 303 PRO B C 1
ATOM 6011 O O . PRO B 1 303 ? 8.109 -3.908 -25.125 1 41.28 303 PRO B O 1
ATOM 6014 N N . SER B 1 304 ? 6.805 -2.096 -25.344 1 54.12 304 SER B N 1
ATOM 6015 C CA . SER B 1 304 ? 7.762 -0.995 -25.328 1 54.12 304 SER B CA 1
ATOM 6016 C C . SER B 1 304 ? 8.648 -1.046 -24.094 1 54.12 304 SER B C 1
ATOM 6018 O O . SER B 1 304 ? 8.281 -1.65 -23.094 1 54.12 304 SER B O 1
ATOM 6020 N N . ILE B 1 305 ? 9.922 -0.713 -24.312 1 67.25 305 ILE B N 1
ATOM 6021 C CA . ILE B 1 305 ? 10.938 -0.8 -23.266 1 67.25 305 ILE B CA 1
ATOM 6022 C C . ILE B 1 305 ? 10.445 -0.077 -22.016 1 67.25 305 ILE B C 1
ATOM 6024 O O . ILE B 1 305 ? 10.273 1.143 -22.016 1 67.25 305 ILE B O 1
ATOM 6028 N N . PRO B 1 306 ? 9.906 -0.909 -21.156 1 76.12 306 PRO B N 1
ATOM 6029 C CA . PRO B 1 306 ? 9.555 -0.256 -19.906 1 76.12 306 PRO B CA 1
ATOM 6030 C C . PRO B 1 306 ? 10.688 0.597 -19.344 1 76.12 306 PRO B C 1
ATOM 6032 O O . PRO B 1 306 ? 11.859 0.335 -19.625 1 76.12 306 PRO B O 1
ATOM 6035 N N . SER B 1 307 ? 10.227 1.679 -18.688 1 80.19 307 SER B N 1
ATOM 6036 C CA . SER B 1 307 ? 11.234 2.484 -18 1 80.19 307 SER B CA 1
ATOM 6037 C C . SER B 1 307 ? 11.875 1.708 -16.844 1 80.19 307 SER B C 1
ATOM 6039 O O . SER B 1 307 ? 11.32 0.708 -16.391 1 80.19 307 SER B O 1
ATOM 6041 N N . LEU B 1 308 ? 13.016 2.059 -16.438 1 81.88 308 LEU B N 1
ATOM 6042 C CA . LEU B 1 308 ? 13.789 1.395 -15.398 1 81.88 308 LEU B CA 1
ATOM 6043 C C . LEU B 1 308 ? 13 1.337 -14.094 1 81.88 308 LEU B C 1
ATOM 6045 O O . LEU B 1 308 ? 13.125 0.38 -13.328 1 81.88 308 LEU B O 1
ATOM 6049 N N . ASP B 1 309 ? 12.047 2.285 -13.953 1 81.44 309 ASP B N 1
ATOM 6050 C CA . ASP B 1 309 ? 11.312 2.377 -12.695 1 81.44 309 ASP B CA 1
ATOM 6051 C C . ASP B 1 309 ? 10.07 1.495 -12.727 1 81.44 309 ASP B C 1
ATOM 6053 O O . ASP B 1 309 ? 9.406 1.317 -11.703 1 81.44 309 ASP B O 1
ATOM 6057 N N . CYS B 1 310 ? 9.852 0.926 -13.828 1 85.62 310 CYS B N 1
ATOM 6058 C CA . CYS B 1 310 ? 8.727 0.015 -13.961 1 85.62 310 CYS B CA 1
ATOM 6059 C C . CYS B 1 310 ? 9.07 -1.371 -13.438 1 85.62 310 CYS B C 1
ATOM 6061 O O . CYS B 1 310 ? 10.094 -1.95 -13.82 1 85.62 310 CYS B O 1
ATOM 6063 N N . PRO B 1 311 ? 8.188 -1.893 -12.625 1 85.88 311 PRO B N 1
ATOM 6064 C CA . PRO B 1 311 ? 8.453 -3.232 -12.094 1 85.88 311 PRO B CA 1
ATOM 6065 C C . PRO B 1 311 ? 8.555 -4.289 -13.188 1 85.88 311 PRO B C 1
ATOM 6067 O O . PRO B 1 311 ? 9.188 -5.328 -12.992 1 85.88 311 PRO B O 1
ATOM 6070 N N . ALA B 1 312 ? 8.07 -4.031 -14.328 1 86.75 312 ALA B N 1
ATOM 6071 C CA . ALA B 1 312 ? 8.07 -4.996 -15.43 1 86.75 312 ALA B CA 1
ATOM 6072 C C . ALA B 1 312 ? 9.414 -5.004 -16.156 1 86.75 312 ALA B C 1
ATOM 6074 O O . ALA B 1 312 ? 9.656 -5.859 -17.016 1 86.75 312 ALA B O 1
ATOM 6075 N N . TYR B 1 313 ? 10.352 -4.098 -15.781 1 90.12 313 TYR B N 1
ATOM 6076 C CA . TYR B 1 313 ? 11.648 -4.023 -16.453 1 90.12 313 TYR B CA 1
ATOM 6077 C C . TYR B 1 313 ? 12.422 -5.328 -16.297 1 90.12 313 TYR B C 1
ATOM 6079 O O . TYR B 1 313 ? 13.141 -5.742 -17.203 1 90.12 313 TYR B O 1
ATOM 6087 N N . LYS B 1 314 ? 12.211 -5.957 -15.172 1 92.5 314 LYS B N 1
ATOM 6088 C CA . LYS B 1 314 ? 12.914 -7.211 -14.914 1 92.5 314 LYS B CA 1
ATOM 6089 C C . LYS B 1 314 ? 12.547 -8.266 -15.953 1 92.5 314 LYS B C 1
ATOM 6091 O O . LYS B 1 314 ? 13.367 -9.133 -16.281 1 92.5 314 LYS B O 1
ATOM 6096 N N . PHE B 1 315 ? 11.398 -8.242 -16.484 1 92.62 315 PHE B N 1
ATOM 6097 C CA . PHE B 1 315 ? 10.961 -9.219 -17.469 1 92.62 315 PHE B CA 1
ATOM 6098 C C . PHE B 1 315 ? 11.695 -9.016 -18.797 1 92.62 315 PHE B C 1
ATOM 6100 O O . PHE B 1 315 ? 11.977 -9.984 -19.5 1 92.62 315 PHE B O 1
ATOM 6107 N N . LEU B 1 316 ? 11.977 -7.773 -19.078 1 91.44 316 LEU B N 1
ATOM 6108 C CA . LEU B 1 316 ? 12.781 -7.477 -20.25 1 91.44 316 LEU B CA 1
ATOM 6109 C C . LEU B 1 316 ? 14.18 -8.078 -20.125 1 91.44 316 LEU B C 1
ATOM 6111 O O . LEU B 1 316 ? 14.688 -8.672 -21.078 1 91.44 316 LEU B O 1
ATOM 6115 N N . LEU B 1 317 ? 14.727 -7.953 -18.953 1 94.62 317 LEU B N 1
ATOM 6116 C CA . LEU B 1 317 ? 16.047 -8.5 -18.703 1 94.62 317 LEU B CA 1
ATOM 6117 C C . LEU B 1 317 ? 16.062 -10.016 -18.875 1 94.62 317 LEU B C 1
ATOM 6119 O O . LEU B 1 317 ? 17 -10.578 -19.453 1 94.62 317 LEU B O 1
ATOM 6123 N N . SER B 1 318 ? 15.008 -10.633 -18.438 1 96.12 318 SER B N 1
ATOM 6124 C CA . SER B 1 318 ? 14.938 -12.086 -18.578 1 96.12 318 SER B CA 1
ATOM 6125 C C . SER B 1 318 ? 14.844 -12.492 -20.047 1 96.12 318 SER B C 1
ATOM 6127 O O . SER B 1 318 ? 15.375 -13.531 -20.438 1 96.12 318 SER B O 1
ATOM 6129 N N . SER B 1 319 ? 14.172 -11.68 -20.812 1 95.5 319 SER B N 1
ATOM 6130 C CA . SER B 1 319 ? 14.062 -11.961 -22.234 1 95.5 319 SER B CA 1
ATOM 6131 C C . SER B 1 319 ? 15.43 -11.898 -22.922 1 95.5 319 SER B C 1
ATOM 6133 O O . SER B 1 319 ? 15.781 -12.781 -23.703 1 95.5 319 SER B O 1
ATOM 6135 N N . TYR B 1 320 ? 16.188 -10.859 -22.578 1 96.31 320 TYR B N 1
ATOM 6136 C CA . TYR B 1 320 ? 17.531 -10.758 -23.125 1 96.31 320 TYR B CA 1
ATOM 6137 C C . TYR B 1 320 ? 18.406 -11.93 -22.672 1 96.31 320 TYR B C 1
ATOM 6139 O O . TYR B 1 320 ? 19.156 -12.492 -23.469 1 96.31 320 TYR B O 1
ATOM 6147 N N . TRP B 1 321 ? 18.25 -12.258 -21.453 1 98 321 TRP B N 1
ATOM 6148 C CA . TRP B 1 321 ? 19.047 -13.336 -20.875 1 98 321 TRP B CA 1
ATOM 6149 C C . TRP B 1 321 ? 18.703 -14.68 -21.516 1 98 321 TRP B C 1
ATOM 6151 O O . TRP B 1 321 ? 19.578 -15.406 -21.953 1 98 321 TRP B O 1
ATOM 6161 N N . ALA B 1 322 ? 17.453 -15 -21.656 1 98.12 322 ALA B N 1
ATOM 6162 C CA . ALA B 1 322 ? 16.984 -16.312 -22.109 1 98.12 322 ALA B CA 1
ATOM 6163 C C . ALA B 1 322 ? 17.234 -16.484 -23.594 1 98.12 322 ALA B C 1
ATOM 6165 O O . ALA B 1 322 ? 17.297 -17.609 -24.094 1 98.12 322 ALA B O 1
ATOM 6166 N N . ASN B 1 323 ? 17.375 -15.414 -24.297 1 97.56 323 ASN B N 1
ATOM 6167 C CA . ASN B 1 323 ? 17.594 -15.5 -25.75 1 97.56 323 ASN B CA 1
ATOM 6168 C C . ASN B 1 323 ? 19.078 -15.445 -26.094 1 97.56 323 ASN B C 1
ATOM 6170 O O . ASN B 1 323 ? 19.453 -15.523 -27.266 1 97.56 323 ASN B O 1
ATOM 6174 N N . ASN B 1 324 ? 19.891 -15.312 -25.094 1 97.88 324 ASN B N 1
ATOM 6175 C CA . ASN B 1 324 ? 21.328 -15.305 -25.312 1 97.88 324 ASN B CA 1
ATOM 6176 C C . ASN B 1 324 ? 21.859 -16.703 -25.625 1 97.88 324 ASN B C 1
ATOM 6178 O O . ASN B 1 324 ? 21.531 -17.672 -24.922 1 97.88 324 ASN B O 1
ATOM 6182 N N . ASP B 1 325 ? 22.812 -16.844 -26.562 1 97.06 325 ASP B N 1
ATOM 6183 C CA . ASP B 1 325 ? 23.328 -18.125 -27.016 1 97.06 325 ASP B CA 1
ATOM 6184 C C . ASP B 1 325 ? 24.125 -18.828 -25.938 1 97.06 325 ASP B C 1
ATOM 6186 O O . ASP B 1 325 ? 24.047 -20.047 -25.781 1 97.06 325 ASP B O 1
ATOM 6190 N N . GLN B 1 326 ? 24.891 -18.109 -25.234 1 97.38 326 GLN B N 1
ATOM 6191 C CA . GLN B 1 326 ? 25.688 -18.703 -24.156 1 97.38 326 GLN B CA 1
ATOM 6192 C C . GLN B 1 326 ? 24.812 -19.281 -23.062 1 97.38 326 GLN B C 1
ATOM 6194 O O . GLN B 1 326 ? 25.141 -20.312 -22.469 1 97.38 326 GLN B O 1
ATOM 6199 N N . VAL B 1 327 ? 23.734 -18.562 -22.797 1 98.5 327 VAL B N 1
ATOM 6200 C CA . VAL B 1 327 ? 22.797 -19.016 -21.781 1 98.5 327 VAL B CA 1
ATOM 6201 C C . VAL B 1 327 ? 22.125 -20.312 -22.25 1 98.5 327 VAL B C 1
ATOM 6203 O O . VAL B 1 327 ? 22.062 -21.281 -21.5 1 98.5 327 VAL B O 1
ATOM 6206 N N . ARG B 1 328 ? 21.641 -20.328 -23.469 1 98.38 328 ARG B N 1
ATOM 6207 C CA . ARG B 1 328 ? 20.969 -21.5 -24 1 98.38 328 ARG B CA 1
ATOM 6208 C C . ARG B 1 328 ? 21.891 -22.703 -24.031 1 98.38 328 ARG B C 1
ATOM 6210 O O . ARG B 1 328 ? 21.469 -23.828 -23.781 1 98.38 328 ARG B O 1
ATOM 6217 N N . LYS B 1 329 ? 23.125 -22.453 -24.328 1 97.69 329 LYS B N 1
ATOM 6218 C CA . LYS B 1 329 ? 24.125 -23.516 -24.297 1 97.69 329 LYS B CA 1
ATOM 6219 C C . LYS B 1 329 ? 24.344 -24.031 -22.875 1 97.69 329 LYS B C 1
ATOM 6221 O O . LYS B 1 329 ? 24.359 -25.234 -22.641 1 97.69 329 LYS B O 1
ATOM 6226 N N . ALA B 1 330 ? 24.484 -23.109 -21.938 1 98 330 ALA B N 1
ATOM 6227 C CA . ALA B 1 330 ? 24.734 -23.469 -20.547 1 98 330 ALA B CA 1
ATOM 6228 C C . ALA B 1 330 ? 23.562 -24.266 -19.969 1 98 330 ALA B C 1
ATOM 6230 O O . ALA B 1 330 ? 23.766 -25.172 -19.141 1 98 330 ALA B O 1
ATOM 6231 N N . LEU B 1 331 ? 22.375 -23.984 -20.422 1 98.38 331 LEU B N 1
ATOM 6232 C CA . LEU B 1 331 ? 21.172 -24.641 -19.938 1 98.38 331 LEU B CA 1
ATOM 6233 C C . LEU B 1 331 ? 20.891 -25.922 -20.719 1 98.38 331 LEU B C 1
ATOM 6235 O O . LEU B 1 331 ? 19.969 -26.672 -20.391 1 98.38 331 LEU B O 1
ATOM 6239 N N . HIS B 1 332 ? 21.672 -26.156 -21.781 1 97.69 332 HIS B N 1
ATOM 6240 C CA . HIS B 1 332 ? 21.547 -27.312 -22.656 1 97.69 332 HIS B CA 1
ATOM 6241 C C . HIS B 1 332 ? 20.203 -27.312 -23.391 1 97.69 332 HIS B C 1
ATOM 6243 O O . HIS B 1 332 ? 19.531 -28.344 -23.469 1 97.69 332 HIS B O 1
ATOM 6249 N N . ILE B 1 333 ? 19.875 -26.125 -23.828 1 98.12 333 ILE B N 1
ATOM 6250 C CA . ILE B 1 333 ? 18.703 -26.016 -24.688 1 98.12 333 ILE B CA 1
ATOM 6251 C C . ILE B 1 333 ? 18.984 -26.656 -26.031 1 98.12 333 ILE B C 1
ATOM 6253 O O . ILE B 1 333 ? 20.047 -26.422 -26.625 1 98.12 333 ILE B O 1
ATOM 6257 N N . ARG B 1 334 ? 18.062 -27.422 -26.469 1 96.12 334 ARG B N 1
ATOM 6258 C CA . ARG B 1 334 ? 18.234 -28.062 -27.766 1 96.12 334 ARG B CA 1
ATOM 6259 C C . ARG B 1 334 ? 18.188 -27.047 -28.906 1 96.12 334 ARG B C 1
ATOM 6261 O O . ARG B 1 334 ? 17.203 -26.328 -29.062 1 96.12 334 ARG B O 1
ATOM 6268 N N . LYS B 1 335 ? 19.234 -27.062 -29.688 1 94.62 335 LYS B N 1
ATOM 6269 C CA . LYS B 1 335 ? 19.344 -26.094 -30.781 1 94.62 335 LYS B CA 1
ATOM 6270 C C . LYS B 1 335 ? 18.203 -26.266 -31.781 1 94.62 335 LYS B C 1
ATOM 6272 O O . LYS B 1 335 ? 17.875 -27.391 -32.156 1 94.62 335 LYS B O 1
ATOM 6277 N N . GLY B 1 336 ? 17.609 -25.141 -32.156 1 94 336 GLY B N 1
ATOM 6278 C CA . GLY B 1 336 ? 16.578 -25.141 -33.188 1 94 336 GLY B CA 1
ATOM 6279 C C . GLY B 1 336 ? 15.219 -25.562 -32.656 1 94 336 GLY B C 1
ATOM 6280 O O . GLY B 1 336 ? 14.242 -25.609 -33.406 1 94 336 GLY B O 1
ATOM 6281 N N . SER B 1 337 ? 15.148 -25.891 -31.406 1 94.31 337 SER B N 1
ATOM 6282 C CA . SER B 1 337 ? 13.898 -26.375 -30.844 1 94.31 337 SER B CA 1
ATOM 6283 C C . SER B 1 337 ? 12.867 -25.25 -30.734 1 94.31 337 SER B C 1
ATOM 6285 O O . SER B 1 337 ? 11.68 -25.469 -30.969 1 94.31 337 SER B O 1
ATOM 6287 N N . ILE B 1 338 ? 13.344 -24.078 -30.375 1 94.06 338 ILE B N 1
ATOM 6288 C CA . ILE B 1 338 ? 12.445 -22.938 -30.281 1 94.06 338 ILE B CA 1
ATOM 6289 C C . ILE B 1 338 ? 13.086 -21.734 -30.953 1 94.06 338 ILE B C 1
ATOM 6291 O O . ILE B 1 338 ? 14.305 -21.672 -31.109 1 94.06 338 ILE B O 1
ATOM 6295 N N . GLY B 1 339 ? 12.18 -20.797 -31.375 1 94.19 339 GLY B N 1
ATOM 6296 C CA . GLY B 1 339 ? 12.672 -19.516 -31.859 1 94.19 339 GLY B CA 1
ATOM 6297 C C . GLY B 1 339 ? 13.008 -18.562 -30.734 1 94.19 339 GLY B C 1
ATOM 6298 O O . GLY B 1 339 ? 13.758 -18.906 -29.812 1 94.19 339 GLY B O 1
ATOM 6299 N N . GLU B 1 340 ? 12.391 -17.438 -30.828 1 94.88 340 GLU B N 1
ATOM 6300 C CA . GLU B 1 340 ? 12.602 -16.453 -29.781 1 94.88 340 GLU B CA 1
ATOM 6301 C C . GLU B 1 340 ? 11.867 -16.844 -28.5 1 94.88 340 GLU B C 1
ATOM 6303 O O . GLU B 1 340 ? 10.703 -17.234 -28.547 1 94.88 340 GLU B O 1
ATOM 6308 N N . TRP B 1 341 ? 12.617 -16.797 -27.453 1 96.19 341 TRP B N 1
ATOM 6309 C CA . TRP B 1 341 ? 12.023 -17.047 -26.141 1 96.19 341 TRP B CA 1
ATOM 6310 C C . TRP B 1 341 ? 11.109 -15.906 -25.734 1 96.19 341 TRP B C 1
ATOM 6312 O O . TRP B 1 341 ? 11.461 -14.734 -25.891 1 96.19 341 TRP B O 1
ATOM 6322 N N . THR B 1 342 ? 9.945 -16.219 -25.219 1 93.56 342 THR B N 1
ATOM 6323 C CA . THR B 1 342 ? 9.023 -15.281 -24.609 1 93.56 342 THR B CA 1
ATOM 6324 C C . THR B 1 342 ? 8.625 -15.742 -23.203 1 93.56 342 THR B C 1
ATOM 6326 O O . THR B 1 342 ? 8.562 -16.938 -22.938 1 93.56 342 THR B O 1
ATOM 6329 N N . ARG B 1 343 ? 8.453 -14.812 -22.391 1 93.81 343 ARG B N 1
ATOM 6330 C CA . ARG B 1 343 ? 8.156 -15.156 -21 1 93.81 343 ARG B CA 1
ATOM 6331 C C . ARG B 1 343 ? 6.82 -15.891 -20.891 1 93.81 343 ARG B C 1
ATOM 6333 O O . ARG B 1 343 ? 6.727 -16.922 -20.219 1 93.81 343 ARG B O 1
ATOM 6340 N N . CYS B 1 344 ? 5.82 -15.312 -21.531 1 91.56 344 CYS B N 1
ATOM 6341 C CA . CYS B 1 344 ? 4.496 -15.914 -21.516 1 91.56 344 CYS B CA 1
ATOM 6342 C C . CYS B 1 344 ? 3.957 -16.078 -22.938 1 91.56 344 CYS B C 1
ATOM 6344 O O . CYS B 1 344 ? 4.012 -15.141 -23.734 1 91.56 344 CYS B O 1
ATOM 6346 N N . SER B 1 345 ? 3.416 -17.219 -23.156 1 85.44 345 SER B N 1
ATOM 6347 C CA . SER B 1 345 ? 2.83 -17.484 -24.469 1 85.44 345 SER B CA 1
ATOM 6348 C C . SER B 1 345 ? 1.542 -16.688 -24.656 1 85.44 345 SER B C 1
ATOM 6350 O O . SER B 1 345 ? 0.931 -16.234 -23.688 1 85.44 345 SER B O 1
ATOM 6352 N N . ASP B 1 346 ? 1.128 -16.453 -25.844 1 71.06 346 ASP B N 1
ATOM 6353 C CA . ASP B 1 346 ? -0.045 -15.633 -26.156 1 71.06 346 ASP B CA 1
ATOM 6354 C C . ASP B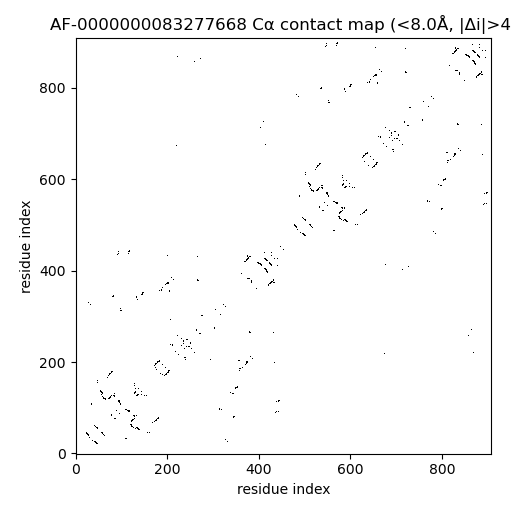 1 346 ? -1.332 -16.438 -25.953 1 71.06 346 ASP B C 1
ATOM 6356 O O . ASP B 1 346 ? -2.432 -15.891 -26.078 1 71.06 346 ASP B O 1
ATOM 6360 N N . GLY B 1 347 ? -1.3 -17.578 -25.641 1 73.5 347 GLY B N 1
ATOM 6361 C CA . GLY B 1 347 ? -2.465 -18.375 -25.281 1 73.5 347 GLY B CA 1
ATOM 6362 C C . GLY B 1 347 ? -3.271 -18.828 -26.484 1 73.5 347 GLY B C 1
ATOM 6363 O O . GLY B 1 347 ? -4.328 -19.438 -26.344 1 73.5 347 GLY B O 1
ATOM 6364 N N . GLN B 1 348 ? -2.869 -18.516 -27.688 1 74.62 348 GLN B N 1
ATOM 6365 C CA . GLN B 1 348 ? -3.65 -18.797 -28.891 1 74.62 348 GLN B CA 1
ATOM 6366 C C . GLN B 1 348 ? -3.922 -20.297 -29.047 1 74.62 348 GLN B C 1
ATOM 6368 O O . GLN B 1 348 ? -4.98 -20.688 -29.531 1 74.62 348 GLN B O 1
ATOM 6373 N N . ASN B 1 349 ? -3.158 -21.109 -28.578 1 81.94 349 ASN B N 1
ATOM 6374 C CA . ASN B 1 349 ? -3.283 -22.562 -28.766 1 81.94 349 ASN B CA 1
ATOM 6375 C C . ASN B 1 349 ? -3.695 -23.25 -27.469 1 81.94 349 ASN B C 1
ATOM 6377 O O . ASN B 1 349 ? -3.479 -24.453 -27.297 1 81.94 349 ASN B O 1
ATOM 6381 N N . TYR B 1 350 ? -4.297 -22.516 -26.656 1 91.75 350 TYR B N 1
ATOM 6382 C CA . TYR B 1 350 ? -4.633 -23.078 -25.344 1 91.75 350 TYR B CA 1
ATOM 6383 C C . TYR B 1 350 ? -6.145 -23.172 -25.172 1 91.75 350 TYR B C 1
ATOM 6385 O O . TYR B 1 350 ? -6.855 -22.172 -25.297 1 91.75 350 TYR B O 1
ATOM 6393 N N . ASN B 1 351 ? -6.664 -24.344 -24.938 1 93.88 351 ASN B N 1
ATOM 6394 C CA . ASN B 1 351 ? -8.078 -24.578 -24.641 1 93.88 351 ASN B CA 1
ATOM 6395 C C . ASN B 1 351 ? -8.359 -24.562 -23.156 1 93.88 351 ASN B C 1
ATOM 6397 O O . ASN B 1 351 ? -7.84 -25.406 -22.406 1 93.88 351 ASN B O 1
ATOM 6401 N N . TYR B 1 352 ? -9.156 -23.672 -22.703 1 93.38 352 TYR B N 1
ATOM 6402 C CA . TYR B 1 352 ? -9.539 -23.562 -21.297 1 93.38 352 TYR B CA 1
ATOM 6403 C C . TYR B 1 352 ? -10.664 -24.531 -20.969 1 93.38 352 TYR B C 1
ATOM 6405 O O . TYR B 1 352 ? -11.82 -24.125 -20.781 1 93.38 352 TYR B O 1
ATOM 6413 N N . ASP B 1 353 ? -10.359 -25.797 -20.75 1 95.81 353 ASP B N 1
ATOM 6414 C CA . ASP B 1 353 ? -11.383 -26.828 -20.766 1 95.81 353 ASP B CA 1
ATOM 6415 C C . ASP B 1 353 ? -11.68 -27.328 -19.359 1 95.81 353 ASP B C 1
ATOM 6417 O O . ASP B 1 353 ? -12.438 -28.281 -19.172 1 95.81 353 ASP B O 1
ATOM 6421 N N . ILE B 1 354 ? -11.133 -26.797 -18.312 1 96 354 ILE B N 1
ATOM 6422 C CA . ILE B 1 354 ? -11.586 -26.953 -16.922 1 96 354 ILE B CA 1
ATOM 6423 C C . ILE B 1 354 ? -12.266 -25.672 -16.453 1 96 354 ILE B C 1
ATOM 6425 O O . ILE B 1 354 ? -11.594 -24.688 -16.156 1 96 354 ILE B O 1
ATOM 6429 N N . GLU B 1 355 ? -13.477 -25.703 -16.312 1 93.88 355 GLU B N 1
ATOM 6430 C CA . GLU B 1 355 ? -14.266 -24.516 -16.016 1 93.88 355 GLU B CA 1
ATOM 6431 C C . GLU B 1 355 ? -14.234 -24.188 -14.523 1 93.88 355 GLU B C 1
ATOM 6433 O O . GLU B 1 355 ? -14.375 -23.031 -14.133 1 93.88 355 GLU B O 1
ATOM 6438 N N . ASN B 1 356 ? -14.133 -25.234 -13.734 1 96.56 356 ASN B N 1
ATOM 6439 C CA . ASN B 1 356 ? -14.281 -25.078 -12.289 1 96.56 356 ASN B CA 1
ATOM 6440 C C . ASN B 1 356 ? -13.391 -26.062 -11.531 1 96.56 356 ASN B C 1
ATOM 6442 O O . ASN B 1 356 ? -13.57 -27.281 -11.625 1 96.56 356 ASN B O 1
ATOM 6446 N N . ALA B 1 357 ? -12.492 -25.531 -10.758 1 97.81 357 ALA B N 1
ATOM 6447 C CA . ALA B 1 357 ? -11.578 -26.375 -9.984 1 97.81 357 ALA B CA 1
ATOM 6448 C C . ALA B 1 357 ? -12.133 -26.656 -8.594 1 97.81 357 ALA B C 1
ATOM 6450 O O . ALA B 1 357 ? -11.586 -27.469 -7.852 1 97.81 357 ALA B O 1
ATOM 6451 N N . PHE B 1 358 ? -13.266 -26.047 -8.18 1 98 358 PHE B N 1
ATOM 6452 C CA . PHE B 1 358 ? -13.805 -26.125 -6.828 1 98 358 PHE B CA 1
ATOM 6453 C C . PHE B 1 358 ? -14.094 -27.562 -6.438 1 98 358 PHE B C 1
ATOM 6455 O O . PHE B 1 358 ? -13.734 -28 -5.34 1 98 358 PHE B O 1
ATOM 6462 N N . PRO B 1 359 ? -14.672 -28.391 -7.328 1 97.88 359 PRO B N 1
ATOM 6463 C CA . PRO B 1 359 ? -14.945 -29.781 -6.93 1 97.88 359 PRO B CA 1
ATOM 6464 C C . PRO B 1 359 ? -13.68 -30.547 -6.566 1 97.88 359 PRO B C 1
ATOM 6466 O O . PRO B 1 359 ? -13.711 -31.438 -5.715 1 97.88 359 PRO B O 1
ATOM 6469 N N . TYR B 1 360 ? -12.594 -30.234 -7.168 1 97.5 360 TYR B N 1
ATOM 6470 C CA . TYR B 1 360 ? -11.328 -30.891 -6.848 1 97.5 360 TYR B CA 1
ATOM 6471 C C . TYR B 1 360 ? -10.836 -30.484 -5.469 1 97.5 360 TYR B C 1
ATOM 6473 O O . TYR B 1 360 ? -10.266 -31.297 -4.738 1 97.5 360 TYR B O 1
ATOM 6481 N N . HIS B 1 361 ? -11.008 -29.219 -5.074 1 97.88 361 HIS B N 1
ATOM 6482 C CA . HIS B 1 361 ? -10.703 -28.797 -3.713 1 97.88 361 HIS B CA 1
ATOM 6483 C C . HIS B 1 361 ? -11.555 -29.547 -2.693 1 97.88 361 HIS B C 1
ATOM 6485 O O . HIS B 1 361 ? -11.07 -29.891 -1.613 1 97.88 361 HIS B O 1
ATOM 6491 N N . VAL B 1 362 ? -12.836 -29.734 -3.049 1 98.06 362 VAL B N 1
ATOM 6492 C CA . VAL B 1 362 ? -13.734 -30.484 -2.172 1 98.06 362 VAL B CA 1
ATOM 6493 C C . VAL B 1 362 ? -13.18 -31.891 -1.948 1 98.06 362 VAL B C 1
ATOM 6495 O O . VAL B 1 362 ? -13.086 -32.344 -0.808 1 98.06 362 VAL B O 1
ATOM 6498 N N . ASN B 1 363 ? -12.797 -32.5 -3.018 1 96.81 363 ASN B N 1
ATOM 6499 C CA . ASN B 1 363 ? -12.281 -33.875 -2.938 1 96.81 363 ASN B CA 1
ATOM 6500 C C . ASN B 1 363 ? -10.984 -33.938 -2.143 1 96.81 363 ASN B C 1
ATOM 6502 O O . ASN B 1 363 ? -10.82 -34.812 -1.282 1 96.81 363 ASN B O 1
ATOM 6506 N N . LEU B 1 364 ? -10.07 -33.062 -2.438 1 97.06 364 LEU B N 1
ATOM 6507 C CA . LEU B 1 364 ? -8.789 -33.062 -1.747 1 97.06 364 LEU B CA 1
ATOM 6508 C C . LEU B 1 364 ? -8.977 -32.781 -0.257 1 97.06 364 LEU B C 1
ATOM 6510 O O . LEU B 1 364 ? -8.289 -33.375 0.575 1 97.06 364 LEU B O 1
ATOM 6514 N N . SER B 1 365 ? -9.898 -31.922 0.057 1 96.56 365 SER B N 1
ATOM 6515 C CA . SER B 1 365 ? -10.211 -31.625 1.451 1 96.56 365 SER B CA 1
ATOM 6516 C C . SER B 1 365 ? -10.734 -32.844 2.182 1 96.56 365 SER B C 1
ATOM 6518 O O . SER B 1 365 ? -10.344 -33.125 3.318 1 96.56 365 SER B O 1
ATOM 6520 N N . SER B 1 366 ? -11.594 -33.531 1.553 1 95.81 366 SER B N 1
ATOM 6521 C CA . SER B 1 366 ? -12.188 -34.719 2.17 1 95.81 366 SER B CA 1
ATOM 6522 C C . SER B 1 366 ? -11.141 -35.812 2.426 1 95.81 366 SER B C 1
ATOM 6524 O O . SER B 1 366 ? -11.281 -36.594 3.348 1 95.81 366 SER B O 1
ATOM 6526 N N . LYS B 1 367 ? -10.102 -35.781 1.651 1 94.12 367 LYS B N 1
ATOM 6527 C CA . LYS B 1 367 ? -9.039 -36.781 1.772 1 94.12 367 LYS B CA 1
ATOM 6528 C C . LYS B 1 367 ? -7.953 -36.312 2.734 1 94.12 367 LYS B C 1
ATOM 6530 O O . LYS B 1 367 ? -7.004 -37.062 3.014 1 94.12 367 LYS B O 1
ATOM 6535 N N . GLY B 1 368 ? -8.023 -35.125 3.145 1 92.56 368 GLY B N 1
ATOM 6536 C CA . GLY B 1 368 ? -7.129 -34.625 4.184 1 92.56 368 GLY B CA 1
ATOM 6537 C C . GLY B 1 368 ? -5.82 -34.062 3.637 1 92.56 368 GLY B C 1
ATOM 6538 O O . GLY B 1 368 ? -4.82 -34 4.355 1 92.56 368 GLY B O 1
ATOM 6539 N N . TYR B 1 369 ? -5.785 -33.719 2.361 1 95.19 369 TYR B N 1
ATOM 6540 C CA . TYR B 1 369 ? -4.586 -33.094 1.79 1 95.19 369 TYR B CA 1
ATOM 6541 C C . TYR B 1 369 ? -4.266 -31.781 2.471 1 95.19 369 TYR B C 1
ATOM 6543 O O . TYR B 1 369 ? -5.145 -30.938 2.637 1 95.19 369 TYR B O 1
ATOM 6551 N N . ARG B 1 370 ? -3.047 -31.609 2.848 1 95.94 370 ARG B N 1
ATOM 6552 C CA . ARG B 1 370 ? -2.611 -30.344 3.398 1 95.94 370 ARG B CA 1
ATOM 6553 C C . ARG B 1 370 ? -2.477 -29.281 2.303 1 95.94 370 ARG B C 1
ATOM 6555 O O . ARG B 1 370 ? -1.984 -29.578 1.212 1 95.94 370 ARG B O 1
ATOM 6562 N N . SER B 1 371 ? -2.951 -28.047 2.625 1 97.94 371 SER B N 1
ATOM 6563 C CA . SER B 1 371 ? -2.863 -27.031 1.586 1 97.94 371 SER B CA 1
ATOM 6564 C C . SER B 1 371 ? -2.561 -25.656 2.184 1 97.94 371 SER B C 1
ATOM 6566 O O . SER B 1 371 ? -2.979 -25.359 3.303 1 97.94 371 SER B O 1
ATOM 6568 N N . LEU B 1 372 ? -1.788 -24.891 1.527 1 98.62 372 LEU B N 1
ATOM 6569 C CA . LEU B 1 372 ? -1.513 -23.469 1.777 1 98.62 372 LEU B CA 1
ATOM 6570 C C . LEU B 1 372 ? -2.031 -22.609 0.634 1 98.62 372 LEU B C 1
ATOM 6572 O O . LEU B 1 372 ? -1.564 -22.734 -0.501 1 98.62 372 LEU B O 1
ATOM 6576 N N . ILE B 1 373 ? -3.023 -21.812 0.931 1 98.88 373 ILE B N 1
ATOM 6577 C CA . ILE B 1 373 ? -3.551 -20.844 -0.023 1 98.88 373 ILE B CA 1
ATOM 6578 C C . ILE B 1 373 ? -3.219 -19.438 0.441 1 98.88 373 ILE B C 1
ATOM 6580 O O . ILE B 1 373 ? -3.443 -19.078 1.604 1 98.88 373 ILE B O 1
ATOM 6584 N N . TYR B 1 374 ? -2.629 -18.656 -0.417 1 98.81 374 TYR B N 1
ATOM 6585 C CA . TYR B 1 374 ? -2.336 -17.297 0.004 1 98.81 374 TYR B CA 1
ATOM 6586 C C . TYR B 1 374 ? -2.66 -16.297 -1.104 1 98.81 374 TYR B C 1
ATOM 6588 O O . TYR B 1 374 ? -2.752 -16.672 -2.275 1 98.81 374 TYR B O 1
ATOM 6596 N N . SER B 1 375 ? -2.953 -15.086 -0.744 1 98.81 375 SER B N 1
ATOM 6597 C CA . SER B 1 375 ? -3.305 -14.016 -1.671 1 98.81 375 SER B CA 1
ATOM 6598 C C . SER B 1 375 ? -2.658 -12.695 -1.263 1 98.81 375 SER B C 1
ATOM 6600 O O . SER B 1 375 ? -2.662 -12.336 -0.083 1 98.81 375 SER B O 1
ATOM 6602 N N . GLY B 1 376 ? -2.049 -12.031 -2.266 1 98.69 376 GLY B N 1
ATOM 6603 C CA . GLY B 1 376 ? -1.798 -10.617 -2.025 1 98.69 376 GLY B CA 1
ATOM 6604 C C . GLY B 1 376 ? -3.066 -9.812 -1.816 1 98.69 376 GLY B C 1
ATOM 6605 O O . GLY B 1 376 ? -4.059 -10.008 -2.523 1 98.69 376 GLY B O 1
ATOM 6606 N N . ASP B 1 377 ? -3.072 -8.914 -0.894 1 98.38 377 ASP B N 1
ATOM 6607 C CA . ASP B 1 377 ? -4.316 -8.25 -0.522 1 98.38 377 ASP B CA 1
ATOM 6608 C C . ASP B 1 377 ? -4.523 -6.973 -1.337 1 98.38 377 ASP B C 1
ATOM 6610 O O . ASP B 1 377 ? -5.5 -6.25 -1.128 1 98.38 377 ASP B O 1
ATOM 6614 N N . HIS B 1 378 ? -3.645 -6.641 -2.262 1 98.44 378 HIS B N 1
ATOM 6615 C CA . HIS B 1 378 ? -3.834 -5.516 -3.168 1 98.44 378 HIS B CA 1
ATOM 6616 C C . HIS B 1 378 ? -3.885 -5.977 -4.621 1 98.44 378 HIS B C 1
ATOM 6618 O O . HIS B 1 378 ? -3.488 -5.242 -5.527 1 98.44 378 HIS B O 1
ATOM 6624 N N . ASP B 1 379 ? -4.367 -7.184 -4.844 1 98.25 379 ASP B N 1
ATOM 6625 C CA . ASP B 1 379 ? -4.586 -7.801 -6.145 1 98.25 379 ASP B CA 1
ATOM 6626 C C . ASP B 1 379 ? -6.016 -7.578 -6.629 1 98.25 379 ASP B C 1
ATOM 6628 O O . ASP B 1 379 ? -6.969 -8.07 -6.02 1 98.25 379 ASP B O 1
ATOM 6632 N N . MET B 1 380 ? -6.133 -6.977 -7.766 1 97.56 380 MET B N 1
ATOM 6633 C CA . MET B 1 380 ? -7.469 -6.75 -8.312 1 97.56 380 MET B CA 1
ATOM 6634 C C . MET B 1 380 ? -7.793 -7.777 -9.391 1 97.56 380 MET B C 1
ATOM 6636 O O . MET B 1 380 ? -8.93 -7.852 -9.867 1 97.56 380 MET B O 1
ATOM 6640 N N . VAL B 1 381 ? -6.859 -8.586 -9.789 1 96.56 381 VAL B N 1
ATOM 6641 C CA . VAL B 1 381 ? -7.043 -9.578 -10.844 1 96.56 381 VAL B CA 1
ATOM 6642 C C . VAL B 1 381 ? -7.789 -10.789 -10.289 1 96.56 381 VAL B C 1
ATOM 6644 O O . VAL B 1 381 ? -8.93 -11.047 -10.68 1 96.56 381 VAL B O 1
ATOM 6647 N N . VAL B 1 382 ? -7.207 -11.469 -9.406 1 97.88 382 VAL B N 1
ATOM 6648 C CA . VAL B 1 382 ? -7.832 -12.516 -8.602 1 97.88 382 VAL B CA 1
ATOM 6649 C C . VAL B 1 382 ? -7.777 -12.133 -7.125 1 97.88 382 VAL B C 1
ATOM 6651 O O . VAL B 1 382 ? -6.883 -12.57 -6.398 1 97.88 382 VAL B O 1
ATOM 6654 N N . SER B 1 383 ? -8.766 -11.406 -6.73 1 97.56 383 SER B N 1
ATOM 6655 C CA . SER B 1 383 ? -8.75 -10.781 -5.418 1 97.56 383 SER B CA 1
ATOM 6656 C C . SER B 1 383 ? -8.828 -11.82 -4.305 1 97.56 383 SER B C 1
ATOM 6658 O O . SER B 1 383 ? -9.391 -12.898 -4.496 1 97.56 383 SER B O 1
ATOM 6660 N N . HIS B 1 384 ? -8.258 -11.477 -3.168 1 98.31 384 HIS B N 1
ATOM 6661 C CA . HIS B 1 384 ? -8.359 -12.328 -1.986 1 98.31 384 HIS B CA 1
ATOM 6662 C C . HIS B 1 384 ? -9.82 -12.539 -1.586 1 98.31 384 HIS B C 1
ATOM 6664 O O . HIS B 1 384 ? -10.148 -13.531 -0.928 1 98.31 384 HIS B O 1
ATOM 6670 N N . LEU B 1 385 ? -10.727 -11.617 -2.025 1 98.19 385 LEU B N 1
ATOM 6671 C CA . LEU B 1 385 ? -12.148 -11.773 -1.744 1 98.19 385 LEU B CA 1
ATOM 6672 C C . LEU B 1 385 ? -12.703 -13.023 -2.424 1 98.19 385 LEU B C 1
ATOM 6674 O O . LEU B 1 385 ? -13.5 -13.758 -1.828 1 98.19 385 LEU B O 1
ATOM 6678 N N . ASP B 1 386 ? -12.281 -13.211 -3.662 1 97.75 386 ASP B N 1
ATOM 6679 C CA . ASP B 1 386 ? -12.68 -14.422 -4.375 1 97.75 386 ASP B CA 1
ATOM 6680 C C . ASP B 1 386 ? -12.148 -15.672 -3.676 1 97.75 386 ASP B C 1
ATOM 6682 O O . ASP B 1 386 ? -12.883 -16.641 -3.488 1 97.75 386 ASP B O 1
ATOM 6686 N N . THR B 1 387 ? -10.875 -15.648 -3.32 1 98.38 387 THR B N 1
ATOM 6687 C CA . THR B 1 387 ? -10.234 -16.781 -2.654 1 98.38 387 THR B CA 1
ATOM 6688 C C . THR B 1 387 ? -10.961 -17.125 -1.353 1 98.38 387 THR B C 1
ATOM 6690 O O . THR B 1 387 ? -11.273 -18.281 -1.096 1 98.38 387 THR B O 1
ATOM 6693 N N . GLN B 1 388 ? -11.234 -16.094 -0.591 1 97.81 388 GLN B N 1
ATOM 6694 C CA . GLN B 1 388 ? -11.922 -16.312 0.677 1 97.81 388 GLN B CA 1
ATOM 6695 C C . GLN B 1 388 ? -13.328 -16.859 0.451 1 97.81 388 GLN B C 1
ATOM 6697 O O . GLN B 1 388 ? -13.82 -17.672 1.24 1 97.81 388 GLN B O 1
ATOM 6702 N N . ALA B 1 389 ? -13.969 -16.438 -0.601 1 97.06 389 ALA B N 1
ATOM 6703 C CA . ALA B 1 389 ? -15.336 -16.875 -0.884 1 97.06 389 ALA B CA 1
ATOM 6704 C C . ALA B 1 389 ? -15.398 -18.375 -1.154 1 97.06 389 ALA B C 1
ATOM 6706 O O . ALA B 1 389 ? -16.25 -19.078 -0.601 1 97.06 389 ALA B O 1
ATOM 6707 N N . TRP B 1 390 ? -14.523 -18.891 -2.051 1 97.5 390 TRP B N 1
ATOM 6708 C CA . TRP B 1 390 ? -14.625 -20.312 -2.348 1 97.5 390 TRP B CA 1
ATOM 6709 C C . TRP B 1 390 ? -14.125 -21.156 -1.178 1 97.5 390 TRP B C 1
ATOM 6711 O O . TRP B 1 390 ? -14.625 -22.25 -0.938 1 97.5 390 TRP B O 1
ATOM 6721 N N . ILE B 1 391 ? -13.141 -20.656 -0.369 1 98.25 391 ILE B N 1
ATOM 6722 C CA . ILE B 1 391 ? -12.719 -21.391 0.825 1 98.25 391 ILE B CA 1
ATOM 6723 C C . ILE B 1 391 ? -13.891 -21.516 1.795 1 98.25 391 ILE B C 1
ATOM 6725 O O . ILE B 1 391 ? -14.125 -22.578 2.357 1 98.25 391 ILE B O 1
ATOM 6729 N N . LYS B 1 392 ? -14.578 -20.375 1.988 1 97.31 392 LYS B N 1
ATOM 6730 C CA . LYS B 1 392 ? -15.758 -20.391 2.855 1 97.31 392 LYS B CA 1
ATOM 6731 C C . LYS B 1 392 ? -16.781 -21.406 2.371 1 97.31 392 LYS B C 1
ATOM 6733 O O . LYS B 1 392 ? -17.422 -22.078 3.178 1 97.31 392 LYS B O 1
ATOM 6738 N N . SER B 1 393 ? -16.922 -21.562 1.086 1 97.25 393 SER B N 1
ATOM 6739 C CA . SER B 1 393 ? -17.906 -22.453 0.493 1 97.25 393 SER B CA 1
ATOM 6740 C C . SER B 1 393 ? -17.547 -23.922 0.767 1 97.25 393 SER B C 1
ATOM 6742 O O . SER B 1 393 ? -18.406 -24.797 0.635 1 97.25 393 SER B O 1
ATOM 6744 N N . LEU B 1 394 ? -16.297 -24.219 1.075 1 98.06 394 LEU B N 1
ATOM 6745 C CA . LEU B 1 394 ? -15.914 -25.562 1.461 1 98.06 394 LEU B CA 1
ATOM 6746 C C . LEU B 1 394 ? -16.594 -25.969 2.77 1 98.06 394 LEU B C 1
ATOM 6748 O O . LEU B 1 394 ? -16.781 -27.156 3.041 1 98.06 394 LEU B O 1
ATOM 6752 N N . ASN B 1 395 ? -16.922 -25.031 3.611 1 97.81 395 ASN B N 1
ATOM 6753 C CA . ASN B 1 395 ? -17.766 -25.172 4.797 1 97.81 395 ASN B CA 1
ATOM 6754 C C . ASN B 1 395 ? -17.078 -26.031 5.867 1 97.81 395 ASN B C 1
ATOM 6756 O O . ASN B 1 395 ? -17.703 -26.922 6.438 1 97.81 395 ASN B O 1
ATOM 6760 N N . TYR B 1 396 ? -15.812 -25.828 6.078 1 98.44 396 TYR B N 1
ATOM 6761 C CA . TYR B 1 396 ? -15.102 -26.484 7.172 1 98.44 396 TYR B CA 1
ATOM 6762 C C . TYR B 1 396 ? -14.977 -25.547 8.375 1 98.44 396 TYR B C 1
ATOM 6764 O O . TYR B 1 396 ? -14.938 -24.328 8.219 1 98.44 396 TYR B O 1
ATOM 6772 N N . SER B 1 397 ? -14.867 -26.125 9.516 1 98 397 SER B N 1
ATOM 6773 C CA . SER B 1 397 ? -14.727 -25.344 10.742 1 98 397 SER B CA 1
ATOM 6774 C C . SER B 1 397 ? -13.367 -24.656 10.812 1 98 397 SER B C 1
ATOM 6776 O O . SER B 1 397 ? -12.375 -25.188 10.289 1 98 397 SER B O 1
ATOM 6778 N N . ILE B 1 398 ? -13.391 -23.516 11.414 1 97.56 398 ILE B N 1
ATOM 6779 C CA . ILE B 1 398 ? -12.164 -22.766 11.656 1 97.56 398 ILE B CA 1
ATOM 6780 C C . ILE B 1 398 ? -11.414 -23.359 12.852 1 97.56 398 ILE B C 1
ATOM 6782 O O . ILE B 1 398 ? -12.008 -23.594 13.906 1 97.56 398 ILE B O 1
ATOM 6786 N N . VAL B 1 399 ? -10.156 -23.672 12.703 1 96.81 399 VAL B N 1
ATOM 6787 C CA . VAL B 1 399 ? -9.367 -24.25 13.781 1 96.81 399 VAL B CA 1
ATOM 6788 C C . VAL B 1 399 ? -8.469 -23.172 14.398 1 96.81 399 VAL B C 1
ATOM 6790 O O . VAL B 1 399 ? -8.188 -23.203 15.594 1 96.81 399 VAL B O 1
ATOM 6793 N N . GLU B 1 400 ? -8.008 -22.297 13.656 1 96.62 400 GLU B N 1
ATOM 6794 C CA . GLU B 1 400 ? -7.328 -21.078 14.094 1 96.62 400 GLU B CA 1
ATOM 6795 C C . GLU B 1 400 ? -8.008 -19.828 13.539 1 96.62 400 GLU B C 1
ATOM 6797 O O . GLU B 1 400 ? -8.117 -19.672 12.328 1 96.62 400 GLU B O 1
ATOM 6802 N N . ASP B 1 401 ? -8.383 -18.969 14.445 1 96.88 401 ASP B N 1
ATOM 6803 C CA . ASP B 1 401 ? -9.117 -17.766 14.039 1 96.88 401 ASP B CA 1
ATOM 6804 C C . ASP B 1 401 ? -8.219 -16.797 13.289 1 96.88 401 ASP B C 1
ATOM 6806 O O . ASP B 1 401 ? -6.992 -16.906 13.344 1 96.88 401 ASP B O 1
ATOM 6810 N N . TRP B 1 402 ? -8.914 -15.945 12.594 1 98.12 402 TRP B N 1
ATOM 6811 C CA . TRP B 1 402 ? -8.242 -14.867 11.867 1 98.12 402 TRP B CA 1
ATOM 6812 C C . TRP B 1 402 ? -7.328 -14.078 12.789 1 98.12 402 TRP B C 1
ATOM 6814 O O . TRP B 1 402 ? -7.758 -13.594 13.836 1 98.12 402 TRP B O 1
ATOM 6824 N N . ARG B 1 403 ? -6.09 -13.953 12.453 1 97.69 403 ARG B N 1
ATOM 6825 C CA . ARG B 1 403 ? -5.105 -13.219 13.242 1 97.69 403 ARG B CA 1
ATOM 6826 C C . ARG B 1 403 ? -3.957 -12.734 12.367 1 97.69 403 ARG B C 1
ATOM 6828 O O . ARG B 1 403 ? -3.717 -13.281 11.289 1 97.69 403 ARG B O 1
ATOM 6835 N N . PRO B 1 404 ? -3.246 -11.727 12.82 1 97.69 404 PRO B N 1
ATOM 6836 C CA . PRO B 1 404 ? -2.051 -11.336 12.07 1 97.69 404 PRO B CA 1
ATOM 6837 C C . PRO B 1 404 ? -0.929 -12.367 12.172 1 97.69 404 PRO B C 1
ATOM 6839 O O . PRO B 1 404 ? -0.841 -13.094 13.164 1 97.69 404 PRO B O 1
ATOM 6842 N N . TRP B 1 405 ? -0.174 -12.547 11.148 1 97.94 405 TRP B N 1
ATOM 6843 C CA . TRP B 1 405 ? 1.118 -13.227 11.227 1 97.94 405 TRP B CA 1
ATOM 6844 C C . TRP B 1 405 ? 2.262 -12.234 11.055 1 97.94 405 TRP B C 1
ATOM 6846 O O . TRP B 1 405 ? 2.064 -11.133 10.523 1 97.94 405 TRP B O 1
ATOM 6856 N N . PHE B 1 406 ? 3.496 -12.578 11.562 1 96.56 406 PHE B N 1
ATOM 6857 C CA . PHE B 1 406 ? 4.496 -11.539 11.797 1 96.56 406 PHE B CA 1
ATOM 6858 C C . PHE B 1 406 ? 5.828 -11.922 11.172 1 96.56 406 PHE B C 1
ATOM 6860 O O . PHE B 1 406 ? 6.145 -13.109 11.039 1 96.56 406 PHE B O 1
ATOM 6867 N N . ILE B 1 407 ? 6.535 -10.992 10.727 1 95.62 407 ILE B N 1
ATOM 6868 C CA . ILE B 1 407 ? 7.969 -11.062 10.469 1 95.62 407 ILE B CA 1
ATOM 6869 C C . ILE B 1 407 ? 8.703 -10.047 11.336 1 95.62 407 ILE B C 1
ATOM 6871 O O . ILE B 1 407 ? 8.516 -8.836 11.18 1 95.62 407 ILE B O 1
ATOM 6875 N N . ALA B 1 408 ? 9.555 -10.492 12.203 1 89.44 408 ALA B N 1
ATOM 6876 C CA . ALA B 1 408 ? 10.289 -9.625 13.117 1 89.44 408 ALA B CA 1
ATOM 6877 C C . ALA B 1 408 ? 9.352 -8.633 13.805 1 89.44 408 ALA B C 1
ATOM 6879 O O . ALA B 1 408 ? 9.594 -7.426 13.781 1 89.44 408 ALA B O 1
ATOM 6880 N N . ASP B 1 409 ? 8.203 -8.984 14.266 1 89.81 409 ASP B N 1
ATOM 6881 C CA . ASP B 1 409 ? 7.246 -8.258 15.086 1 89.81 409 ASP B CA 1
ATOM 6882 C C . ASP B 1 409 ? 6.465 -7.238 14.258 1 89.81 409 ASP B C 1
ATOM 6884 O O . ASP B 1 409 ? 5.852 -6.32 14.797 1 89.81 409 ASP B O 1
ATOM 6888 N N . GLN B 1 410 ? 6.598 -7.312 12.961 1 93.19 410 GLN B N 1
ATOM 6889 C CA . GLN B 1 410 ? 5.789 -6.496 12.062 1 93.19 410 GLN B CA 1
ATOM 6890 C C . GLN B 1 410 ? 4.66 -7.32 11.438 1 93.19 410 GLN B C 1
ATOM 6892 O O . GLN B 1 410 ? 4.875 -8.461 11.023 1 93.19 410 GLN B O 1
ATOM 6897 N N . VAL B 1 411 ? 3.465 -6.82 11.414 1 96.56 411 VAL B N 1
ATOM 6898 C CA . VAL B 1 411 ? 2.361 -7.508 10.75 1 96.56 411 VAL B CA 1
ATOM 6899 C C . VAL B 1 411 ? 2.668 -7.66 9.266 1 96.56 411 VAL B C 1
ATOM 6901 O O . VAL B 1 411 ? 2.875 -6.672 8.562 1 96.56 411 VAL B O 1
ATOM 6904 N N . ALA B 1 412 ? 2.719 -8.875 8.773 1 97.62 412 ALA B N 1
ATOM 6905 C CA . ALA B 1 412 ? 3.035 -9.156 7.379 1 97.62 412 ALA B CA 1
ATOM 6906 C C . ALA B 1 412 ? 1.787 -9.578 6.609 1 97.62 412 ALA B C 1
ATOM 6908 O O . ALA B 1 412 ? 1.812 -9.68 5.379 1 97.62 412 ALA B O 1
ATOM 6909 N N . GLY B 1 413 ? 0.701 -9.828 7.266 1 98.12 413 GLY B N 1
ATOM 6910 C CA . GLY B 1 413 ? -0.589 -10.242 6.738 1 98.12 413 GLY B CA 1
ATOM 6911 C C . GLY B 1 413 ? -1.479 -10.898 7.777 1 98.12 413 GLY B C 1
ATOM 6912 O O . GLY B 1 413 ? -1.292 -10.695 8.977 1 98.12 413 GLY B O 1
ATOM 6913 N N . TYR B 1 414 ? -2.451 -11.586 7.32 1 98.69 414 TYR B N 1
ATOM 6914 C CA . TYR B 1 414 ? -3.369 -12.289 8.211 1 98.69 414 TYR B CA 1
ATOM 6915 C C . TYR B 1 414 ? -3.551 -13.742 7.777 1 98.69 414 TYR B C 1
ATOM 6917 O O . TYR B 1 414 ? -3.271 -14.094 6.629 1 98.69 414 TYR B O 1
ATOM 6925 N N . THR B 1 415 ? -3.98 -14.562 8.727 1 98.62 415 THR B N 1
ATOM 6926 C CA . THR B 1 415 ? -4.074 -15.992 8.438 1 98.62 415 THR B CA 1
ATOM 6927 C C . THR B 1 415 ? -5.223 -16.625 9.211 1 98.62 415 THR B C 1
ATOM 6929 O O . THR B 1 415 ? -5.723 -16.047 10.18 1 98.62 415 THR B O 1
ATOM 6932 N N . ARG B 1 416 ? -5.633 -17.672 8.688 1 98.06 416 ARG B N 1
ATOM 6933 C CA . ARG B 1 416 ? -6.668 -18.531 9.273 1 98.06 416 ARG B CA 1
ATOM 6934 C C . ARG B 1 416 ? -6.52 -19.969 8.797 1 98.06 416 ARG B C 1
ATOM 6936 O O . ARG B 1 416 ? -6.117 -20.219 7.66 1 98.06 416 ARG B O 1
ATOM 6943 N N . SER B 1 417 ? -6.766 -20.922 9.688 1 98.06 417 SER B N 1
ATOM 6944 C CA . SER B 1 417 ? -6.691 -22.328 9.305 1 98.06 417 SER B CA 1
ATOM 6945 C C . SER B 1 417 ? -8.031 -23.031 9.5 1 98.06 417 SER B C 1
ATOM 6947 O O . SER B 1 417 ? -8.852 -22.594 10.312 1 98.06 417 SER B O 1
ATOM 6949 N N . TYR B 1 418 ? -8.219 -24.094 8.805 1 98.25 418 TYR B N 1
ATOM 6950 C CA . TYR B 1 418 ? -9.484 -24.812 8.75 1 98.25 418 TYR B CA 1
ATOM 6951 C C . TYR B 1 418 ? -9.297 -26.281 9.062 1 98.25 418 TYR B C 1
ATOM 6953 O O . TYR B 1 418 ? -8.188 -26.812 8.969 1 98.25 418 TYR B O 1
ATOM 6961 N N . ALA B 1 419 ? -10.312 -26.969 9.367 1 98.38 419 ALA B N 1
ATOM 6962 C CA . ALA B 1 419 ? -10.312 -28.344 9.836 1 98.38 419 ALA B CA 1
ATOM 6963 C C . ALA B 1 419 ? -9.938 -29.312 8.703 1 98.38 419 ALA B C 1
ATOM 6965 O O . ALA B 1 419 ? -9.641 -30.484 8.953 1 98.38 419 ALA B O 1
ATOM 6966 N N . ASN B 1 420 ? -9.945 -28.906 7.516 1 97.62 420 ASN B N 1
ATOM 6967 C CA . ASN B 1 420 ? -9.555 -29.75 6.395 1 97.62 420 ASN B CA 1
ATOM 6968 C C . ASN B 1 420 ? -8.062 -29.641 6.098 1 97.62 420 ASN B C 1
ATOM 6970 O O . ASN B 1 420 ? -7.633 -29.875 4.969 1 97.62 420 ASN B O 1
ATOM 6974 N N . ASN B 1 421 ? -7.293 -29.125 7.023 1 96.81 421 ASN B N 1
ATOM 6975 C CA . ASN B 1 421 ? -5.844 -29 6.926 1 96.81 421 ASN B CA 1
ATOM 6976 C C . ASN B 1 421 ? -5.449 -27.906 5.926 1 96.81 421 ASN B C 1
ATOM 6978 O O . ASN B 1 421 ? -4.379 -27.984 5.316 1 96.81 421 ASN B O 1
ATOM 6982 N N . MET B 1 422 ? -6.328 -26.938 5.703 1 98.25 422 MET B N 1
ATOM 6983 C CA . MET B 1 422 ? -6.043 -25.812 4.836 1 98.25 422 MET B CA 1
ATOM 6984 C C . MET B 1 422 ? -5.668 -24.578 5.656 1 98.25 422 MET B C 1
ATOM 6986 O O . MET B 1 422 ? -6.297 -24.297 6.68 1 98.25 422 MET B O 1
ATOM 6990 N N . THR B 1 423 ? -4.641 -23.938 5.266 1 98.62 423 THR B N 1
ATOM 6991 C CA . THR B 1 423 ? -4.238 -22.641 5.801 1 98.62 423 THR B CA 1
ATOM 6992 C C . THR B 1 423 ? -4.379 -21.547 4.742 1 98.62 423 THR B C 1
ATOM 6994 O O . THR B 1 423 ? -3.951 -21.719 3.6 1 98.62 423 THR B O 1
ATOM 6997 N N . PHE B 1 424 ? -5.074 -20.484 5.07 1 98.69 424 PHE B N 1
ATOM 6998 C CA . PHE B 1 424 ? -5.16 -19.312 4.223 1 98.69 424 PHE B CA 1
ATOM 6999 C C . PHE B 1 424 ? -4.359 -18.156 4.816 1 98.69 424 PHE B C 1
ATOM 7001 O O . PHE B 1 424 ? -4.348 -17.969 6.035 1 98.69 424 PHE B O 1
ATOM 7008 N N . ALA B 1 425 ? -3.686 -17.422 3.984 1 98.81 425 ALA B N 1
ATOM 7009 C CA . ALA B 1 425 ? -2.945 -16.25 4.453 1 98.81 425 ALA B CA 1
ATOM 7010 C C . ALA B 1 425 ? -3.002 -15.117 3.428 1 98.81 425 ALA B C 1
ATOM 7012 O O . ALA B 1 425 ? -3.018 -15.367 2.221 1 98.81 425 ALA B O 1
ATOM 7013 N N . THR B 1 426 ? -3.104 -13.938 3.895 1 98.75 426 THR B N 1
ATOM 7014 C CA . THR B 1 426 ? -2.9 -12.773 3.037 1 98.75 426 THR B CA 1
ATOM 7015 C C . THR B 1 426 ? -1.481 -12.234 3.189 1 98.75 426 THR B C 1
ATOM 7017 O O . THR B 1 426 ? -0.83 -12.461 4.211 1 98.75 426 THR B O 1
ATOM 7020 N N . ILE B 1 427 ? -1.017 -11.672 2.164 1 98.56 427 ILE B N 1
ATOM 7021 C CA . ILE B 1 427 ? 0.248 -10.945 2.164 1 98.56 427 ILE B CA 1
ATOM 7022 C C . ILE B 1 427 ? -0.018 -9.445 2.072 1 98.56 427 ILE B C 1
ATOM 7024 O O . ILE B 1 427 ? -0.513 -8.953 1.053 1 98.56 427 ILE B O 1
ATOM 7028 N N . LYS B 1 428 ? 0.311 -8.711 3.117 1 97.56 428 LYS B N 1
ATOM 7029 C CA . LYS B 1 428 ? 0.053 -7.277 3.184 1 97.56 428 LYS B CA 1
ATOM 7030 C C . LYS B 1 428 ? 0.832 -6.527 2.107 1 97.56 428 LYS B C 1
ATOM 7032 O O . LYS B 1 428 ? 2.053 -6.668 2.006 1 97.56 428 LYS B O 1
ATOM 7037 N N . GLY B 1 429 ? 0.113 -5.766 1.301 1 96.81 429 GLY B N 1
ATOM 7038 C CA . GLY B 1 429 ? 0.733 -5 0.229 1 96.81 429 GLY B CA 1
ATOM 7039 C C . GLY B 1 429 ? 1.046 -5.84 -0.996 1 96.81 429 GLY B C 1
ATOM 7040 O O . GLY B 1 429 ? 1.553 -5.324 -1.994 1 96.81 429 GLY B O 1
ATOM 7041 N N . GLY B 1 430 ? 0.741 -7.117 -0.949 1 97.88 430 GLY B N 1
ATOM 7042 C CA . GLY B 1 430 ? 1.052 -8.016 -2.049 1 97.88 430 GLY B CA 1
ATOM 7043 C C . GLY B 1 430 ? 0.089 -7.895 -3.213 1 97.88 430 GLY B C 1
ATOM 7044 O O . GLY B 1 430 ? -1.065 -7.5 -3.033 1 97.88 430 GLY B O 1
ATOM 7045 N N . GLY B 1 431 ? 0.529 -8.273 -4.406 1 97.5 431 GLY B N 1
ATOM 7046 C CA . GLY B 1 431 ? -0.276 -8.227 -5.613 1 97.5 431 GLY B CA 1
ATOM 7047 C C . GLY B 1 431 ? -0.71 -9.602 -6.094 1 97.5 431 GLY B C 1
ATOM 7048 O O . GLY B 1 431 ? -0.915 -10.508 -5.285 1 97.5 431 GLY B O 1
ATOM 7049 N N . HIS B 1 432 ? -0.938 -9.672 -7.406 1 97.38 432 HIS B N 1
ATOM 7050 C CA . HIS B 1 432 ? -1.453 -10.883 -8.039 1 97.38 432 HIS B CA 1
ATOM 7051 C C . HIS B 1 432 ? -0.458 -12.031 -7.922 1 97.38 432 HIS B C 1
ATOM 7053 O O . HIS B 1 432 ? -0.848 -13.172 -7.645 1 97.38 432 HIS B O 1
ATOM 7059 N N . THR B 1 433 ? 0.788 -11.688 -8.258 1 97.38 433 THR B N 1
ATOM 7060 C CA . THR B 1 433 ? 1.864 -12.617 -7.941 1 97.38 433 THR B CA 1
ATOM 7061 C C . THR B 1 433 ? 2.498 -12.273 -6.598 1 97.38 433 THR B C 1
ATOM 7063 O O . THR B 1 433 ? 3.539 -11.617 -6.547 1 97.38 433 THR B O 1
ATOM 7066 N N . ALA B 1 434 ? 1.822 -12.789 -5.605 1 98.19 434 ALA B N 1
ATOM 7067 C CA . ALA B 1 434 ? 2.23 -12.445 -4.246 1 98.19 434 ALA B CA 1
ATOM 7068 C C . ALA B 1 434 ? 3.697 -12.789 -4.008 1 98.19 434 ALA B C 1
ATOM 7070 O O . ALA B 1 434 ? 4.367 -12.141 -3.197 1 98.19 434 ALA B O 1
ATOM 7071 N N . GLU B 1 435 ? 4.242 -13.727 -4.777 1 98.06 435 GLU B N 1
ATOM 7072 C CA . GLU B 1 435 ? 5.609 -14.227 -4.648 1 98.06 435 GLU B CA 1
ATOM 7073 C C . GLU B 1 435 ? 6.629 -13.133 -4.961 1 98.06 435 GLU B C 1
ATOM 7075 O O . GLU B 1 435 ? 7.809 -13.273 -4.641 1 98.06 435 GLU B O 1
ATOM 7080 N N . TYR B 1 436 ? 6.16 -12.055 -5.609 1 96.81 436 TYR B N 1
ATOM 7081 C CA . TYR B 1 436 ? 7.062 -10.93 -5.828 1 96.81 436 TYR B CA 1
ATOM 7082 C C . TYR B 1 436 ? 7.418 -10.25 -4.512 1 96.81 436 TYR B C 1
ATOM 7084 O O . TYR B 1 436 ? 8.375 -9.477 -4.449 1 96.81 436 TYR B O 1
ATOM 7092 N N . THR B 1 437 ? 6.562 -10.461 -3.494 1 97.25 437 THR B N 1
ATOM 7093 C CA . THR B 1 437 ? 6.957 -10.125 -2.131 1 97.25 437 THR B CA 1
ATOM 7094 C C . THR B 1 437 ? 7.797 -11.242 -1.522 1 97.25 437 THR B C 1
ATOM 7096 O O . THR B 1 437 ? 7.324 -11.984 -0.658 1 97.25 437 THR B O 1
ATOM 7099 N N . LEU B 1 438 ? 9.031 -11.305 -1.864 1 97.88 438 LEU B N 1
ATOM 7100 C CA . LEU B 1 438 ? 9.914 -12.461 -1.731 1 97.88 438 LEU B CA 1
ATOM 7101 C C . LEU B 1 438 ? 10.047 -12.875 -0.271 1 97.88 438 LEU B C 1
ATOM 7103 O O . LEU B 1 438 ? 9.844 -14.039 0.07 1 97.88 438 LEU B O 1
ATOM 7107 N N . LYS B 1 439 ? 10.328 -11.922 0.594 1 97.88 439 LYS B N 1
ATOM 7108 C CA . LYS B 1 439 ? 10.57 -12.219 2.002 1 97.88 439 LYS B CA 1
ATOM 7109 C C . LYS B 1 439 ? 9.32 -12.797 2.662 1 97.88 439 LYS B C 1
ATOM 7111 O O . LYS B 1 439 ? 9.375 -13.867 3.279 1 97.88 439 LYS B O 1
ATOM 7116 N N . GLU B 1 440 ? 8.234 -12.109 2.504 1 98.25 440 GLU B N 1
ATOM 7117 C CA . GLU B 1 440 ? 6.984 -12.523 3.135 1 98.25 440 GLU B CA 1
ATOM 7118 C C . GLU B 1 440 ? 6.566 -13.914 2.676 1 98.25 440 GLU B C 1
ATOM 7120 O O . GLU B 1 440 ? 6.223 -14.773 3.496 1 98.25 440 GLU B O 1
ATOM 7125 N N . CYS B 1 441 ? 6.664 -14.18 1.388 1 98.62 441 CYS B N 1
ATOM 7126 C CA . CYS B 1 441 ? 6.23 -15.469 0.865 1 98.62 441 CYS B CA 1
ATOM 7127 C C . CYS B 1 441 ? 7.199 -16.578 1.27 1 98.62 441 CYS B C 1
ATOM 7129 O O . CYS B 1 441 ? 6.789 -17.719 1.5 1 98.62 441 CYS B O 1
ATOM 7131 N N . SER B 1 442 ? 8.477 -16.203 1.364 1 98.56 442 SER B N 1
ATOM 7132 C CA . SER B 1 442 ? 9.453 -17.172 1.844 1 98.56 442 SER B CA 1
ATOM 7133 C C . SER B 1 442 ? 9.164 -17.594 3.279 1 98.56 442 SER B C 1
ATOM 7135 O O . SER B 1 442 ? 9.234 -18.781 3.611 1 98.56 442 SER B O 1
ATOM 7137 N N . VAL B 1 443 ? 8.805 -16.656 4.098 1 98.38 443 VAL B N 1
ATOM 7138 C CA . VAL B 1 443 ? 8.555 -16.906 5.512 1 98.38 443 VAL B CA 1
ATOM 7139 C C . VAL B 1 443 ? 7.289 -17.75 5.668 1 98.38 443 VAL B C 1
ATOM 7141 O O . VAL B 1 443 ? 7.273 -18.719 6.43 1 98.38 443 VAL B O 1
ATOM 7144 N N . ILE B 1 444 ? 6.242 -17.406 4.941 1 98.25 444 ILE B N 1
ATOM 7145 C CA . ILE B 1 444 ? 5.004 -18.172 5.004 1 98.25 444 ILE B CA 1
ATOM 7146 C C . ILE B 1 444 ? 5.27 -19.625 4.582 1 98.25 444 ILE B C 1
ATOM 7148 O O . ILE B 1 444 ? 4.836 -20.562 5.254 1 98.25 444 ILE B O 1
ATOM 7152 N N . PHE B 1 445 ? 6.004 -19.812 3.559 1 98.5 445 PHE B N 1
ATOM 7153 C CA . PHE B 1 445 ? 6.293 -21.156 3.066 1 98.5 445 PHE B CA 1
ATOM 7154 C C . PHE B 1 445 ? 7.129 -21.922 4.074 1 98.5 445 PHE B C 1
ATOM 7156 O O . PHE B 1 445 ? 6.809 -23.078 4.402 1 98.5 445 PHE B O 1
ATOM 7163 N N . SER B 1 446 ? 8.172 -21.25 4.496 1 98.06 446 SER B N 1
ATOM 7164 C CA . SER B 1 446 ? 9.102 -21.922 5.398 1 98.06 446 SER B CA 1
ATOM 7165 C C . SER B 1 446 ? 8.406 -22.391 6.668 1 98.06 446 SER B C 1
ATOM 7167 O O . SER B 1 446 ? 8.602 -23.531 7.098 1 98.06 446 SER B O 1
ATOM 7169 N N . ARG B 1 447 ? 7.578 -21.562 7.223 1 98.06 447 ARG B N 1
ATOM 7170 C CA . ARG B 1 447 ? 6.871 -21.938 8.445 1 98.06 447 ARG B CA 1
ATOM 7171 C C . ARG B 1 447 ? 5.816 -23 8.164 1 98.06 447 ARG B C 1
ATOM 7173 O O . ARG B 1 447 ? 5.715 -24 8.891 1 98.06 447 ARG B O 1
ATOM 7180 N N . TRP B 1 448 ? 5.086 -22.828 7.113 1 98.06 448 TRP B N 1
ATOM 7181 C CA . TRP B 1 448 ? 4 -23.75 6.801 1 98.06 448 TRP B CA 1
ATOM 7182 C C . TRP B 1 448 ? 4.539 -25.141 6.496 1 98.06 448 TRP B C 1
ATOM 7184 O O . TRP B 1 448 ? 4.023 -26.141 7.004 1 98.06 448 TRP B O 1
ATOM 7194 N N . ILE B 1 449 ? 5.617 -25.156 5.672 1 97.31 449 ILE B N 1
ATOM 7195 C CA . ILE B 1 449 ? 6.137 -26.453 5.234 1 97.31 449 ILE B CA 1
ATOM 7196 C C . ILE B 1 449 ? 6.746 -27.188 6.422 1 97.31 449 ILE B C 1
ATOM 7198 O O . ILE B 1 449 ? 6.758 -28.422 6.453 1 97.31 449 ILE B O 1
ATOM 7202 N N . ALA B 1 450 ? 7.23 -26.484 7.426 1 95.56 450 ALA B N 1
ATOM 7203 C CA . ALA B 1 450 ? 7.809 -27.047 8.641 1 95.56 450 ALA B CA 1
ATOM 7204 C C . ALA B 1 450 ? 6.727 -27.359 9.672 1 95.56 450 ALA B C 1
ATOM 7206 O O . ALA B 1 450 ? 7.031 -27.766 10.797 1 95.56 450 ALA B O 1
ATOM 7207 N N . ARG B 1 451 ? 5.473 -27.094 9.406 1 94.69 451 ARG B N 1
ATOM 7208 C CA . ARG B 1 451 ? 4.332 -27.344 10.289 1 94.69 451 ARG B CA 1
ATOM 7209 C C . ARG B 1 451 ? 4.398 -26.453 11.523 1 94.69 451 ARG B C 1
ATOM 7211 O O . ARG B 1 451 ? 4.055 -26.891 12.625 1 94.69 451 ARG B O 1
ATOM 7218 N N . GLU B 1 452 ? 4.902 -25.281 11.195 1 93.44 452 GLU B N 1
ATOM 7219 C CA . GLU B 1 452 ? 4.906 -24.25 12.234 1 93.44 452 GLU B CA 1
ATOM 7220 C C . GLU B 1 452 ? 3.754 -23.266 12.047 1 93.44 452 GLU B C 1
ATOM 7222 O O . GLU B 1 452 ? 3.262 -23.094 10.93 1 93.44 452 GLU B O 1
ATOM 7227 N N . SER B 1 453 ? 3.361 -22.812 13.172 1 89.56 453 SER B N 1
ATOM 7228 C CA . SER B 1 453 ? 2.361 -21.75 13.094 1 89.56 453 SER B CA 1
ATOM 7229 C C . SER B 1 453 ? 2.895 -20.547 12.32 1 89.56 453 SER B C 1
ATOM 7231 O O . SER B 1 453 ? 4.059 -20.172 12.477 1 89.56 453 SER B O 1
ATOM 7233 N N . LEU B 1 454 ? 2.037 -20.094 11.516 1 90.75 454 LEU B N 1
ATOM 7234 C CA . LEU B 1 454 ? 2.48 -18.875 10.844 1 90.75 454 LEU B CA 1
ATOM 7235 C C . LEU B 1 454 ? 2.695 -17.75 11.844 1 90.75 454 LEU B C 1
ATOM 7237 O O . LEU B 1 454 ? 1.874 -17.547 12.742 1 90.75 454 LEU B O 1
#

Nearest PDB structures (foldseek):
  6wia-assembly1_A-2  TM=8.578E-01  e=2.217E-38  Homo sapiens
  4mws-assembly1_B  TM=8.657E-01  e=5.607E-38  Homo sapiens
  4cib-assembly1_A-2  TM=8.694E-01  e=1.061E-37  Homo sapiens
  4ci9-assembly1_A-2  TM=8.644E-01  e=3.383E-37  Homo sapiens
  1ivy-assembly1_B  TM=8.485E-01  e=1.018E-36  Homo sapiens

InterPro domains:
  IPR001563 Peptidase S10, serine carboxypeptidase [PF00450] (32-450)
  IPR001563 Peptidase S10, serine carboxypeptidase [PR00724] (113-125)
  IPR001563 Peptidase S10, serine carboxypeptidase [PR00724] (126-136)
  IPR001563 Peptidase S10, serine carboxypeptidase [PR00724] (161-186)
  IPR001563 Peptidase S10, serine carboxypeptidase [PR00724] (422-435)
  IPR001563 Peptidase S10, serine carboxypeptidase [PTHR11802] (29-436)
  IPR029058 Alpha/Beta hydrolase fold [G3DSA:3.40.50.1820] (22-283)
  IPR029058 Alpha/Beta hydrolase fold [SSF53474] (28-451)